Protein 1NU9 (pdb70)

B-factor: mean 39.17, std 10.12, range [17.24, 94.39]

Structure (mmCIF, N/CA/C/O backbone):
data_1NU9
#
_entry.id   1NU9
#
_cell.length_a   181.160
_cell.length_b   102.340
_cell.length_c   135.540
_cell.angle_alpha   90.00
_cell.angle_beta   129.91
_cell.angle_gamma   90.00
#
_symmetry.space_group_name_H-M   'C 1 2 1'
#
loop_
_entity.id
_entity.type
_entity.pdbx_description
1 polymer 'Thrombin light and heavy chains'
2 polymer Staphylocoagulase
3 non-polymer N-(sulfanylacetyl)-D-phenylalanyl-N-[(2S,3S)-6-{[amino(iminio)methyl]amino}-1-chloro-2-hydroxyhexan-3-yl]-L-prolinamide
4 non-polymer 'MERCURY (II) ION'
5 non-polymer IMIDAZOLE
6 water water
#
loop_
_atom_site.group_PDB
_atom_site.id
_atom_site.type_symbol
_atom_site.label_atom_id
_atom_site.label_alt_id
_atom_site.label_comp_id
_atom_site.label_asym_id
_atom_site.label_entity_id
_atom_site.label_seq_id
_atom_site.pdbx_PDB_ins_code
_atom_site.Cartn_x
_atom_site.Cartn_y
_atom_site.Cartn_z
_atom_site.occupancy
_atom_site.B_iso_or_equiv
_atom_site.auth_seq_id
_atom_site.auth_comp_id
_atom_site.auth_asym_id
_atom_site.auth_atom_id
_atom_site.pdbx_PDB_model_num
ATOM 1 N N . GLY A 1 1 D -0.211 74.159 64.797 1.00 77.62 1 GLY A N 1
ATOM 2 C CA . GLY A 1 1 D -0.708 74.357 63.381 1.00 77.01 1 GLY A CA 1
ATOM 3 C C . GLY A 1 1 D 0.337 74.997 62.486 1.00 75.96 1 GLY A C 1
ATOM 4 O O . GLY A 1 1 D 1.522 74.693 62.602 1.00 76.10 1 GLY A O 1
ATOM 5 N N . GLU A 1 2 C -0.093 75.884 61.591 1.00 75.05 1 GLU A N 1
ATOM 6 C CA . GLU A 1 2 C 0.839 76.572 60.696 1.00 72.75 1 GLU A CA 1
ATOM 7 C C . GLU A 1 2 C 1.773 77.467 61.508 1.00 69.72 1 GLU A C 1
ATOM 8 O O . GLU A 1 2 C 2.999 77.405 61.371 1.00 68.95 1 GLU A O 1
ATOM 14 N N . ALA A 1 3 B 1.173 78.293 62.358 1.00 66.12 1 ALA A N 1
ATOM 15 C CA . ALA A 1 3 B 1.912 79.229 63.195 1.00 62.78 1 ALA A CA 1
ATOM 16 C C . ALA A 1 3 B 2.816 78.514 64.183 1.00 60.70 1 ALA A C 1
ATOM 17 O O . ALA A 1 3 B 3.901 78.999 64.524 1.00 60.08 1 ALA A O 1
ATOM 19 N N . ASP A 1 4 A 2.365 77.348 64.632 1.00 57.69 1 ASP A N 1
ATOM 20 C CA . ASP A 1 4 A 3.098 76.573 65.614 1.00 53.84 1 ASP A CA 1
ATOM 21 C C . ASP A 1 4 A 4.093 75.567 65.019 1.00 50.99 1 ASP A C 1
ATOM 22 O O . ASP A 1 4 A 4.692 74.774 65.762 1.00 50.09 1 ASP A O 1
ATOM 27 N N . CYS A 1 5 ? 4.299 75.614 63.703 1.00 45.79 1 CYS A N 1
ATOM 28 C CA . CYS A 1 5 ? 5.206 74.662 63.048 1.00 43.31 1 CYS A CA 1
ATOM 29 C C . CYS A 1 5 ? 6.631 74.671 63.573 1.00 41.13 1 CYS A C 1
ATOM 30 O O . CYS A 1 5 ? 7.130 75.691 64.061 1.00 40.60 1 CYS A O 1
ATOM 33 N N . GLY A 1 6 ? 7.270 73.510 63.479 1.00 37.58 2 GLY A N 1
ATOM 34 C CA . GLY A 1 6 ? 8.663 73.384 63.859 1.00 36.40 2 GLY A CA 1
ATOM 35 C C . GLY A 1 6 ? 9.045 73.391 65.317 1.00 35.65 2 GLY A C 1
ATOM 36 O O . GLY A 1 6 ? 10.210 73.160 65.619 1.00 35.78 2 GLY A O 1
ATOM 37 N N . LEU A 1 7 ? 8.089 73.657 66.202 1.00 36.29 3 LEU A N 1
ATOM 38 C CA . LEU A 1 7 ? 8.327 73.684 67.650 1.00 37.29 3 LEU A CA 1
ATOM 39 C C . LEU A 1 7 ? 7.789 72.389 68.265 1.00 37.47 3 LEU A C 1
ATOM 40 O O . LEU A 1 7 ? 6.572 72.199 68.357 1.00 37.51 3 LEU A O 1
ATOM 45 N N . ARG A 1 8 ? 8.693 71.503 68.687 1.00 37.64 4 ARG A N 1
ATOM 46 C CA . ARG A 1 8 ? 8.288 70.197 69.235 1.00 38.32 4 ARG A CA 1
ATOM 47 C C . ARG A 1 8 ? 7.723 70.138 70.646 1.00 39.59 4 ARG A C 1
ATOM 48 O O . ARG A 1 8 ? 8.389 70.517 71.619 1.00 41.75 4 ARG A O 1
ATOM 56 N N . PRO A 1 9 ? 6.504 69.596 70.783 1.00 39.89 5 PRO A N 1
ATOM 57 C CA . PRO A 1 9 ? 5.821 69.469 72.074 1.00 39.98 5 PRO A CA 1
ATOM 58 C C . PRO A 1 9 ? 6.693 68.924 73.198 1.00 41.02 5 PRO A C 1
ATOM 59 O O . PRO A 1 9 ? 6.657 69.434 74.322 1.00 42.12 5 PRO A O 1
ATOM 63 N N . LEU A 1 10 ? 7.477 67.893 72.896 1.00 40.42 6 LEU A N 1
ATOM 64 C CA . LEU A 1 10 ? 8.314 67.261 73.902 1.00 40.60 6 LEU A CA 1
ATOM 65 C C . LEU A 1 10 ? 9.705 67.846 74.057 1.00 40.25 6 LEU A C 1
ATOM 66 O O . LEU A 1 10 ? 10.481 67.399 74.896 1.00 39.86 6 LEU A O 1
ATOM 71 N N . PHE A 1 11 ? 10.019 68.852 73.251 1.00 40.86 7 PHE A N 1
ATOM 72 C CA . PHE A 1 11 ? 11.322 69.505 73.322 1.00 40.55 7 PHE A CA 1
ATOM 73 C C . PHE A 1 11 ? 11.224 71.042 73.453 1.00 41.43 7 PHE A C 1
ATOM 74 O O . PHE A 1 11 ? 11.029 71.542 74.566 1.00 39.56 7 PHE A O 1
ATOM 82 N N . GLU A 1 12 ? 11.338 71.786 72.353 1.00 40.97 8 GLU A N 1
ATOM 83 C CA . GLU A 1 12 ? 11.249 73.238 72.433 1.00 40.14 8 GLU A CA 1
ATOM 84 C C . GLU A 1 12 ? 10.168 73.725 73.375 1.00 42.12 8 GLU A C 1
ATOM 85 O O . GLU A 1 12 ? 10.438 74.571 74.207 1.00 43.60 8 GLU A O 1
ATOM 91 N N . LYS A 1 13 ? 8.946 73.210 73.238 1.00 44.79 9 LYS A N 1
ATOM 92 C CA . LYS A 1 13 ? 7.820 73.609 74.099 1.00 47.26 9 LYS A CA 1
ATOM 93 C C . LYS A 1 13 ? 8.004 73.289 75.582 1.00 47.55 9 LYS A C 1
ATOM 94 O O . LYS A 1 13 ? 7.186 73.678 76.404 1.00 48.06 9 LYS A O 1
ATOM 100 N N . LYS A 1 14 ? 9.048 72.549 75.919 1.00 47.87 10 LYS A N 1
ATOM 101 C CA . LYS A 1 14 ? 9.311 72.191 77.310 1.00 49.22 10 LYS A CA 1
ATOM 102 C C . LYS A 1 14 ? 10.723 72.642 77.661 1.00 49.51 10 LYS A C 1
ATOM 103 O O . LYS A 1 14 ? 11.256 72.295 78.710 1.00 49.71 10 LYS A O 1
ATOM 109 N N . SER A 1 15 ? 11.321 73.412 76.760 1.00 49.33 11 SER A N 1
ATOM 110 C CA . SER A 1 15 ? 12.672 73.910 76.945 1.00 49.10 11 SER A CA 1
ATOM 111 C C . SER A 1 15 ? 13.646 72.773 77.183 1.00 48.11 11 SER A C 1
ATOM 112 O O . SER A 1 15 ? 14.566 72.878 77.992 1.00 49.83 11 SER A O 1
ATOM 115 N N . LEU A 1 16 ? 13.438 71.674 76.471 1.00 47.01 12 LEU A N 1
ATOM 116 C CA . LEU A 1 16 ? 14.333 70.525 76.571 1.00 45.55 12 LEU A CA 1
ATOM 117 C C . LEU A 1 16 ? 15.031 70.380 75.222 1.00 44.75 12 LEU A C 1
ATOM 118 O O . LEU A 1 16 ? 14.430 70.651 74.189 1.00 43.18 12 LEU A O 1
ATOM 123 N N . GLU A 1 17 ? 16.303 69.994 75.236 1.00 43.60 13 GLU A N 1
ATOM 124 C CA . GLU A 1 17 ? 17.044 69.797 74.004 1.00 45.07 13 GLU A CA 1
ATOM 125 C C . GLU A 1 17 ? 17.189 68.299 73.776 1.00 45.19 13 GLU A C 1
ATOM 126 O O . GLU A 1 17 ? 17.210 67.531 74.740 1.00 45.98 13 GLU A O 1
ATOM 132 N N . ASP A 1 18 ? 17.260 67.867 72.518 1.00 43.95 14 ASP A N 1
ATOM 133 C CA . ASP A 1 18 ? 17.432 66.455 72.271 1.00 42.36 14 ASP A CA 1
ATOM 134 C C . ASP A 1 18 ? 18.933 66.228 72.344 1.00 43.13 14 ASP A C 1
ATOM 135 O O . ASP A 1 18 ? 19.696 67.185 72.323 1.00 43.73 14 ASP A O 1
ATOM 140 N N . LYS A 1 19 A 19.353 64.975 72.452 1.00 42.83 14 LYS A N 1
ATOM 141 C CA . LYS A 1 19 A 20.762 64.631 72.577 1.00 43.82 14 LYS A CA 1
ATOM 142 C C . LYS A 1 19 A 21.801 65.043 71.521 1.00 42.93 14 LYS A C 1
ATOM 143 O O . LYS A 1 19 A 22.977 65.113 71.849 1.00 43.93 14 LYS A O 1
ATOM 149 N N . THR A 1 20 B 21.427 65.297 70.266 1.00 42.43 14 THR A N 1
ATOM 150 C CA . THR A 1 20 B 22.463 65.654 69.272 1.00 39.95 14 THR A CA 1
ATOM 151 C C . THR A 1 20 B 22.256 67.016 68.654 1.00 39.38 14 THR A C 1
ATOM 152 O O . THR A 1 20 B 23.069 67.492 67.869 1.00 39.46 14 THR A O 1
ATOM 156 N N . GLU A 1 21 C 21.146 67.629 69.024 1.00 40.16 14 GLU A N 1
ATOM 157 C CA . GLU A 1 21 C 20.763 68.952 68.571 1.00 42.16 14 GLU A CA 1
ATOM 158 C C . GLU A 1 21 C 21.958 69.914 68.514 1.00 44.66 14 GLU A C 1
ATOM 159 O O . GLU A 1 21 C 22.167 70.637 67.521 1.00 42.87 14 GLU A O 1
ATOM 165 N N . ARG A 1 22 D 22.745 69.917 69.591 1.00 46.73 14 ARG A N 1
ATOM 166 C CA . ARG A 1 22 D 23.904 70.797 69.681 1.00 50.28 14 ARG A CA 1
ATOM 167 C C . ARG A 1 22 D 24.952 70.515 68.599 1.00 49.62 14 ARG A C 1
ATOM 168 O O . ARG A 1 22 D 25.746 71.384 68.270 1.00 47.60 14 ARG A O 1
ATOM 176 N N . GLU A 1 23 E 24.953 69.308 68.043 1.00 50.78 14 GLU A N 1
ATOM 177 C CA . GLU A 1 23 E 25.908 68.970 66.992 1.00 52.55 14 GLU A CA 1
ATOM 178 C C . GLU A 1 23 E 25.619 69.735 65.702 1.00 51.79 14 GLU A C 1
ATOM 179 O O . GLU A 1 23 E 26.445 69.763 64.794 1.00 51.81 14 GLU A O 1
ATOM 185 N N . LEU A 1 24 F 24.444 70.348 65.618 1.00 52.06 14 LEU A N 1
ATOM 186 C CA . LEU A 1 24 F 24.074 71.113 64.429 1.00 52.92 14 LEU A CA 1
ATOM 187 C C . LEU A 1 24 F 24.503 72.583 64.562 1.00 54.62 14 LEU A C 1
ATOM 188 O O . LEU A 1 24 F 24.470 73.343 63.583 1.00 53.96 14 LEU A O 1
ATOM 193 N N . LEU A 1 25 G 24.907 72.979 65.772 1.00 56.73 14 LEU A N 1
ATOM 194 C CA . LEU A 1 25 G 25.364 74.350 66.010 1.00 59.12 14 LEU A CA 1
ATOM 195 C C . LEU A 1 25 G 26.793 74.521 65.519 1.00 61.95 14 LEU A C 1
ATOM 196 O O . LEU A 1 25 G 27.592 73.586 65.548 1.00 61.59 14 LEU A O 1
ATOM 201 N N . GLU A 1 26 H 27.102 75.729 65.060 1.00 66.83 14 GLU A N 1
ATOM 202 C CA . GLU A 1 26 H 28.428 76.046 64.545 1.00 71.52 14 GLU A CA 1
ATOM 203 C C . GLU A 1 26 H 29.557 75.663 65.490 1.00 73.84 14 GLU A C 1
ATOM 204 O O . GLU A 1 26 H 30.640 75.278 65.048 1.00 74.38 14 GLU A O 1
ATOM 210 N N . SER A 1 27 I 29.305 75.768 66.788 1.00 76.08 14 SER A N 1
ATOM 211 C CA . SER A 1 27 I 30.314 75.411 67.773 1.00 78.87 14 SER A CA 1
ATOM 212 C C . SER A 1 27 I 30.199 73.938 68.157 1.00 80.88 14 SER A C 1
ATOM 213 O O . SER A 1 27 I 29.261 73.542 68.859 1.00 81.65 14 SER A O 1
ATOM 216 N N . TYR A 1 28 J 31.138 73.120 67.692 1.00 82.51 14 TYR A N 1
ATOM 217 C CA . TYR A 1 28 J 31.105 71.712 68.046 1.00 84.50 14 TYR A CA 1
ATOM 218 C C . TYR A 1 28 J 32.366 70.927 67.665 1.00 86.53 14 TYR A C 1
ATOM 219 O O . TYR A 1 28 J 33.075 71.281 66.717 1.00 86.95 14 TYR A O 1
ATOM 228 N N . ILE A 1 29 K 32.632 69.862 68.426 1.00 88.82 14 ILE A N 1
ATOM 229 C CA . ILE A 1 29 K 33.802 68.997 68.230 1.00 90.96 14 ILE A CA 1
ATOM 230 C C . ILE A 1 29 K 33.482 67.540 67.828 1.00 92.15 14 ILE A C 1
ATOM 231 O O . ILE A 1 29 K 33.693 67.143 66.676 1.00 92.26 14 ILE A O 1
ATOM 236 N N . ASP A 1 30 L 32.982 66.763 68.792 1.00 93.22 14 ASP A N 1
ATOM 237 C CA . ASP A 1 30 L 32.628 65.349 68.622 1.00 93.86 14 ASP A CA 1
ATOM 238 C C . ASP A 1 30 L 33.853 64.466 68.835 1.00 93.92 14 ASP A C 1
ATOM 239 O O . ASP A 1 30 L 34.687 64.304 67.942 1.00 94.39 14 ASP A O 1
ATOM 244 N N . GLY A 1 31 M 33.957 63.902 70.031 0.00 93.20 14 GLY A N 1
ATOM 245 C CA . GLY A 1 31 M 35.081 63.044 70.340 0.00 92.27 14 GLY A CA 1
ATOM 246 C C . GLY A 1 31 M 34.685 61.998 71.356 0.00 91.55 14 GLY A C 1
ATOM 247 O O . GLY A 1 31 M 33.702 62.167 72.076 0.00 91.58 14 GLY A O 1
ATOM 248 N N . ARG A 1 32 ? 35.455 60.918 71.410 1.00 90.69 15 ARG A N 1
ATOM 249 C CA . ARG A 1 32 ? 35.200 59.822 72.339 1.00 89.89 15 ARG A CA 1
ATOM 250 C C . ARG A 1 32 ? 33.733 59.429 72.314 0.00 88.98 15 ARG A C 1
ATOM 251 O O . ARG A 1 32 ? 33.328 58.516 71.594 0.00 88.96 15 ARG A O 1
ATOM 259 N N . ILE A 1 33 ? 32.945 60.132 73.118 0.00 87.89 16 ILE A N 1
ATOM 260 C CA . ILE A 1 33 ? 31.521 59.877 73.208 1.00 86.75 16 ILE A CA 1
ATOM 261 C C . ILE A 1 33 ? 30.784 60.258 71.926 1.00 85.49 16 ILE A C 1
ATOM 262 O O . ILE A 1 33 ? 30.827 61.412 71.478 1.00 85.88 16 ILE A O 1
ATOM 267 N N . VAL A 1 34 ? 30.116 59.261 71.348 1.00 82.66 17 VAL A N 1
ATOM 268 C CA . VAL A 1 34 ? 29.320 59.416 70.136 1.00 78.97 17 VAL A CA 1
ATOM 269 C C . VAL A 1 34 ? 27.928 58.925 70.557 1.00 76.72 17 VAL A C 1
ATOM 270 O O . VAL A 1 34 ? 27.796 57.827 71.087 1.00 76.85 17 VAL A O 1
ATOM 274 N N . GLU A 1 35 ? 26.895 59.735 70.346 1.00 73.57 18 GLU A N 1
ATOM 275 C CA . GLU A 1 35 ? 25.541 59.342 70.743 1.00 70.07 18 GLU A CA 1
ATOM 276 C C . GLU A 1 35 ? 24.900 58.306 69.814 1.00 66.42 18 GLU A C 1
ATOM 277 O O . GLU A 1 35 ? 25.272 58.178 68.647 1.00 66.72 18 GLU A O 1
ATOM 283 N N . GLY A 1 36 ? 23.926 57.575 70.346 1.00 62.37 19 GLY A N 1
ATOM 284 C CA . GLY A 1 36 ? 23.244 56.554 69.569 1.00 57.16 19 GLY A CA 1
ATOM 285 C C . GLY A 1 36 ? 22.409 57.065 68.409 1.00 52.79 19 GLY A C 1
ATOM 286 O O . GLY A 1 36 ? 22.080 58.241 68.320 1.00 52.86 19 GLY A O 1
ATOM 287 N N . SER A 1 37 ? 22.048 56.153 67.523 1.00 49.73 20 SER A N 1
ATOM 288 C CA . SER A 1 37 ? 21.272 56.491 66.351 1.00 46.23 20 SER A CA 1
ATOM 289 C C . SER A 1 37 ? 19.758 56.371 66.565 1.00 44.87 20 SER A C 1
ATOM 290 O O . SER A 1 37 ? 18.973 56.864 65.747 1.00 42.80 20 SER A O 1
ATOM 293 N N . ASP A 1 38 ? 19.347 55.728 67.659 1.00 42.30 21 ASP A N 1
ATOM 294 C CA . ASP A 1 38 ? 17.924 55.595 67.978 1.00 41.17 21 ASP A CA 1
ATOM 295 C C . ASP A 1 38 ? 17.375 56.984 68.287 1.00 41.65 21 ASP A C 1
ATOM 296 O O . ASP A 1 38 ? 17.961 57.737 69.059 1.00 40.88 21 ASP A O 1
ATOM 301 N N . ALA A 1 39 ? 16.235 57.316 67.702 1.00 40.51 22 ALA A N 1
ATOM 302 C CA . ALA A 1 39 ? 15.616 58.605 67.932 1.00 39.12 22 ALA A CA 1
ATOM 303 C C . ALA A 1 39 ? 15.040 58.661 69.348 1.00 39.00 22 ALA A C 1
ATOM 304 O O . ALA A 1 39 ? 14.638 57.638 69.898 1.00 37.27 22 ALA A O 1
ATOM 306 N N . GLU A 1 40 ? 14.999 59.849 69.948 1.00 38.80 23 GLU A N 1
ATOM 307 C CA . GLU A 1 40 ? 14.401 59.964 71.282 1.00 38.60 23 GLU A CA 1
ATOM 308 C C . GLU A 1 40 ? 12.914 60.049 71.027 1.00 38.18 23 GLU A C 1
ATOM 309 O O . GLU A 1 40 ? 12.494 60.534 69.967 1.00 36.01 23 GLU A O 1
ATOM 315 N N . ILE A 1 41 ? 12.110 59.592 71.980 1.00 36.68 24 ILE A N 1
ATOM 316 C CA . ILE A 1 41 ? 10.674 59.665 71.782 1.00 38.32 24 ILE A CA 1
ATOM 317 C C . ILE A 1 41 ? 10.188 61.101 71.509 1.00 38.17 24 ILE A C 1
ATOM 318 O O . ILE A 1 41 ? 10.504 62.056 72.264 1.00 33.90 24 ILE A O 1
ATOM 323 N N . GLY A 1 42 ? 9.435 61.236 70.406 1.00 36.97 25 GLY A N 1
ATOM 324 C CA . GLY A 1 42 ? 8.875 62.516 70.006 1.00 32.82 25 GLY A CA 1
ATOM 325 C C . GLY A 1 42 ? 9.859 63.520 69.438 1.00 33.00 25 GLY A C 1
ATOM 326 O O . GLY A 1 42 ? 9.524 64.704 69.301 1.00 34.04 25 GLY A O 1
ATOM 327 N N . MET A 1 43 ? 11.059 63.078 69.084 1.00 31.22 26 MET A N 1
ATOM 328 C CA . MET A 1 43 ? 12.062 64.002 68.532 1.00 31.56 26 MET A CA 1
ATOM 329 C C . MET A 1 43 ? 11.869 64.429 67.049 1.00 31.43 26 MET A C 1
ATOM 330 O O . MET A 1 43 ? 12.507 65.378 66.569 1.00 29.23 26 MET A O 1
ATOM 335 N N . SER A 1 44 ? 10.987 63.740 66.329 1.00 30.01 27 SER A N 1
ATOM 336 C CA . SER A 1 44 ? 10.712 64.082 64.932 1.00 29.99 27 SER A CA 1
ATOM 337 C C . SER A 1 44 ? 9.227 63.859 64.811 1.00 27.27 27 SER A C 1
ATOM 338 O O . SER A 1 44 ? 8.788 62.977 64.110 1.00 27.19 27 SER A O 1
ATOM 341 N N . PRO A 1 45 ? 8.428 64.673 65.510 1.00 28.56 28 PRO A N 1
ATOM 342 C CA . PRO A 1 45 ? 6.977 64.509 65.479 1.00 28.38 28 PRO A CA 1
ATOM 343 C C . PRO A 1 45 ? 6.296 64.742 64.140 1.00 28.77 28 PRO A C 1
ATOM 344 O O . PRO A 1 45 ? 5.098 64.533 64.020 1.00 30.63 28 PRO A O 1
ATOM 348 N N . TRP A 1 46 ? 7.053 65.181 63.151 1.00 27.78 29 TRP A N 1
ATOM 349 C CA . TRP A 1 46 ? 6.512 65.384 61.814 1.00 30.68 29 TRP A CA 1
ATOM 350 C C . TRP A 1 46 ? 6.799 64.127 60.975 1.00 30.13 29 TRP A C 1
ATOM 351 O O . TRP A 1 46 ? 6.425 64.059 59.805 1.00 28.06 29 TRP A O 1
ATOM 362 N N . GLN A 1 47 ? 7.463 63.146 61.583 1.00 29.07 30 GLN A N 1
ATOM 363 C CA . GLN A 1 47 ? 7.828 61.924 60.876 1.00 30.11 30 GLN A CA 1
ATOM 364 C C . GLN A 1 47 ? 6.612 61.153 60.415 1.00 28.03 30 GLN A C 1
ATOM 365 O O . GLN A 1 47 ? 5.688 60.944 61.176 1.00 29.27 30 GLN A O 1
ATOM 371 N N . VAL A 1 48 ? 6.603 60.733 59.154 1.00 28.24 31 VAL A N 1
ATOM 372 C CA . VAL A 1 48 ? 5.458 59.978 58.660 1.00 27.92 31 VAL A CA 1
ATOM 373 C C . VAL A 1 48 ? 5.926 58.722 57.948 1.00 27.51 31 VAL A C 1
ATOM 374 O O . VAL A 1 48 ? 6.961 58.689 57.293 1.00 25.88 31 VAL A O 1
ATOM 378 N N . MET A 1 49 ? 5.144 57.679 58.098 1.00 27.19 32 MET A N 1
ATOM 379 C CA . MET A 1 49 ? 5.472 56.400 57.499 1.00 30.45 32 MET A CA 1
ATOM 380 C C . MET A 1 49 ? 4.530 56.164 56.308 1.00 29.76 32 MET A C 1
ATOM 381 O O . MET A 1 49 ? 3.314 56.201 56.482 1.00 29.28 32 MET A O 1
ATOM 386 N N . LEU A 1 50 ? 5.075 55.962 55.106 1.00 31.38 33 LEU A N 1
ATOM 387 C CA . LEU A 1 50 ? 4.224 55.660 53.942 1.00 34.09 33 LEU A CA 1
ATOM 388 C C . LEU A 1 50 ? 4.172 54.134 53.906 1.00 34.39 33 LEU A C 1
ATOM 389 O O . LEU A 1 50 ? 5.187 53.470 53.711 1.00 34.47 33 LEU A O 1
ATOM 394 N N . PHE A 1 51 ? 2.980 53.584 54.084 1.00 35.90 34 PHE A N 1
ATOM 395 C CA . PHE A 1 51 ? 2.816 52.129 54.196 1.00 36.58 34 PHE A CA 1
ATOM 396 C C . PHE A 1 51 ? 1.951 51.459 53.124 1.00 36.62 34 PHE A C 1
ATOM 397 O O . PHE A 1 51 ? 0.825 51.893 52.867 1.00 36.85 34 PHE A O 1
ATOM 405 N N . ARG A 1 52 ? 2.474 50.411 52.496 1.00 36.34 35 ARG A N 1
ATOM 406 C CA . ARG A 1 52 ? 1.692 49.683 51.506 1.00 36.15 35 ARG A CA 1
ATOM 407 C C . ARG A 1 52 ? 0.775 48.738 52.270 1.00 36.33 35 ARG A C 1
ATOM 408 O O . ARG A 1 52 ? 1.230 47.985 53.139 1.00 33.45 35 ARG A O 1
ATOM 416 N N . LYS A 1 53 ? -0.516 48.765 51.947 1.00 36.45 36 LYS A N 1
ATOM 417 C CA . LYS A 1 53 ? -1.466 47.929 52.669 1.00 37.97 36 LYS A CA 1
ATOM 418 C C . LYS A 1 53 ? -1.382 46.441 52.437 1.00 38.30 36 LYS A C 1
ATOM 419 O O . LYS A 1 53 ? -1.575 45.670 53.376 1.00 36.80 36 LYS A O 1
ATOM 425 N N . SER A 1 54 A -1.092 46.033 51.204 1.00 38.82 36 SER A N 1
ATOM 426 C CA . SER A 1 54 A -1.056 44.603 50.890 1.00 40.57 36 SER A CA 1
ATOM 427 C C . SER A 1 54 A -0.302 44.269 49.611 1.00 39.49 36 SER A C 1
ATOM 428 O O . SER A 1 54 A -0.654 44.744 48.539 1.00 40.74 36 SER A O 1
ATOM 431 N N . PRO A 1 55 ? 0.772 43.473 49.722 1.00 38.92 37 PRO A N 1
ATOM 432 C CA . PRO A 1 55 ? 1.220 42.945 51.019 1.00 37.91 37 PRO A CA 1
ATOM 433 C C . PRO A 1 55 ? 1.860 44.033 51.887 1.00 37.07 37 PRO A C 1
ATOM 434 O O . PRO A 1 55 ? 2.577 44.894 51.380 1.00 35.92 37 PRO A O 1
ATOM 438 N N . GLN A 1 56 ? 1.577 43.989 53.189 1.00 36.87 38 GLN A N 1
ATOM 439 C CA . GLN A 1 56 ? 2.107 44.945 54.146 1.00 35.28 38 GLN A CA 1
ATOM 440 C C . GLN A 1 56 ? 3.549 45.225 53.870 1.00 36.03 38 GLN A C 1
ATOM 441 O O . GLN A 1 56 ? 4.345 44.305 53.695 1.00 36.57 38 GLN A O 1
ATOM 447 N N . GLU A 1 57 ? 3.891 46.505 53.827 1.00 34.68 39 GLU A N 1
ATOM 448 C CA . GLU A 1 57 ? 5.264 46.884 53.574 1.00 35.03 39 GLU A CA 1
ATOM 449 C C . GLU A 1 57 ? 5.512 48.365 53.886 1.00 34.93 39 GLU A C 1
ATOM 450 O O . GLU A 1 57 ? 4.713 49.238 53.530 1.00 34.72 39 GLU A O 1
ATOM 456 N N . LEU A 1 58 ? 6.609 48.625 54.581 1.00 34.09 40 LEU A N 1
ATOM 457 C CA . LEU A 1 58 ? 7.019 49.975 54.901 1.00 34.93 40 LEU A CA 1
ATOM 458 C C . LEU A 1 58 ? 7.697 50.434 53.614 1.00 33.16 40 LEU A C 1
ATOM 459 O O . LEU A 1 58 ? 8.782 49.978 53.272 1.00 33.96 40 LEU A O 1
ATOM 464 N N . LEU A 1 59 ? 7.051 51.331 52.882 1.00 32.01 41 LEU A N 1
ATOM 465 C CA . LEU A 1 59 ? 7.607 51.798 51.608 1.00 30.11 41 LEU A CA 1
ATOM 466 C C . LEU A 1 59 ? 8.619 52.906 51.687 1.00 29.10 41 LEU A C 1
ATOM 467 O O . LEU A 1 59 ? 9.703 52.802 51.140 1.00 29.65 41 LEU A O 1
ATOM 472 N N . CYS A 1 60 ? 8.251 53.966 52.389 1.00 28.74 42 CYS A N 1
ATOM 473 C CA . CYS A 1 60 ? 9.063 55.163 52.454 1.00 29.97 42 CYS A CA 1
ATOM 474 C C . CYS A 1 60 ? 8.690 56.004 53.652 1.00 28.54 42 CYS A C 1
ATOM 475 O O . CYS A 1 60 ? 7.709 55.739 54.354 1.00 27.08 42 CYS A O 1
ATOM 478 N N . GLY A 1 61 ? 9.458 57.073 53.815 1.00 29.08 43 GLY A N 1
ATOM 479 C CA . GLY A 1 61 ? 9.161 58.018 54.856 1.00 29.84 43 GLY A CA 1
ATOM 480 C C . GLY A 1 61 ? 8.391 59.146 54.184 1.00 31.12 43 GLY A C 1
ATOM 481 O O . GLY A 1 61 ? 8.175 59.144 52.969 1.00 30.59 43 GLY A O 1
ATOM 482 N N . ALA A 1 62 ? 7.997 60.119 54.987 1.00 31.56 44 ALA A N 1
ATOM 483 C CA . ALA A 1 62 ? 7.251 61.273 54.534 1.00 32.34 44 ALA A CA 1
ATOM 484 C C . ALA A 1 62 ? 7.275 62.222 55.733 1.00 34.81 44 ALA A C 1
ATOM 485 O O . ALA A 1 62 ? 7.841 61.883 56.788 1.00 33.91 44 ALA A O 1
ATOM 487 N N . SER A 1 63 ? 6.664 63.395 55.580 1.00 35.26 45 SER A N 1
ATOM 488 C CA . SER A 1 63 ? 6.626 64.378 56.649 1.00 33.82 45 SER A CA 1
ATOM 489 C C . SER A 1 63 ? 5.283 65.081 56.685 1.00 34.09 45 SER A C 1
ATOM 490 O O . SER A 1 63 ? 4.623 65.246 55.653 1.00 36.22 45 SER A O 1
ATOM 493 N N . LEU A 1 64 ? 4.873 65.494 57.878 1.00 32.31 46 LEU A N 1
ATOM 494 C CA . LEU A 1 64 ? 3.598 66.178 58.075 1.00 32.73 46 LEU A CA 1
ATOM 495 C C . LEU A 1 64 ? 3.848 67.701 57.996 1.00 33.46 46 LEU A C 1
ATOM 496 O O . LEU A 1 64 ? 4.660 68.244 58.779 1.00 32.60 46 LEU A O 1
ATOM 501 N N . ILE A 1 65 ? 3.167 68.393 57.074 1.00 32.88 47 ILE A N 1
ATOM 502 C CA . ILE A 1 65 ? 3.354 69.842 56.972 1.00 32.69 47 ILE A CA 1
ATOM 503 C C . ILE A 1 65 ? 2.125 70.655 57.340 1.00 35.04 47 ILE A C 1
ATOM 504 O O . ILE A 1 65 ? 2.172 71.876 57.365 1.00 34.93 47 ILE A O 1
ATOM 509 N N . SER A 1 66 ? 1.025 69.976 57.641 1.00 36.67 48 SER A N 1
ATOM 510 C CA . SER A 1 66 ? -0.200 70.646 58.070 1.00 37.22 48 SER A CA 1
ATOM 511 C C . SER A 1 66 ? -1.092 69.535 58.629 1.00 36.92 48 SER A C 1
ATOM 512 O O . SER A 1 66 ? -0.719 68.370 58.596 1.00 37.36 48 SER A O 1
ATOM 515 N N . ASP A 1 67 ? -2.259 69.866 59.147 1.00 36.59 49 ASP A N 1
ATOM 516 C CA . ASP A 1 67 ? -3.111 68.818 59.689 1.00 37.85 49 ASP A CA 1
ATOM 517 C C . ASP A 1 67 ? -3.763 67.997 58.590 1.00 37.09 49 ASP A C 1
ATOM 518 O O . ASP A 1 67 ? -4.439 67.015 58.872 1.00 36.58 49 ASP A O 1
ATOM 523 N N . ARG A 1 68 ? -3.535 68.383 57.339 1.00 36.79 50 ARG A N 1
ATOM 524 C CA . ARG A 1 68 ? -4.147 67.692 56.207 1.00 36.39 50 ARG A CA 1
ATOM 525 C C . ARG A 1 68 ? -3.188 67.329 55.082 1.00 34.05 50 ARG A C 1
ATOM 526 O O . ARG A 1 68 ? -3.580 66.672 54.133 1.00 32.43 50 ARG A O 1
ATOM 534 N N . TRP A 1 69 ? -1.936 67.755 55.181 1.00 32.68 51 TRP A N 1
ATOM 535 C CA . TRP A 1 69 ? -0.986 67.478 54.124 1.00 31.48 51 TRP A CA 1
ATOM 536 C C . TRP A 1 69 ? 0.307 66.777 54.500 1.00 31.33 51 TRP A C 1
ATOM 537 O O . TRP A 1 69 ? 0.983 67.131 55.489 1.00 31.09 51 TRP A O 1
ATOM 548 N N . VAL A 1 70 ? 0.671 65.793 53.682 1.00 28.92 52 VAL A N 1
ATOM 549 C CA . VAL A 1 70 ? 1.897 65.048 53.886 1.00 28.38 52 VAL A CA 1
ATOM 550 C C . VAL A 1 70 ? 2.772 65.151 52.640 1.00 29.03 52 VAL A C 1
ATOM 551 O O . VAL A 1 70 ? 2.294 65.014 51.501 1.00 29.03 52 VAL A O 1
ATOM 555 N N . LEU A 1 71 ? 4.057 65.382 52.877 1.00 28.75 53 LEU A N 1
ATOM 556 C CA . LEU A 1 71 ? 5.035 65.551 51.834 1.00 28.25 53 LEU A CA 1
ATOM 557 C C . LEU A 1 71 ? 5.884 64.297 51.713 1.00 28.74 53 LEU A C 1
ATOM 558 O O . LEU A 1 71 ? 6.185 63.657 52.715 1.00 30.86 53 LEU A O 1
ATOM 563 N N . THR A 1 72 ? 6.262 63.930 50.493 1.00 29.13 54 THR A N 1
ATOM 564 C CA . THR A 1 72 ? 7.109 62.764 50.297 1.00 28.96 54 THR A CA 1
ATOM 565 C C . THR A 1 72 ? 7.843 62.840 48.966 1.00 28.23 54 THR A C 1
ATOM 566 O O . THR A 1 72 ? 7.818 63.873 48.310 1.00 26.19 54 THR A O 1
ATOM 570 N N . ALA A 1 73 ? 8.561 61.780 48.608 1.00 27.44 55 ALA A N 1
ATOM 571 C CA . ALA A 1 73 ? 9.286 61.761 47.344 1.00 29.52 55 ALA A CA 1
ATOM 572 C C . ALA A 1 73 ? 8.353 61.150 46.321 1.00 30.73 55 ALA A C 1
ATOM 573 O O . ALA A 1 73 ? 7.597 60.200 46.629 1.00 28.98 55 ALA A O 1
ATOM 575 N N . ALA A 1 74 ? 8.408 61.680 45.106 1.00 28.80 56 ALA A N 1
ATOM 576 C CA . ALA A 1 74 ? 7.542 61.177 44.050 1.00 29.18 56 ALA A CA 1
ATOM 577 C C . ALA A 1 74 ? 7.893 59.732 43.696 1.00 27.66 56 ALA A C 1
ATOM 578 O O . ALA A 1 74 ? 7.010 58.903 43.477 1.00 27.84 56 ALA A O 1
ATOM 580 N N . HIS A 1 75 ? 9.176 59.414 43.636 1.00 28.08 57 HIS A N 1
ATOM 581 C CA . HIS A 1 75 ? 9.548 58.056 43.272 1.00 30.05 57 HIS A CA 1
ATOM 582 C C . HIS A 1 75 ? 9.081 56.967 44.241 1.00 31.95 57 HIS A C 1
ATOM 583 O O . HIS A 1 75 ? 9.286 55.789 43.995 1.00 33.00 57 HIS A O 1
ATOM 590 N N . CYS A 1 76 ? 8.452 57.347 45.342 1.00 32.60 58 CYS A N 1
ATOM 591 C CA . CYS A 1 76 ? 7.959 56.365 46.290 1.00 33.18 58 CYS A CA 1
ATOM 592 C C . CYS A 1 76 ? 6.588 55.954 45.842 1.00 34.55 58 CYS A C 1
ATOM 593 O O . CYS A 1 76 ? 6.084 54.893 46.251 1.00 33.22 58 CYS A O 1
ATOM 596 N N . LEU A 1 77 ? 5.966 56.811 45.031 1.00 33.95 59 LEU A N 1
ATOM 597 C CA . LEU A 1 77 ? 4.631 56.539 44.527 1.00 34.25 59 LEU A CA 1
ATOM 598 C C . LEU A 1 77 ? 4.686 56.140 43.066 1.00 34.89 59 LEU A C 1
ATOM 599 O O . LEU A 1 77 ? 3.929 55.283 42.615 1.00 36.21 59 LEU A O 1
ATOM 604 N N . LEU A 1 78 ? 5.611 56.744 42.337 1.00 35.89 60 LEU A N 1
ATOM 605 C CA . LEU A 1 78 ? 5.727 56.489 40.914 1.00 35.68 60 LEU A CA 1
ATOM 606 C C . LEU A 1 78 ? 7.140 56.337 40.411 1.00 34.49 60 LEU A C 1
ATOM 607 O O . LEU A 1 78 ? 7.926 57.269 40.442 1.00 36.83 60 LEU A O 1
ATOM 612 N N . TYR A 1 79 A 7.464 55.143 39.945 1.00 35.09 60 TYR A N 1
ATOM 613 C CA . TYR A 1 79 A 8.776 54.884 39.378 1.00 36.52 60 TYR A CA 1
ATOM 614 C C . TYR A 1 79 A 8.608 53.689 38.449 1.00 38.17 60 TYR A C 1
ATOM 615 O O . TYR A 1 79 A 8.676 52.538 38.863 1.00 37.86 60 TYR A O 1
ATOM 624 N N . PRO A 1 80 B 8.344 53.968 37.171 1.00 41.02 60 PRO A N 1
ATOM 625 C CA . PRO A 1 80 B 8.145 52.956 36.131 1.00 41.37 60 PRO A CA 1
ATOM 626 C C . PRO A 1 80 B 9.217 51.886 36.022 1.00 41.47 60 PRO A C 1
ATOM 627 O O . PRO A 1 80 B 8.899 50.706 35.968 1.00 42.98 60 PRO A O 1
ATOM 631 N N . PRO A 1 81 C 10.501 52.271 36.005 1.00 40.99 60 PRO A N 1
ATOM 632 C CA . PRO A 1 81 C 11.539 51.239 35.895 1.00 40.86 60 PRO A CA 1
ATOM 633 C C . PRO A 1 81 C 11.502 50.109 36.932 1.00 41.35 60 PRO A C 1
ATOM 634 O O . PRO A 1 81 C 12.199 49.102 36.788 1.00 43.02 60 PRO A O 1
ATOM 638 N N . TRP A 1 82 D 10.713 50.274 37.981 1.00 40.51 60 TRP A N 1
ATOM 639 C CA . TRP A 1 82 D 10.595 49.244 39.005 1.00 40.74 60 TRP A CA 1
ATOM 640 C C . TRP A 1 82 D 9.139 48.852 39.042 1.00 42.49 60 TRP A C 1
ATOM 641 O O . TRP A 1 82 D 8.678 48.191 39.979 1.00 42.12 60 TRP A O 1
ATOM 652 N N . ASP A 1 83 E 8.424 49.281 38.005 1.00 43.48 60 ASP A N 1
ATOM 653 C CA . ASP A 1 83 E 7.005 49.019 37.880 1.00 47.00 60 ASP A CA 1
ATOM 654 C C . ASP A 1 83 E 6.277 49.453 39.138 1.00 46.30 60 ASP A C 1
ATOM 655 O O . ASP A 1 83 E 5.489 48.701 39.714 1.00 45.98 60 ASP A O 1
ATOM 660 N N . LYS A 1 84 F 6.537 50.680 39.559 1.00 45.89 60 LYS A N 1
ATOM 661 C CA . LYS A 1 84 F 5.900 51.206 40.749 1.00 45.30 60 LYS A CA 1
ATOM 662 C C . LYS A 1 84 F 4.939 52.308 40.345 1.00 43.72 60 LYS A C 1
ATOM 663 O O . LYS A 1 84 F 5.322 53.239 39.643 1.00 42.92 60 LYS A O 1
ATOM 669 N N . ASN A 1 85 G 3.691 52.195 40.773 1.00 43.01 60 ASN A N 1
ATOM 670 C CA . ASN A 1 85 G 2.688 53.206 40.475 1.00 43.08 60 ASN A CA 1
ATOM 671 C C . ASN A 1 85 G 1.523 53.026 41.439 1.00 42.84 60 ASN A C 1
ATOM 672 O O . ASN A 1 85 G 0.471 52.520 41.056 1.00 43.27 60 ASN A O 1
ATOM 677 N N . PHE A 1 86 H 1.702 53.449 42.688 1.00 40.73 60 PHE A N 1
ATOM 678 C CA . PHE A 1 86 H 0.659 53.290 43.691 1.00 41.59 60 PHE A CA 1
ATOM 679 C C . PHE A 1 86 H -0.430 54.352 43.594 1.00 43.32 60 PHE A C 1
ATOM 680 O O . PHE A 1 86 H -0.161 55.490 43.224 1.00 46.35 60 PHE A O 1
ATOM 688 N N . THR A 1 87 I -1.667 53.985 43.912 1.00 44.35 60 THR A N 1
ATOM 689 C CA . THR A 1 87 I -2.747 54.963 43.892 1.00 45.39 60 THR A CA 1
ATOM 690 C C . THR A 1 87 I -3.240 55.096 45.335 1.00 44.97 60 THR A C 1
ATOM 691 O O . THR A 1 87 I -2.879 54.282 46.186 1.00 44.71 60 THR A O 1
ATOM 695 N N . GLU A 1 88 ? -4.057 56.106 45.608 1.00 43.35 61 GLU A N 1
ATOM 696 C CA . GLU A 1 88 ? -4.531 56.358 46.962 1.00 43.70 61 GLU A CA 1
ATOM 697 C C . GLU A 1 88 ? -4.971 55.143 47.775 1.00 44.79 61 GLU A C 1
ATOM 698 O O . GLU A 1 88 ? -4.571 55.004 48.928 1.00 44.39 61 GLU A O 1
ATOM 704 N N . ASN A 1 89 ? -5.791 54.271 47.189 1.00 46.09 62 ASN A N 1
ATOM 705 C CA . ASN A 1 89 ? -6.290 53.097 47.905 1.00 46.36 62 ASN A CA 1
ATOM 706 C C . ASN A 1 89 ? -5.241 52.033 48.188 1.00 44.62 62 ASN A C 1
ATOM 707 O O . ASN A 1 89 ? -5.491 51.148 48.979 1.00 43.83 62 ASN A O 1
ATOM 712 N N . ASP A 1 90 ? -4.077 52.112 47.554 1.00 43.76 63 ASP A N 1
ATOM 713 C CA . ASP A 1 90 ? -3.040 51.111 47.796 1.00 42.15 63 ASP A CA 1
ATOM 714 C C . ASP A 1 90 ? -2.282 51.342 49.088 1.00 41.89 63 ASP A C 1
ATOM 715 O O . ASP A 1 90 ? -1.506 50.482 49.507 1.00 41.55 63 ASP A O 1
ATOM 720 N N . LEU A 1 91 ? -2.481 52.484 49.731 1.00 40.57 64 LEU A N 1
ATOM 721 C CA . LEU A 1 91 ? -1.718 52.719 50.945 1.00 39.90 64 LEU A CA 1
ATOM 722 C C . LEU A 1 91 ? -2.304 53.558 52.045 1.00 37.89 64 LEU A C 1
ATOM 723 O O . LEU A 1 91 ? -3.471 53.941 52.016 1.00 36.78 64 LEU A O 1
ATOM 728 N N . LEU A 1 92 ? -1.496 53.778 53.068 1.00 36.69 65 LEU A N 1
ATOM 729 C CA . LEU A 1 92 ? -1.921 54.627 54.161 1.00 36.95 65 LEU A CA 1
ATOM 730 C C . LEU A 1 92 ? -0.685 55.261 54.786 1.00 35.83 65 LEU A C 1
ATOM 731 O O . LEU A 1 92 ? 0.447 54.916 54.438 1.00 35.03 65 LEU A O 1
ATOM 736 N N . VAL A 1 93 ? -0.897 56.236 55.658 1.00 34.35 66 VAL A N 1
ATOM 737 C CA . VAL A 1 93 ? 0.231 56.899 56.282 1.00 32.94 66 VAL A CA 1
ATOM 738 C C . VAL A 1 93 ? 0.065 56.622 57.753 1.00 31.66 66 VAL A C 1
ATOM 739 O O . VAL A 1 93 ? -1.050 56.511 58.254 1.00 31.14 66 VAL A O 1
ATOM 743 N N . ARG A 1 94 ? 1.185 56.442 58.434 1.00 31.75 67 ARG A N 1
ATOM 744 C CA . ARG A 1 94 ? 1.158 56.155 59.861 1.00 30.30 67 ARG A CA 1
ATOM 745 C C . ARG A 1 94 ? 1.926 57.295 60.465 1.00 27.65 67 ARG A C 1
ATOM 746 O O . ARG A 1 94 ? 3.093 57.517 60.152 1.00 27.72 67 ARG A O 1
ATOM 754 N N . ILE A 1 95 ? 1.259 58.021 61.332 1.00 27.80 68 ILE A N 1
ATOM 755 C CA . ILE A 1 95 ? 1.850 59.200 61.917 1.00 29.35 68 ILE A CA 1
ATOM 756 C C . ILE A 1 95 ? 2.018 59.062 63.422 1.00 29.12 68 ILE A C 1
ATOM 757 O O . ILE A 1 95 ? 1.222 58.394 64.092 1.00 27.50 68 ILE A O 1
ATOM 762 N N . GLY A 1 96 ? 3.068 59.702 63.929 1.00 30.55 69 GLY A N 1
ATOM 763 C CA . GLY A 1 96 ? 3.350 59.711 65.357 1.00 32.04 69 GLY A CA 1
ATOM 764 C C . GLY A 1 96 ? 4.020 58.461 65.885 1.00 32.78 69 GLY A C 1
ATOM 765 O O . GLY A 1 96 ? 4.070 58.248 67.103 1.00 33.62 69 GLY A O 1
ATOM 766 N N . LYS A 1 97 ? 4.590 57.660 64.989 1.00 31.47 70 LYS A N 1
ATOM 767 C CA . LYS A 1 97 ? 5.206 56.415 65.411 1.00 32.81 70 LYS A CA 1
ATOM 768 C C . LYS A 1 97 ? 6.631 56.482 65.925 1.00 33.06 70 LYS A C 1
ATOM 769 O O . LYS A 1 97 ? 7.380 57.417 65.631 1.00 33.11 70 LYS A O 1
ATOM 775 N N . HIS A 1 98 ? 6.994 55.466 66.699 1.00 33.68 71 HIS A N 1
ATOM 776 C CA . HIS A 1 98 ? 8.347 55.377 67.239 1.00 35.54 71 HIS A CA 1
ATOM 777 C C . HIS A 1 98 ? 8.906 54.018 66.808 1.00 35.15 71 HIS A C 1
ATOM 778 O O . HIS A 1 98 ? 9.881 53.936 66.058 1.00 34.93 71 HIS A O 1
ATOM 785 N N . SER A 1 99 ? 8.283 52.943 67.262 1.00 36.63 72 SER A N 1
ATOM 786 C CA . SER A 1 99 ? 8.739 51.621 66.837 1.00 39.66 72 SER A CA 1
ATOM 787 C C . SER A 1 99 ? 7.935 51.189 65.607 1.00 39.50 72 SER A C 1
ATOM 788 O O . SER A 1 99 ? 6.731 51.390 65.560 1.00 38.20 72 SER A O 1
ATOM 791 N N . ARG A 1 100 ? 8.583 50.592 64.618 1.00 39.54 73 ARG A N 1
ATOM 792 C CA . ARG A 1 100 ? 7.821 50.156 63.467 1.00 40.52 73 ARG A CA 1
ATOM 793 C C . ARG A 1 100 ? 7.320 48.717 63.587 1.00 41.08 73 ARG A C 1
ATOM 794 O O . ARG A 1 100 ? 6.530 48.281 62.766 1.00 43.26 73 ARG A O 1
ATOM 802 N N . THR A 1 101 ? 7.752 47.977 64.603 1.00 40.87 74 THR A N 1
ATOM 803 C CA . THR A 1 101 ? 7.355 46.565 64.703 1.00 40.08 74 THR A CA 1
ATOM 804 C C . THR A 1 101 ? 6.051 46.279 65.406 1.00 39.87 74 THR A C 1
ATOM 805 O O . THR A 1 101 ? 5.652 45.113 65.543 1.00 41.10 74 THR A O 1
ATOM 809 N N . ARG A 1 102 ? 5.392 47.324 65.881 1.00 36.95 75 ARG A N 1
ATOM 810 C CA . ARG A 1 102 ? 4.126 47.144 66.555 1.00 35.30 75 ARG A CA 1
ATOM 811 C C . ARG A 1 102 ? 3.268 48.355 66.334 1.00 34.44 75 ARG A C 1
ATOM 812 O O . ARG A 1 102 ? 3.767 49.422 65.989 1.00 34.51 75 ARG A O 1
ATOM 820 N N . TYR A 1 103 ? 1.967 48.167 66.510 1.00 34.12 76 TYR A N 1
ATOM 821 C CA . TYR A 1 103 ? 0.982 49.228 66.395 1.00 31.89 76 TYR A CA 1
ATOM 822 C C . TYR A 1 103 ? 1.118 49.935 67.741 1.00 31.94 76 TYR A C 1
ATOM 823 O O . TYR A 1 103 ? 1.130 49.242 68.773 1.00 31.98 76 TYR A O 1
ATOM 832 N N . GLU A 1 104 ? 1.229 51.275 67.751 1.00 30.69 77 GLU A N 1
ATOM 833 C CA . GLU A 1 104 ? 1.377 52.058 69.016 1.00 29.90 77 GLU A CA 1
ATOM 834 C C . GLU A 1 104 ? 0.094 52.839 69.273 1.00 29.57 77 GLU A C 1
ATOM 835 O O . GLU A 1 104 ? 0.027 54.036 69.022 1.00 28.95 77 GLU A O 1
ATOM 841 N N . ARG A 1 105 A -0.906 52.151 69.814 1.00 30.47 77 ARG A N 1
ATOM 842 C CA . ARG A 1 105 A -2.238 52.711 69.986 1.00 32.84 77 ARG A CA 1
ATOM 843 C C . ARG A 1 105 A -2.442 54.040 70.673 1.00 34.35 77 ARG A C 1
ATOM 844 O O . ARG A 1 105 A -3.416 54.734 70.369 1.00 34.36 77 ARG A O 1
ATOM 852 N N . ASN A 1 106 ? -1.545 54.414 71.576 1.00 36.17 78 ASN A N 1
ATOM 853 C CA . ASN A 1 106 ? -1.725 55.678 72.296 1.00 37.14 78 ASN A CA 1
ATOM 854 C C . ASN A 1 106 ? -1.173 56.891 71.582 1.00 36.66 78 ASN A C 1
ATOM 855 O O . ASN A 1 106 ? -1.606 58.009 71.844 1.00 39.77 78 ASN A O 1
ATOM 860 N N . ILE A 1 107 ? -0.237 56.684 70.672 1.00 34.48 79 ILE A N 1
ATOM 861 C CA . ILE A 1 107 ? 0.380 57.806 69.993 1.00 35.35 79 ILE A CA 1
ATOM 862 C C . ILE A 1 107 ? 0.226 57.805 68.471 1.00 36.14 79 ILE A C 1
ATOM 863 O O . ILE A 1 107 ? 0.262 58.855 67.839 1.00 35.77 79 ILE A O 1
ATOM 868 N N . GLU A 1 108 ? 0.054 56.620 67.898 1.00 35.86 80 GLU A N 1
ATOM 869 C CA . GLU A 1 108 ? -0.056 56.430 66.453 1.00 36.18 80 GLU A CA 1
ATOM 870 C C . GLU A 1 108 ? -1.384 56.865 65.819 1.00 35.14 80 GLU A C 1
ATOM 871 O O . GLU A 1 108 ? -2.441 56.692 66.401 1.00 34.66 80 GLU A O 1
ATOM 877 N N . LYS A 1 109 ? -1.317 57.438 64.624 1.00 35.08 81 LYS A N 1
ATOM 878 C CA . LYS A 1 109 ? -2.536 57.808 63.896 1.00 35.77 81 LYS A CA 1
ATOM 879 C C . LYS A 1 109 ? -2.397 57.309 62.456 1.00 34.02 81 LYS A C 1
ATOM 880 O O . LYS A 1 109 ? -1.368 57.533 61.807 1.00 33.66 81 LYS A O 1
ATOM 886 N N . ILE A 1 110 ? -3.421 56.613 61.981 1.00 32.29 82 ILE A N 1
ATOM 887 C CA . ILE A 1 110 ? -3.425 56.041 60.643 1.00 35.14 82 ILE A CA 1
ATOM 888 C C . ILE A 1 110 ? -4.376 56.841 59.778 1.00 35.10 82 ILE A C 1
ATOM 889 O O . ILE A 1 110 ? -5.547 56.970 60.103 1.00 35.72 82 ILE A O 1
ATOM 894 N N . SER A 1 111 ? -3.892 57.371 58.668 1.00 37.80 83 SER A N 1
ATOM 895 C CA . SER A 1 111 ? -4.772 58.167 57.823 1.00 39.54 83 SER A CA 1
ATOM 896 C C . SER A 1 111 ? -4.900 57.633 56.437 1.00 40.08 83 SER A C 1
ATOM 897 O O . SER A 1 111 ? -3.911 57.233 55.810 1.00 39.71 83 SER A O 1
ATOM 900 N N . MET A 1 112 ? -6.145 57.636 55.977 1.00 41.58 84 MET A N 1
ATOM 901 C CA . MET A 1 112 ? -6.509 57.215 54.638 1.00 41.57 84 MET A CA 1
ATOM 902 C C . MET A 1 112 ? -6.185 58.435 53.757 1.00 40.49 84 MET A C 1
ATOM 903 O O . MET A 1 112 ? -6.377 59.586 54.156 1.00 38.15 84 MET A O 1
ATOM 908 N N . LEU A 1 113 ? -5.663 58.157 52.573 1.00 39.92 85 LEU A N 1
ATOM 909 C CA . LEU A 1 113 ? -5.277 59.169 51.610 1.00 40.25 85 LEU A CA 1
ATOM 910 C C . LEU A 1 113 ? -6.458 59.583 50.775 1.00 41.60 85 LEU A C 1
ATOM 911 O O . LEU A 1 113 ? -7.175 58.735 50.250 1.00 41.89 85 LEU A O 1
ATOM 916 N N . GLU A 1 114 ? -6.665 60.883 50.639 1.00 42.21 86 GLU A N 1
ATOM 917 C CA . GLU A 1 114 ? -7.745 61.350 49.796 1.00 42.78 86 GLU A CA 1
ATOM 918 C C . GLU A 1 114 ? -7.239 61.490 48.357 1.00 41.42 86 GLU A C 1
ATOM 919 O O . GLU A 1 114 ? -7.890 61.034 47.422 1.00 40.62 86 GLU A O 1
ATOM 925 N N . LYS A 1 115 ? -6.061 62.083 48.183 1.00 39.38 87 LYS A N 1
ATOM 926 C CA . LYS A 1 115 ? -5.525 62.299 46.842 1.00 38.09 87 LYS A CA 1
ATOM 927 C C . LYS A 1 115 ? -4.013 62.470 46.846 1.00 36.03 87 LYS A C 1
ATOM 928 O O . LYS A 1 115 ? -3.449 63.089 47.741 1.00 37.33 87 LYS A O 1
ATOM 934 N N . ILE A 1 116 ? -3.363 61.907 45.844 1.00 34.21 88 ILE A N 1
ATOM 935 C CA . ILE A 1 116 ? -1.926 62.015 45.685 1.00 34.45 88 ILE A CA 1
ATOM 936 C C . ILE A 1 116 ? -1.690 63.010 44.553 1.00 35.83 88 ILE A C 1
ATOM 937 O O . ILE A 1 116 ? -2.410 62.989 43.547 1.00 36.63 88 ILE A O 1
ATOM 942 N N . TYR A 1 117 ? -0.690 63.871 44.727 1.00 34.62 89 TYR A N 1
ATOM 943 C CA . TYR A 1 117 ? -0.311 64.877 43.731 1.00 35.43 89 TYR A CA 1
ATOM 944 C C . TYR A 1 117 ? 1.192 64.785 43.429 1.00 34.75 89 TYR A C 1
ATOM 945 O O . TYR A 1 117 ? 2.025 65.267 44.202 1.00 35.05 89 TYR A O 1
ATOM 954 N N . ILE A 1 118 ? 1.536 64.165 42.311 1.00 33.70 90 ILE A N 1
ATOM 955 C CA . ILE A 1 118 ? 2.916 64.060 41.925 1.00 34.61 90 ILE A CA 1
ATOM 956 C C . ILE A 1 118 ? 3.299 65.262 41.065 1.00 36.78 90 ILE A C 1
ATOM 957 O O . ILE A 1 118 ? 2.516 65.716 40.222 1.00 38.43 90 ILE A O 1
ATOM 962 N N . HIS A 1 119 ? 4.500 65.786 41.269 1.00 36.05 91 HIS A N 1
ATOM 963 C CA . HIS A 1 119 ? 4.914 66.927 40.488 1.00 35.19 91 HIS A CA 1
ATOM 964 C C . HIS A 1 119 ? 4.809 66.571 39.008 1.00 34.89 91 HIS A C 1
ATOM 965 O O . HIS A 1 119 ? 5.395 65.587 38.555 1.00 34.41 91 HIS A O 1
ATOM 972 N N . PRO A 1 120 ? 4.057 67.377 38.229 1.00 36.38 92 PRO A N 1
ATOM 973 C CA . PRO A 1 120 ? 3.926 67.074 36.800 1.00 34.74 92 PRO A CA 1
ATOM 974 C C . PRO A 1 120 ? 5.229 67.062 36.040 1.00 34.57 92 PRO A C 1
ATOM 975 O O . PRO A 1 120 ? 5.318 66.442 34.994 1.00 35.57 92 PRO A O 1
ATOM 979 N N . ARG A 1 121 ? 6.256 67.725 36.552 1.00 33.56 93 ARG A N 1
ATOM 980 C CA . ARG A 1 121 ? 7.518 67.706 35.841 1.00 33.64 93 ARG A CA 1
ATOM 981 C C . ARG A 1 121 ? 8.584 66.874 36.569 1.00 32.46 93 ARG A C 1
ATOM 982 O O . ARG A 1 121 ? 9.781 67.158 36.494 1.00 32.65 93 ARG A O 1
ATOM 990 N N . TYR A 1 122 ? 8.121 65.845 37.279 1.00 32.68 94 TYR A N 1
ATOM 991 C CA . TYR A 1 122 ? 8.987 64.899 37.989 1.00 30.74 94 TYR A CA 1
ATOM 992 C C . TYR A 1 122 ? 9.680 64.132 36.865 1.00 30.01 94 TYR A C 1
ATOM 993 O O . TYR A 1 122 ? 9.027 63.520 36.038 1.00 31.64 94 TYR A O 1
ATOM 1002 N N . ASN A 1 123 ? 11.003 64.180 36.829 1.00 29.29 95 ASN A N 1
ATOM 1003 C CA . ASN A 1 123 ? 11.775 63.551 35.776 1.00 30.69 95 ASN A CA 1
ATOM 1004 C C . ASN A 1 123 ? 12.335 62.186 36.160 1.00 32.24 95 ASN A C 1
ATOM 1005 O O . ASN A 1 123 ? 13.541 62.045 36.351 1.00 32.87 95 ASN A O 1
ATOM 1010 N N . TRP A 1 124 ? 11.476 61.175 36.239 1.00 34.13 96 TRP A N 1
ATOM 1011 C CA . TRP A 1 124 ? 11.934 59.846 36.620 1.00 36.37 96 TRP A CA 1
ATOM 1012 C C . TRP A 1 124 ? 12.827 59.080 35.641 1.00 38.79 96 TRP A C 1
ATOM 1013 O O . TRP A 1 124 ? 13.657 58.269 36.065 1.00 37.75 96 TRP A O 1
ATOM 1024 N N . ARG A 1 125 ? 12.704 59.319 34.341 1.00 41.62 97 ARG A N 1
ATOM 1025 C CA . ARG A 1 125 ? 13.547 58.541 33.448 1.00 45.01 97 ARG A CA 1
ATOM 1026 C C . ARG A 1 125 ? 14.987 59.010 33.412 1.00 44.63 97 ARG A C 1
ATOM 1027 O O . ARG A 1 125 ? 15.868 58.284 32.937 1.00 44.34 97 ARG A O 1
ATOM 1035 N N . GLU A 1 126 A 15.261 60.188 33.964 1.00 43.59 97 GLU A N 1
ATOM 1036 C CA . GLU A 1 126 A 16.634 60.668 33.897 1.00 42.87 97 GLU A CA 1
ATOM 1037 C C . GLU A 1 126 A 17.454 60.892 35.170 1.00 39.84 97 GLU A C 1
ATOM 1038 O O . GLU A 1 126 A 18.529 60.340 35.305 1.00 41.43 97 GLU A O 1
ATOM 1044 N N . ASN A 1 127 ? 16.962 61.675 36.115 1.00 37.47 98 ASN A N 1
ATOM 1045 C CA . ASN A 1 127 ? 17.781 61.983 37.285 1.00 34.17 98 ASN A CA 1
ATOM 1046 C C . ASN A 1 127 ? 17.007 62.300 38.558 1.00 33.78 98 ASN A C 1
ATOM 1047 O O . ASN A 1 127 ? 17.566 62.841 39.522 1.00 34.16 98 ASN A O 1
ATOM 1052 N N . LEU A 1 128 ? 15.731 61.950 38.556 1.00 31.16 99 LEU A N 1
ATOM 1053 C CA . LEU A 1 128 ? 14.843 62.216 39.661 1.00 32.78 99 LEU A CA 1
ATOM 1054 C C . LEU A 1 128 ? 14.678 63.713 39.971 1.00 32.15 99 LEU A C 1
ATOM 1055 O O . LEU A 1 128 ? 14.357 64.099 41.108 1.00 32.33 99 LEU A O 1
ATOM 1060 N N . ASP A 1 129 ? 14.891 64.552 38.962 1.00 32.42 100 ASP A N 1
ATOM 1061 C CA . ASP A 1 129 ? 14.693 65.995 39.136 1.00 32.99 100 ASP A CA 1
ATOM 1062 C C . ASP A 1 129 ? 13.254 66.218 39.592 1.00 31.84 100 ASP A C 1
ATOM 1063 O O . ASP A 1 129 ? 12.326 65.605 39.071 1.00 33.98 100 ASP A O 1
ATOM 1068 N N . ARG A 1 130 ? 13.069 67.073 40.583 1.00 30.17 101 ARG A N 1
ATOM 1069 C CA . ARG A 1 130 ? 11.747 67.349 41.116 1.00 29.03 101 ARG A CA 1
ATOM 1070 C C . ARG A 1 130 ? 11.090 66.120 41.734 1.00 30.43 101 ARG A C 1
ATOM 1071 O O . ARG A 1 130 ? 9.877 65.923 41.629 1.00 30.57 101 ARG A O 1
ATOM 1079 N N . ASP A 1 131 ? 11.889 65.303 42.417 1.00 30.61 102 ASP A N 1
ATOM 1080 C CA . ASP A 1 131 ? 11.395 64.090 43.076 1.00 29.52 102 ASP A CA 1
ATOM 1081 C C . ASP A 1 131 ? 10.594 64.547 44.308 1.00 29.54 102 ASP A C 1
ATOM 1082 O O . ASP A 1 131 ? 11.130 64.642 45.402 1.00 29.05 102 ASP A O 1
ATOM 1087 N N . ILE A 1 132 ? 9.298 64.805 44.135 1.00 28.52 103 ILE A N 1
ATOM 1088 C CA . ILE A 1 132 ? 8.487 65.316 45.235 1.00 26.74 103 ILE A CA 1
ATOM 1089 C C . ILE A 1 132 ? 7.001 65.075 44.971 1.00 28.39 103 ILE A C 1
ATOM 1090 O O . ILE A 1 132 ? 6.535 65.102 43.820 1.00 30.71 103 ILE A O 1
ATOM 1095 N N . ALA A 1 133 ? 6.249 64.838 46.032 1.00 26.93 104 ALA A N 1
ATOM 1096 C CA . ALA A 1 133 ? 4.836 64.590 45.891 1.00 29.09 104 ALA A CA 1
ATOM 1097 C C . ALA A 1 133 ? 4.110 65.007 47.156 1.00 30.48 104 ALA A C 1
ATOM 1098 O O . ALA A 1 133 ? 4.722 65.103 48.232 1.00 31.95 104 ALA A O 1
ATOM 1100 N N . LEU A 1 134 ? 2.817 65.285 47.027 1.00 29.33 105 LEU A N 1
ATOM 1101 C CA . LEU A 1 134 ? 2.003 65.680 48.168 1.00 30.33 105 LEU A CA 1
ATOM 1102 C C . LEU A 1 134 ? 0.881 64.667 48.304 1.00 30.74 105 LEU A C 1
ATOM 1103 O O . LEU A 1 134 ? 0.483 64.054 47.326 1.00 32.04 105 LEU A O 1
ATOM 1108 N N . MET A 1 135 ? 0.387 64.474 49.515 1.00 32.48 106 MET A N 1
ATOM 1109 C CA . MET A 1 135 ? -0.708 63.536 49.747 1.00 33.92 106 MET A CA 1
ATOM 1110 C C . MET A 1 135 ? -1.649 64.243 50.687 1.00 35.47 106 MET A C 1
ATOM 1111 O O . MET A 1 135 ? -1.247 64.666 51.780 1.00 34.17 106 MET A O 1
ATOM 1116 N N . LYS A 1 136 ? -2.894 64.407 50.247 1.00 36.37 107 LYS A N 1
ATOM 1117 C CA . LYS A 1 136 ? -3.894 65.094 51.045 1.00 37.00 107 LYS A CA 1
ATOM 1118 C C . LYS A 1 136 ? -4.633 64.041 51.849 1.00 38.16 107 LYS A C 1
ATOM 1119 O O . LYS A 1 136 ? -5.106 63.055 51.283 1.00 38.56 107 LYS A O 1
ATOM 1125 N N . LEU A 1 137 ? -4.744 64.240 53.159 1.00 38.06 108 LEU A N 1
ATOM 1126 C CA . LEU A 1 137 ? -5.435 63.263 53.996 1.00 39.11 108 LEU A CA 1
ATOM 1127 C C . LEU A 1 137 ? -6.936 63.492 53.884 1.00 41.53 108 LEU A C 1
ATOM 1128 O O . LEU A 1 137 ? -7.388 64.627 53.773 1.00 42.11 108 LEU A O 1
ATOM 1133 N N . LYS A 1 138 ? -7.707 62.413 53.924 1.00 43.87 109 LYS A N 1
ATOM 1134 C CA . LYS A 1 138 ? -9.150 62.524 53.813 1.00 45.40 109 LYS A CA 1
ATOM 1135 C C . LYS A 1 138 ? -9.731 63.374 54.947 1.00 43.57 109 LYS A C 1
ATOM 1136 O O . LYS A 1 138 ? -10.692 64.102 54.748 1.00 42.92 109 LYS A O 1
ATOM 1142 N N . LYS A 1 139 ? -9.137 63.290 56.130 1.00 43.11 110 LYS A N 1
ATOM 1143 C CA . LYS A 1 139 ? -9.585 64.071 57.281 1.00 42.27 110 LYS A CA 1
ATOM 1144 C C . LYS A 1 139 ? -8.369 64.740 57.881 1.00 42.44 110 LYS A C 1
ATOM 1145 O O . LYS A 1 139 ? -7.252 64.241 57.763 1.00 42.70 110 LYS A O 1
ATOM 1151 N N . PRO A 1 140 ? -8.556 65.882 58.545 1.00 42.41 111 PRO A N 1
ATOM 1152 C CA . PRO A 1 140 ? -7.338 66.467 59.111 1.00 42.42 111 PRO A CA 1
ATOM 1153 C C . PRO A 1 140 ? -6.998 65.658 60.363 1.00 42.48 111 PRO A C 1
ATOM 1154 O O . PRO A 1 140 ? -7.899 65.215 61.065 1.00 42.64 111 PRO A O 1
ATOM 1158 N N . VAL A 1 141 ? -5.716 65.427 60.627 1.00 43.24 112 VAL A N 1
ATOM 1159 C CA . VAL A 1 141 ? -5.349 64.658 61.811 1.00 43.86 112 VAL A CA 1
ATOM 1160 C C . VAL A 1 141 ? -5.127 65.624 62.936 1.00 42.80 112 VAL A C 1
ATOM 1161 O O . VAL A 1 141 ? -4.717 66.766 62.711 1.00 42.99 112 VAL A O 1
ATOM 1165 N N . ALA A 1 142 ? -5.414 65.171 64.149 1.00 40.25 113 ALA A N 1
ATOM 1166 C CA . ALA A 1 142 ? -5.235 66.014 65.313 1.00 38.99 113 ALA A CA 1
ATOM 1167 C C . ALA A 1 142 ? -3.779 65.974 65.774 1.00 38.38 113 ALA A C 1
ATOM 1168 O O . ALA A 1 142 ? -3.125 64.930 65.685 1.00 38.80 113 ALA A O 1
ATOM 1170 N N . PHE A 1 143 ? -3.273 67.112 66.243 1.00 36.95 114 PHE A N 1
ATOM 1171 C CA . PHE A 1 143 ? -1.908 67.190 66.751 1.00 36.50 114 PHE A CA 1
ATOM 1172 C C . PHE A 1 143 ? -1.864 66.691 68.191 1.00 35.32 114 PHE A C 1
ATOM 1173 O O . PHE A 1 143 ? -2.895 66.629 68.875 1.00 36.39 114 PHE A O 1
ATOM 1181 N N . SER A 1 144 ? -0.673 66.336 68.656 1.00 32.86 115 SER A N 1
ATOM 1182 C CA . SER A 1 144 ? -0.511 65.843 70.021 1.00 31.77 115 SER A CA 1
ATOM 1183 C C . SER A 1 144 ? 0.965 65.987 70.280 1.00 31.64 115 SER A C 1
ATOM 1184 O O . SER A 1 144 ? 1.669 66.581 69.463 1.00 33.00 115 SER A O 1
ATOM 1187 N N . ASP A 1 145 ? 1.456 65.426 71.377 1.00 31.05 116 ASP A N 1
ATOM 1188 C CA . ASP A 1 145 ? 2.886 65.529 71.656 1.00 32.65 116 ASP A CA 1
ATOM 1189 C C . ASP A 1 145 ? 3.726 64.749 70.683 1.00 32.87 116 ASP A C 1
ATOM 1190 O O . ASP A 1 145 ? 4.930 64.982 70.610 1.00 34.35 116 ASP A O 1
ATOM 1195 N N . TYR A 1 146 ? 3.108 63.817 69.947 1.00 33.54 117 TYR A N 1
ATOM 1196 C CA . TYR A 1 146 ? 3.853 62.949 69.017 1.00 32.04 117 TYR A CA 1
ATOM 1197 C C . TYR A 1 146 ? 3.665 63.227 67.532 1.00 30.67 117 TYR A C 1
ATOM 1198 O O . TYR A 1 146 ? 4.374 62.662 66.678 1.00 29.90 117 TYR A O 1
ATOM 1207 N N . ILE A 1 147 ? 2.715 64.102 67.246 1.00 29.12 118 ILE A N 1
ATOM 1208 C CA . ILE A 1 147 ? 2.353 64.483 65.890 1.00 31.02 118 ILE A CA 1
ATOM 1209 C C . ILE A 1 147 ? 2.260 66.011 65.815 1.00 32.14 118 ILE A C 1
ATOM 1210 O O . ILE A 1 147 ? 1.331 66.632 66.365 1.00 30.49 118 ILE A O 1
ATOM 1215 N N . HIS A 1 148 ? 3.219 66.602 65.120 1.00 33.57 119 HIS A N 1
ATOM 1216 C CA . HIS A 1 148 ? 3.290 68.052 65.002 1.00 34.38 119 HIS A CA 1
ATOM 1217 C C . HIS A 1 148 ? 3.929 68.372 63.667 1.00 33.67 119 HIS A C 1
ATOM 1218 O O . HIS A 1 148 ? 4.886 67.725 63.285 1.00 35.67 119 HIS A O 1
ATOM 1225 N N . PRO A 1 149 ? 3.434 69.396 62.954 1.00 33.51 120 PRO A N 1
ATOM 1226 C CA . PRO A 1 149 ? 4.028 69.722 61.651 1.00 33.27 120 PRO A CA 1
ATOM 1227 C C . PRO A 1 149 ? 5.393 70.413 61.701 1.00 33.85 120 PRO A C 1
ATOM 1228 O O . PRO A 1 149 ? 5.704 71.116 62.655 1.00 35.83 120 PRO A O 1
ATOM 1232 N N . VAL A 1 150 ? 6.206 70.198 60.673 1.00 32.05 121 VAL A N 1
ATOM 1233 C CA . VAL A 1 150 ? 7.529 70.823 60.578 1.00 33.08 121 VAL A CA 1
ATOM 1234 C C . VAL A 1 150 ? 7.296 72.090 59.745 1.00 34.01 121 VAL A C 1
ATOM 1235 O O . VAL A 1 150 ? 6.254 72.195 59.101 1.00 33.91 121 VAL A O 1
ATOM 1239 N N . CYS A 1 151 ? 8.236 73.039 59.731 1.00 35.28 122 CYS A N 1
ATOM 1240 C CA . CYS A 1 151 ? 8.050 74.253 58.902 1.00 36.10 122 CYS A CA 1
ATOM 1241 C C . CYS A 1 151 ? 8.731 74.080 57.556 1.00 35.10 122 CYS A C 1
ATOM 1242 O O . CYS A 1 151 ? 9.705 73.334 57.449 1.00 35.70 122 CYS A O 1
ATOM 1245 N N . LEU A 1 152 ? 8.234 74.768 56.530 1.00 34.15 123 LEU A N 1
ATOM 1246 C CA . LEU A 1 152 ? 8.890 74.719 55.224 1.00 33.29 123 LEU A CA 1
ATOM 1247 C C . LEU A 1 152 ? 9.645 76.036 55.161 1.00 33.03 123 LEU A C 1
ATOM 1248 O O . LEU A 1 152 ? 9.188 77.039 55.673 1.00 31.01 123 LEU A O 1
ATOM 1253 N N . PRO A 1 153 ? 10.825 76.046 54.559 1.00 34.14 124 PRO A N 1
ATOM 1254 C CA . PRO A 1 153 ? 11.561 77.315 54.512 1.00 36.58 124 PRO A CA 1
ATOM 1255 C C . PRO A 1 153 ? 11.092 78.302 53.442 1.00 39.47 124 PRO A C 1
ATOM 1256 O O . PRO A 1 153 ? 10.389 77.942 52.498 1.00 39.63 124 PRO A O 1
ATOM 1260 N N . ASP A 1 154 ? 11.490 79.558 53.615 1.00 40.83 125 ASP A N 1
ATOM 1261 C CA . ASP A 1 154 ? 11.201 80.573 52.628 1.00 42.23 125 ASP A CA 1
ATOM 1262 C C . ASP A 1 154 ? 12.563 80.878 51.979 1.00 42.72 125 ASP A C 1
ATOM 1263 O O . ASP A 1 154 ? 13.613 80.332 52.374 1.00 41.47 125 ASP A O 1
ATOM 1268 N N . ARG A 1 155 ? 12.539 81.737 50.976 1.00 41.63 126 ARG A N 1
ATOM 1269 C CA . ARG A 1 155 ? 13.734 82.101 50.242 1.00 40.77 126 ARG A CA 1
ATOM 1270 C C . ARG A 1 155 ? 14.980 82.396 51.071 1.00 39.95 126 ARG A C 1
ATOM 1271 O O . ARG A 1 155 ? 16.059 81.878 50.774 1.00 38.50 126 ARG A O 1
ATOM 1279 N N . GLU A 1 156 ? 14.849 83.220 52.101 1.00 40.35 127 GLU A N 1
ATOM 1280 C CA . GLU A 1 156 ? 16.030 83.558 52.873 1.00 42.83 127 GLU A CA 1
ATOM 1281 C C . GLU A 1 156 ? 16.499 82.468 53.826 1.00 41.84 127 GLU A C 1
ATOM 1282 O O . GLU A 1 156 ? 17.698 82.250 53.974 1.00 41.85 127 GLU A O 1
ATOM 1288 N N . THR A 1 157 ? 15.566 81.779 54.469 1.00 43.05 128 THR A N 1
ATOM 1289 C CA . THR A 1 157 ? 15.939 80.702 55.380 1.00 42.65 128 THR A CA 1
ATOM 1290 C C . THR A 1 157 ? 16.771 79.696 54.587 1.00 43.48 128 THR A C 1
ATOM 1291 O O . THR A 1 157 ? 17.804 79.219 55.073 1.00 44.66 128 THR A O 1
ATOM 1295 N N . ALA A 1 158 ? 16.343 79.407 53.354 1.00 42.13 129 ALA A N 1
ATOM 1296 C CA . ALA A 1 158 ? 17.061 78.475 52.491 1.00 41.98 129 ALA A CA 1
ATOM 1297 C C . ALA A 1 158 ? 18.439 79.014 52.132 1.00 42.44 129 ALA A C 1
ATOM 1298 O O . ALA A 1 158 ? 19.432 78.280 52.159 1.00 41.97 129 ALA A O 1
ATOM 1300 N N . ALA A 1 159 A 18.492 80.296 51.773 1.00 42.32 129 ALA A N 1
ATOM 1301 C CA . ALA A 1 159 A 19.759 80.951 51.438 1.00 42.10 129 ALA A CA 1
ATOM 1302 C C . ALA A 1 159 A 20.724 81.002 52.651 1.00 41.06 129 ALA A C 1
ATOM 1303 O O . ALA A 1 159 A 21.931 80.846 52.492 1.00 40.46 129 ALA A O 1
ATOM 1305 N N . SER A 1 160 B 20.205 81.214 53.854 1.00 40.87 129 SER A N 1
ATOM 1306 C CA . SER A 1 160 B 21.088 81.263 55.021 1.00 42.74 129 SER A CA 1
ATOM 1307 C C . SER A 1 160 B 21.412 79.901 55.648 1.00 41.85 129 SER A C 1
ATOM 1308 O O . SER A 1 160 B 22.544 79.662 56.060 1.00 40.95 129 SER A O 1
ATOM 1311 N N . LEU A 1 161 C 20.435 79.004 55.709 1.00 41.30 129 LEU A N 1
ATOM 1312 C CA . LEU A 1 161 C 20.669 77.675 56.277 1.00 38.73 129 LEU A CA 1
ATOM 1313 C C . LEU A 1 161 C 21.407 76.701 55.344 1.00 39.26 129 LEU A C 1
ATOM 1314 O O . LEU A 1 161 C 22.194 75.885 55.798 1.00 39.19 129 LEU A O 1
ATOM 1319 N N . LEU A 1 162 ? 21.190 76.784 54.037 1.00 39.88 130 LEU A N 1
ATOM 1320 C CA . LEU A 1 162 ? 21.851 75.830 53.160 1.00 39.51 130 LEU A CA 1
ATOM 1321 C C . LEU A 1 162 ? 23.235 76.231 52.721 1.00 39.17 130 LEU A C 1
ATOM 1322 O O . LEU A 1 162 ? 23.446 76.589 51.575 1.00 39.42 130 LEU A O 1
ATOM 1327 N N . GLN A 1 163 ? 24.194 76.138 53.633 1.00 39.09 131 GLN A N 1
ATOM 1328 C CA . GLN A 1 163 ? 25.567 76.496 53.316 1.00 38.07 131 GLN A CA 1
ATOM 1329 C C . GLN A 1 163 ? 26.460 75.300 53.547 1.00 37.48 131 GLN A C 1
ATOM 1330 O O . GLN A 1 163 ? 26.229 74.520 54.465 1.00 36.53 131 GLN A O 1
ATOM 1336 N N . ALA A 1 164 ? 27.466 75.155 52.692 1.00 36.50 132 ALA A N 1
ATOM 1337 C CA . ALA A 1 164 ? 28.416 74.055 52.798 1.00 38.35 132 ALA A CA 1
ATOM 1338 C C . ALA A 1 164 ? 28.878 73.979 54.244 1.00 38.60 132 ALA A C 1
ATOM 1339 O O . ALA A 1 164 ? 29.104 75.017 54.861 1.00 38.89 132 ALA A O 1
ATOM 1341 N N . GLY A 1 165 ? 28.989 72.762 54.782 1.00 39.28 133 GLY A N 1
ATOM 1342 C CA . GLY A 1 165 ? 29.445 72.575 56.153 1.00 40.04 133 GLY A CA 1
ATOM 1343 C C . GLY A 1 165 ? 28.346 72.574 57.198 1.00 41.14 133 GLY A C 1
ATOM 1344 O O . GLY A 1 165 ? 28.458 71.896 58.219 1.00 41.83 133 GLY A O 1
ATOM 1345 N N . TYR A 1 166 ? 27.297 73.356 56.970 1.00 40.99 134 TYR A N 1
ATOM 1346 C CA . TYR A 1 166 ? 26.170 73.392 57.900 1.00 41.10 134 TYR A CA 1
ATOM 1347 C C . TYR A 1 166 ? 25.545 71.998 57.883 1.00 40.17 134 TYR A C 1
ATOM 1348 O O . TYR A 1 166 ? 25.419 71.357 56.816 1.00 37.17 134 TYR A O 1
ATOM 1357 N N . LYS A 1 167 ? 25.145 71.542 59.065 1.00 37.80 135 LYS A N 1
ATOM 1358 C CA . LYS A 1 167 ? 24.574 70.219 59.211 1.00 37.25 135 LYS A CA 1
ATOM 1359 C C . LYS A 1 167 ? 23.065 70.195 59.399 1.00 35.87 135 LYS A C 1
ATOM 1360 O O . LYS A 1 167 ? 22.486 71.064 60.045 1.00 35.26 135 LYS A O 1
ATOM 1366 N N . GLY A 1 168 ? 22.440 69.178 58.829 1.00 33.87 136 GLY A N 1
ATOM 1367 C CA . GLY A 1 168 ? 21.012 69.002 58.979 1.00 33.93 136 GLY A CA 1
ATOM 1368 C C . GLY A 1 168 ? 20.783 67.606 59.541 1.00 33.12 136 GLY A C 1
ATOM 1369 O O . GLY A 1 168 ? 21.723 66.863 59.775 1.00 33.34 136 GLY A O 1
ATOM 1370 N N . ARG A 1 169 ? 19.536 67.232 59.760 1.00 32.89 137 ARG A N 1
ATOM 1371 C CA . ARG A 1 169 ? 19.251 65.920 60.305 1.00 32.01 137 ARG A CA 1
ATOM 1372 C C . ARG A 1 169 ? 18.300 65.152 59.389 1.00 31.79 137 ARG A C 1
ATOM 1373 O O . ARG A 1 169 ? 17.336 65.720 58.871 1.00 30.61 137 ARG A O 1
ATOM 1381 N N . VAL A 1 170 ? 18.569 63.857 59.234 1.00 31.87 138 VAL A N 1
ATOM 1382 C CA . VAL A 1 170 ? 17.755 62.952 58.428 1.00 31.05 138 VAL A CA 1
ATOM 1383 C C . VAL A 1 170 ? 17.274 61.830 59.333 1.00 32.43 138 VAL A C 1
ATOM 1384 O O . VAL A 1 170 ? 18.050 61.290 60.121 1.00 34.50 138 VAL A O 1
ATOM 1388 N N . THR A 1 171 ? 16.002 61.469 59.216 1.00 31.36 139 THR A N 1
ATOM 1389 C CA . THR A 1 171 ? 15.426 60.430 60.040 1.00 30.80 139 THR A CA 1
ATOM 1390 C C . THR A 1 171 ? 14.676 59.409 59.205 1.00 30.43 139 THR A C 1
ATOM 1391 O O . THR A 1 171 ? 14.182 59.707 58.120 1.00 29.91 139 THR A O 1
ATOM 1395 N N . GLY A 1 172 ? 14.576 58.194 59.714 1.00 30.60 140 GLY A N 1
ATOM 1396 C CA . GLY A 1 172 ? 13.859 57.176 58.964 1.00 29.35 140 GLY A CA 1
ATOM 1397 C C . GLY A 1 172 ? 14.036 55.778 59.518 1.00 30.24 140 GLY A C 1
ATOM 1398 O O . GLY A 1 172 ? 14.900 55.533 60.377 1.00 28.37 140 GLY A O 1
ATOM 1399 N N . TRP A 1 173 ? 13.203 54.870 59.002 1.00 29.75 141 TRP A N 1
ATOM 1400 C CA . TRP A 1 173 ? 13.203 53.464 59.347 1.00 29.56 141 TRP A CA 1
ATOM 1401 C C . TRP A 1 173 ? 13.811 52.615 58.227 1.00 29.61 141 TRP A C 1
ATOM 1402 O O . TRP A 1 173 ? 13.652 51.409 58.226 1.00 31.50 141 TRP A O 1
ATOM 1413 N N . GLY A 1 174 ? 14.491 53.236 57.270 1.00 30.07 142 GLY A N 1
ATOM 1414 C CA . GLY A 1 174 ? 15.095 52.488 56.176 1.00 29.37 142 GLY A CA 1
ATOM 1415 C C . GLY A 1 174 ? 16.274 51.591 56.562 1.00 31.41 142 GLY A C 1
ATOM 1416 O O . GLY A 1 174 ? 16.575 51.433 57.746 1.00 31.35 142 GLY A O 1
ATOM 1417 N N . ASN A 1 175 ? 16.945 51.017 55.565 1.00 28.85 143 ASN A N 1
ATOM 1418 C CA . ASN A 1 175 ? 18.060 50.099 55.787 1.00 30.82 143 ASN A CA 1
ATOM 1419 C C . ASN A 1 175 ? 19.229 50.695 56.575 1.00 29.44 143 ASN A C 1
ATOM 1420 O O . ASN A 1 175 ? 19.579 51.863 56.418 1.00 28.99 143 ASN A O 1
ATOM 1425 N N . LEU A 1 176 ? 19.875 49.853 57.373 1.00 30.43 144 LEU A N 1
ATOM 1426 C CA . LEU A 1 176 ? 21.017 50.261 58.213 1.00 28.70 144 LEU A CA 1
ATOM 1427 C C . LEU A 1 176 ? 22.346 50.234 57.492 1.00 28.15 144 LEU A C 1
ATOM 1428 O O . LEU A 1 176 ? 23.335 50.756 57.992 1.00 27.70 144 LEU A O 1
ATOM 1433 N N . LYS A 1 177 ? 22.388 49.628 56.310 1.00 28.28 145 LYS A N 1
ATOM 1434 C CA . LYS A 1 177 ? 23.651 49.539 55.575 1.00 27.97 145 LYS A CA 1
ATOM 1435 C C . LYS A 1 177 ? 23.418 49.087 54.137 1.00 28.58 145 LYS A C 1
ATOM 1436 O O . LYS A 1 177 ? 22.394 48.473 53.835 1.00 27.79 145 LYS A O 1
ATOM 1442 N N . GLU A 1 178 ? 24.368 49.385 53.260 1.00 28.25 146 GLU A N 1
ATOM 1443 C CA . GLU A 1 178 ? 24.278 48.894 51.901 1.00 29.91 146 GLU A CA 1
ATOM 1444 C C . GLU A 1 178 ? 24.638 47.403 52.079 1.00 31.97 146 GLU A C 1
ATOM 1445 O O . GLU A 1 178 ? 25.449 47.076 52.963 1.00 31.61 146 GLU A O 1
ATOM 1451 N N . THR A 1 179 ? 24.039 46.506 51.283 1.00 32.00 147 THR A N 1
ATOM 1452 C CA . THR A 1 179 ? 24.317 45.068 51.395 1.00 32.57 147 THR A CA 1
ATOM 1453 C C . THR A 1 179 ? 25.065 44.581 50.171 1.00 32.49 147 THR A C 1
ATOM 1454 O O . THR A 1 179 ? 25.052 45.264 49.155 1.00 33.36 147 THR A O 1
ATOM 1458 N N . TRP A 1 180 ? 25.697 43.408 50.230 1.00 32.04 148 TRP A N 1
ATOM 1459 C CA . TRP A 1 180 ? 26.497 42.968 49.094 1.00 33.88 148 TRP A CA 1
ATOM 1460 C C . TRP A 1 180 ? 25.754 42.574 47.809 1.00 36.72 148 TRP A C 1
ATOM 1461 O O . TRP A 1 180 ? 26.333 42.642 46.721 1.00 37.90 148 TRP A O 1
ATOM 1472 N N . THR A 1 181 ? 24.501 42.137 47.917 1.00 37.55 149 THR A N 1
ATOM 1473 C CA . THR A 1 181 ? 23.708 41.887 46.712 1.00 39.81 149 THR A CA 1
ATOM 1474 C C . THR A 1 181 ? 22.359 42.485 47.078 1.00 41.17 149 THR A C 1
ATOM 1475 O O . THR A 1 181 ? 21.973 42.466 48.257 1.00 40.60 149 THR A O 1
ATOM 1479 N N . ALA A 1 182 A 21.653 43.026 46.084 1.00 42.20 149 ALA A N 1
ATOM 1480 C CA . ALA A 1 182 A 20.343 43.627 46.330 1.00 44.44 149 ALA A CA 1
ATOM 1481 C C . ALA A 1 182 A 19.447 42.606 47.005 1.00 45.45 149 ALA A C 1
ATOM 1482 O O . ALA A 1 182 A 18.545 42.949 47.774 1.00 45.03 149 ALA A O 1
ATOM 1484 N N . ASN A 1 183 B 19.727 41.340 46.723 1.00 47.90 149 ASN A N 1
ATOM 1485 C CA . ASN A 1 183 B 18.961 40.235 47.279 1.00 51.43 149 ASN A CA 1
ATOM 1486 C C . ASN A 1 183 B 19.126 39.982 48.767 1.00 52.15 149 ASN A C 1
ATOM 1487 O O . ASN A 1 183 B 18.181 39.525 49.412 1.00 51.81 149 ASN A O 1
ATOM 1492 N N . VAL A 1 184 C 20.313 40.257 49.312 1.00 53.04 149 VAL A N 1
ATOM 1493 C CA . VAL A 1 184 C 20.542 40.027 50.738 1.00 53.16 149 VAL A CA 1
ATOM 1494 C C . VAL A 1 184 C 19.310 40.489 51.502 1.00 53.88 149 VAL A C 1
ATOM 1495 O O . VAL A 1 184 C 18.892 39.856 52.469 1.00 54.59 149 VAL A O 1
ATOM 1499 N N . GLY A 1 185 D 18.706 41.580 51.048 1.00 55.22 149 GLY A N 1
ATOM 1500 C CA . GLY A 1 185 D 17.508 42.051 51.716 1.00 56.00 149 GLY A CA 1
ATOM 1501 C C . GLY A 1 185 D 17.662 43.337 52.504 1.00 56.58 149 GLY A C 1
ATOM 1502 O O . GLY A 1 185 D 18.579 44.144 52.272 1.00 56.46 149 GLY A O 1
ATOM 1503 N N . LYS A 1 186 E 16.758 43.499 53.465 1.00 55.63 149 LYS A N 1
ATOM 1504 C CA . LYS A 1 186 E 16.706 44.684 54.298 1.00 53.37 149 LYS A CA 1
ATOM 1505 C C . LYS A 1 186 E 17.126 44.488 55.752 1.00 51.39 149 LYS A C 1
ATOM 1506 O O . LYS A 1 186 E 16.530 43.674 56.479 1.00 50.39 149 LYS A O 1
ATOM 1512 N N . GLY A 1 187 ? 18.143 45.247 56.165 1.00 49.38 150 GLY A N 1
ATOM 1513 C CA . GLY A 1 187 ? 18.600 45.228 57.552 1.00 45.89 150 GLY A CA 1
ATOM 1514 C C . GLY A 1 187 ? 17.896 46.427 58.172 1.00 43.01 150 GLY A C 1
ATOM 1515 O O . GLY A 1 187 ? 18.385 47.544 58.065 1.00 41.50 150 GLY A O 1
ATOM 1516 N N . GLN A 1 188 ? 16.747 46.202 58.805 1.00 41.70 151 GLN A N 1
ATOM 1517 C CA . GLN A 1 188 ? 15.960 47.297 59.361 1.00 43.33 151 GLN A CA 1
ATOM 1518 C C . GLN A 1 188 ? 15.912 47.451 60.865 1.00 41.91 151 GLN A C 1
ATOM 1519 O O . GLN A 1 188 ? 16.006 46.477 61.613 1.00 44.22 151 GLN A O 1
ATOM 1525 N N . PRO A 1 189 ? 15.761 48.701 61.328 1.00 39.33 152 PRO A N 1
ATOM 1526 C CA . PRO A 1 189 ? 15.690 49.033 62.752 1.00 36.33 152 PRO A CA 1
ATOM 1527 C C . PRO A 1 189 ? 14.269 48.852 63.240 1.00 37.25 152 PRO A C 1
ATOM 1528 O O . PRO A 1 189 ? 13.330 48.749 62.438 1.00 34.40 152 PRO A O 1
ATOM 1532 N N . SER A 1 190 ? 14.098 48.797 64.554 1.00 37.19 153 SER A N 1
ATOM 1533 C CA . SER A 1 190 ? 12.754 48.679 65.086 1.00 37.98 153 SER A CA 1
ATOM 1534 C C . SER A 1 190 ? 12.339 50.090 65.498 1.00 37.49 153 SER A C 1
ATOM 1535 O O . SER A 1 190 ? 11.156 50.434 65.543 1.00 40.85 153 SER A O 1
ATOM 1538 N N . VAL A 1 191 ? 13.331 50.925 65.758 1.00 35.50 154 VAL A N 1
ATOM 1539 C CA . VAL A 1 191 ? 13.078 52.288 66.205 1.00 34.41 154 VAL A CA 1
ATOM 1540 C C . VAL A 1 191 ? 13.586 53.347 65.216 1.00 32.90 154 VAL A C 1
ATOM 1541 O O . VAL A 1 191 ? 14.613 53.146 64.561 1.00 30.08 154 VAL A O 1
ATOM 1545 N N . LEU A 1 192 ? 12.866 54.468 65.121 1.00 31.07 155 LEU A N 1
ATOM 1546 C CA . LEU A 1 192 ? 13.240 55.544 64.204 1.00 30.90 155 LEU A CA 1
ATOM 1547 C C . LEU A 1 192 ? 14.724 55.857 64.346 1.00 31.70 155 LEU A C 1
ATOM 1548 O O . LEU A 1 192 ? 15.225 55.998 65.460 1.00 34.58 155 LEU A O 1
ATOM 1553 N N . GLN A 1 193 ? 15.443 55.930 63.230 1.00 30.93 156 GLN A N 1
ATOM 1554 C CA . GLN A 1 193 ? 16.874 56.223 63.262 1.00 29.38 156 GLN A CA 1
ATOM 1555 C C . GLN A 1 193 ? 17.138 57.685 62.869 1.00 31.46 156 GLN A C 1
ATOM 1556 O O . GLN A 1 193 ? 16.372 58.290 62.089 1.00 30.09 156 GLN A O 1
ATOM 1562 N N . VAL A 1 194 ? 18.225 58.241 63.420 1.00 31.20 157 VAL A N 1
ATOM 1563 C CA . VAL A 1 194 ? 18.612 59.626 63.189 1.00 30.49 157 VAL A CA 1
ATOM 1564 C C . VAL A 1 194 ? 20.067 59.701 62.827 1.00 30.50 157 VAL A C 1
ATOM 1565 O O . VAL A 1 194 ? 20.873 58.906 63.296 1.00 31.28 157 VAL A O 1
ATOM 1569 N N . VAL A 1 195 ? 20.405 60.649 61.972 1.00 30.65 158 VAL A N 1
ATOM 1570 C CA . VAL A 1 195 ? 21.802 60.885 61.614 1.00 30.49 158 VAL A CA 1
ATOM 1571 C C . VAL A 1 195 ? 21.885 62.359 61.212 1.00 32.38 158 VAL A C 1
ATOM 1572 O O . VAL A 1 195 ? 20.965 62.884 60.581 1.00 33.16 158 VAL A O 1
ATOM 1576 N N . ASN A 1 196 ? 22.943 63.047 61.627 1.00 33.29 159 ASN A N 1
ATOM 1577 C CA . ASN A 1 196 ? 23.101 64.448 61.273 1.00 31.78 159 ASN A CA 1
ATOM 1578 C C . ASN A 1 196 ? 24.201 64.487 60.245 1.00 31.44 159 ASN A C 1
ATOM 1579 O O . ASN A 1 196 ? 25.179 63.773 60.382 1.00 31.89 159 ASN A O 1
ATOM 1584 N N . LEU A 1 197 ? 24.051 65.311 59.210 1.00 30.33 160 LEU A N 1
ATOM 1585 C CA . LEU A 1 197 ? 25.050 65.370 58.145 1.00 29.12 160 LEU A CA 1
ATOM 1586 C C . LEU A 1 197 ? 25.255 66.778 57.639 1.00 29.25 160 LEU A C 1
ATOM 1587 O O . LEU A 1 197 ? 24.368 67.621 57.725 1.00 28.63 160 LEU A O 1
ATOM 1592 N N . PRO A 1 198 ? 26.441 67.054 57.099 1.00 29.68 161 PRO A N 1
ATOM 1593 C CA . PRO A 1 198 ? 26.743 68.384 56.575 1.00 30.39 161 PRO A CA 1
ATOM 1594 C C . PRO A 1 198 ? 26.372 68.558 55.078 1.00 32.66 161 PRO A C 1
ATOM 1595 O O . PRO A 1 198 ? 26.523 67.634 54.265 1.00 31.99 161 PRO A O 1
ATOM 1599 N N . ILE A 1 199 ? 25.912 69.748 54.721 1.00 31.38 162 ILE A N 1
ATOM 1600 C CA . ILE A 1 199 ? 25.618 70.027 53.332 1.00 33.00 162 ILE A CA 1
ATOM 1601 C C . ILE A 1 199 ? 26.983 70.134 52.677 1.00 34.51 162 ILE A C 1
ATOM 1602 O O . ILE A 1 199 ? 27.912 70.651 53.299 1.00 35.11 162 ILE A O 1
ATOM 1607 N N . VAL A 1 200 ? 27.146 69.606 51.465 1.00 35.28 163 VAL A N 1
ATOM 1608 C CA . VAL A 1 200 ? 28.443 69.725 50.803 1.00 35.11 163 VAL A CA 1
ATOM 1609 C C . VAL A 1 200 ? 28.347 70.680 49.590 1.00 35.89 163 VAL A C 1
ATOM 1610 O O . VAL A 1 200 ? 27.263 70.874 49.042 1.00 34.26 163 VAL A O 1
ATOM 1614 N N . GLU A 1 201 ? 29.463 71.305 49.208 1.00 35.99 164 GLU A N 1
ATOM 1615 C CA . GLU A 1 201 ? 29.451 72.268 48.112 1.00 38.49 164 GLU A CA 1
ATOM 1616 C C . GLU A 1 201 ? 29.006 71.653 46.788 1.00 38.63 164 GLU A C 1
ATOM 1617 O O . GLU A 1 201 ? 29.384 70.532 46.471 1.00 38.93 164 GLU A O 1
ATOM 1623 N N . ARG A 1 202 ? 28.198 72.393 46.027 1.00 38.24 165 ARG A N 1
ATOM 1624 C CA . ARG A 1 202 ? 27.676 71.893 44.763 1.00 39.90 165 ARG A CA 1
ATOM 1625 C C . ARG A 1 202 ? 28.725 71.304 43.836 1.00 38.22 165 ARG A C 1
ATOM 1626 O O . ARG A 1 202 ? 28.510 70.250 43.252 1.00 38.61 165 ARG A O 1
ATOM 1634 N N . PRO A 1 203 ? 29.880 71.955 43.691 1.00 36.99 166 PRO A N 1
ATOM 1635 C CA . PRO A 1 203 ? 30.868 71.356 42.792 1.00 36.37 166 PRO A CA 1
ATOM 1636 C C . PRO A 1 203 ? 31.276 69.945 43.212 1.00 36.96 166 PRO A C 1
ATOM 1637 O O . PRO A 1 203 ? 31.582 69.109 42.365 1.00 36.64 166 PRO A O 1
ATOM 1641 N N . VAL A 1 204 ? 31.279 69.674 44.515 1.00 34.93 167 VAL A N 1
ATOM 1642 C CA . VAL A 1 204 ? 31.663 68.348 44.976 1.00 33.83 167 VAL A CA 1
ATOM 1643 C C . VAL A 1 204 ? 30.522 67.381 44.707 1.00 34.19 167 VAL A C 1
ATOM 1644 O O . VAL A 1 204 ? 30.751 66.248 44.302 1.00 33.47 167 VAL A O 1
ATOM 1648 N N . CYS A 1 205 ? 29.291 67.834 44.924 1.00 35.10 168 CYS A N 1
ATOM 1649 C CA . CYS A 1 205 ? 28.126 66.994 44.672 1.00 36.92 168 CYS A CA 1
ATOM 1650 C C . CYS A 1 205 ? 28.140 66.592 43.214 1.00 38.48 168 CYS A C 1
ATOM 1651 O O . CYS A 1 205 ? 27.988 65.412 42.876 1.00 39.18 168 CYS A O 1
ATOM 1654 N N . LYS A 1 206 ? 28.339 67.587 42.352 1.00 39.03 169 LYS A N 1
ATOM 1655 C CA . LYS A 1 206 ? 28.344 67.366 40.912 1.00 39.74 169 LYS A CA 1
ATOM 1656 C C . LYS A 1 206 ? 29.441 66.420 40.465 1.00 39.06 169 LYS A C 1
ATOM 1657 O O . LYS A 1 206 ? 29.234 65.552 39.618 1.00 37.02 169 LYS A O 1
ATOM 1663 N N . ASP A 1 207 ? 30.622 66.591 41.030 1.00 40.21 170 ASP A N 1
ATOM 1664 C CA . ASP A 1 207 ? 31.735 65.748 40.639 1.00 39.66 170 ASP A CA 1
ATOM 1665 C C . ASP A 1 207 ? 31.687 64.343 41.227 1.00 39.18 170 ASP A C 1
ATOM 1666 O O . ASP A 1 207 ? 32.369 63.432 40.751 1.00 39.31 170 ASP A O 1
ATOM 1671 N N . SER A 1 208 ? 30.848 64.157 42.231 1.00 36.59 171 SER A N 1
ATOM 1672 C CA . SER A 1 208 ? 30.770 62.868 42.867 1.00 35.72 171 SER A CA 1
ATOM 1673 C C . SER A 1 208 ? 29.956 61.834 42.102 1.00 36.62 171 SER A C 1
ATOM 1674 O O . SER A 1 208 ? 30.076 60.638 42.373 1.00 36.40 171 SER A O 1
ATOM 1677 N N . THR A 1 209 ? 29.136 62.275 41.151 1.00 35.79 172 THR A N 1
ATOM 1678 C CA . THR A 1 209 ? 28.278 61.343 40.417 1.00 36.34 172 THR A CA 1
ATOM 1679 C C . THR A 1 209 ? 28.168 61.663 38.930 1.00 36.47 172 THR A C 1
ATOM 1680 O O . THR A 1 209 ? 28.383 62.802 38.519 1.00 37.78 172 THR A O 1
ATOM 1684 N N . ARG A 1 210 ? 27.835 60.667 38.120 1.00 35.39 173 ARG A N 1
ATOM 1685 C CA . ARG A 1 210 ? 27.703 60.915 36.689 1.00 36.23 173 ARG A CA 1
ATOM 1686 C C . ARG A 1 210 ? 26.242 61.245 36.332 1.00 35.00 173 ARG A C 1
ATOM 1687 O O . ARG A 1 210 ? 25.921 61.605 35.211 1.00 33.30 173 ARG A O 1
ATOM 1695 N N . ILE A 1 211 ? 25.362 61.111 37.306 1.00 34.17 174 ILE A N 1
ATOM 1696 C CA . ILE A 1 211 ? 23.966 61.446 37.112 1.00 35.21 174 ILE A CA 1
ATOM 1697 C C . ILE A 1 211 ? 23.943 62.976 37.064 1.00 36.22 174 ILE A C 1
ATOM 1698 O O . ILE A 1 211 ? 24.655 63.648 37.813 1.00 33.49 174 ILE A O 1
ATOM 1703 N N . ARG A 1 212 ? 23.136 63.525 36.167 1.00 37.10 175 ARG A N 1
ATOM 1704 C CA . ARG A 1 212 ? 23.057 64.972 36.010 1.00 36.94 175 ARG A CA 1
ATOM 1705 C C . ARG A 1 212 ? 22.307 65.605 37.168 1.00 34.47 175 ARG A C 1
ATOM 1706 O O . ARG A 1 212 ? 21.097 65.429 37.289 1.00 35.18 175 ARG A O 1
ATOM 1714 N N . ILE A 1 213 ? 22.988 66.351 38.024 1.00 32.91 176 ILE A N 1
ATOM 1715 C CA . ILE A 1 213 ? 22.245 66.956 39.119 1.00 33.45 176 ILE A CA 1
ATOM 1716 C C . ILE A 1 213 ? 21.722 68.317 38.689 1.00 32.72 176 ILE A C 1
ATOM 1717 O O . ILE A 1 213 ? 22.279 68.937 37.788 1.00 33.56 176 ILE A O 1
ATOM 1722 N N . THR A 1 214 ? 20.644 68.770 39.323 1.00 31.70 177 THR A N 1
ATOM 1723 C CA . THR A 1 214 ? 20.029 70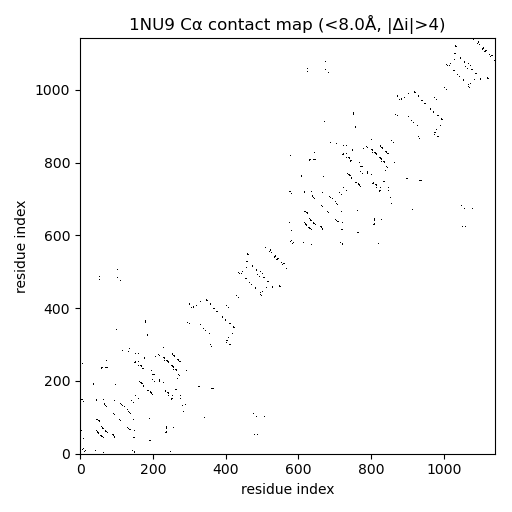.057 38.987 1.00 31.12 177 THR A CA 1
ATOM 1724 C C . THR A 1 214 ? 19.947 70.945 40.228 1.00 33.00 177 THR A C 1
ATOM 1725 O O . THR A 1 214 ? 20.241 70.508 41.344 1.00 32.56 177 THR A O 1
ATOM 1729 N N . ASP A 1 215 ? 19.497 72.179 40.030 1.00 33.67 178 ASP A N 1
ATOM 1730 C CA . ASP A 1 215 ? 19.364 73.110 41.123 1.00 32.90 178 ASP A CA 1
ATOM 1731 C C . ASP A 1 215 ? 18.218 72.742 42.029 1.00 32.87 178 ASP A C 1
ATOM 1732 O O . ASP A 1 215 ? 18.036 73.380 43.059 1.00 33.87 178 ASP A O 1
ATOM 1737 N N . ASN A 1 216 ? 17.432 71.731 41.661 1.00 30.60 179 ASN A N 1
ATOM 1738 C CA . ASN A 1 216 ? 16.326 71.321 42.518 1.00 30.06 179 ASN A CA 1
ATOM 1739 C C . ASN A 1 216 ? 16.749 70.227 43.513 1.00 29.31 179 ASN A C 1
ATOM 1740 O O . ASN A 1 216 ? 15.924 69.604 44.187 1.00 28.13 179 ASN A O 1
ATOM 1745 N N . MET A 1 217 ? 18.056 70.018 43.606 1.00 29.56 180 MET A N 1
ATOM 1746 C CA . MET A 1 217 ? 18.632 69.029 44.519 1.00 31.75 180 MET A CA 1
ATOM 1747 C C . MET A 1 217 ? 19.822 69.649 45.283 1.00 32.64 180 MET A C 1
ATOM 1748 O O . MET A 1 217 ? 20.332 70.698 44.924 1.00 33.08 180 MET A O 1
ATOM 1753 N N . PHE A 1 218 ? 20.259 68.969 46.334 1.00 33.90 181 PHE A N 1
ATOM 1754 C CA . PHE A 1 218 ? 21.467 69.354 47.058 1.00 31.77 181 PHE A CA 1
ATOM 1755 C C . PHE A 1 218 ? 21.945 68.039 47.660 1.00 31.50 181 PHE A C 1
ATOM 1756 O O . PHE A 1 218 ? 21.166 67.108 47.789 1.00 32.44 181 PHE A O 1
ATOM 1764 N N . CYS A 1 219 ? 23.223 67.919 47.963 1.00 32.60 182 CYS A N 1
ATOM 1765 C CA . CYS A 1 219 ? 23.680 66.676 48.560 1.00 34.23 182 CYS A CA 1
ATOM 1766 C C . CYS A 1 219 ? 24.276 66.930 49.950 1.00 33.78 182 CYS A C 1
ATOM 1767 O O . CYS A 1 219 ? 24.629 68.064 50.305 1.00 32.97 182 CYS A O 1
ATOM 1770 N N . ALA A 1 220 ? 24.343 65.874 50.749 1.00 34.34 183 ALA A N 1
ATOM 1771 C CA . ALA A 1 220 ? 24.868 65.967 52.105 1.00 34.36 183 ALA A CA 1
ATOM 1772 C C . ALA A 1 220 ? 25.610 64.694 52.468 1.00 35.51 183 ALA A C 1
ATOM 1773 O O . ALA A 1 220 ? 25.259 63.599 52.016 1.00 34.15 183 ALA A O 1
ATOM 1775 N N . GLY A 1 221 ? 26.621 64.838 53.311 1.00 35.95 184 GLY A N 1
ATOM 1776 C CA . GLY A 1 221 ? 27.385 63.680 53.724 1.00 36.42 184 GLY A CA 1
ATOM 1777 C C . GLY A 1 221 ? 28.792 64.118 54.040 1.00 37.26 184 GLY A C 1
ATOM 1778 O O . GLY A 1 221 ? 29.203 65.224 53.661 1.00 35.09 184 GLY A O 1
ATOM 1779 N N . TYR A 1 222 A 29.526 63.258 54.741 1.00 37.16 184 TYR A N 1
ATOM 1780 C CA . TYR A 1 222 A 30.909 63.560 55.093 1.00 36.53 184 TYR A CA 1
ATOM 1781 C C . TYR A 1 222 A 31.781 63.169 53.928 1.00 37.54 184 TYR A C 1
ATOM 1782 O O . TYR A 1 222 A 31.429 62.268 53.158 1.00 36.95 184 TYR A O 1
ATOM 1791 N N . LYS A 1 223 ? 32.905 63.869 53.796 1.00 40.15 185 LYS A N 1
ATOM 1792 C CA . LYS A 1 223 ? 33.871 63.626 52.734 1.00 42.47 185 LYS A CA 1
ATOM 1793 C C . LYS A 1 223 ? 34.832 62.538 53.180 1.00 44.35 185 LYS A C 1
ATOM 1794 O O . LYS A 1 223 ? 34.954 62.264 54.374 1.00 44.52 185 LYS A O 1
ATOM 1800 N N . PRO A 1 224 ? 35.518 61.894 52.227 1.00 45.93 186 PRO A N 1
ATOM 1801 C CA . PRO A 1 224 ? 36.462 60.834 52.577 1.00 48.38 186 PRO A CA 1
ATOM 1802 C C . PRO A 1 224 ? 37.334 61.196 53.782 1.00 51.36 186 PRO A C 1
ATOM 1803 O O . PRO A 1 224 ? 37.338 60.481 54.789 1.00 52.19 186 PRO A O 1
ATOM 1807 N N . ASP A 1 225 A 38.043 62.318 53.698 1.00 52.86 186 ASP A N 1
ATOM 1808 C CA . ASP A 1 225 A 38.917 62.719 54.791 1.00 54.81 186 ASP A CA 1
ATOM 1809 C C . ASP A 1 225 A 38.274 63.412 55.997 1.00 55.72 186 ASP A C 1
ATOM 1810 O O . ASP A 1 225 A 38.938 64.206 56.676 1.00 55.69 186 ASP A O 1
ATOM 1815 N N . GLU A 1 226 B 37.004 63.116 56.284 1.00 56.30 186 GLU A N 1
ATOM 1816 C CA . GLU A 1 226 B 36.349 63.738 57.431 1.00 55.91 186 GLU A CA 1
ATOM 1817 C C . GLU A 1 226 B 36.147 62.794 58.612 1.00 56.04 186 GLU A C 1
ATOM 1818 O O . GLU A 1 226 B 35.779 63.221 59.710 1.00 56.90 186 GLU A O 1
ATOM 1824 N N . GLY A 1 227 C 36.377 61.506 58.400 1.00 56.30 186 GLY A N 1
ATOM 1825 C CA . GLY A 1 227 C 36.257 60.578 59.516 1.00 55.73 186 GLY A CA 1
ATOM 1826 C C . GLY A 1 227 C 34.866 60.152 59.937 1.00 55.22 186 GLY A C 1
ATOM 1827 O O . GLY A 1 227 C 34.618 58.951 60.042 1.00 56.14 186 GLY A O 1
ATOM 1828 N N . LYS A 1 228 D 33.966 61.096 60.216 1.00 53.50 186 LYS A N 1
ATOM 1829 C CA . LYS A 1 228 D 32.607 60.707 60.586 1.00 51.27 186 LYS A CA 1
ATOM 1830 C C . LYS A 1 228 D 31.983 60.088 59.336 1.00 49.65 186 LYS A C 1
ATOM 1831 O O . LYS A 1 228 D 32.465 60.322 58.229 1.00 49.65 186 LYS A O 1
ATOM 1837 N N . ARG A 1 229 ? 30.918 59.311 59.516 1.00 47.14 187 ARG A N 1
ATOM 1838 C CA . ARG A 1 229 ? 30.214 58.652 58.410 1.00 44.11 187 ARG A CA 1
ATOM 1839 C C . ARG A 1 229 ? 28.707 58.855 58.582 1.00 41.11 187 ARG A C 1
ATOM 1840 O O . ARG A 1 229 ? 28.271 59.546 59.498 1.00 40.85 187 ARG A O 1
ATOM 1848 N N . GLY A 1 230 ? 27.910 58.244 57.711 1.00 38.51 188 GLY A N 1
ATOM 1849 C CA . GLY A 1 230 ? 26.468 58.391 57.845 1.00 35.88 188 GLY A CA 1
ATOM 1850 C C . GLY A 1 230 ? 25.785 58.729 56.542 1.00 34.02 188 GLY A C 1
ATOM 1851 O O . GLY A 1 230 ? 26.360 59.411 55.689 1.00 31.61 188 GLY A O 1
ATOM 1852 N N . ASP A 1 231 ? 24.548 58.275 56.387 1.00 31.86 189 ASP A N 1
ATOM 1853 C CA . ASP A 1 231 ? 23.855 58.543 55.141 1.00 31.90 189 ASP A CA 1
ATOM 1854 C C . ASP A 1 231 ? 22.454 58.001 55.223 1.00 30.79 189 ASP A C 1
ATOM 1855 O O . ASP A 1 231 ? 22.109 57.284 56.159 1.00 29.70 189 ASP A O 1
ATOM 1860 N N . ALA A 1 232 ? 21.629 58.375 54.256 1.00 30.47 190 ALA A N 1
ATOM 1861 C CA . ALA A 1 232 ? 20.274 57.856 54.189 1.00 29.69 190 ALA A CA 1
ATOM 1862 C C . ALA A 1 232 ? 20.445 56.582 53.353 1.00 28.24 190 ALA A C 1
ATOM 1863 O O . ALA A 1 232 ? 21.535 56.326 52.849 1.00 28.42 190 ALA A O 1
ATOM 1865 N N . CYS A 1 233 ? 19.393 55.786 53.195 1.00 29.59 191 CYS A N 1
ATOM 1866 C CA . CYS A 1 233 ? 19.527 54.545 52.433 1.00 32.26 191 CYS A CA 1
ATOM 1867 C C . CYS A 1 233 ? 18.153 54.095 51.948 1.00 31.84 191 CYS A C 1
ATOM 1868 O O . CYS A 1 233 ? 17.159 54.794 52.146 1.00 31.07 191 CYS A O 1
ATOM 1871 N N . GLU A 1 234 ? 18.110 52.913 51.336 1.00 32.44 192 GLU A N 1
ATOM 1872 C CA . GLU A 1 234 ? 16.872 52.333 50.813 1.00 32.07 192 GLU A CA 1
ATOM 1873 C C . GLU A 1 234 ? 15.792 52.387 51.903 1.00 31.70 192 GLU A C 1
ATOM 1874 O O . GLU A 1 234 ? 16.061 52.075 53.067 1.00 30.57 192 GLU A O 1
ATOM 1880 N N . GLY A 1 235 ? 14.580 52.803 51.531 1.00 28.09 193 GLY A N 1
ATOM 1881 C CA . GLY A 1 235 ? 13.497 52.918 52.489 1.00 28.66 193 GLY A CA 1
ATOM 1882 C C . GLY A 1 235 ? 13.376 54.278 53.181 1.00 29.86 193 GLY A C 1
ATOM 1883 O O . GLY A 1 235 ? 12.321 54.628 53.758 1.00 32.20 193 GLY A O 1
ATOM 1884 N N . ASP A 1 236 ? 14.450 55.060 53.138 1.00 29.80 194 ASP A N 1
ATOM 1885 C CA . ASP A 1 236 ? 14.435 56.383 53.767 1.00 30.26 194 ASP A CA 1
ATOM 1886 C C . ASP A 1 236 ? 13.789 57.471 52.877 1.00 28.71 194 ASP A C 1
ATOM 1887 O O . ASP A 1 236 ? 13.273 58.467 53.399 1.00 28.51 194 ASP A O 1
ATOM 1892 N N . SER A 1 237 ? 13.829 57.271 51.554 1.00 27.24 195 SER A N 1
ATOM 1893 C CA . SER A 1 237 ? 13.228 58.207 50.575 1.00 28.23 195 SER A CA 1
ATOM 1894 C C . SER A 1 237 ? 11.918 58.804 51.087 1.00 25.64 195 SER A C 1
ATOM 1895 O O . SER A 1 237 ? 11.071 58.106 51.645 1.00 22.34 195 SER A O 1
ATOM 1898 N N . GLY A 1 238 ? 11.747 60.103 50.874 1.00 26.64 196 GLY A N 1
ATOM 1899 C CA . GLY A 1 238 ? 10.535 60.745 51.323 1.00 26.13 196 GLY A CA 1
ATOM 1900 C C . GLY A 1 238 ? 10.719 61.309 52.714 1.00 28.43 196 GLY A C 1
ATOM 1901 O O . GLY A 1 238 ? 9.934 62.144 53.151 1.00 28.88 196 GLY A O 1
ATOM 1902 N N . GLY A 1 239 ? 11.741 60.841 53.422 1.00 28.50 197 GLY A N 1
ATOM 1903 C CA . GLY A 1 239 ? 11.975 61.342 54.771 1.00 29.49 197 GLY A CA 1
ATOM 1904 C C . GLY A 1 239 ? 12.521 62.768 54.747 1.00 27.87 197 GLY A C 1
ATOM 1905 O O . GLY A 1 239 ? 13.091 63.200 53.755 1.00 26.18 197 GLY A O 1
ATOM 1906 N N . PRO A 1 240 ? 12.378 63.519 55.838 1.00 28.27 198 PRO A N 1
ATOM 1907 C CA . PRO A 1 240 ? 12.883 64.887 55.842 1.00 27.73 198 PRO A CA 1
ATOM 1908 C C . PRO A 1 240 ? 14.337 65.096 56.239 1.00 31.86 198 PRO A C 1
ATOM 1909 O O . PRO A 1 240 ? 14.906 64.354 57.045 1.00 33.41 198 PRO A O 1
ATOM 1913 N N . PHE A 1 241 ? 14.940 66.119 55.647 1.00 33.63 199 PHE A N 1
ATOM 1914 C CA . PHE A 1 241 ? 16.280 66.560 56.001 1.00 31.01 199 PHE A CA 1
ATOM 1915 C C . PHE A 1 241 ? 15.872 67.889 56.647 1.00 33.02 199 PHE A C 1
ATOM 1916 O O . PHE A 1 241 ? 15.414 68.801 55.944 1.00 33.16 199 PHE A O 1
ATOM 1924 N N . VAL A 1 242 ? 15.961 67.969 57.979 1.00 33.05 200 VAL A N 1
ATOM 1925 C CA . VAL A 1 242 ? 15.590 69.176 58.711 1.00 30.95 200 VAL A CA 1
ATOM 1926 C C . VAL A 1 242 ? 16.777 69.951 59.287 1.00 32.18 200 VAL A C 1
ATOM 1927 O O . VAL A 1 242 ? 17.879 69.413 59.494 1.00 31.75 200 VAL A O 1
ATOM 1931 N N . MET A 1 243 ? 16.542 71.238 59.499 1.00 31.63 201 MET A N 1
ATOM 1932 C CA . MET A 1 243 ? 17.535 72.126 60.058 1.00 33.83 201 MET A CA 1
ATOM 1933 C C . MET A 1 243 ? 16.859 73.033 61.079 1.00 35.97 201 MET A C 1
ATOM 1934 O O . MET A 1 243 ? 15.722 73.522 60.863 1.00 36.55 201 MET A O 1
ATOM 1939 N N . LYS A 1 244 ? 17.542 73.225 62.209 1.00 35.31 202 LYS A N 1
ATOM 1940 C CA . LYS A 1 244 ? 17.021 74.071 63.268 1.00 35.84 202 LYS A CA 1
ATOM 1941 C C . LYS A 1 244 ? 17.534 75.476 63.013 1.00 36.35 202 LYS A C 1
ATOM 1942 O O . LYS A 1 244 ? 18.736 75.684 62.862 1.00 34.13 202 LYS A O 1
ATOM 1948 N N . SER A 1 245 ? 16.622 76.437 62.937 1.00 37.67 203 SER A N 1
ATOM 1949 C CA . SER A 1 245 ? 17.039 77.813 62.692 1.00 41.77 203 SER A CA 1
ATOM 1950 C C . SER A 1 245 ? 17.482 78.514 63.971 1.00 43.03 203 SER A C 1
ATOM 1951 O O . SER A 1 245 ? 16.757 78.513 64.972 1.00 42.46 203 SER A O 1
ATOM 1954 N N . PRO A 1 246 ? 18.687 79.096 63.957 1.00 43.94 204 PRO A N 1
ATOM 1955 C CA . PRO A 1 246 ? 19.173 79.801 65.141 1.00 46.11 204 PRO A CA 1
ATOM 1956 C C . PRO A 1 246 ? 18.403 81.120 65.320 1.00 47.72 204 PRO A C 1
ATOM 1957 O O . PRO A 1 246 ? 18.347 81.663 66.413 1.00 48.54 204 PRO A O 1
ATOM 1961 N N . PHE A 1 247 A 17.789 81.614 64.247 1.00 49.18 204 PHE A N 1
ATOM 1962 C CA . PHE A 1 247 A 17.005 82.857 64.286 1.00 48.60 204 PHE A CA 1
ATOM 1963 C C . PHE A 1 247 A 15.721 82.736 65.110 1.00 47.87 204 PHE A C 1
ATOM 1964 O O . PHE A 1 247 A 15.363 83.667 65.821 1.00 48.88 204 PHE A O 1
ATOM 1972 N N . ASN A 1 248 B 15.015 81.609 65.017 1.00 45.92 204 ASN A N 1
ATOM 1973 C CA . ASN A 1 248 B 13.765 81.449 65.763 1.00 43.44 204 ASN A CA 1
ATOM 1974 C C . ASN A 1 248 B 13.566 80.119 66.488 1.00 41.55 204 ASN A C 1
ATOM 1975 O O . ASN A 1 248 B 12.474 79.843 66.989 1.00 40.47 204 ASN A O 1
ATOM 1980 N N . ASN A 1 249 ? 14.602 79.288 66.517 1.00 40.55 205 ASN A N 1
ATOM 1981 C CA . ASN A 1 249 ? 14.532 78.012 67.225 1.00 41.10 205 ASN A CA 1
ATOM 1982 C C . ASN A 1 249 ? 13.546 76.978 66.642 1.00 40.06 205 ASN A C 1
ATOM 1983 O O . ASN A 1 249 ? 13.171 76.029 67.336 1.00 39.47 205 ASN A O 1
ATOM 1988 N N . ARG A 1 250 ? 13.115 77.169 65.390 1.00 38.78 206 ARG A N 1
ATOM 1989 C CA . ARG A 1 250 ? 12.172 76.247 64.739 1.00 36.87 206 ARG A CA 1
ATOM 1990 C C . ARG A 1 250 ? 12.847 75.286 63.743 1.00 34.44 206 ARG A C 1
ATOM 1991 O O . ARG A 1 250 ? 13.859 75.614 63.124 1.00 33.43 206 ARG A O 1
ATOM 1999 N N . TRP A 1 251 ? 12.286 74.089 63.597 1.00 34.04 207 TRP A N 1
ATOM 2000 C CA . TRP A 1 251 ? 12.828 73.119 62.649 1.00 32.41 207 TRP A CA 1
ATOM 2001 C C . TRP A 1 251 ? 12.221 73.350 61.259 1.00 32.54 207 TRP A C 1
ATOM 2002 O O . TRP A 1 251 ? 10.999 73.511 61.114 1.00 30.14 207 TRP A O 1
ATOM 2013 N N . TYR A 1 252 ? 13.085 73.382 60.246 1.00 33.51 208 TYR A N 1
ATOM 2014 C CA . TYR A 1 252 ? 12.648 73.608 58.858 1.00 33.49 208 TYR A CA 1
ATOM 2015 C C . TYR A 1 252 ? 13.015 72.431 57.980 1.00 31.98 208 TYR A C 1
ATOM 2016 O O . TYR A 1 252 ? 14.136 71.934 58.057 1.00 29.98 208 TYR A O 1
ATOM 2025 N N . GLN A 1 253 ? 12.087 71.981 57.140 1.00 31.58 209 GLN A N 1
ATOM 2026 C CA . GLN A 1 253 ? 12.416 70.869 56.251 1.00 30.11 209 GLN A CA 1
ATOM 2027 C C . GLN A 1 253 ? 13.025 71.444 55.009 1.00 30.46 209 GLN A C 1
ATOM 2028 O O . GLN A 1 253 ? 12.306 71.976 54.160 1.00 32.77 209 GLN A O 1
ATOM 2034 N N . MET A 1 254 ? 14.344 71.333 54.900 1.00 29.87 210 MET A N 1
ATOM 2035 C CA . MET A 1 254 ? 15.072 71.845 53.754 1.00 30.15 210 MET A CA 1
ATOM 2036 C C . MET A 1 254 ? 15.113 70.851 52.590 1.00 30.44 210 MET A C 1
ATOM 2037 O O . MET A 1 254 ? 15.294 71.233 51.421 1.00 28.42 210 MET A O 1
ATOM 2042 N N . GLY A 1 255 ? 14.943 69.578 52.911 1.00 28.54 211 GLY A N 1
ATOM 2043 C CA . GLY A 1 255 ? 15.031 68.563 51.879 1.00 28.98 211 GLY A CA 1
ATOM 2044 C C . GLY A 1 255 ? 14.210 67.316 52.104 1.00 27.56 211 GLY A C 1
ATOM 2045 O O . GLY A 1 255 ? 13.564 67.131 53.143 1.00 26.28 211 GLY A O 1
ATOM 2046 N N . ILE A 1 256 ? 14.231 66.472 51.082 1.00 27.18 212 ILE A N 1
ATOM 2047 C CA . ILE A 1 256 ? 13.520 65.210 51.068 1.00 26.19 212 ILE A CA 1
ATOM 2048 C C . ILE A 1 256 ? 14.506 64.165 50.564 1.00 26.91 212 ILE A C 1
ATOM 2049 O O . ILE A 1 256 ? 15.119 64.368 49.498 1.00 24.00 212 ILE A O 1
ATOM 2054 N N . VAL A 1 257 ? 14.688 63.077 51.329 1.00 26.79 213 VAL A N 1
ATOM 2055 C CA . VAL A 1 257 ? 15.605 62.005 50.912 1.00 26.21 213 VAL A CA 1
ATOM 2056 C C . VAL A 1 257 ? 15.152 61.570 49.523 1.00 26.75 213 VAL A C 1
ATOM 2057 O O . VAL A 1 257 ? 14.009 61.154 49.335 1.00 26.89 213 VAL A O 1
ATOM 2061 N N . SER A 1 258 ? 16.056 61.645 48.559 1.00 28.81 214 SER A N 1
ATOM 2062 C CA . SER A 1 258 ? 15.687 61.334 47.190 1.00 29.69 214 SER A CA 1
ATOM 2063 C C . SER A 1 258 ? 16.435 60.176 46.570 1.00 27.81 214 SER A C 1
ATOM 2064 O O . SER A 1 258 ? 15.808 59.198 46.188 1.00 30.63 214 SER A O 1
ATOM 2067 N N . TRP A 1 259 ? 17.748 60.302 46.432 1.00 26.25 215 TRP A N 1
ATOM 2068 C CA . TRP A 1 259 ? 18.560 59.236 45.859 1.00 27.60 215 TRP A CA 1
ATOM 2069 C C . TRP A 1 259 ? 20.036 59.261 46.304 1.00 28.12 215 TRP A C 1
ATOM 2070 O O . TRP A 1 259 ? 20.481 60.136 47.035 1.00 27.82 215 TRP A O 1
ATOM 2081 N N . GLY A 1 260 ? 20.778 58.268 45.840 1.00 29.22 216 GLY A N 1
ATOM 2082 C CA . GLY A 1 260 ? 22.188 58.157 46.140 1.00 30.18 216 GLY A CA 1
ATOM 2083 C C . GLY A 1 260 ? 22.676 56.891 45.453 1.00 31.06 216 GLY A C 1
ATOM 2084 O O . GLY A 1 260 ? 21.884 56.138 44.896 1.00 33.51 216 GLY A O 1
ATOM 2085 N N . GLU A 1 261 ? 23.971 56.648 45.466 1.00 30.85 217 GLU A N 1
ATOM 2086 C CA . GLU A 1 261 ? 24.487 55.458 44.844 1.00 33.55 217 GLU A CA 1
ATOM 2087 C C . GLU A 1 261 ? 25.090 54.603 45.951 1.00 34.29 217 GLU A C 1
ATOM 2088 O O . GLU A 1 261 ? 26.108 54.959 46.538 1.00 33.39 217 GLU A O 1
ATOM 2094 N N . GLY A 1 262 ? 24.452 53.470 46.225 1.00 35.29 219 GLY A N 1
ATOM 2095 C CA . GLY A 1 262 ? 24.894 52.634 47.327 1.00 36.16 219 GLY A CA 1
ATOM 2096 C C . GLY A 1 262 ? 24.421 53.393 48.556 1.00 37.38 219 GLY A C 1
ATOM 2097 O O . GLY A 1 262 ? 23.463 54.172 48.451 1.00 36.48 219 GLY A O 1
ATOM 2098 N N . CYS A 1 263 ? 25.064 53.175 49.704 1.00 37.61 220 CYS A N 1
ATOM 2099 C CA . CYS A 1 263 ? 24.730 53.879 50.945 1.00 36.49 220 CYS A CA 1
ATOM 2100 C C . CYS A 1 263 ? 26.018 54.026 51.700 1.00 37.39 220 CYS A C 1
ATOM 2101 O O . CYS A 1 263 ? 26.726 53.046 51.895 1.00 37.61 220 CYS A O 1
ATOM 2104 N N . ASP A 1 264 A 26.334 55.249 52.100 1.00 37.82 221 ASP A N 1
ATOM 2105 C CA . ASP A 1 264 A 27.545 55.521 52.863 1.00 38.73 221 ASP A CA 1
ATOM 2106 C C . ASP A 1 264 A 28.856 55.128 52.194 1.00 37.81 221 ASP A C 1
ATOM 2107 O O . ASP A 1 264 A 29.812 54.790 52.880 1.00 37.71 221 ASP A O 1
ATOM 2112 N N . ARG A 1 265 ? 28.906 55.177 50.866 1.00 37.32 221 ARG A N 1
ATOM 2113 C CA . ARG A 1 265 ? 30.142 54.872 50.123 1.00 38.37 221 ARG A CA 1
ATOM 2114 C C . ARG A 1 265 ? 31.051 56.103 50.125 1.00 39.27 221 ARG A C 1
ATOM 2115 O O . ARG A 1 265 ? 30.575 57.242 49.979 1.00 38.12 221 ARG A O 1
ATOM 2123 N N . ASP A 1 266 ? 32.352 55.883 50.295 1.00 38.46 222 ASP A N 1
ATOM 2124 C CA . ASP A 1 266 ? 33.308 56.984 50.316 1.00 41.03 222 ASP A CA 1
ATOM 2125 C C . ASP A 1 266 ? 33.325 57.748 48.981 1.00 39.73 222 ASP A C 1
ATOM 2126 O O . ASP A 1 266 ? 33.384 57.143 47.908 1.00 39.21 222 ASP A O 1
ATOM 2131 N N . GLY A 1 267 ? 33.288 59.077 49.058 1.00 39.37 223 GLY A N 1
ATOM 2132 C CA . GLY A 1 267 ? 33.305 59.911 47.860 1.00 37.99 223 GLY A CA 1
ATOM 2133 C C . GLY A 1 267 ? 31.944 59.967 47.181 1.00 37.48 223 GLY A C 1
ATOM 2134 O O . GLY A 1 267 ? 31.816 60.415 46.034 1.00 38.41 223 GLY A O 1
ATOM 2135 N N . LYS A 1 268 ? 30.928 59.504 47.899 1.00 36.57 224 LYS A N 1
ATOM 2136 C CA . LYS A 1 268 ? 29.557 59.473 47.414 1.00 35.62 224 LYS A CA 1
ATOM 2137 C C . LYS A 1 268 ? 28.683 60.240 48.430 1.00 34.56 224 LYS A C 1
ATOM 2138 O O . LYS A 1 268 ? 28.946 60.212 49.632 1.00 34.94 224 LYS A O 1
ATOM 2144 N N . TYR A 1 269 ? 27.652 60.925 47.958 1.00 31.55 225 TYR A N 1
ATOM 2145 C CA . TYR A 1 269 ? 26.808 61.699 48.835 1.00 30.92 225 TYR A CA 1
ATOM 2146 C C . TYR A 1 269 ? 25.333 61.441 48.580 1.00 32.35 225 TYR A C 1
ATOM 2147 O O . TYR A 1 269 ? 24.943 61.103 47.454 1.00 32.99 225 TYR A O 1
ATOM 2156 N N . GLY A 1 270 ? 24.519 61.569 49.628 1.00 30.71 226 GLY A N 1
ATOM 2157 C CA . GLY A 1 270 ? 23.095 61.370 49.480 1.00 30.72 226 GLY A CA 1
ATOM 2158 C C . GLY A 1 270 ? 22.522 62.627 48.837 1.00 32.87 226 GLY A C 1
ATOM 2159 O O . GLY A 1 270 ? 22.999 63.732 49.114 1.00 32.33 226 GLY A O 1
ATOM 2160 N N . PHE A 1 271 ? 21.518 62.474 47.968 1.00 30.71 227 PHE A N 1
ATOM 2161 C CA . PHE A 1 271 ? 20.921 63.629 47.329 1.00 28.80 227 PHE A CA 1
ATOM 2162 C C . PHE A 1 271 ? 19.521 63.848 47.849 1.00 28.31 227 PHE A C 1
ATOM 2163 O O . PHE A 1 271 ? 18.777 62.888 48.125 1.00 28.39 227 PHE A O 1
ATOM 2171 N N . TYR A 1 272 ? 19.175 65.122 48.007 1.00 25.21 228 TYR A N 1
ATOM 2172 C CA . TYR A 1 272 ? 17.889 65.478 48.550 1.00 26.28 228 TYR A CA 1
ATOM 2173 C C . TYR A 1 272 ? 17.154 66.461 47.655 1.00 27.56 228 TYR A C 1
ATOM 2174 O O . TYR A 1 272 ? 17.768 67.303 46.997 1.00 28.68 228 TYR A O 1
ATOM 2183 N N . THR A 1 273 ? 15.833 66.330 47.636 1.00 27.15 229 THR A N 1
ATOM 2184 C CA . THR A 1 273 ? 14.986 67.225 46.877 1.00 27.87 229 THR A CA 1
ATOM 2185 C C . THR A 1 273 ? 14.987 68.545 47.632 1.00 26.37 229 THR A C 1
ATOM 2186 O O . THR A 1 273 ? 14.640 68.594 48.804 1.00 25.06 229 THR A O 1
ATOM 2190 N N . HIS A 1 274 ? 15.367 69.605 46.936 1.00 28.55 230 HIS A N 1
ATOM 2191 C CA . HIS A 1 274 ? 15.458 70.958 47.493 1.00 27.04 230 HIS A CA 1
ATOM 2192 C C . HIS A 1 274 ? 14.059 71.525 47.657 1.00 28.11 230 HIS A C 1
ATOM 2193 O O . HIS A 1 274 ? 13.440 71.970 46.680 1.00 31.51 230 HIS A O 1
ATOM 2200 N N . VAL A 1 275 ? 13.566 71.510 48.894 1.00 28.13 231 VAL A N 1
ATOM 2201 C CA . VAL A 1 275 ? 12.229 71.955 49.212 1.00 28.44 231 VAL A CA 1
ATOM 2202 C C . VAL A 1 275 ? 11.858 73.404 48.875 1.00 30.96 231 VAL A C 1
ATOM 2203 O O . VAL A 1 275 ? 10.762 73.644 48.359 1.00 29.79 231 VAL A O 1
ATOM 2207 N N . PHE A 1 276 ? 12.731 74.365 49.169 1.00 30.80 232 PHE A N 1
ATOM 2208 C CA . PHE A 1 276 ? 12.380 75.743 48.863 1.00 32.95 232 PHE A CA 1
ATOM 2209 C C . PHE A 1 276 ? 12.215 75.929 47.348 1.00 33.11 232 PHE A C 1
ATOM 2210 O O . PHE A 1 276 ? 11.310 76.629 46.886 1.00 33.32 232 PHE A O 1
ATOM 2218 N N . ARG A 1 277 ? 13.103 75.310 46.585 1.00 31.59 233 ARG A N 1
ATOM 2219 C CA . ARG A 1 277 ? 13.060 75.405 45.137 1.00 32.36 233 ARG A CA 1
ATOM 2220 C C . ARG A 1 277 ? 11.740 74.925 44.544 1.00 31.32 233 ARG A C 1
ATOM 2221 O O . ARG A 1 277 ? 11.408 75.322 43.440 1.00 33.36 233 ARG A O 1
ATOM 2229 N N . LEU A 1 278 ? 10.996 74.086 45.268 1.00 31.75 234 LEU A N 1
ATOM 2230 C CA . LEU A 1 278 ? 9.735 73.518 44.776 1.00 30.30 234 LEU A CA 1
ATOM 2231 C C . LEU A 1 278 ? 8.528 73.990 45.586 1.00 31.63 234 LEU A C 1
ATOM 2232 O O . LEU A 1 278 ? 7.420 73.429 45.521 1.00 32.30 234 LEU A O 1
ATOM 2237 N N . LYS A 1 279 ? 8.723 75.073 46.322 1.00 32.47 235 LYS A N 1
ATOM 2238 C CA . LYS A 1 279 ? 7.661 75.577 47.161 1.00 32.95 235 LYS A CA 1
ATOM 2239 C C . LYS A 1 279 ? 6.502 76.234 46.435 1.00 31.36 235 LYS A C 1
ATOM 2240 O O . LYS A 1 279 ? 5.380 76.191 46.915 1.00 30.28 235 LYS A O 1
ATOM 2246 N N . LYS A 1 280 ? 6.734 76.841 45.285 1.00 31.04 236 LYS A N 1
ATOM 2247 C CA . LYS A 1 280 ? 5.579 77.459 44.616 1.00 31.34 236 LYS A CA 1
ATOM 2248 C C . LYS A 1 280 ? 4.608 76.346 44.214 1.00 31.13 236 LYS A C 1
ATOM 2249 O O . LYS A 1 280 ? 3.386 76.488 44.365 1.00 32.87 236 LYS A O 1
ATOM 2255 N N . TRP A 1 281 ? 5.145 75.227 43.732 1.00 31.28 237 TRP A N 1
ATOM 2256 C CA . TRP A 1 281 ? 4.284 74.113 43.354 1.00 32.80 237 TRP A CA 1
ATOM 2257 C C . TRP A 1 281 ? 3.527 73.630 44.596 1.00 33.81 237 TRP A C 1
ATOM 2258 O O . TRP A 1 281 ? 2.293 73.511 44.560 1.00 33.29 237 TRP A O 1
ATOM 2269 N N . ILE A 1 282 ? 4.248 73.370 45.698 1.00 34.31 238 ILE A N 1
ATOM 2270 C CA . ILE A 1 282 ? 3.605 72.913 46.942 1.00 33.96 238 ILE A CA 1
ATOM 2271 C C . ILE A 1 282 ? 2.444 73.856 47.288 1.00 35.56 238 ILE A C 1
ATOM 2272 O O . ILE A 1 282 ? 1.292 73.437 47.513 1.00 32.90 238 ILE A O 1
ATOM 2277 N N . GLN A 1 283 ? 2.759 75.142 47.331 1.00 37.75 239 GLN A N 1
ATOM 2278 C CA . GLN A 1 283 ? 1.749 76.143 47.668 1.00 40.29 239 GLN A CA 1
ATOM 2279 C C . GLN A 1 283 ? 0.572 76.158 46.694 1.00 38.53 239 GLN A C 1
ATOM 2280 O O . GLN A 1 283 ? -0.568 76.271 47.123 1.00 38.19 239 GLN A O 1
ATOM 2286 N N . LYS A 1 284 ? 0.835 76.038 45.391 1.00 39.10 240 LYS A N 1
ATOM 2287 C CA . LYS A 1 284 ? -0.266 76.043 44.418 1.00 39.34 240 LYS A CA 1
ATOM 2288 C C . LYS A 1 284 ? -1.172 74.866 44.726 1.00 39.56 240 LYS A C 1
ATOM 2289 O O . LYS A 1 284 ? -2.390 75.000 44.790 1.00 39.44 240 LYS A O 1
ATOM 2295 N N . VAL A 1 285 ? -0.577 73.700 44.933 1.00 41.28 241 VAL A N 1
ATOM 2296 C CA . VAL A 1 285 ? -1.373 72.513 45.232 1.00 40.52 241 VAL A CA 1
ATOM 2297 C C . VAL A 1 285 ? -2.219 72.704 46.498 1.00 41.22 241 VAL A C 1
ATOM 2298 O O . VAL A 1 285 ? -3.446 72.596 46.447 1.00 42.06 241 VAL A O 1
ATOM 2302 N N . ILE A 1 286 ? -1.593 73.016 47.625 1.00 40.61 242 ILE A N 1
ATOM 2303 C CA . ILE A 1 286 ? -2.362 73.198 48.852 1.00 41.63 242 ILE A CA 1
ATOM 2304 C C . ILE A 1 286 ? -3.439 74.282 48.747 1.00 45.17 242 ILE A C 1
ATOM 2305 O O . ILE A 1 286 ? -4.515 74.158 49.337 1.00 44.33 242 ILE A O 1
ATOM 2310 N N . ASP A 1 287 ? -3.150 75.354 48.011 1.00 48.35 243 ASP A N 1
ATOM 2311 C CA . ASP A 1 287 ? -4.112 76.449 47.860 1.00 51.67 243 ASP A CA 1
ATOM 2312 C C . ASP A 1 287 ? -5.232 76.141 46.875 1.00 52.78 243 ASP A C 1
ATOM 2313 O O . ASP A 1 287 ? -6.344 76.626 47.033 1.00 53.82 243 ASP A O 1
ATOM 2318 N N . GLN A 1 288 ? -4.953 75.333 45.860 1.00 54.12 244 GLN A N 1
ATOM 2319 C CA . GLN A 1 288 ? -5.993 74.994 44.907 1.00 56.33 244 GLN A CA 1
ATOM 2320 C C . GLN A 1 288 ? -6.902 73.897 45.467 1.00 57.55 244 GLN A C 1
ATOM 2321 O O . GLN A 1 288 ? -8.127 74.012 45.401 1.00 57.99 244 GLN A O 1
ATOM 2327 N N . PHE A 1 289 ? -6.303 72.849 46.039 1.00 58.46 245 PHE A N 1
ATOM 2328 C CA . PHE A 1 289 ? -7.068 71.721 46.592 1.00 59.37 245 PHE A CA 1
ATOM 2329 C C . PHE A 1 289 ? -7.219 71.770 48.113 1.00 59.86 245 PHE A C 1
ATOM 2330 O O . PHE A 1 289 ? -6.398 72.367 48.803 1.00 59.90 245 PHE A O 1
ATOM 2338 N N . GLY A 1 290 ? -8.272 71.144 48.630 1.00 61.12 246 GLY A N 1
ATOM 2339 C CA . GLY A 1 290 ? -8.511 71.141 50.070 1.00 62.95 246 GLY A CA 1
ATOM 2340 C C . GLY A 1 290 ? -8.065 72.386 50.826 1.00 63.46 246 GLY A C 1
ATOM 2341 O O . GLY A 1 290 ? -6.906 72.500 51.252 1.00 63.51 246 GLY A O 1
ATOM 2342 N N . ILE B 2 1 ? 18.544 54.382 57.499 1.00 28.37 1 ILE C N 1
ATOM 2343 C CA . ILE B 2 1 ? 19.617 55.319 57.935 1.00 28.89 1 ILE C CA 1
ATOM 2344 C C . ILE B 2 1 ? 20.877 54.546 58.320 1.00 29.10 1 ILE C C 1
ATOM 2345 O O . ILE B 2 1 ? 20.794 53.584 59.078 1.00 29.75 1 ILE C O 1
ATOM 2350 N N . VAL B 2 2 ? 22.022 54.943 57.760 1.00 29.21 2 VAL C N 1
ATOM 2351 C CA . VAL B 2 2 ? 23.301 54.301 58.041 1.00 30.43 2 VAL C CA 1
ATOM 2352 C C . VAL B 2 2 ? 24.086 55.195 59.008 1.00 32.43 2 VAL C C 1
ATOM 2353 O O . VAL B 2 2 ? 24.339 56.361 58.718 1.00 32.14 2 VAL C O 1
ATOM 2357 N N . THR B 2 3 ? 24.452 54.646 60.155 1.00 32.80 3 THR C N 1
ATOM 2358 C CA . THR B 2 3 ? 25.208 55.384 61.164 1.00 35.93 3 THR C CA 1
ATOM 2359 C C . THR B 2 3 ? 26.414 54.596 61.673 1.00 38.79 3 THR C C 1
ATOM 2360 O O . THR B 2 3 ? 27.420 55.169 62.073 1.00 39.76 3 THR C O 1
ATOM 2364 N N . LYS B 2 4 ? 26.316 53.277 61.655 1.00 41.88 4 LYS C N 1
ATOM 2365 C CA . LYS B 2 4 ? 27.407 52.477 62.158 1.00 43.15 4 LYS C CA 1
ATOM 2366 C C . LYS B 2 4 ? 28.382 51.909 61.173 1.00 43.98 4 LYS C C 1
ATOM 2367 O O . LYS B 2 4 ? 28.120 51.762 59.968 1.00 43.62 4 LYS C O 1
ATOM 2373 N N . ASP B 2 5 ? 29.544 51.607 61.730 1.00 44.53 5 ASP C N 1
ATOM 2374 C CA . ASP B 2 5 ? 30.643 51.047 60.986 1.00 44.92 5 ASP C CA 1
ATOM 2375 C C . ASP B 2 5 ? 30.701 49.574 61.404 1.00 44.41 5 ASP C C 1
ATOM 2376 O O . ASP B 2 5 ? 30.983 49.254 62.584 1.00 43.89 5 ASP C O 1
ATOM 2381 N N . TYR B 2 6 ? 30.386 48.691 60.449 1.00 39.00 6 TYR C N 1
ATOM 2382 C CA . TYR B 2 6 ? 30.393 47.256 60.690 1.00 35.14 6 TYR C CA 1
ATOM 2383 C C . TYR B 2 6 ? 31.633 46.571 60.103 1.00 34.52 6 TYR C C 1
ATOM 2384 O O . TYR B 2 6 ? 31.683 45.348 60.015 1.00 32.69 6 TYR C O 1
ATOM 2393 N N . SER B 2 7 ? 32.642 47.355 59.727 1.00 34.92 7 SER C N 1
ATOM 2394 C CA . SER B 2 7 ? 33.846 46.801 59.117 1.00 37.38 7 SER C CA 1
ATOM 2395 C C . SER B 2 7 ? 34.750 45.922 59.994 1.00 37.99 7 SER C C 1
ATOM 2396 O O . SER B 2 7 ? 35.672 45.293 59.497 1.00 38.14 7 SER C O 1
ATOM 2399 N N . LYS B 2 8 ? 34.516 45.863 61.285 1.00 39.11 8 LYS C N 1
ATOM 2400 C CA . LYS B 2 8 ? 35.399 45.020 62.085 1.00 43.24 8 LYS C CA 1
ATOM 2401 C C . LYS B 2 8 ? 34.568 44.077 62.901 1.00 42.80 8 LYS C C 1
ATOM 2402 O O . LYS B 2 8 ? 34.977 43.633 63.968 1.00 44.51 8 LYS C O 1
ATOM 2408 N N . GLU B 2 9 ? 33.398 43.766 62.362 1.00 40.84 9 GLU C N 1
ATOM 2409 C CA . GLU B 2 9 ? 32.438 42.917 63.023 1.00 39.09 9 GLU C CA 1
ATOM 2410 C C . GLU B 2 9 ? 32.394 41.524 62.421 1.00 37.00 9 GLU C C 1
ATOM 2411 O O . GLU B 2 9 ? 31.583 40.708 62.807 1.00 40.82 9 GLU C O 1
ATOM 2417 N N . SER B 2 10 ? 33.283 41.232 61.493 1.00 34.62 10 SER C N 1
ATOM 2418 C CA . SER B 2 10 ? 33.278 39.920 60.854 1.00 33.06 10 SER C CA 1
ATOM 2419 C C . SER B 2 10 ? 34.173 38.920 61.559 1.00 33.28 10 SER C C 1
ATOM 2420 O O . SER B 2 10 ? 35.272 39.281 61.998 1.00 30.59 10 SER C O 1
ATOM 2423 N N . ARG B 2 11 ? 33.730 37.664 61.600 1.00 32.25 11 ARG C N 1
ATOM 2424 C CA . ARG B 2 11 ? 34.518 36.602 62.211 1.00 33.36 11 ARG C CA 1
ATOM 2425 C C . ARG B 2 11 ? 35.378 35.894 61.175 1.00 32.79 11 ARG C C 1
ATOM 2426 O O . ARG B 2 11 ? 35.949 34.856 61.459 1.00 36.82 11 ARG C O 1
ATOM 2434 N N . VAL B 2 12 ? 35.492 36.423 59.967 1.00 32.56 12 VAL C N 1
ATOM 2435 C CA . VAL B 2 12 ? 36.308 35.723 58.979 1.00 31.80 12 VAL C CA 1
ATOM 2436 C C . VAL B 2 12 ? 37.780 36.013 59.216 1.00 32.39 12 VAL C C 1
ATOM 2437 O O . VAL B 2 12 ? 38.162 37.150 59.404 1.00 32.11 12 VAL C O 1
ATOM 2441 N N . ASN B 2 13 ? 38.607 34.976 59.173 1.00 33.50 13 ASN C N 1
ATOM 2442 C CA . ASN B 2 13 ? 40.028 35.149 59.385 1.00 34.08 13 ASN C CA 1
ATOM 2443 C C . ASN B 2 13 ? 40.745 35.905 58.284 1.00 35.21 13 ASN C C 1
ATOM 2444 O O . ASN B 2 13 ? 40.668 35.560 57.120 1.00 36.69 13 ASN C O 1
ATOM 2449 N N . GLU B 2 14 ? 41.473 36.922 58.701 1.00 36.54 14 GLU C N 1
ATOM 2450 C CA . GLU B 2 14 ? 42.290 37.771 57.868 1.00 38.15 14 GLU C CA 1
ATOM 2451 C C . GLU B 2 14 ? 42.962 37.074 56.677 1.00 38.86 14 GLU C C 1
ATOM 2452 O O . GLU B 2 14 ? 42.978 37.612 55.565 1.00 38.68 14 GLU C O 1
ATOM 2458 N N . ASN B 2 15 ? 43.526 35.891 56.901 1.00 37.39 15 ASN C N 1
ATOM 2459 C CA . ASN B 2 15 ? 44.227 35.183 55.838 1.00 38.32 15 ASN C CA 1
ATOM 2460 C C . ASN B 2 15 ? 43.370 34.282 54.965 1.00 37.46 15 ASN C C 1
ATOM 2461 O O . ASN B 2 15 ? 43.836 33.823 53.923 1.00 35.57 15 ASN C O 1
ATOM 2466 N N . SER B 2 16 ? 42.132 34.020 55.367 1.00 36.65 16 SER C N 1
ATOM 2467 C CA . SER B 2 16 ? 41.284 33.132 54.568 1.00 37.81 16 SER C CA 1
ATOM 2468 C C . SER B 2 16 ? 41.118 33.515 53.090 1.00 37.87 16 SER C C 1
ATOM 2469 O O . SER B 2 16 ? 41.026 32.645 52.228 1.00 37.69 16 SER C O 1
ATOM 2472 N N . LYS B 2 17 ? 41.104 34.811 52.799 1.00 37.49 17 LYS C N 1
ATOM 2473 C CA . LYS B 2 17 ? 40.897 35.254 51.435 1.00 37.54 17 LYS C CA 1
ATOM 2474 C C . LYS B 2 17 ? 42.063 35.009 50.502 1.00 37.25 17 LYS C C 1
ATOM 2475 O O . LYS B 2 17 ? 41.887 35.094 49.287 1.00 36.22 17 LYS C O 1
ATOM 2481 N N . TYR B 2 18 ? 43.242 34.712 51.055 1.00 35.53 18 TYR C N 1
ATOM 2482 C CA . TYR B 2 18 ? 44.418 34.462 50.237 1.00 34.72 18 TYR C CA 1
ATOM 2483 C C . TYR B 2 18 ? 44.645 32.982 49.923 1.00 34.20 18 TYR C C 1
ATOM 2484 O O . TYR B 2 18 ? 45.654 32.620 49.316 1.00 34.44 18 TYR C O 1
ATOM 2493 N N . GLY B 2 19 ? 43.722 32.127 50.347 1.00 33.54 19 GLY C N 1
ATOM 2494 C CA . GLY B 2 19 ? 43.870 30.713 50.062 1.00 33.84 19 GLY C CA 1
ATOM 2495 C C . GLY B 2 19 ? 43.577 30.399 48.598 1.00 35.75 19 GLY C C 1
ATOM 2496 O O . GLY B 2 19 ? 43.724 31.256 47.713 1.00 35.58 19 GLY C O 1
ATOM 2497 N N . THR B 2 20 ? 43.156 29.166 48.342 1.00 35.23 20 THR C N 1
ATOM 2498 C CA . THR B 2 20 ? 42.853 28.727 46.999 1.00 35.68 20 THR C CA 1
ATOM 2499 C C . THR B 2 20 ? 41.475 29.213 46.544 1.00 35.69 20 THR C C 1
ATOM 2500 O O . THR B 2 20 ? 40.465 28.928 47.180 1.00 34.87 20 THR C O 1
ATOM 2504 N N . LEU B 2 21 ? 41.443 29.968 45.452 1.00 35.32 21 LEU C N 1
ATOM 2505 C CA . LEU B 2 21 ? 40.173 30.467 44.932 1.00 36.43 21 LEU C CA 1
ATOM 2506 C C . LEU B 2 21 ? 39.413 29.296 44.322 1.00 36.10 21 LEU C C 1
ATOM 2507 O O . LEU B 2 21 ? 40.021 28.421 43.709 1.00 36.11 21 LEU C O 1
ATOM 2512 N N . ILE B 2 22 ? 38.093 29.280 44.469 1.00 37.17 22 ILE C N 1
ATOM 2513 C CA . ILE B 2 22 ? 37.311 28.197 43.879 1.00 38.55 22 ILE C CA 1
ATOM 2514 C C . ILE B 2 22 ? 36.894 28.500 42.439 1.00 38.41 22 ILE C C 1
ATOM 2515 O O . ILE B 2 22 ? 36.648 29.659 42.078 1.00 37.38 22 ILE C O 1
ATOM 2520 N N . SER B 2 23 ? 36.850 27.448 41.622 1.00 37.07 23 SER C N 1
ATOM 2521 C CA . SER B 2 23 ? 36.462 27.541 40.218 1.00 36.49 23 SER C CA 1
ATOM 2522 C C . SER B 2 23 ? 35.193 28.367 40.040 1.00 34.32 23 SER C C 1
ATOM 2523 O O . SER B 2 23 ? 34.218 28.190 40.767 1.00 34.09 23 SER C O 1
ATOM 2526 N N . ASP B 2 24 ? 35.208 29.269 39.069 1.00 34.12 24 ASP C N 1
ATOM 2527 C CA . ASP B 2 24 ? 34.061 30.133 38.827 1.00 34.91 24 ASP C CA 1
ATOM 2528 C C . ASP B 2 24 ? 32.700 29.421 38.761 1.00 34.67 24 ASP C C 1
ATOM 2529 O O . ASP B 2 24 ? 31.723 29.888 39.360 1.00 34.41 24 ASP C O 1
ATOM 2534 N N . TRP B 2 25 ? 32.629 28.279 38.076 1.00 33.77 25 TRP C N 1
ATOM 2535 C CA . TRP B 2 25 ? 31.351 27.559 37.970 1.00 33.20 25 TRP C CA 1
ATOM 2536 C C . TRP B 2 25 ? 30.812 27.094 39.320 1.00 32.27 25 TRP C C 1
ATOM 2537 O O . TRP B 2 25 ? 29.603 27.101 39.561 1.00 32.49 25 TRP C O 1
ATOM 2548 N N . TYR B 2 26 ? 31.703 26.706 40.217 1.00 31.84 26 TYR C N 1
ATOM 2549 C CA . TYR B 2 26 ? 31.274 26.258 41.552 1.00 32.30 26 TYR C CA 1
ATOM 2550 C C . TYR B 2 26 ? 31.026 27.496 42.472 1.00 32.25 26 TYR C C 1
ATOM 2551 O O . TYR B 2 26 ? 30.213 27.455 43.406 1.00 31.79 26 TYR C O 1
ATOM 2560 N N . LEU B 2 27 ? 31.726 28.595 42.170 1.00 32.71 27 LEU C N 1
ATOM 2561 C CA . LEU B 2 27 ? 31.637 29.850 42.918 1.00 31.46 27 LEU C CA 1
ATOM 2562 C C . LEU B 2 27 ? 30.218 30.352 42.978 1.00 33.38 27 LEU C C 1
ATOM 2563 O O . LEU B 2 27 ? 29.667 30.651 44.048 1.00 32.63 27 LEU C O 1
ATOM 2568 N N . LYS B 2 28 ? 29.614 30.451 41.804 1.00 35.13 28 LYS C N 1
ATOM 2569 C CA . LYS B 2 28 ? 28.270 30.967 41.726 1.00 35.36 28 LYS C CA 1
ATOM 2570 C C . LYS B 2 28 ? 27.343 30.296 42.726 1.00 34.42 28 LYS C C 1
ATOM 2571 O O . LYS B 2 28 ? 26.553 30.964 43.387 1.00 36.23 28 LYS C O 1
ATOM 2577 N N . GLY B 2 29 ? 27.462 28.986 42.879 1.00 33.97 29 GLY C N 1
ATOM 2578 C CA . GLY B 2 29 ? 26.598 28.288 43.813 1.00 32.04 29 GLY C CA 1
ATOM 2579 C C . GLY B 2 29 ? 26.921 28.601 45.263 1.00 31.34 29 GLY C C 1
ATOM 2580 O O . GLY B 2 29 ? 26.030 28.610 46.113 1.00 30.55 29 GLY C O 1
ATOM 2581 N N . ARG B 2 30 ? 28.195 28.816 45.568 1.00 30.17 30 ARG C N 1
ATOM 2582 C CA . ARG B 2 30 ? 28.540 29.164 46.947 1.00 31.68 30 ARG C CA 1
ATOM 2583 C C . ARG B 2 30 ? 28.027 30.579 47.290 1.00 30.17 30 ARG C C 1
ATOM 2584 O O . ARG B 2 30 ? 27.623 30.830 48.412 1.00 30.79 30 ARG C O 1
ATOM 2592 N N . LEU B 2 31 ? 28.024 31.499 46.326 1.00 29.49 31 LEU C N 1
ATOM 2593 C CA . LEU B 2 31 ? 27.544 32.849 46.606 1.00 29.16 31 LEU C CA 1
ATOM 2594 C C . LEU B 2 31 ? 26.035 32.832 46.839 1.00 30.42 31 LEU C C 1
ATOM 2595 O O . LEU B 2 31 ? 25.511 33.557 47.686 1.00 30.41 31 LEU C O 1
ATOM 2600 N N . THR B 2 32 ? 25.326 31.980 46.107 1.00 31.01 32 THR C N 1
ATOM 2601 C CA . THR B 2 32 ? 23.879 31.924 46.278 1.00 28.94 32 THR C CA 1
ATOM 2602 C C . THR B 2 32 ? 23.560 31.328 47.628 1.00 27.40 32 THR C C 1
ATOM 2603 O O . THR B 2 32 ? 22.611 31.731 48.286 1.00 28.58 32 THR C O 1
ATOM 2607 N N . SER B 2 33 ? 24.361 30.367 48.056 1.00 27.55 33 SER C N 1
ATOM 2608 C CA . SER B 2 33 ? 24.166 29.764 49.380 1.00 29.10 33 SER C CA 1
ATOM 2609 C C . SER B 2 33 ? 24.321 30.878 50.451 1.00 28.17 33 SER C C 1
ATOM 2610 O O . SER B 2 33 ? 23.499 31.031 51.371 1.00 30.58 33 SER C O 1
ATOM 2613 N N . LEU B 2 34 ? 25.378 31.667 50.321 1.00 28.77 34 LEU C N 1
ATOM 2614 C CA . LEU B 2 34 ? 25.609 32.740 51.283 1.00 29.81 34 LEU C CA 1
ATOM 2615 C C . LEU B 2 34 ? 24.419 33.678 51.303 1.00 31.36 34 LEU C C 1
ATOM 2616 O O . LEU B 2 34 ? 23.888 34.016 52.355 1.00 31.97 34 LEU C O 1
ATOM 2621 N N . GLU B 2 35 ? 23.995 34.094 50.117 1.00 32.67 35 GLU C N 1
ATOM 2622 C CA . GLU B 2 35 ? 22.865 35.006 50.004 1.00 34.46 35 GLU C CA 1
ATOM 2623 C C . GLU B 2 35 ? 21.669 34.441 50.751 1.00 32.31 35 GLU C C 1
ATOM 2624 O O . GLU B 2 35 ? 20.977 35.148 51.494 1.00 33.40 35 GLU C O 1
ATOM 2630 N N . SER B 2 36 ? 21.439 33.148 50.571 1.00 30.21 36 SER C N 1
ATOM 2631 C CA . SER B 2 36 ? 20.320 32.492 51.226 1.00 29.44 36 SER C CA 1
ATOM 2632 C C . SER B 2 36 ? 20.419 32.481 52.735 1.00 26.64 36 SER C C 1
ATOM 2633 O O . SER B 2 36 ? 19.415 32.611 53.427 1.00 23.10 36 SER C O 1
ATOM 2636 N N . GLN B 2 37 ? 21.630 32.281 53.242 1.00 27.63 37 GLN C N 1
ATOM 2637 C CA . GLN B 2 37 ? 21.830 32.260 54.693 1.00 27.13 37 GLN C CA 1
ATOM 2638 C C . GLN B 2 37 ? 21.499 33.628 55.279 1.00 24.88 37 GLN C C 1
ATOM 2639 O O . GLN B 2 37 ? 20.810 33.713 56.288 1.00 25.69 37 GLN C O 1
ATOM 2645 N N . PHE B 2 38 ? 21.981 34.694 54.644 1.00 25.10 38 PHE C N 1
ATOM 2646 C CA . PHE B 2 38 ? 21.667 36.043 55.115 1.00 26.85 38 PHE C CA 1
ATOM 2647 C C . PHE B 2 38 ? 20.165 36.265 55.128 1.00 28.17 38 PHE C C 1
ATOM 2648 O O . PHE B 2 38 ? 19.609 36.798 56.100 1.00 29.38 38 PHE C O 1
ATOM 2656 N N . ILE B 2 39 ? 19.494 35.828 54.068 1.00 27.54 39 ILE C N 1
ATOM 2657 C CA . ILE B 2 39 ? 18.051 36.029 53.986 1.00 27.43 39 ILE C CA 1
ATOM 2658 C C . ILE B 2 39 ? 17.377 35.325 55.138 1.00 26.89 39 ILE C C 1
ATOM 2659 O O . ILE B 2 39 ? 16.517 35.889 55.798 1.00 25.52 39 ILE C O 1
ATOM 2664 N N . ASN B 2 40 ? 17.772 34.083 55.382 1.00 27.55 40 ASN C N 1
ATOM 2665 C CA . ASN B 2 40 ? 17.187 33.304 56.462 1.00 28.73 40 ASN C CA 1
ATOM 2666 C C . ASN B 2 40 ? 17.484 33.953 57.819 1.00 27.98 40 ASN C C 1
ATOM 2667 O O . ASN B 2 40 ? 16.605 34.028 58.685 1.00 28.76 40 ASN C O 1
ATOM 2672 N N . ALA B 2 41 ? 18.715 34.425 58.007 1.00 26.84 41 ALA C N 1
ATOM 2673 C CA . ALA B 2 41 ? 19.079 35.050 59.293 1.00 26.05 41 ALA C CA 1
ATOM 2674 C C . ALA B 2 41 ? 18.257 36.317 59.511 1.00 26.78 41 ALA C C 1
ATOM 2675 O O . ALA B 2 41 ? 17.665 36.515 60.569 1.00 26.65 41 ALA C O 1
ATOM 2677 N N . LEU B 2 42 ? 18.185 37.175 58.504 1.00 28.60 42 LEU C N 1
ATOM 2678 C CA . LEU B 2 42 ? 17.383 38.374 58.658 1.00 30.03 42 LEU C CA 1
ATOM 2679 C C . LEU B 2 42 ? 15.919 38.026 58.875 1.00 30.18 42 LEU C C 1
ATOM 2680 O O . LEU B 2 42 ? 15.195 38.737 59.566 1.00 31.17 42 LEU C O 1
ATOM 2685 N N . GLY B 2 43 ? 15.474 36.905 58.327 1.00 30.28 43 GLY C N 1
ATOM 2686 C CA . GLY B 2 43 ? 14.076 36.548 58.498 1.00 29.44 43 GLY C CA 1
ATOM 2687 C C . GLY B 2 43 ? 13.728 36.141 59.912 1.00 30.03 43 GLY C C 1
ATOM 2688 O O . GLY B 2 43 ? 12.619 36.388 60.401 1.00 28.32 43 GLY C O 1
ATOM 2689 N N . ILE B 2 44 ? 14.665 35.485 60.578 1.00 31.89 44 ILE C N 1
ATOM 2690 C CA . ILE B 2 44 ? 14.424 35.065 61.946 1.00 33.75 44 ILE C CA 1
ATOM 2691 C C . ILE B 2 44 ? 14.349 36.325 62.808 1.00 35.11 44 ILE C C 1
ATOM 2692 O O . ILE B 2 44 ? 13.502 36.442 63.688 1.00 38.44 44 ILE C O 1
ATOM 2697 N N . LEU B 2 45 ? 15.193 37.299 62.494 1.00 36.73 45 LEU C N 1
ATOM 2698 C CA . LEU B 2 45 ? 15.248 38.552 63.233 1.00 36.81 45 LEU C CA 1
ATOM 2699 C C . LEU B 2 45 ? 13.924 39.287 63.163 1.00 37.41 45 LEU C C 1
ATOM 2700 O O . LEU B 2 45 ? 13.410 39.756 64.184 1.00 37.84 45 LEU C O 1
ATOM 2705 N N . GLU B 2 46 ? 13.357 39.355 61.959 1.00 37.03 46 GLU C N 1
ATOM 2706 C CA . GLU B 2 46 ? 12.089 40.037 61.702 1.00 35.20 46 GLU C CA 1
ATOM 2707 C C . GLU B 2 46 ? 10.840 39.337 62.198 1.00 34.37 46 GLU C C 1
ATOM 2708 O O . GLU B 2 46 ? 9.766 39.923 62.208 1.00 34.45 46 GLU C O 1
ATOM 2714 N N . THR B 2 47 ? 10.947 38.075 62.580 1.00 33.97 47 THR C N 1
ATOM 2715 C CA . THR B 2 47 ? 9.765 37.370 63.062 1.00 32.57 47 THR C CA 1
ATOM 2716 C C . THR B 2 47 ? 8.950 38.262 63.993 1.00 32.47 47 THR C C 1
ATOM 2717 O O . THR B 2 47 ? 9.484 38.856 64.927 1.00 33.52 47 THR C O 1
ATOM 2721 N N . TYR B 2 48 ? 7.656 38.350 63.726 1.00 30.18 48 TYR C N 1
ATOM 2722 C CA . TYR B 2 48 ? 6.764 39.181 64.498 1.00 31.00 48 TYR C CA 1
ATOM 2723 C C . TYR B 2 48 ? 6.874 38.990 65.997 1.00 32.40 48 TYR C C 1
ATOM 2724 O O . TYR B 2 48 ? 6.886 39.965 66.746 1.00 34.07 48 TYR C O 1
ATOM 2733 N N . HIS B 2 49 ? 6.931 37.734 66.423 1.00 31.45 49 HIS C N 1
ATOM 2734 C CA . HIS B 2 49 ? 7.019 37.362 67.835 1.00 31.46 49 HIS C CA 1
ATOM 2735 C C . HIS B 2 49 ? 8.087 38.165 68.589 1.00 31.52 49 HIS C C 1
ATOM 2736 O O . HIS B 2 49 ? 7.882 38.579 69.741 1.00 31.20 49 HIS C O 1
ATOM 2743 N N . TYR B 2 50 ? 9.219 38.389 67.935 1.00 29.94 50 TYR C N 1
ATOM 2744 C CA . TYR B 2 50 ? 10.330 39.124 68.537 1.00 32.03 50 TYR C CA 1
ATOM 2745 C C . TYR B 2 50 ? 10.264 40.642 68.476 1.00 34.22 50 TYR C C 1
ATOM 2746 O O . TYR B 2 50 ? 11.246 41.315 68.808 1.00 34.25 50 TYR C O 1
ATOM 2755 N N . GLY B 2 51 ? 9.132 41.191 68.038 1.00 34.68 51 GLY C N 1
ATOM 2756 C CA . GLY B 2 51 ? 9.027 42.634 67.950 1.00 36.12 51 GLY C CA 1
ATOM 2757 C C . GLY B 2 51 ? 8.647 43.227 69.292 1.00 38.70 51 GLY C C 1
ATOM 2758 O O . GLY B 2 51 ? 7.903 44.190 69.371 1.00 40.59 51 GLY C O 1
ATOM 2759 N N . GLU B 2 52 ? 9.164 42.657 70.366 1.00 39.34 52 GLU C N 1
ATOM 2760 C CA . GLU B 2 52 ? 8.831 43.156 71.692 1.00 39.84 52 GLU C CA 1
ATOM 2761 C C . GLU B 2 52 ? 10.104 43.829 72.234 1.00 39.41 52 GLU C C 1
ATOM 2762 O O . GLU B 2 52 ? 11.207 43.466 71.844 1.00 39.33 52 GLU C O 1
ATOM 2768 N N . LYS B 2 53 ? 9.957 44.831 73.094 1.00 40.82 53 LYS C N 1
ATOM 2769 C CA . LYS B 2 53 ? 11.110 45.551 73.651 1.00 41.14 53 LYS C CA 1
ATOM 2770 C C . LYS B 2 53 ? 12.132 44.632 74.324 1.00 39.80 53 LYS C C 1
ATOM 2771 O O . LYS B 2 53 ? 13.341 44.868 74.261 1.00 39.38 53 LYS C O 1
ATOM 2777 N N . GLU B 2 54 ? 11.656 43.567 74.954 1.00 38.28 54 GLU C N 1
ATOM 2778 C CA . GLU B 2 54 ? 12.566 42.653 75.628 1.00 37.87 54 GLU C CA 1
ATOM 2779 C C . GLU B 2 54 ? 13.555 41.908 74.721 1.00 38.41 54 GLU C C 1
ATOM 2780 O O . GLU B 2 54 ? 14.496 41.272 75.222 1.00 40.05 54 GLU C O 1
ATOM 2786 N N . TYR B 2 55 ? 13.362 41.952 73.399 1.00 36.41 55 TYR C N 1
ATOM 2787 C CA . TYR B 2 55 ? 14.279 41.234 72.510 1.00 34.06 55 TYR C CA 1
ATOM 2788 C C . TYR B 2 55 ? 15.250 42.189 71.837 1.00 35.32 55 TYR C C 1
ATOM 2789 O O . TYR B 2 55 ? 16.124 41.773 71.056 1.00 33.76 55 TYR C O 1
ATOM 2798 N N . LYS B 2 56 ? 15.095 43.472 72.157 1.00 37.01 56 LYS C N 1
ATOM 2799 C CA . LYS B 2 56 ? 15.905 44.536 71.568 1.00 39.72 56 LYS C CA 1
ATOM 2800 C C . LYS B 2 56 ? 17.387 44.254 71.505 1.00 40.04 56 LYS C C 1
ATOM 2801 O O . LYS B 2 56 ? 17.989 44.355 70.435 1.00 41.11 56 LYS C O 1
ATOM 2807 N N . ASP B 2 57 ? 17.986 43.882 72.631 1.00 39.91 57 ASP C N 1
ATOM 2808 C CA . ASP B 2 57 ? 19.424 43.626 72.648 1.00 39.52 57 ASP C CA 1
ATOM 2809 C C . ASP B 2 57 ? 19.827 42.323 71.974 1.00 37.32 57 ASP C C 1
ATOM 2810 O O . ASP B 2 57 ? 20.913 42.208 71.409 1.00 37.23 57 ASP C O 1
ATOM 2815 N N . ALA B 2 58 ? 18.969 41.322 72.065 1.00 35.01 58 ALA C N 1
ATOM 2816 C CA . ALA B 2 58 ? 19.275 40.054 71.439 1.00 32.81 58 ALA C CA 1
ATOM 2817 C C . ALA B 2 58 ? 19.306 40.329 69.941 1.00 32.27 58 ALA C C 1
ATOM 2818 O O . ALA B 2 58 ? 20.199 39.875 69.235 1.00 33.07 58 ALA C O 1
ATOM 2820 N N . LYS B 2 59 ? 18.353 41.130 69.475 1.00 33.49 59 LYS C N 1
ATOM 2821 C CA . LYS B 2 59 ? 18.263 41.482 68.059 1.00 33.34 59 LYS C CA 1
ATOM 2822 C C . LYS B 2 59 ? 19.406 42.360 67.566 1.00 33.42 59 LYS C C 1
ATOM 2823 O O . LYS B 2 59 ? 19.992 42.090 66.504 1.00 34.11 59 LYS C O 1
ATOM 2829 N N . ASP B 2 60 ? 19.731 43.408 68.321 1.00 33.92 60 ASP C N 1
ATOM 2830 C CA . ASP B 2 60 ? 20.826 44.307 67.932 1.00 34.92 60 ASP C CA 1
ATOM 2831 C C . ASP B 2 60 ? 22.069 43.484 67.776 1.00 32.44 60 ASP C C 1
ATOM 2832 O O . ASP B 2 60 ? 22.897 43.722 66.877 1.00 31.76 60 ASP C O 1
ATOM 2837 N N . LYS B 2 61 ? 22.219 42.542 68.697 1.00 30.16 61 LYS C N 1
ATOM 2838 C CA . LYS B 2 61 ? 23.374 41.670 68.693 1.00 31.63 61 LYS C CA 1
ATOM 2839 C C . LYS B 2 61 ? 23.420 40.799 67.428 1.00 30.56 61 LYS C C 1
ATOM 2840 O O . LYS B 2 61 ? 24.470 40.666 66.786 1.00 28.92 61 LYS C O 1
ATOM 2846 N N . LEU B 2 62 ? 22.288 40.189 67.082 1.00 29.63 62 LEU C N 1
ATOM 2847 C CA . LEU B 2 62 ? 22.261 39.333 65.898 1.00 29.16 62 LEU C CA 1
ATOM 2848 C C . LEU B 2 62 ? 22.456 40.184 64.636 1.00 27.38 62 LEU C C 1
ATOM 2849 O O . LEU B 2 62 ? 23.224 39.821 63.739 1.00 27.90 62 LEU C O 1
ATOM 2854 N N . MET B 2 63 ? 21.796 41.338 64.607 1.00 28.10 63 MET C N 1
ATOM 2855 C CA . MET B 2 63 ? 21.877 42.265 63.467 1.00 28.39 63 MET C CA 1
ATOM 2856 C C . MET B 2 63 ? 23.311 42.653 63.220 1.00 26.70 63 MET C C 1
ATOM 2857 O O . MET B 2 63 ? 23.818 42.609 62.087 1.00 26.19 63 MET C O 1
ATOM 2862 N N . THR B 2 64 ? 23.991 43.001 64.302 1.00 28.25 64 THR C N 1
ATOM 2863 C CA . THR B 2 64 ? 25.396 43.394 64.214 1.00 27.07 64 THR C CA 1
ATOM 2864 C C . THR B 2 64 ? 26.267 42.307 63.629 1.00 26.54 64 THR C C 1
ATOM 2865 O O . THR B 2 64 ? 27.258 42.589 62.947 1.00 29.04 64 THR C O 1
ATOM 2869 N N . ARG B 2 65 ? 25.898 41.063 63.893 1.00 27.03 65 ARG C N 1
ATOM 2870 C CA . ARG B 2 65 ? 26.640 39.903 63.395 1.00 27.05 65 ARG C CA 1
ATOM 2871 C C . ARG B 2 65 ? 26.350 39.683 61.903 1.00 25.51 65 ARG C C 1
ATOM 2872 O O . ARG B 2 65 ? 27.259 39.378 61.131 1.00 22.45 65 ARG C O 1
ATOM 2880 N N . ILE B 2 66 ? 25.072 39.782 61.525 1.00 24.44 66 ILE C N 1
ATOM 2881 C CA . ILE B 2 66 ? 24.681 39.615 60.123 1.00 24.52 66 ILE C CA 1
ATOM 2882 C C . ILE B 2 66 ? 25.284 40.738 59.283 1.00 22.81 66 ILE C C 1
ATOM 2883 O O . ILE B 2 66 ? 25.919 40.465 58.266 1.00 25.43 66 ILE C O 1
ATOM 2888 N N . LEU B 2 67 ? 25.140 41.998 59.719 1.00 23.70 67 LEU C N 1
ATOM 2889 C CA . LEU B 2 67 ? 25.703 43.121 58.942 1.00 23.42 67 LEU C CA 1
ATOM 2890 C C . LEU B 2 67 ? 27.191 43.035 58.881 1.00 24.53 67 LEU C C 1
ATOM 2891 O O . LEU B 2 67 ? 27.827 43.457 57.910 1.00 25.74 67 LEU C O 1
ATOM 2896 N N . GLY B 2 68 ? 27.780 42.480 59.933 1.00 25.21 68 GLY C N 1
ATOM 2897 C CA . GLY B 2 68 ? 29.217 42.352 59.916 1.00 22.95 68 GLY C CA 1
ATOM 2898 C C . GLY B 2 68 ? 29.681 41.387 58.850 1.00 22.65 68 GLY C C 1
ATOM 2899 O O . GLY B 2 68 ? 30.730 41.600 58.233 1.00 22.75 68 GLY C O 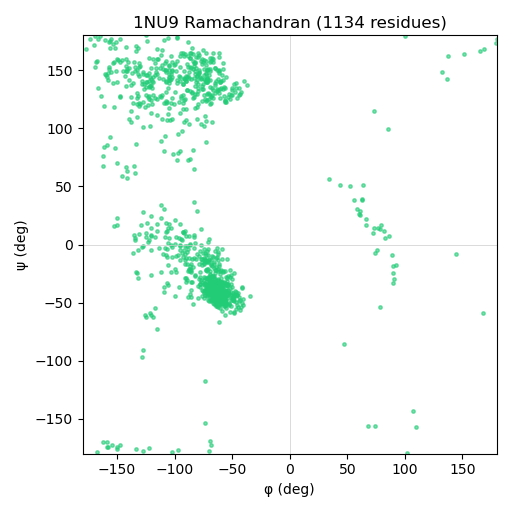1
ATOM 2900 N N . GLU B 2 69 ? 28.961 40.286 58.636 1.00 23.37 69 GLU C N 1
ATOM 2901 C CA . GLU B 2 69 ? 29.458 39.371 57.603 1.00 24.48 69 GLU C CA 1
ATOM 2902 C C . GLU B 2 69 ? 29.075 39.918 56.223 1.00 23.79 69 GLU C C 1
ATOM 2903 O O . GLU B 2 69 ? 29.801 39.716 55.245 1.00 26.21 69 GLU C O 1
ATOM 2909 N N . ASP B 2 70 ? 27.959 40.641 56.158 1.00 24.84 70 ASP C N 1
ATOM 2910 C CA . ASP B 2 70 ? 27.542 41.249 54.909 1.00 24.47 70 ASP C CA 1
ATOM 2911 C C . ASP B 2 70 ? 28.616 42.224 54.504 1.00 25.30 70 ASP C C 1
ATOM 2912 O O . ASP B 2 70 ? 29.076 42.228 53.346 1.00 27.68 70 ASP C O 1
ATOM 2917 N N . GLN B 2 71 ? 29.049 43.045 55.457 1.00 25.55 71 GLN C N 1
ATOM 2918 C CA . GLN B 2 71 ? 30.101 44.033 55.187 1.00 24.75 71 GLN C CA 1
ATOM 2919 C C . GLN B 2 71 ? 31.371 43.356 54.733 1.00 25.58 71 GLN C C 1
ATOM 2920 O O . GLN B 2 71 ? 32.098 43.876 53.868 1.00 25.76 71 GLN C O 1
ATOM 2926 N N . TYR B 2 72 ? 31.671 42.188 55.302 1.00 25.03 72 TYR C N 1
ATOM 2927 C CA . TYR B 2 72 ? 32.891 41.486 54.862 1.00 24.18 72 TYR C CA 1
ATOM 2928 C C . TYR B 2 72 ? 32.842 41.221 53.341 1.00 23.04 72 TYR C C 1
ATOM 2929 O O . TYR B 2 72 ? 33.798 41.465 52.613 1.00 23.52 72 TYR C O 1
ATOM 2938 N N . LEU B 2 73 ? 31.712 40.695 52.887 1.00 24.99 73 LEU C N 1
ATOM 2939 C CA . LEU B 2 73 ? 31.487 40.359 51.474 1.00 25.81 73 LEU C CA 1
ATOM 2940 C C . LEU B 2 73 ? 31.461 41.656 50.618 1.00 23.82 73 LEU C C 1
ATOM 2941 O O . LEU B 2 73 ? 32.127 41.749 49.591 1.00 27.24 73 LEU C O 1
ATOM 2946 N N . LEU B 2 74 ? 30.742 42.666 51.077 1.00 25.60 74 LEU C N 1
ATOM 2947 C CA . LEU B 2 74 ? 30.700 43.951 50.383 1.00 27.65 74 LEU C CA 1
ATOM 2948 C C . LEU B 2 74 ? 32.109 44.559 50.215 1.00 29.59 74 LEU C C 1
ATOM 2949 O O . LEU B 2 74 ? 32.464 45.065 49.137 1.00 30.35 74 LEU C O 1
ATOM 2954 N N . GLU B 2 75 ? 32.930 44.515 51.266 1.00 30.23 75 GLU C N 1
ATOM 2955 C CA . GLU B 2 75 ? 34.267 45.073 51.125 1.00 30.14 75 GLU C CA 1
ATOM 2956 C C . GLU B 2 75 ? 35.088 44.222 50.177 1.00 28.57 75 GLU C C 1
ATOM 2957 O O . GLU B 2 75 ? 35.870 44.748 49.405 1.00 29.36 75 GLU C O 1
ATOM 2963 N N . ARG B 2 76 ? 34.896 42.907 50.203 1.00 28.49 76 ARG C N 1
ATOM 2964 C CA . ARG B 2 76 ? 35.620 42.033 49.275 1.00 28.13 76 ARG C CA 1
ATOM 2965 C C . ARG B 2 76 ? 35.225 42.373 47.819 1.00 28.78 76 ARG C C 1
ATOM 2966 O O . ARG B 2 76 ? 36.069 42.382 46.914 1.00 29.15 76 ARG C O 1
ATOM 2974 N N . LYS B 2 77 ? 33.938 42.640 47.595 1.00 28.17 77 LYS C N 1
ATOM 2975 C CA . LYS B 2 77 ? 33.480 42.998 46.257 1.00 28.73 77 LYS C CA 1
ATOM 2976 C C . LYS B 2 77 ? 34.156 44.298 45.829 1.00 27.74 77 LYS C C 1
ATOM 2977 O O . LYS B 2 77 ? 34.635 44.433 44.700 1.00 28.95 77 LYS C O 1
ATOM 2983 N N . LYS B 2 78 ? 34.228 45.259 46.742 1.00 28.65 78 LYS C N 1
ATOM 2984 C CA . LYS B 2 78 ? 34.842 46.529 46.402 1.00 27.33 78 LYS C CA 1
ATOM 2985 C C . LYS B 2 78 ? 36.304 46.370 46.033 1.00 28.30 78 LYS C C 1
ATOM 2986 O O . LYS B 2 78 ? 36.788 46.916 45.025 1.00 28.39 78 LYS C O 1
ATOM 2992 N N . VAL B 2 79 ? 37.035 45.600 46.825 1.00 28.00 79 VAL C N 1
ATOM 2993 C CA . VAL B 2 79 ? 38.442 45.420 46.509 1.00 27.61 79 VAL C CA 1
ATOM 2994 C C . VAL B 2 79 ? 38.599 44.727 45.144 1.00 29.60 79 VAL C C 1
ATOM 2995 O O . VAL B 2 79 ? 39.417 45.132 44.309 1.00 28.39 79 VAL C O 1
ATOM 2999 N N . GLN B 2 80 ? 37.818 43.677 44.923 1.00 28.85 80 GLN C N 1
ATOM 3000 C CA . GLN B 2 80 ? 37.914 42.937 43.674 1.00 30.47 80 GLN C CA 1
ATOM 3001 C C . GLN B 2 80 ? 37.459 43.760 42.432 1.00 30.86 80 GLN C C 1
ATOM 3002 O O . GLN B 2 80 ? 38.030 43.613 41.353 1.00 29.02 80 GLN C O 1
ATOM 3008 N N . TYR B 2 81 ? 36.463 44.629 42.596 1.00 31.79 81 TYR C N 1
ATOM 3009 C CA . TYR B 2 81 ? 35.997 45.454 41.478 1.00 35.20 81 TYR C CA 1
ATOM 3010 C C . TYR B 2 81 ? 37.116 46.390 41.014 1.00 36.73 81 TYR C C 1
ATOM 3011 O O . TYR B 2 81 ? 37.316 46.612 39.807 1.00 37.53 81 TYR C O 1
ATOM 3020 N N . GLU B 2 82 ? 37.866 46.923 41.975 1.00 36.88 82 GLU C N 1
ATOM 3021 C CA . GLU B 2 82 ? 38.978 47.814 41.674 1.00 37.00 82 GLU C CA 1
ATOM 3022 C C . GLU B 2 82 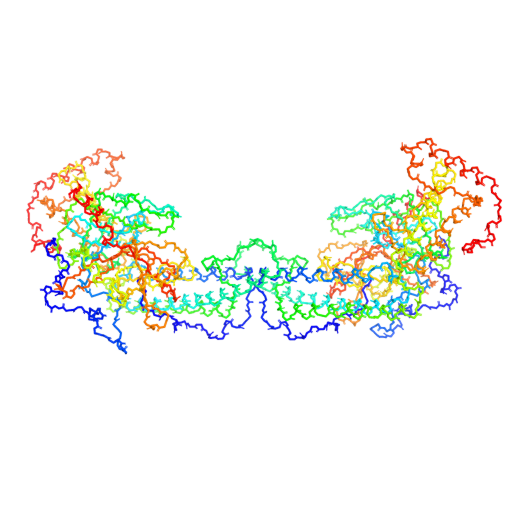? 40.012 47.072 40.839 1.00 36.93 82 GLU C C 1
ATOM 3023 O O . GLU B 2 82 ? 40.576 47.619 39.894 1.00 34.71 82 GLU C O 1
ATOM 3029 N N . GLU B 2 83 ? 40.276 45.820 41.198 1.00 36.98 83 GLU C N 1
ATOM 3030 C CA . GLU B 2 83 ? 41.248 45.034 40.449 1.00 38.42 83 GLU C CA 1
ATOM 3031 C C . GLU B 2 83 ? 40.680 44.686 39.074 1.00 36.80 83 GLU C C 1
ATOM 3032 O O . GLU B 2 83 ? 41.421 44.650 38.075 1.00 35.48 83 GLU C O 1
ATOM 3038 N N . TYR B 2 84 ? 39.370 44.434 39.034 1.00 35.60 84 TYR C N 1
ATOM 3039 C CA . TYR B 2 84 ? 38.699 44.082 37.787 1.00 36.01 84 TYR C CA 1
ATOM 3040 C C . TYR B 2 84 ? 38.847 45.229 36.797 1.00 35.44 84 TYR C C 1
ATOM 3041 O O . TYR B 2 84 ? 39.189 45.008 35.624 1.00 33.05 84 TYR C O 1
ATOM 3050 N N . LYS B 2 85 ? 38.618 46.449 37.293 1.00 34.85 85 LYS C N 1
ATOM 3051 C CA . LYS B 2 85 ? 38.724 47.644 36.458 1.00 36.87 85 LYS C CA 1
ATOM 3052 C C . LYS B 2 85 ? 40.075 47.770 35.805 1.00 37.46 85 LYS C C 1
ATOM 3053 O O . LYS B 2 85 ? 40.151 48.077 34.614 1.00 37.98 85 LYS C O 1
ATOM 3059 N N . LYS B 2 86 ? 41.143 47.545 36.569 1.00 37.41 86 LYS C N 1
ATOM 3060 C CA . LYS B 2 86 ? 42.476 47.638 36.007 1.00 36.67 86 LYS C CA 1
ATOM 3061 C C . LYS B 2 86 ? 42.686 46.512 35.001 1.00 37.41 86 LYS C C 1
ATOM 3062 O O . LYS B 2 86 ? 43.434 46.673 34.041 1.00 37.44 86 LYS C O 1
ATOM 3068 N N . LEU B 2 87 ? 42.046 45.365 35.221 1.00 37.59 87 LEU C N 1
ATOM 3069 C CA . LEU B 2 87 ? 42.203 44.236 34.306 1.00 37.93 87 LEU C CA 1
ATOM 3070 C C . LEU B 2 87 ? 41.469 44.594 33.019 1.00 38.97 87 LEU C C 1
ATOM 3071 O O . LEU B 2 87 ? 41.973 44.363 31.923 1.00 36.43 87 LEU C O 1
ATOM 3076 N N . TYR B 2 88 ? 40.266 45.143 33.156 1.00 39.48 88 TYR C N 1
ATOM 3077 C CA . TYR B 2 88 ? 39.500 45.521 31.980 1.00 41.98 88 TYR C CA 1
ATOM 3078 C C . TYR B 2 88 ? 40.318 46.491 31.121 1.00 42.48 88 TYR C C 1
ATOM 3079 O O . TYR B 2 88 ? 40.377 46.368 29.902 1.00 43.36 88 TYR C O 1
ATOM 3088 N N . LYS B 2 89 ? 40.968 47.442 31.768 1.00 43.99 89 LYS C N 1
ATOM 3089 C CA . LYS B 2 89 ? 41.773 48.428 31.065 1.00 45.47 89 LYS C CA 1
ATOM 3090 C C . LYS B 2 89 ? 42.878 47.734 30.305 1.00 45.56 89 LYS C C 1
ATOM 3091 O O . LYS B 2 89 ? 43.183 48.097 29.170 1.00 46.24 89 LYS C O 1
ATOM 3097 N N . LYS B 2 90 ? 43.481 46.728 30.923 1.00 44.88 90 LYS C N 1
ATOM 3098 C CA . LYS B 2 90 ? 44.551 46.011 30.258 1.00 45.40 90 LYS C CA 1
ATOM 3099 C C . LYS B 2 90 ? 43.991 45.204 29.085 1.00 44.88 90 LYS C C 1
ATOM 3100 O O . LYS B 2 90 ? 44.597 45.153 28.018 1.00 44.78 90 LYS C O 1
ATOM 3106 N N . TYR B 2 91 ? 42.838 44.575 29.292 1.00 44.75 91 TYR C N 1
ATOM 3107 C CA . TYR B 2 91 ? 42.186 43.790 28.251 1.00 46.91 91 TYR C CA 1
ATOM 3108 C C . TYR B 2 91 ? 41.935 44.673 27.026 1.00 47.74 91 TYR C C 1
ATOM 3109 O O . TYR B 2 91 ? 42.121 44.240 25.892 1.00 47.49 91 TYR C O 1
ATOM 3118 N N . LYS B 2 92 ? 41.505 45.905 27.267 1.00 48.54 92 LYS C N 1
ATOM 3119 C CA . LYS B 2 92 ? 41.249 46.837 26.181 1.00 51.28 92 LYS C CA 1
ATOM 3120 C C . LYS B 2 92 ? 42.528 47.220 25.435 1.00 51.82 92 LYS C C 1
ATOM 3121 O O . LYS B 2 92 ? 42.524 47.311 24.220 1.00 53.34 92 LYS C O 1
ATOM 3127 N N . GLU B 2 93 ? 43.628 47.435 26.141 1.00 53.39 93 GLU C N 1
ATOM 3128 C CA . GLU B 2 93 ? 44.879 47.758 25.462 1.00 54.42 93 GLU C CA 1
ATOM 3129 C C . GLU B 2 93 ? 45.342 46.577 24.585 1.00 55.76 93 GLU C C 1
ATOM 3130 O O . GLU B 2 93 ? 46.142 46.763 23.667 1.00 56.36 93 GLU C O 1
ATOM 3136 N N . GLU B 2 94 ? 44.838 45.371 24.856 1.00 55.34 94 GLU C N 1
ATOM 3137 C CA . GLU B 2 94 ? 45.255 44.184 24.110 1.00 55.24 94 GLU C CA 1
ATOM 3138 C C . GLU B 2 94 ? 44.301 43.744 23.010 1.00 55.24 94 GLU C C 1
ATOM 3139 O O . GLU B 2 94 ? 44.692 43.021 22.093 1.00 54.53 94 GLU C O 1
ATOM 3145 N N . ASN B 2 95 ? 43.049 44.173 23.116 1.00 55.03 95 ASN C N 1
ATOM 3146 C CA . ASN B 2 95 ? 42.013 43.864 22.131 1.00 54.01 95 ASN C CA 1
ATOM 3147 C C . ASN B 2 95 ? 41.298 45.208 21.870 1.00 54.13 95 ASN C C 1
ATOM 3148 O O . ASN B 2 95 ? 40.093 45.359 22.117 1.00 53.29 95 ASN C O 1
ATOM 3153 N N . PRO B 2 96 ? 42.046 46.201 21.365 1.00 53.53 96 PRO C N 1
ATOM 3154 C CA . PRO B 2 96 ? 41.544 47.547 21.063 1.00 54.43 96 PRO C CA 1
ATOM 3155 C C . PRO B 2 96 ? 40.299 47.637 20.193 1.00 54.13 96 PRO C C 1
ATOM 3156 O O . PRO B 2 96 ? 39.582 48.633 20.234 1.00 54.15 96 PRO C O 1
ATOM 3160 N N . THR B 2 97 ? 40.025 46.593 19.426 1.00 53.99 97 THR C N 1
ATOM 3161 C CA . THR B 2 97 ? 38.856 46.605 18.572 1.00 53.77 97 THR C CA 1
ATOM 3162 C C . THR B 2 97 ? 37.662 45.942 19.250 1.00 54.85 97 THR C C 1
ATOM 3163 O O . THR B 2 97 ? 36.605 45.768 18.622 1.00 55.41 97 THR C O 1
ATOM 3167 N N . SER B 2 98 ? 37.820 45.553 20.518 1.00 54.34 98 SER C N 1
ATOM 3168 C CA . SER B 2 98 ? 36.722 44.916 21.238 1.00 52.26 98 SER C CA 1
ATOM 3169 C C . SER B 2 98 ? 35.655 45.941 21.591 1.00 52.27 98 SER C C 1
ATOM 3170 O O . SER B 2 98 ? 35.957 47.107 21.862 1.00 51.64 98 SER C O 1
ATOM 3173 N N . LYS B 2 99 ? 34.405 45.501 21.591 1.00 51.47 99 LYS C N 1
ATOM 3174 C CA . LYS B 2 99 ? 33.300 46.386 21.922 1.00 52.44 99 LYS C CA 1
ATOM 3175 C C . LYS B 2 99 ? 32.699 46.102 23.309 1.00 52.33 99 LYS C C 1
ATOM 3176 O O . LYS B 2 99 ? 31.790 46.817 23.747 1.00 52.16 99 LYS C O 1
ATOM 3182 N N . VAL B 2 100 ? 33.194 45.064 23.989 1.00 51.58 100 VAL C N 1
ATOM 3183 C CA . VAL B 2 100 ? 32.692 44.702 25.322 1.00 50.89 100 VAL C CA 1
ATOM 3184 C C . VAL B 2 100 ? 32.797 45.884 26.301 1.00 49.56 100 VAL C C 1
ATOM 3185 O O . VAL B 2 100 ? 33.817 46.581 26.362 1.00 48.92 100 VAL C O 1
ATOM 3189 N N . LYS B 2 101 ? 31.731 46.106 27.059 1.00 47.77 101 LYS C N 1
ATOM 3190 C CA . LYS B 2 101 ? 31.685 47.206 28.010 1.00 47.93 101 LYS C CA 1
ATOM 3191 C C . LYS B 2 101 ? 32.048 46.784 29.425 1.00 47.71 101 LYS C C 1
ATOM 3192 O O . LYS B 2 101 ? 31.723 45.675 29.871 1.00 47.48 101 LYS C O 1
ATOM 3198 N N . MET B 2 102 ? 32.719 47.686 30.134 1.00 46.64 102 MET C N 1
ATOM 3199 C CA . MET B 2 102 ? 33.116 47.422 31.504 1.00 44.27 102 MET C CA 1
ATOM 3200 C C . MET B 2 102 ? 31.865 47.343 32.364 1.00 42.95 102 MET C C 1
ATOM 3201 O O . MET B 2 102 ? 30.975 48.184 32.232 1.00 43.79 102 MET C O 1
ATOM 3206 N N . LYS B 2 103 ? 31.784 46.336 33.231 1.00 41.24 103 LYS C N 1
ATOM 3207 C CA . LYS B 2 103 ? 30.637 46.210 34.131 1.00 40.39 103 LYS C CA 1
ATOM 3208 C C . LYS B 2 103 ? 30.702 47.332 35.157 1.00 38.35 103 LYS C C 1
ATOM 3209 O O . LYS B 2 103 ? 31.785 47.830 35.461 1.00 36.93 103 LYS C O 1
ATOM 3215 N N . THR B 2 104 ? 29.543 47.763 35.647 1.00 37.68 104 THR C N 1
ATOM 3216 C CA . THR B 2 104 ? 29.483 48.806 36.680 1.00 38.13 104 THR C CA 1
ATOM 3217 C C . THR B 2 104 ? 29.658 48.048 37.998 1.00 37.95 104 THR C C 1
ATOM 3218 O O . THR B 2 104 ? 29.573 46.814 38.012 1.00 37.07 104 THR C O 1
ATOM 3222 N N . PHE B 2 105 ? 29.866 48.767 39.097 1.00 37.51 105 PHE C N 1
ATOM 3223 C CA . PHE B 2 105 ? 30.014 48.083 40.372 1.00 38.31 105 PHE C CA 1
ATOM 3224 C C . PHE B 2 105 ? 28.755 47.264 40.662 1.00 39.58 105 PHE C C 1
ATOM 3225 O O . PHE B 2 105 ? 28.824 46.131 41.136 1.00 39.70 105 PHE C O 1
ATOM 3233 N N . ASP B 2 106 ? 27.593 47.825 40.352 1.00 41.62 106 ASP C N 1
ATOM 3234 C CA . ASP B 2 106 ? 26.354 47.129 40.649 1.00 41.99 106 ASP C CA 1
ATOM 3235 C C . ASP B 2 106 ? 26.098 45.914 39.773 1.00 41.70 106 ASP C C 1
ATOM 3236 O O . ASP B 2 106 ? 25.339 45.026 40.151 1.00 42.04 106 ASP C O 1
ATOM 3241 N N . GLN B 2 107 ? 26.735 45.854 38.610 1.00 40.11 107 GLN C N 1
ATOM 3242 C CA . GLN B 2 107 ? 26.560 44.688 37.748 1.00 40.09 107 GLN C CA 1
ATOM 3243 C C . GLN B 2 107 ? 27.608 43.631 38.108 1.00 37.46 107 GLN C C 1
ATOM 3244 O O . GLN B 2 107 ? 27.390 42.434 37.946 1.00 36.78 107 GLN C O 1
ATOM 3250 N N . TYR B 2 108 ? 28.762 44.092 38.565 1.00 34.71 108 TYR C N 1
ATOM 3251 C CA . TYR B 2 108 ? 29.837 43.199 38.938 1.00 32.31 108 TYR C CA 1
ATOM 3252 C C . TYR B 2 108 ? 29.370 42.240 40.021 1.00 31.98 108 TYR C C 1
ATOM 3253 O O . TYR B 2 108 ? 28.391 42.496 40.739 1.00 29.27 108 TYR C O 1
ATOM 3262 N N . THR B 2 109 ? 30.038 41.099 40.107 1.00 31.79 109 THR C N 1
ATOM 3263 C CA . THR B 2 109 ? 29.719 40.129 41.144 1.00 31.68 109 THR C CA 1
ATOM 3264 C C . THR B 2 109 ? 31.061 39.607 41.627 1.00 31.87 109 THR C C 1
ATOM 3265 O O . THR B 2 109 ? 32.027 39.587 40.861 1.00 29.28 109 THR C O 1
ATOM 3269 N N . ILE B 2 110 ? 31.123 39.181 42.891 1.00 31.80 110 ILE C N 1
ATOM 3270 C CA . ILE B 2 110 ? 32.380 38.669 43.445 1.00 29.39 110 ILE C CA 1
ATOM 3271 C C . ILE B 2 110 ? 32.959 37.559 42.553 1.00 29.37 110 ILE C C 1
ATOM 3272 O O . ILE B 2 110 ? 32.253 36.623 42.193 1.00 28.23 110 ILE C O 1
ATOM 3277 N N . GLU B 2 111 ? 34.239 37.673 42.204 1.00 29.07 111 GLU C N 1
ATOM 3278 C CA . GLU B 2 111 ? 34.936 36.683 41.374 1.00 30.61 111 GLU C CA 1
ATOM 3279 C C . GLU B 2 111 ? 35.911 35.793 42.173 1.00 30.94 111 GLU C C 1
ATOM 3280 O O . GLU B 2 111 ? 36.348 34.755 41.680 1.00 31.94 111 GLU C O 1
ATOM 3286 N N . ASP B 2 112 ? 36.281 36.225 43.375 1.00 30.36 112 ASP C N 1
ATOM 3287 C CA . ASP B 2 112 ? 37.244 35.489 44.205 1.00 29.04 112 ASP C CA 1
ATOM 3288 C C . ASP B 2 112 ? 36.666 35.128 45.551 1.00 28.54 112 ASP C C 1
ATOM 3289 O O . ASP B 2 112 ? 36.159 35.991 46.262 1.00 26.86 112 ASP C O 1
ATOM 3294 N N . LEU B 2 113 ? 36.753 33.853 45.904 1.00 27.42 113 LEU C N 1
ATOM 3295 C CA . LEU B 2 113 ? 36.279 33.388 47.196 1.00 29.12 113 LEU C CA 1
ATOM 3296 C C . LEU B 2 113 ? 36.986 32.060 47.438 1.00 30.99 113 LEU C C 1
ATOM 3297 O O . LEU B 2 113 ? 37.239 31.304 46.486 1.00 32.37 113 LEU C O 1
ATOM 3302 N N . THR B 2 114 ? 37.313 31.775 48.698 1.00 29.54 114 THR C N 1
ATOM 3303 C CA . THR B 2 114 ? 37.979 30.516 49.033 1.00 29.16 114 THR C CA 1
ATOM 3304 C C . THR B 2 114 ? 37.001 29.740 49.904 1.00 28.13 114 THR C C 1
ATOM 3305 O O . THR B 2 114 ? 36.073 30.320 50.456 1.00 26.21 114 THR C O 1
ATOM 3309 N N . MET B 2 115 ? 37.178 28.425 50.003 1.00 29.51 115 MET C N 1
ATOM 3310 C CA . MET B 2 115 ? 36.299 27.641 50.865 1.00 30.04 115 MET C CA 1
ATOM 3311 C C . MET B 2 115 ? 36.483 28.097 52.321 1.00 30.05 115 MET C C 1
ATOM 3312 O O . MET B 2 115 ? 35.525 28.152 53.080 1.00 30.96 115 MET C O 1
ATOM 3317 N N . ARG B 2 116 ? 37.705 28.438 52.720 1.00 30.16 116 ARG C N 1
ATOM 3318 C CA . ARG B 2 116 ? 37.872 28.923 54.088 1.00 32.84 116 ARG C CA 1
ATOM 3319 C C . ARG B 2 116 ? 36.874 30.073 54.329 1.00 31.90 116 ARG C C 1
ATOM 3320 O O . ARG B 2 116 ? 36.127 30.061 55.323 1.00 34.29 116 ARG C O 1
ATOM 3328 N N . GLU B 2 117 ? 36.846 31.061 53.428 1.00 30.08 117 GLU C N 1
ATOM 3329 C CA . GLU B 2 117 ? 35.904 32.199 53.560 1.00 29.30 117 GLU C CA 1
ATOM 3330 C C . GLU B 2 117 ? 34.450 31.751 53.641 1.00 26.52 117 GLU C C 1
ATOM 3331 O O . GLU B 2 117 ? 33.696 32.175 54.525 1.00 26.44 117 GLU C O 1
ATOM 3337 N N . TYR B 2 118 ? 34.055 30.879 52.717 1.00 27.47 118 TYR C N 1
ATOM 3338 C CA . TYR B 2 118 ? 32.675 30.401 52.675 1.00 27.25 118 TYR C CA 1
ATOM 3339 C C . TYR B 2 118 ? 32.337 29.704 53.984 1.00 27.17 118 TYR C C 1
ATOM 3340 O O . TYR B 2 118 ? 31.322 29.997 54.619 1.00 27.50 118 TYR C O 1
ATOM 3349 N N . ASN B 2 119 ? 33.195 28.772 54.387 1.00 28.93 119 ASN C N 1
ATOM 3350 C CA . ASN B 2 119 ? 32.975 28.026 55.634 1.00 30.42 119 ASN C CA 1
ATOM 3351 C C . ASN B 2 119 ? 32.956 28.949 56.865 1.00 28.63 119 ASN C C 1
ATOM 3352 O O . ASN B 2 119 ? 32.124 28.791 57.756 1.00 30.04 119 ASN C O 1
ATOM 3357 N N . GLU B 2 120 ? 33.874 29.912 56.928 1.00 28.60 120 GLU C N 1
ATOM 3358 C CA . GLU B 2 120 ? 33.911 30.824 58.076 1.00 28.68 120 GLU C CA 1
ATOM 3359 C C . GLU B 2 120 ? 32.674 31.736 58.095 1.00 28.68 120 GLU C C 1
ATOM 3360 O O . GLU B 2 120 ? 32.040 31.946 59.149 1.00 29.34 120 GLU C O 1
ATOM 3366 N N . LEU B 2 121 ? 32.305 32.272 56.931 1.00 28.55 121 LEU C N 1
ATOM 3367 C CA . LEU B 2 121 ? 31.106 33.113 56.861 1.00 27.09 121 LEU C CA 1
ATOM 3368 C C . LEU B 2 121 ? 29.918 32.300 57.321 1.00 26.38 121 LEU C C 1
ATOM 3369 O O . LEU B 2 121 ? 29.130 32.726 58.158 1.00 25.61 121 LEU C O 1
ATOM 3374 N N . THR B 2 122 ? 29.809 31.098 56.773 1.00 29.73 122 THR C N 1
ATOM 3375 C CA . THR B 2 122 ? 28.678 30.216 57.073 1.00 31.27 122 THR C CA 1
ATOM 3376 C C . THR B 2 122 ? 28.592 29.882 58.543 1.00 32.94 122 THR C C 1
ATOM 3377 O O . THR B 2 122 ? 27.513 29.925 59.147 1.00 32.64 122 THR C O 1
ATOM 3381 N N . GLU B 2 123 ? 29.742 29.541 59.112 1.00 32.69 123 GLU C N 1
ATOM 3382 C CA . GLU B 2 123 ? 29.824 29.179 60.517 1.00 33.54 123 GLU C CA 1
ATOM 3383 C C . GLU B 2 123 ? 29.483 30.378 61.382 1.00 31.53 123 GLU C C 1
ATOM 3384 O O . GLU B 2 123 ? 28.766 30.269 62.387 1.00 31.08 123 GLU C O 1
ATOM 3390 N N . SER B 2 124 ? 29.981 31.541 60.992 1.00 31.20 124 SER C N 1
ATOM 3391 C CA . SER B 2 124 ? 29.702 32.745 61.771 1.00 31.19 124 SER C CA 1
ATOM 3392 C C . SER B 2 124 ? 28.203 33.046 61.828 1.00 31.66 124 SER C C 1
ATOM 3393 O O . SER B 2 124 ? 27.650 33.270 62.905 1.00 33.31 124 SER C O 1
ATOM 3396 N N . LEU B 2 125 ? 27.516 33.032 60.687 1.00 29.89 125 LEU C N 1
ATOM 3397 C CA . LEU B 2 125 ? 26.079 33.311 60.743 1.00 27.86 125 LEU C CA 1
ATOM 3398 C C . LEU B 2 125 ? 25.350 32.260 61.564 1.00 26.79 125 LEU C C 1
ATOM 3399 O O . LEU B 2 125 ? 24.410 32.565 62.284 1.00 27.19 125 LEU C O 1
ATOM 3404 N N . LYS B 2 126 ? 25.786 31.014 61.449 1.00 28.26 126 LYS C N 1
ATOM 3405 C CA . LYS B 2 126 ? 25.160 29.902 62.179 1.00 31.50 126 LYS C CA 1
ATOM 3406 C C . LYS B 2 126 ? 25.309 30.099 63.689 1.00 30.46 126 LYS C C 1
ATOM 3407 O O . LYS B 2 126 ? 24.370 29.945 64.459 1.00 29.99 126 LYS C O 1
ATOM 3413 N N . SER B 2 127 ? 26.519 30.438 64.093 1.00 32.02 127 SER C N 1
ATOM 3414 C CA . SER B 2 127 ? 26.822 30.693 65.500 1.00 33.97 127 SER C CA 1
ATOM 3415 C C . SER B 2 127 ? 26.007 31.896 65.989 1.00 32.09 127 SER C C 1
ATOM 3416 O O . SER B 2 127 ? 25.481 31.904 67.096 1.00 32.74 127 SER C O 1
ATOM 3419 N N . ALA B 2 128 ? 25.888 32.914 65.142 1.00 31.44 128 ALA C N 1
ATOM 3420 C CA . ALA B 2 128 ? 25.139 34.112 65.507 1.00 30.25 128 ALA C CA 1
ATOM 3421 C C . ALA B 2 128 ? 23.673 33.797 65.710 1.00 29.67 128 ALA C C 1
ATOM 3422 O O . ALA B 2 128 ? 23.043 34.300 66.658 1.00 29.70 128 ALA C O 1
ATOM 3424 N N . VAL B 2 129 ? 23.122 32.961 64.832 1.00 27.52 129 VAL C N 1
ATOM 3425 C CA . VAL B 2 129 ? 21.711 32.598 64.950 1.00 28.37 129 VAL C CA 1
ATOM 3426 C C . VAL B 2 129 ? 21.534 31.751 66.228 1.00 29.54 129 VAL C C 1
ATOM 3427 O O . VAL B 2 129 ? 20.547 31.896 66.954 1.00 29.96 129 VAL C O 1
ATOM 3431 N N . LYS B 2 130 ? 22.491 30.873 66.501 1.00 30.85 130 LYS C N 1
ATOM 3432 C CA . LYS B 2 130 ? 22.427 30.047 67.703 1.00 33.47 130 LYS C CA 1
ATOM 3433 C C . LYS B 2 130 ? 22.435 30.904 68.953 1.00 32.89 130 LYS C C 1
ATOM 3434 O O . LYS B 2 130 ? 21.646 30.679 69.858 1.00 33.37 130 LYS C O 1
ATOM 3440 N N . ASP B 2 131 ? 23.323 31.890 69.003 1.00 34.50 131 ASP C N 1
ATOM 3441 C CA . ASP B 2 131 ? 23.378 32.770 70.168 1.00 35.74 131 ASP C CA 1
ATOM 3442 C C . ASP B 2 131 ? 22.070 33.504 70.282 1.00 35.07 131 ASP C C 1
ATOM 3443 O O . ASP B 2 131 ? 21.599 33.771 71.382 1.00 35.72 131 ASP C O 1
ATOM 3448 N N . PHE B 2 132 ? 21.484 33.861 69.142 1.00 34.40 132 PHE C N 1
ATOM 3449 C CA . PHE B 2 132 ? 20.221 34.583 69.196 1.00 33.45 132 PHE C CA 1
ATOM 3450 C C . PHE B 2 132 ? 19.157 33.701 69.811 1.00 32.16 132 PHE C C 1
ATOM 3451 O O . PHE B 2 132 ? 18.344 34.154 70.617 1.00 32.28 132 PHE C O 1
ATOM 3459 N N . GLU B 2 133 ? 19.142 32.438 69.412 1.00 35.07 133 GLU C N 1
ATOM 3460 C CA . GLU B 2 133 ? 18.150 31.507 69.934 1.00 36.75 133 GLU C CA 1
ATOM 3461 C C . GLU B 2 133 ? 18.297 31.277 71.446 1.00 36.81 133 GLU C C 1
ATOM 3462 O O . GLU B 2 133 ? 17.295 31.096 72.157 1.00 35.00 133 GLU C O 1
ATOM 3468 N N . LYS B 2 134 ? 19.534 31.312 71.940 1.00 37.88 134 LYS C N 1
ATOM 3469 C CA . LYS B 2 134 ? 19.775 31.161 73.378 1.00 39.37 134 LYS C CA 1
ATOM 3470 C C . LYS B 2 134 ? 19.293 32.409 74.098 1.00 37.71 134 LYS C C 1
ATOM 3471 O O . LYS B 2 134 ? 18.575 32.326 75.091 1.00 37.54 134 LYS C O 1
ATOM 3477 N N . ASP B 2 135 ? 19.675 33.574 73.588 1.00 37.04 135 ASP C N 1
ATOM 3478 C CA . ASP B 2 135 ? 19.252 34.827 74.211 1.00 36.75 135 ASP C CA 1
ATOM 3479 C C . ASP B 2 135 ? 17.745 34.867 74.307 1.00 36.45 135 ASP C C 1
ATOM 3480 O O . ASP B 2 135 ? 17.180 35.366 75.291 1.00 35.73 135 ASP C O 1
ATOM 3485 N N . VAL B 2 136 ? 17.090 34.333 73.279 1.00 34.85 136 VAL C N 1
ATOM 3486 C CA . VAL B 2 136 ? 15.631 34.328 73.239 1.00 34.38 136 VAL C CA 1
ATOM 3487 C C . VAL B 2 136 ? 15.058 33.411 74.312 1.00 34.57 136 VAL C C 1
ATOM 3488 O O . VAL B 2 136 ? 14.087 33.755 74.974 1.00 34.01 136 VAL C O 1
ATOM 3492 N N . GLU B 2 137 ? 15.647 32.233 74.459 1.00 37.41 137 GLU C N 1
ATOM 3493 C CA . GLU B 2 137 ? 15.191 31.249 75.452 1.00 41.19 137 GLU C CA 1
ATOM 3494 C C . GLU B 2 137 ? 15.324 31.806 76.868 1.00 41.18 137 GLU C C 1
ATOM 3495 O O . GLU B 2 137 ? 14.435 31.647 77.706 1.00 41.21 137 GLU C O 1
ATOM 3501 N N . ILE B 2 138 ? 16.446 32.465 77.126 1.00 41.13 138 ILE C N 1
ATOM 3502 C CA . ILE B 2 138 ? 16.669 33.075 78.421 1.00 42.31 138 ILE C CA 1
ATOM 3503 C C . ILE B 2 138 ? 15.612 34.161 78.628 1.00 42.42 138 ILE C C 1
ATOM 3504 O O . ILE B 2 138 ? 14.953 34.195 79.670 1.00 43.12 138 ILE C O 1
ATOM 3509 N N . ILE B 2 139 ? 15.439 35.037 77.636 1.00 41.44 139 ILE C N 1
ATOM 3510 C CA . ILE B 2 139 ? 14.442 36.111 77.727 1.00 40.13 139 ILE C CA 1
ATOM 3511 C C . ILE B 2 139 ? 13.057 35.588 78.109 1.00 40.73 139 ILE C C 1
ATOM 3512 O O . ILE B 2 139 ? 12.379 36.145 78.978 1.00 41.22 139 ILE C O 1
ATOM 3517 N N . GLU B 2 140 ? 12.643 34.516 77.446 1.00 41.78 140 GLU C N 1
ATOM 3518 C CA . GLU B 2 140 ? 11.320 33.936 77.640 1.00 43.78 140 GLU C CA 1
ATOM 3519 C C . GLU B 2 140 ? 11.106 33.187 78.946 1.00 46.02 140 GLU C C 1
ATOM 3520 O O . GLU B 2 140 ? 9.970 32.885 79.304 1.00 45.97 140 GLU C O 1
ATOM 3526 N N . ASN B 2 141 ? 12.189 32.876 79.653 1.00 48.58 141 ASN C N 1
ATOM 3527 C CA . ASN B 2 141 ? 12.061 32.198 80.936 1.00 50.04 141 ASN C CA 1
ATOM 3528 C C . ASN B 2 141 ? 11.819 33.239 82.005 1.00 50.32 141 ASN C C 1
ATOM 3529 O O . ASN B 2 141 ? 11.106 32.983 82.975 1.00 51.91 141 ASN C O 1
ATOM 3534 N N . GLN B 2 142 ? 12.397 34.420 81.819 1.00 50.42 142 GLN C N 1
ATOM 3535 C CA . GLN B 2 142 ? 12.222 35.495 82.781 1.00 51.77 142 GLN C CA 1
ATOM 3536 C C . GLN B 2 142 ? 11.051 36.445 82.463 1.00 51.01 142 GLN C C 1
ATOM 3537 O O . GLN B 2 142 ? 10.913 37.523 83.076 1.00 51.34 142 GLN C O 1
ATOM 3543 N N . HIS B 2 143 ? 10.214 36.050 81.505 1.00 48.32 143 HIS C N 1
ATOM 3544 C CA . HIS B 2 143 ? 9.047 36.845 81.105 1.00 45.30 143 HIS C CA 1
ATOM 3545 C C . HIS B 2 143 ? 8.028 35.845 80.592 1.00 43.04 143 HIS C C 1
ATOM 3546 O O . HIS B 2 143 ? 7.935 35.642 79.398 1.00 43.78 143 HIS C O 1
ATOM 3553 N N . HIS B 2 144 ? 7.268 35.223 81.482 1.00 40.46 144 HIS C N 1
ATOM 3554 C CA . HIS B 2 144 ? 6.322 34.197 81.060 1.00 41.04 144 HIS C CA 1
ATOM 3555 C C . HIS B 2 144 ? 5.314 34.579 79.969 1.00 40.40 144 HIS C C 1
ATOM 3556 O O . HIS B 2 144 ? 4.867 33.701 79.223 1.00 40.44 144 HIS C O 1
ATOM 3563 N N . ASP B 2 145 ? 4.965 35.862 79.858 1.00 38.03 145 ASP C N 1
ATOM 3564 C CA . ASP B 2 145 ? 4.011 36.273 78.846 1.00 37.22 145 ASP C CA 1
ATOM 3565 C C . ASP B 2 145 ? 4.604 36.242 77.436 1.00 36.41 145 ASP C C 1
ATOM 3566 O O . ASP B 2 145 ? 3.870 36.383 76.447 1.00 36.93 145 ASP C O 1
ATOM 3571 N N . LEU B 2 146 ? 5.919 36.033 77.344 1.00 32.53 146 LEU C N 1
ATOM 3572 C CA . LEU B 2 146 ? 6.605 35.950 76.056 1.00 32.43 146 LEU C CA 1
ATOM 3573 C C . LEU B 2 146 ? 6.860 34.502 75.601 1.00 33.52 146 LEU C C 1
ATOM 3574 O O . LEU B 2 146 ? 7.248 34.255 74.441 1.00 31.87 146 LEU C O 1
ATOM 3579 N N . LYS B 2 147 ? 6.623 33.555 76.506 1.00 33.44 147 LYS C N 1
ATOM 3580 C CA . LYS B 2 147 ? 6.820 32.131 76.228 1.00 35.32 147 LYS C CA 1
ATOM 3581 C C . LYS B 2 147 ? 5.838 31.660 75.144 1.00 33.58 147 LYS C C 1
ATOM 3582 O O . LYS B 2 147 ? 4.637 31.915 75.244 1.00 33.36 147 LYS C O 1
ATOM 3588 N N . PRO B 2 148 ? 6.326 30.961 74.101 1.00 32.20 148 PRO C N 1
ATOM 3589 C CA . PRO B 2 148 ? 5.401 30.505 73.050 1.00 31.10 148 PRO C CA 1
ATOM 3590 C C . PRO B 2 148 ? 4.277 29.630 73.575 1.00 31.70 148 PRO C C 1
ATOM 3591 O O . PRO B 2 148 ? 4.491 28.819 74.475 1.00 33.14 148 PRO C O 1
ATOM 3595 N N . PHE B 2 149 ? 3.077 29.801 73.024 1.00 29.63 149 PHE C N 1
ATOM 3596 C CA . PHE B 2 149 ? 1.930 28.988 73.420 1.00 29.41 149 PHE C CA 1
ATOM 3597 C C . PHE B 2 149 ? 2.114 27.595 72.807 1.00 28.82 149 PHE C C 1
ATOM 3598 O O . PHE B 2 149 ? 2.862 27.434 71.845 1.00 27.26 149 PHE C O 1
ATOM 3606 N N . THR B 2 150 ? 1.441 26.592 73.365 1.00 30.25 150 THR C N 1
ATOM 3607 C CA . THR B 2 150 ? 1.449 25.279 72.724 1.00 31.42 150 THR C CA 1
ATOM 3608 C C . THR B 2 150 ? 0.465 25.553 71.552 1.00 33.59 150 THR C C 1
ATOM 3609 O O . THR B 2 150 ? -0.253 26.584 71.549 1.00 32.19 150 THR C O 1
ATOM 3613 N N . ASP B 2 151 ? 0.410 24.637 70.587 1.00 33.76 151 ASP C N 1
ATOM 3614 C CA . ASP B 2 151 ? -0.468 24.795 69.444 1.00 34.57 151 ASP C CA 1
ATOM 3615 C C . ASP B 2 151 ? -1.921 24.952 69.859 1.00 35.43 151 ASP C C 1
ATOM 3616 O O . ASP B 2 151 ? -2.644 25.811 69.324 1.00 34.49 151 ASP C O 1
ATOM 3621 N N . GLU B 2 152 ? -2.369 24.143 70.807 1.00 34.88 152 GLU C N 1
ATOM 3622 C CA . GLU B 2 152 ? -3.748 24.277 71.242 1.00 36.74 152 GLU C CA 1
ATOM 3623 C C . GLU B 2 152 ? -3.974 25.681 71.850 1.00 37.76 152 GLU C C 1
ATOM 3624 O O . GLU B 2 152 ? -4.966 26.356 71.528 1.00 35.59 152 GLU C O 1
ATOM 3630 N N . MET B 2 153 ? -3.058 26.123 72.720 1.00 36.69 153 MET C N 1
ATOM 3631 C CA . MET B 2 153 ? -3.187 27.447 73.344 1.00 37.86 153 MET C CA 1
ATOM 3632 C C . MET B 2 153 ? -3.206 28.559 72.266 1.00 34.45 153 MET C C 1
ATOM 3633 O O . MET B 2 153 ? -4.013 29.467 72.329 1.00 32.27 153 MET C O 1
ATOM 3638 N N . GLU B 2 154 ? -2.327 28.455 71.274 1.00 33.26 154 GLU C N 1
ATOM 3639 C CA . GLU B 2 154 ? -2.282 29.423 70.186 1.00 32.98 154 GLU C CA 1
ATOM 3640 C C . GLU B 2 154 ? -3.589 29.431 69.375 1.00 33.08 154 GLU C C 1
ATOM 3641 O O . GLU B 2 154 ? -4.087 30.494 69.005 1.00 32.98 154 GLU C O 1
ATOM 3647 N N . GLU B 2 155 ? -4.156 28.253 69.125 1.00 32.33 155 GLU C N 1
ATOM 3648 C CA . GLU B 2 155 ? -5.380 28.176 68.358 1.00 30.84 155 GLU C CA 1
ATOM 3649 C C . GLU B 2 155 ? -6.513 28.883 69.087 1.00 31.68 155 GLU C C 1
ATOM 3650 O O . GLU B 2 155 ? -7.317 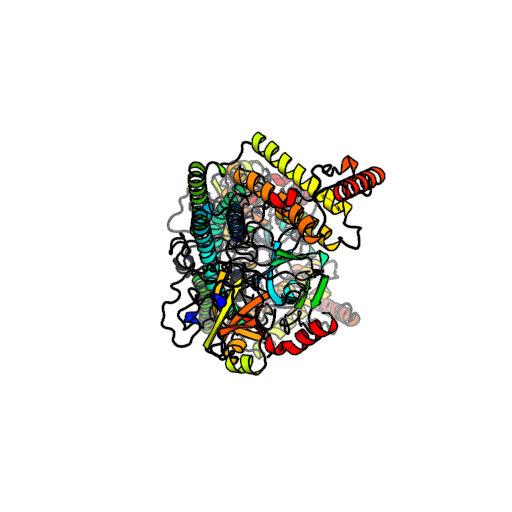29.624 68.467 1.00 30.52 155 GLU C O 1
ATOM 3656 N N . LYS B 2 156 ? -6.601 28.649 70.393 1.00 31.03 156 LYS C N 1
ATOM 3657 C CA . LYS B 2 156 ? -7.660 29.268 71.178 1.00 33.27 156 LYS C CA 1
ATOM 3658 C C . LYS B 2 156 ? -7.524 30.776 71.246 1.00 33.36 156 LYS C C 1
ATOM 3659 O O . LYS B 2 156 ? -8.515 31.491 71.183 1.00 33.54 156 LYS C O 1
ATOM 3665 N N . ALA B 2 157 ? -6.290 31.245 71.376 1.00 33.04 157 ALA C N 1
ATOM 3666 C CA . ALA B 2 157 ? -6.004 32.672 71.467 1.00 31.86 157 ALA C CA 1
ATOM 3667 C C . ALA B 2 157 ? -6.280 33.320 70.117 1.00 31.45 157 ALA C C 1
ATOM 3668 O O . ALA B 2 157 ? -6.904 34.374 70.039 1.00 30.40 157 ALA C O 1
ATOM 3670 N N . THR B 2 158 ? -5.827 32.672 69.052 1.00 32.33 158 THR C N 1
ATOM 3671 C CA . THR B 2 158 ? -6.035 33.198 67.716 1.00 31.58 158 THR C CA 1
ATOM 3672 C C . THR B 2 158 ? -7.536 33.302 67.400 1.00 31.90 158 THR C C 1
ATOM 3673 O O . THR B 2 158 ? -7.962 34.229 66.716 1.00 33.29 158 THR C O 1
ATOM 3677 N N . ALA B 2 159 ? -8.350 32.387 67.912 1.00 30.54 159 ALA C N 1
ATOM 3678 C CA . ALA B 2 159 ? -9.782 32.460 67.614 1.00 31.86 159 ALA C CA 1
ATOM 3679 C C . ALA B 2 159 ? -10.431 33.636 68.334 1.00 32.83 159 ALA C C 1
ATOM 3680 O O . ALA B 2 159 ? -11.381 34.238 67.821 1.00 33.55 159 ALA C O 1
ATOM 3682 N N . ARG B 2 160 ? -9.945 33.956 69.532 1.00 32.02 160 ARG C N 1
ATOM 3683 C CA . ARG B 2 160 ? -10.513 35.079 70.259 1.00 31.91 160 ARG C CA 1
ATOM 3684 C C . ARG B 2 160 ? -10.192 36.346 69.471 1.00 30.05 160 ARG C C 1
ATOM 3685 O O . ARG B 2 160 ? -11.042 37.217 69.293 1.00 31.28 160 ARG C O 1
ATOM 3693 N N . VAL B 2 161 ? -8.964 36.450 68.992 1.00 28.37 161 VAL C N 1
ATOM 3694 C CA . VAL B 2 161 ? -8.548 37.622 68.239 1.00 30.14 161 VAL C CA 1
ATOM 3695 C C . VAL B 2 161 ? -9.350 37.789 66.942 1.00 32.46 161 VAL C C 1
ATOM 3696 O O . VAL B 2 161 ? -9.855 38.877 66.636 1.00 32.34 161 VAL C O 1
ATOM 3700 N N . ASP B 2 162 ? -9.474 36.700 66.190 1.00 33.47 162 ASP C N 1
ATOM 3701 C CA . ASP B 2 162 ? -10.187 36.732 64.926 1.00 32.69 162 ASP C CA 1
ATOM 3702 C C . ASP B 2 162 ? -11.649 37.079 65.141 1.00 32.51 162 ASP C C 1
ATOM 3703 O O . ASP B 2 162 ? -12.258 37.792 64.335 1.00 33.53 162 ASP C O 1
ATOM 3708 N N . ASP B 2 163 ? -12.220 36.590 66.231 1.00 32.02 163 ASP C N 1
ATOM 3709 C CA . ASP B 2 163 ? -13.614 36.879 66.498 1.00 32.29 163 ASP C CA 1
ATOM 3710 C C . ASP B 2 163 ? -13.811 38.360 66.785 1.00 33.77 163 ASP C C 1
ATOM 3711 O O . ASP B 2 163 ? -14.802 38.953 66.349 1.00 34.61 163 ASP C O 1
ATOM 3716 N N . LEU B 2 164 ? -12.890 38.961 67.538 1.00 33.24 164 LEU C N 1
ATOM 3717 C CA . LEU B 2 164 ? -13.015 40.379 67.848 1.00 31.33 164 LEU C CA 1
ATOM 3718 C C . LEU B 2 164 ? -12.875 41.154 66.545 1.00 29.33 164 LEU C C 1
ATOM 3719 O O . LEU B 2 164 ? -13.640 42.079 66.291 1.00 29.26 164 LEU C O 1
ATOM 3724 N N . ALA B 2 165 ? -11.894 40.777 65.732 1.00 27.49 165 ALA C N 1
ATOM 3725 C CA . ALA B 2 165 ? -11.689 41.470 64.466 1.00 29.18 165 ALA C CA 1
ATOM 3726 C C . ALA B 2 165 ? -12.939 41.389 63.577 1.00 29.14 165 ALA C C 1
ATOM 3727 O O . ALA B 2 165 ? -13.280 42.373 62.919 1.00 29.83 165 ALA C O 1
ATOM 3729 N N . ASN B 2 166 ? -13.629 40.247 63.586 1.00 29.06 166 ASN C N 1
ATOM 3730 C CA . ASN B 2 166 ? -14.837 40.078 62.771 1.00 32.35 166 ASN C CA 1
ATOM 3731 C C . ASN B 2 166 ? -15.989 40.960 63.257 1.00 33.22 166 ASN C C 1
ATOM 3732 O O . ASN B 2 166 ? -16.865 41.343 62.476 1.00 33.15 166 ASN C O 1
ATOM 3737 N N . LYS B 2 167 ? -16.000 41.290 64.544 1.00 32.49 167 LYS C N 1
ATOM 3738 C CA . LYS B 2 167 ? -17.025 42.187 65.042 1.00 32.60 167 LYS C CA 1
ATOM 3739 C C . LYS B 2 167 ? -16.640 43.562 64.461 1.00 33.43 167 LYS C C 1
ATOM 3740 O O . LYS B 2 167 ? -17.491 44.352 64.022 1.00 31.49 167 LYS C O 1
ATOM 3746 N N . ALA B 2 168 ? -15.338 43.833 64.443 1.00 32.21 168 ALA C N 1
ATOM 3747 C CA . ALA B 2 168 ? -14.873 45.095 63.911 1.00 32.23 168 ALA C CA 1
ATOM 3748 C C . ALA B 2 168 ? -15.326 45.172 62.460 1.00 32.81 168 ALA C C 1
ATOM 3749 O O . ALA B 2 168 ? -15.833 46.207 62.027 1.00 32.49 168 ALA C O 1
ATOM 3751 N N . TYR B 2 169 ? -15.150 44.078 61.717 1.00 32.61 169 TYR C N 1
ATOM 3752 C CA . TYR B 2 169 ? -15.552 44.062 60.319 1.00 34.63 169 TYR C CA 1
ATOM 3753 C C . TYR B 2 169 ? -17.053 44.303 60.150 1.00 33.77 169 TYR C C 1
ATOM 3754 O O . TYR B 2 169 ? -17.489 44.902 59.175 1.00 35.26 169 TYR C O 1
ATOM 3763 N N . SER B 2 170 ? -17.851 43.861 61.103 1.00 35.11 170 SER C N 1
ATOM 3764 C CA . SER B 2 170 ? -19.281 44.096 61.009 1.00 34.86 170 SER C CA 1
ATOM 3765 C C . SER B 2 170 ? -19.537 45.598 61.107 1.00 36.83 170 SER C C 1
ATOM 3766 O O . SER B 2 170 ? -20.285 46.171 60.304 1.00 36.54 170 SER C O 1
ATOM 3769 N N . VAL B 2 171 ? -18.912 46.244 62.087 1.00 35.79 171 VAL C N 1
ATOM 3770 C CA . VAL B 2 171 ? -19.093 47.675 62.242 1.00 36.16 171 VAL C CA 1
ATOM 3771 C C . VAL B 2 171 ? -18.686 48.335 60.921 1.00 37.44 171 VAL C C 1
ATOM 3772 O O . VAL B 2 171 ? -19.416 49.171 60.379 1.00 37.38 171 VAL C O 1
ATOM 3776 N N . TYR B 2 172 ? -17.527 47.948 60.400 1.00 35.95 172 TYR C N 1
ATOM 3777 C CA . TYR B 2 172 ? -17.054 48.509 59.140 1.00 37.59 172 TYR C CA 1
ATOM 3778 C C . TYR B 2 172 ? -18.094 48.359 58.019 1.00 38.04 172 TYR C C 1
ATOM 3779 O O . TYR B 2 172 ? -18.353 49.302 57.280 1.00 38.79 172 TYR C O 1
ATOM 3788 N N . PHE B 2 173 ? -18.687 47.180 57.887 1.00 36.93 173 PHE C N 1
ATOM 3789 C CA . PHE B 2 173 ? -19.673 46.980 56.833 1.00 37.37 173 PHE C CA 1
ATOM 3790 C C . PHE B 2 173 ? -20.942 47.768 57.092 1.00 37.48 173 PHE C C 1
ATOM 3791 O O . PHE B 2 173 ? -21.601 48.189 56.153 1.00 39.71 173 PHE C O 1
ATOM 3799 N N . ALA B 2 174 ? -21.292 47.973 58.356 1.00 36.12 174 ALA C N 1
ATOM 3800 C CA . ALA B 2 174 ? -22.502 48.702 58.669 1.00 34.35 174 ALA C CA 1
ATOM 3801 C C . ALA B 2 174 ? -22.418 50.192 58.371 1.00 35.67 174 ALA C C 1
ATOM 3802 O O . ALA B 2 174 ? -23.438 50.879 58.320 1.00 36.36 174 ALA C O 1
ATOM 3804 N N . PHE B 2 175 ? -21.214 50.704 58.171 1.00 35.85 175 PHE C N 1
ATOM 3805 C CA . PHE B 2 175 ? -21.080 52.115 57.910 1.00 36.49 175 PHE C CA 1
ATOM 3806 C C . PHE B 2 175 ? -20.297 52.495 56.665 1.00 37.95 175 PHE C C 1
ATOM 3807 O O . PHE B 2 175 ? -20.176 53.684 56.353 1.00 37.60 175 PHE C O 1
ATOM 3815 N N . VAL B 2 176 ? -19.788 51.502 55.935 1.00 38.39 176 VAL C N 1
ATOM 3816 C CA . VAL B 2 176 ? -19.029 51.809 54.739 1.00 39.72 176 VAL C CA 1
ATOM 3817 C C . VAL B 2 176 ? -19.897 52.467 53.634 1.00 41.10 176 VAL C C 1
ATOM 3818 O O . VAL B 2 176 ? -19.367 53.141 52.757 1.00 40.78 176 VAL C O 1
ATOM 3822 N N . ARG B 2 177 ? -21.219 52.305 53.689 1.00 42.79 177 ARG C N 1
ATOM 3823 C CA . ARG B 2 177 ? -22.090 52.930 52.678 1.00 45.31 177 ARG C CA 1
ATOM 3824 C C . ARG B 2 177 ? -22.869 54.112 53.257 1.00 46.34 177 ARG C C 1
ATOM 3825 O O . ARG B 2 177 ? -23.876 54.552 52.691 1.00 46.74 177 ARG C O 1
ATOM 3833 N N . ASP B 2 178 ? -22.399 54.622 54.387 1.00 47.18 178 ASP C N 1
ATOM 3834 C CA . ASP B 2 178 ? -23.048 55.737 55.050 1.00 48.79 178 ASP C CA 1
ATOM 3835 C C . ASP B 2 178 ? -22.216 56.987 54.766 1.00 49.52 178 ASP C C 1
ATOM 3836 O O . ASP B 2 178 ? -21.121 57.146 55.293 1.00 49.52 178 ASP C O 1
ATOM 3841 N N . THR B 2 179 ? -22.732 57.864 53.908 1.00 50.36 179 THR C N 1
ATOM 3842 C CA . THR B 2 179 ? -22.004 59.078 53.529 1.00 51.41 179 THR C CA 1
ATOM 3843 C C . THR B 2 179 ? -21.395 59.807 54.720 1.00 50.63 179 THR C C 1
ATOM 3844 O O . THR B 2 179 ? -20.247 60.239 54.670 1.00 51.65 179 THR C O 1
ATOM 3848 N N . GLN B 2 180 ? -22.158 59.930 55.795 1.00 49.50 180 GLN C N 1
ATOM 3849 C CA . GLN B 2 180 ? -21.681 60.623 56.983 1.00 48.47 180 GLN C CA 1
ATOM 3850 C C . GLN B 2 180 ? -20.491 59.973 57.691 1.00 47.24 180 GLN C C 1
ATOM 3851 O O . GLN B 2 180 ? -19.638 60.670 58.245 1.00 45.47 180 GLN C O 1
ATOM 3857 N N . HIS B 2 181 ? -20.408 58.647 57.653 1.00 45.80 181 HIS C N 1
ATOM 3858 C CA . HIS B 2 181 ? -19.342 57.953 58.385 1.00 44.62 181 HIS C CA 1
ATOM 3859 C C . HIS B 2 181 ? -18.385 57.081 57.595 1.00 44.56 181 HIS C C 1
ATOM 3860 O O . HIS B 2 181 ? -17.553 56.383 58.186 1.00 47.23 181 HIS C O 1
ATOM 3867 N N . LYS B 2 182 ? -18.493 57.127 56.273 1.00 42.51 182 LYS C N 1
ATOM 3868 C CA . LYS B 2 182 ? -17.657 56.326 55.399 1.00 42.42 182 LYS C CA 1
ATOM 3869 C C . LYS B 2 182 ? -16.152 56.337 55.669 1.00 41.06 182 LYS C C 1
ATOM 3870 O O . LYS B 2 182 ? -15.526 55.291 55.697 1.00 41.89 182 LYS C O 1
ATOM 3876 N N . THR B 2 183 ? -15.564 57.507 55.839 1.00 38.85 183 THR C N 1
ATOM 3877 C CA . THR B 2 183 ? -14.129 57.592 56.075 1.00 38.74 183 THR C CA 1
ATOM 3878 C C . THR B 2 183 ? -13.725 56.856 57.355 1.00 38.46 183 THR C C 1
ATOM 3879 O O . THR B 2 183 ? -12.735 56.123 57.380 1.00 37.96 183 THR C O 1
ATOM 3883 N N . GLU B 2 184 ? -14.502 57.042 58.411 1.00 38.20 184 GLU C N 1
ATOM 3884 C CA . GLU B 2 184 ? -14.213 56.381 59.672 1.00 38.87 184 GLU C CA 1
ATOM 3885 C C . GLU B 2 184 ? -14.294 54.875 59.530 1.00 38.90 184 GLU C C 1
ATOM 3886 O O . GLU B 2 184 ? -13.517 54.147 60.141 1.00 38.80 184 GLU C O 1
ATOM 3892 N N . ALA B 2 185 ? -15.250 54.414 58.724 1.00 38.35 185 ALA C N 1
ATOM 3893 C CA . ALA B 2 185 ? -15.437 52.989 58.513 1.00 37.67 185 ALA C CA 1
ATOM 3894 C C . ALA B 2 185 ? -14.242 52.444 57.752 1.00 37.31 185 ALA C C 1
ATOM 3895 O O . ALA B 2 185 ? -13.651 51.428 58.129 1.00 36.78 185 ALA C O 1
ATOM 3897 N N . LEU B 2 186 ? -13.879 53.137 56.684 1.00 36.60 186 LEU C N 1
ATOM 3898 C CA . LEU B 2 186 ? -12.764 52.716 55.851 1.00 36.19 186 LEU C CA 1
ATOM 3899 C C . LEU B 2 186 ? -11.450 52.641 56.606 1.00 35.97 186 LEU C C 1
ATOM 3900 O O . LEU B 2 186 ? -10.635 51.748 56.350 1.00 36.38 186 LEU C O 1
ATOM 3905 N N . GLU B 2 187 ? -11.227 53.585 57.518 1.00 35.00 187 GLU C N 1
ATOM 3906 C CA . GLU B 2 187 ? -9.991 53.600 58.297 1.00 34.80 187 GLU C CA 1
ATOM 3907 C C . GLU B 2 187 ? -10.018 52.442 59.305 1.00 32.20 187 GLU C C 1
ATOM 3908 O O . GLU B 2 187 ? -9.000 51.807 59.551 1.00 32.76 187 GLU C O 1
ATOM 3914 N N . LEU B 2 188 ? -11.199 52.172 59.849 1.00 31.19 188 LEU C N 1
ATOM 3915 C CA . LEU B 2 188 ? -11.427 51.075 60.783 1.00 31.58 188 LEU C CA 1
ATOM 3916 C C . LEU B 2 188 ? -10.992 49.784 60.101 1.00 32.78 188 LEU C C 1
ATOM 3917 O O . LEU B 2 188 ? -10.182 49.016 60.636 1.00 32.76 188 LEU C O 1
ATOM 3922 N N . LYS B 2 189 ? -11.520 49.556 58.902 1.00 33.70 189 LYS C N 1
ATOM 3923 C CA . LYS B 2 189 ? -11.161 48.367 58.140 1.00 34.19 189 LYS C CA 1
ATOM 3924 C C . LYS B 2 189 ? -9.660 48.342 57.896 1.00 33.89 189 LYS C C 1
ATOM 3925 O O . LYS B 2 189 ? -9.002 47.336 58.116 1.00 34.20 189 LYS C O 1
ATOM 3931 N N . ALA B 2 190 ? -9.109 49.464 57.454 1.00 32.26 190 ALA C N 1
ATOM 3932 C CA . ALA B 2 190 ? -7.688 49.525 57.173 1.00 31.42 190 ALA C CA 1
ATOM 3933 C C . ALA B 2 190 ? -6.829 49.309 58.416 1.00 31.61 190 ALA C C 1
ATOM 3934 O O . ALA B 2 190 ? -5.729 48.745 58.328 1.00 32.10 190 ALA C O 1
ATOM 3936 N N . LYS B 2 191 ? -7.311 49.765 59.565 1.00 31.22 191 LYS C N 1
ATOM 3937 C CA . LYS B 2 191 ? -6.538 49.611 60.795 1.00 31.49 191 LYS C CA 1
ATOM 3938 C C . LYS B 2 191 ? -6.631 48.191 61.335 1.00 29.64 191 LYS C C 1
ATOM 3939 O O . LYS B 2 191 ? -5.675 47.671 61.891 1.00 30.16 191 LYS C O 1
ATOM 3945 N N . VAL B 2 192 ? -7.797 47.579 61.196 1.00 28.99 192 VAL C N 1
ATOM 3946 C CA . VAL B 2 192 ? -7.971 46.209 61.629 1.00 28.00 192 VAL C CA 1
ATOM 3947 C C . VAL B 2 192 ? -7.078 45.332 60.733 1.00 29.29 192 VAL C C 1
ATOM 3948 O O . VAL B 2 192 ? -6.370 44.433 61.223 1.00 30.76 192 VAL C O 1
ATOM 3952 N N . ASP B 2 193 ? -7.042 45.611 59.434 1.00 28.93 193 ASP C N 1
ATOM 3953 C CA . ASP B 2 193 ? -6.181 44.813 58.561 1.00 29.65 193 ASP C CA 1
ATOM 3954 C C . ASP B 2 193 ? -4.712 44.996 58.923 1.00 29.87 193 ASP C C 1
ATOM 3955 O O . ASP B 2 193 ? -3.936 44.055 58.900 1.00 30.84 193 ASP C O 1
ATOM 3960 N N . LEU B 2 194 ? -4.326 46.215 59.245 1.00 30.35 194 LEU C N 1
ATOM 3961 C CA . LEU B 2 194 ? -2.937 46.494 59.563 1.00 31.22 194 LEU C CA 1
ATOM 3962 C C . LEU B 2 194 ? -2.448 45.713 60.798 1.00 30.95 194 LEU C C 1
ATOM 3963 O O . LEU B 2 194 ? -1.409 45.056 60.749 1.00 28.39 194 LEU C O 1
ATOM 3968 N N . VAL B 2 195 ? -3.198 45.729 61.892 1.00 31.48 195 VAL C N 1
ATOM 3969 C CA . VAL B 2 195 ? -2.706 45.003 63.056 1.00 33.03 195 VAL C CA 1
ATOM 3970 C C . VAL B 2 195 ? -2.741 43.482 62.892 1.00 32.99 195 VAL C C 1
ATOM 3971 O O . VAL B 2 195 ? -1.904 42.792 63.445 1.00 35.00 195 VAL C O 1
ATOM 3975 N N . LEU B 2 196 ? -3.688 42.961 62.124 1.00 32.21 196 LEU C N 1
ATOM 3976 C CA . LEU B 2 196 ? -3.768 41.529 61.912 1.00 31.22 196 LEU C CA 1
ATOM 3977 C C . LEU B 2 196 ? -2.640 41.007 61.019 1.00 31.04 196 LEU C C 1
ATOM 3978 O O . LEU B 2 196 ? -2.136 39.902 61.239 1.00 31.46 196 LEU C O 1
ATOM 3983 N N . GLY B 2 197 ? -2.235 41.801 60.025 1.00 29.70 197 GLY C N 1
ATOM 3984 C CA . GLY B 2 197 ? -1.202 41.370 59.093 1.00 29.71 197 GLY C CA 1
ATOM 3985 C C . GLY B 2 197 ? -1.865 40.887 57.800 1.00 30.69 197 GLY C C 1
ATOM 3986 O O . GLY B 2 197 ? -3.085 40.902 57.694 1.00 28.88 197 GLY C O 1
ATOM 3987 N N . ASP B 2 198 ? -1.080 40.457 56.816 1.00 33.51 198 ASP C N 1
ATOM 3988 C CA . ASP B 2 198 ? -1.633 39.972 55.545 1.00 34.87 198 ASP C CA 1
ATOM 3989 C C . ASP B 2 198 ? -2.546 38.782 55.761 1.00 36.87 198 ASP C C 1
ATOM 3990 O O . ASP B 2 198 ? -2.198 37.857 56.491 1.00 36.72 198 ASP C O 1
ATOM 3995 N N . GLU B 2 199 ? -3.707 38.782 55.113 1.00 38.29 199 GLU C N 1
ATOM 3996 C CA . GLU B 2 199 ? -4.646 37.679 55.287 1.00 40.12 199 GLU C CA 1
ATOM 3997 C C . GLU B 2 199 ? -4.040 36.313 55.036 1.00 39.82 199 GLU C C 1
ATOM 3998 O O . GLU B 2 199 ? -4.395 35.346 55.709 1.00 39.59 199 GLU C O 1
ATOM 4004 N N . ASP B 2 200 ? -3.119 36.234 54.084 1.00 39.25 200 ASP C N 1
ATOM 4005 C CA . ASP B 2 200 ? -2.493 34.961 53.747 1.00 40.71 200 ASP C CA 1
ATOM 4006 C C . ASP B 2 200 ? -1.355 34.524 54.681 1.00 40.41 200 ASP C C 1
ATOM 4007 O O . ASP B 2 200 ? -0.849 33.408 54.567 1.00 41.34 200 ASP C O 1
ATOM 4012 N N . LYS B 2 201 ? -0.937 35.403 55.588 1.00 38.85 201 LYS C N 1
ATOM 4013 C CA . LYS B 2 201 ? 0.120 35.068 56.545 1.00 35.34 201 LYS C CA 1
ATOM 4014 C C . LYS B 2 201 ? 0.022 36.088 57.663 1.00 33.24 201 LYS C C 1
ATOM 4015 O O . LYS B 2 201 ? 0.894 36.929 57.841 1.00 33.35 201 LYS C O 1
ATOM 4021 N N . PRO B 2 202 ? -1.062 36.026 58.438 1.00 31.23 202 PRO C N 1
ATOM 4022 C CA . PRO B 2 202 ? -1.270 36.970 59.536 1.00 29.18 202 PRO C CA 1
ATOM 4023 C C . PRO B 2 202 ? -0.296 36.776 60.689 1.00 30.34 202 PRO C C 1
ATOM 4024 O O . PRO B 2 202 ? 0.273 35.696 60.850 1.00 29.50 202 PRO C O 1
ATOM 4028 N N . HIS B 2 203 ? -0.099 37.833 61.476 1.00 28.98 203 HIS C N 1
ATOM 4029 C CA . HIS B 2 203 ? 0.784 37.769 62.637 1.00 29.20 203 HIS C CA 1
ATOM 4030 C C . HIS B 2 203 ? 0.243 36.691 63.613 1.00 28.59 203 HIS C C 1
ATOM 4031 O O . HIS B 2 203 ? -0.943 36.684 64.005 1.00 27.73 203 HIS C O 1
ATOM 4038 N N . ARG B 2 204 ? 1.097 35.751 63.980 1.00 27.22 204 ARG C N 1
ATOM 4039 C CA . ARG B 2 204 ? 0.628 34.712 64.899 1.00 28.87 204 ARG C CA 1
ATOM 4040 C C . ARG B 2 204 ? 0.421 35.247 66.312 1.00 27.40 204 ARG C C 1
ATOM 4041 O O . ARG B 2 204 ? 1.160 36.098 66.778 1.00 29.08 204 ARG C O 1
ATOM 4049 N N . ILE B 2 205 ? -0.614 34.763 66.974 1.00 27.89 205 ILE C N 1
ATOM 4050 C CA . ILE B 2 205 ? -0.926 35.154 68.343 1.00 28.21 205 ILE C CA 1
ATOM 4051 C C . ILE B 2 205 ? -0.236 34.015 69.086 1.00 29.58 205 ILE C C 1
ATOM 4052 O O . ILE B 2 205 ? -0.867 33.034 69.488 1.00 28.06 205 ILE C O 1
ATOM 4057 N N . SER B 2 206 ? 1.077 34.156 69.236 1.00 29.36 206 SER C N 1
ATOM 4058 C CA . SER B 2 206 ? 1.892 33.108 69.814 1.00 29.94 206 SER C CA 1
ATOM 4059 C C . SER B 2 206 ? 2.253 33.114 71.302 1.00 30.42 206 SER C C 1
ATOM 4060 O O . SER B 2 206 ? 2.946 32.202 71.774 1.00 32.22 206 SER C O 1
ATOM 4063 N N . ASN B 2 207 ? 1.813 34.115 72.044 1.00 30.23 207 ASN C N 1
ATOM 4064 C CA . ASN B 2 207 ? 2.095 34.131 73.476 1.00 30.82 207 ASN C CA 1
ATOM 4065 C C . ASN B 2 207 ? 1.047 34.985 74.131 1.00 32.20 207 ASN C C 1
ATOM 4066 O O . ASN B 2 207 ? 0.278 35.647 73.444 1.00 32.64 207 ASN C O 1
ATOM 4071 N N . GLU B 2 208 ? 0.990 34.940 75.454 1.00 33.00 208 GLU C N 1
ATOM 4072 C CA . GLU B 2 208 ? 0.009 35.697 76.218 1.00 33.73 208 GLU C CA 1
ATOM 4073 C C . GLU B 2 208 ? 0.048 37.177 75.976 1.00 32.32 208 GLU C C 1
ATOM 4074 O O . GLU B 2 208 ? -0.974 37.840 76.064 1.00 29.03 208 GLU C O 1
ATOM 4080 N N . ARG B 2 209 ? 1.238 37.699 75.704 1.00 33.00 209 ARG C N 1
ATOM 4081 C CA . ARG B 2 209 ? 1.371 39.131 75.498 1.00 34.92 209 ARG C CA 1
ATOM 4082 C C . ARG B 2 209 ? 0.742 39.582 74.199 1.00 33.58 209 ARG C C 1
ATOM 4083 O O . ARG B 2 209 ? -0.010 40.547 74.173 1.00 34.03 209 ARG C O 1
ATOM 4091 N N . ILE B 2 210 ? 1.065 38.892 73.117 1.00 32.76 210 ILE C N 1
ATOM 4092 C CA . ILE B 2 210 ? 0.472 39.230 71.831 1.00 33.29 210 ILE C CA 1
ATOM 4093 C C . ILE B 2 210 ? -1.049 39.054 71.902 1.00 32.63 210 ILE C C 1
ATOM 4094 O O . ILE B 2 210 ? -1.794 39.861 71.358 1.00 32.69 210 ILE C O 1
ATOM 4099 N N . GLU B 2 211 ? -1.534 38.033 72.602 1.00 32.89 211 GLU C N 1
ATOM 4100 C CA . GLU B 2 211 ? -2.982 37.875 72.681 1.00 33.00 211 GLU C CA 1
ATOM 4101 C C . GLU B 2 211 ? -3.586 39.062 73.418 1.00 35.40 211 GLU C C 1
ATOM 4102 O O . GLU B 2 211 ? -4.629 39.619 73.018 1.00 33.69 211 GLU C O 1
ATOM 4108 N N . LYS B 2 212 ? -2.932 39.442 74.511 1.00 33.88 212 LYS C N 1
ATOM 4109 C CA . LYS B 2 212 ? -3.425 40.547 75.313 1.00 35.55 212 LYS C CA 1
ATOM 4110 C C . LYS B 2 212 ? -3.347 41.907 74.602 1.00 33.30 212 LYS C C 1
ATOM 4111 O O . LYS B 2 212 ? -4.306 42.666 74.620 1.00 30.29 212 LYS C O 1
ATOM 4117 N N . GLU B 2 213 ? -2.224 42.205 73.967 1.00 32.47 213 GLU C N 1
ATOM 4118 C CA . GLU B 2 213 ? -2.088 43.485 73.289 1.00 33.39 213 GLU C CA 1
ATOM 4119 C C . GLU B 2 213 ? -2.888 43.572 71.985 1.00 33.14 213 GLU C C 1
ATOM 4120 O O . GLU B 2 213 ? -3.382 44.645 71.623 1.00 31.67 213 GLU C O 1
ATOM 4126 N N . MET B 2 214 ? -3.016 42.450 71.282 1.00 32.69 214 MET C N 1
ATOM 4127 C CA . MET B 2 214 ? -3.776 42.426 70.031 1.00 33.14 214 MET C CA 1
ATOM 4128 C C . MET B 2 214 ? -5.253 42.664 70.367 1.00 32.73 214 MET C C 1
ATOM 4129 O O . MET B 2 214 ? -5.965 43.387 69.656 1.00 32.45 214 MET C O 1
ATOM 4134 N N . ILE B 2 215 ? -5.717 42.061 71.457 1.00 32.38 215 ILE C N 1
ATOM 4135 C CA . ILE B 2 215 ? -7.100 42.258 71.879 1.00 31.65 215 ILE C CA 1
ATOM 4136 C C . ILE B 2 215 ? -7.300 43.738 72.237 1.00 33.92 215 ILE C C 1
ATOM 4137 O O . ILE B 2 215 ? -8.242 44.374 71.760 1.00 33.99 215 ILE C O 1
ATOM 4142 N N . LYS B 2 216 ? -6.414 44.303 73.057 1.00 33.18 216 LYS C N 1
ATOM 4143 C CA . LYS B 2 216 ? -6.556 45.712 73.408 1.00 34.21 216 LYS C CA 1
ATOM 4144 C C . LYS B 2 216 ? -6.465 46.631 72.176 1.00 33.16 216 LYS C C 1
ATOM 4145 O O . LYS B 2 216 ? -7.199 47.620 72.081 1.00 31.67 216 LYS C O 1
ATOM 4151 N N . ASP B 2 217 ? -5.566 46.310 71.242 1.00 32.48 217 ASP C N 1
ATOM 4152 C CA . ASP B 2 217 ? -5.419 47.118 70.030 1.00 31.77 217 ASP C CA 1
ATOM 4153 C C . ASP B 2 217 ? -6.734 47.081 69.245 1.00 31.70 217 ASP C C 1
ATOM 4154 O O . ASP B 2 217 ? -7.282 48.118 68.871 1.00 30.13 217 ASP C O 1
ATOM 4159 N N . LEU B 2 218 ? -7.264 45.879 69.039 1.00 33.61 218 LEU C N 1
ATOM 4160 C CA . LEU B 2 218 ? -8.519 45.719 68.316 1.00 33.35 218 LEU C CA 1
ATOM 4161 C C . LEU B 2 218 ? -9.660 46.448 69.007 1.00 34.99 218 LEU C C 1
ATOM 4162 O O . LEU B 2 218 ? -10.431 47.157 68.351 1.00 34.56 218 LEU C O 1
ATOM 4167 N N . GLU B 2 219 ? -9.797 46.262 70.317 1.00 35.26 219 GLU C N 1
ATOM 4168 C CA . GLU B 2 219 ? -10.836 46.968 71.062 1.00 35.38 219 GLU C CA 1
ATOM 4169 C C . GLU B 2 219 ? -10.645 48.487 70.876 1.00 33.99 219 GLU C C 1
ATOM 4170 O O . GLU B 2 219 ? -11.596 49.213 70.603 1.00 33.31 219 GLU C O 1
ATOM 4176 N N . SER B 2 220 ? -9.411 48.959 70.997 1.00 31.81 220 SER C N 1
ATOM 4177 C CA . SER B 2 220 ? -9.148 50.389 70.870 1.00 30.88 220 SER C CA 1
ATOM 4178 C C . SER B 2 220 ? -9.489 50.923 69.484 1.00 30.76 220 SER C C 1
ATOM 4179 O O . SER B 2 220 ? -9.961 52.053 69.355 1.00 31.90 220 SER C O 1
ATOM 4182 N N . ILE B 2 221 ? -9.236 50.121 68.454 1.00 30.06 221 ILE C N 1
ATOM 4183 C CA . ILE B 2 221 ? -9.496 50.529 67.085 1.00 30.07 221 ILE C CA 1
ATOM 4184 C C . ILE B 2 221 ? -10.997 50.672 66.849 1.00 31.76 221 ILE C C 1
ATOM 4185 O O . ILE B 2 221 ? -11.435 51.594 66.167 1.00 31.61 221 ILE C O 1
ATOM 4190 N N . ILE B 2 222 ? -11.777 49.773 67.444 1.00 31.59 222 ILE C N 1
ATOM 4191 C CA . ILE B 2 222 ? -13.226 49.812 67.329 1.00 31.69 222 ILE C CA 1
ATOM 4192 C C . ILE B 2 222 ? -13.717 51.043 68.096 1.00 34.01 222 ILE C C 1
ATOM 4193 O O . ILE B 2 222 ? -14.615 51.759 67.650 1.00 32.12 222 ILE C O 1
ATOM 4198 N N . GLU B 2 223 ? -13.122 51.284 69.267 1.00 34.47 223 GLU C N 1
ATOM 4199 C CA . GLU B 2 223 ? -13.531 52.421 70.072 1.00 34.24 223 GLU C CA 1
ATOM 4200 C C . GLU B 2 223 ? -13.148 53.720 69.373 1.00 33.73 223 GLU C C 1
ATOM 4201 O O . GLU B 2 223 ? -13.861 54.711 69.512 1.00 33.75 223 GLU C O 1
ATOM 4207 N N . ASP B 2 224 ? -12.048 53.705 68.613 1.00 33.02 224 ASP C N 1
ATOM 4208 C CA . ASP B 2 224 ? -11.613 54.892 67.871 1.00 31.67 224 ASP C CA 1
ATOM 4209 C C . ASP B 2 224 ? -12.754 55.234 66.903 1.00 33.05 224 ASP C C 1
ATOM 4210 O O . ASP B 2 224 ? -13.117 56.402 66.735 1.00 32.99 224 ASP C O 1
ATOM 4215 N N . PHE B 2 225 ? -13.323 54.211 66.269 1.00 32.12 225 PHE C N 1
ATOM 4216 C CA . PHE B 2 225 ? -14.384 54.449 65.302 1.00 31.63 225 PHE C CA 1
ATOM 4217 C C . PHE B 2 225 ? -15.549 55.162 65.940 1.00 32.05 225 PHE C C 1
ATOM 4218 O O . PHE B 2 225 ? -16.054 56.137 65.397 1.00 32.74 225 PHE C O 1
ATOM 4226 N N . PHE B 2 226 ? -15.990 54.681 67.093 1.00 31.82 226 PHE C N 1
ATOM 4227 C CA . PHE B 2 226 ? -17.111 55.327 67.733 1.00 32.90 226 PHE C CA 1
ATOM 4228 C C . PHE B 2 226 ? -16.764 56.709 68.261 1.00 34.34 226 PHE C C 1
ATOM 4229 O O . PHE B 2 226 ? -17.580 57.632 68.167 1.00 34.31 226 PHE C O 1
ATOM 4237 N N . ILE B 2 227 ? -15.561 56.867 68.814 1.00 36.25 227 ILE C N 1
ATOM 4238 C CA . ILE B 2 227 ? -15.159 58.183 69.313 1.00 37.60 227 ILE C CA 1
ATOM 4239 C C . ILE B 2 227 ? -15.199 59.227 68.176 1.00 38.82 227 ILE C C 1
ATOM 4240 O O . ILE B 2 227 ? -15.807 60.283 68.319 1.00 39.31 227 ILE C O 1
ATOM 4245 N N . GLU B 2 228 ? -14.570 58.909 67.054 1.00 39.04 228 GLU C N 1
ATOM 4246 C CA . GLU B 2 228 ? -14.513 59.813 65.906 1.00 41.64 228 GLU C CA 1
ATOM 4247 C C . GLU B 2 228 ? -15.818 60.120 65.148 1.00 41.79 228 GLU C C 1
ATOM 4248 O O . GLU B 2 228 ? -15.980 61.235 64.648 1.00 43.30 228 GLU C O 1
ATOM 4254 N N . THR B 2 229 ? -16.736 59.159 65.063 1.00 39.87 229 THR C N 1
ATOM 4255 C CA . THR B 2 229 ? -18.011 59.366 64.373 1.00 37.76 229 THR C CA 1
ATOM 4256 C C . THR B 2 229 ? -19.016 59.986 65.345 1.00 37.47 229 THR C C 1
ATOM 4257 O O . THR B 2 229 ? -20.064 60.508 64.941 1.00 35.58 229 THR C O 1
ATOM 4261 N N . GLY B 2 230 ? -18.706 59.887 66.634 1.00 37.21 230 GLY C N 1
ATOM 4262 C CA . GLY B 2 230 ? -19.602 60.407 67.653 1.00 37.12 230 GLY C CA 1
ATOM 4263 C C . GLY B 2 230 ? -20.742 59.453 67.981 1.00 37.78 230 GLY C C 1
ATOM 4264 O O . GLY B 2 230 ? -21.697 59.823 68.663 1.00 37.95 230 GLY C O 1
ATOM 4265 N N . LEU B 2 231 ? -20.648 58.219 67.496 1.00 38.19 231 LEU C N 1
ATOM 4266 C CA . LEU B 2 231 ? -21.682 57.209 67.744 1.00 37.07 231 LEU C CA 1
ATOM 4267 C C . LEU B 2 231 ? -21.385 56.385 68.998 1.00 36.88 231 LEU C C 1
ATOM 4268 O O . LEU B 2 231 ? -20.264 56.369 69.493 1.00 38.51 231 LEU C O 1
ATOM 4273 N N . ASN B 2 232 ? -22.382 55.676 69.511 1.00 37.95 232 ASN C N 1
ATOM 4274 C CA . ASN B 2 232 ? -22.172 54.865 70.709 1.00 36.74 232 ASN C CA 1
ATOM 4275 C C . ASN B 2 232 ? -21.903 53.385 70.387 1.00 37.62 232 ASN C C 1
ATOM 4276 O O . ASN B 2 232 ? -22.545 52.791 69.499 1.00 34.81 232 ASN C O 1
ATOM 4281 N N . LYS B 2 233 ? -20.952 52.797 71.118 1.00 36.66 233 LYS C N 1
ATOM 4282 C CA . LYS B 2 233 ? -20.580 51.402 70.905 1.00 35.51 233 LYS C CA 1
ATOM 4283 C C . LYS B 2 233 ? -21.564 50.452 71.582 1.00 35.93 233 LYS C C 1
ATOM 4284 O O . LYS B 2 233 ? -21.726 50.479 72.806 1.00 36.62 233 LYS C O 1
ATOM 4290 N N . PRO B 2 234 ? -22.250 49.609 70.786 1.00 35.12 234 PRO C N 1
ATOM 4291 C CA . PRO B 2 234 ? -23.221 48.642 71.316 1.00 35.45 234 PRO C CA 1
ATOM 4292 C C . PRO B 2 234 ? -22.520 47.502 72.044 1.00 34.81 234 PRO C C 1
ATOM 4293 O O . PRO B 2 234 ? -21.391 47.158 71.703 1.00 34.22 234 PRO C O 1
ATOM 4297 N N . ASP B 2 235 ? -23.187 46.934 73.049 1.00 35.16 235 ASP C N 1
ATOM 4298 C CA . ASP B 2 235 ? -22.618 45.840 73.838 1.00 36.76 235 ASP C CA 1
ATOM 4299 C C . ASP B 2 235 ? -22.597 44.550 73.039 1.00 37.82 235 ASP C C 1
ATOM 4300 O O . ASP B 2 235 ? -21.829 43.625 73.331 1.00 37.70 235 ASP C O 1
ATOM 4305 N N . ASN B 2 236 ? -23.452 44.492 72.029 1.00 38.35 236 ASN C N 1
ATOM 4306 C CA . ASN B 2 236 ? -23.541 43.314 71.205 1.00 39.56 236 ASN C CA 1
ATOM 4307 C C . ASN B 2 236 ? -23.366 43.580 69.719 1.00 39.14 236 ASN C C 1
ATOM 4308 O O . ASN B 2 236 ? -24.145 44.320 69.107 1.00 41.10 236 ASN C O 1
ATOM 4313 N N . ILE B 2 237 ? -22.323 42.985 69.146 1.00 37.07 237 ILE C N 1
ATOM 4314 C CA . ILE B 2 237 ? -22.056 43.106 67.722 1.00 36.17 237 ILE C CA 1
ATOM 4315 C C . ILE B 2 237 ? -21.909 41.688 67.181 1.00 37.11 237 ILE C C 1
ATOM 4316 O O . ILE B 2 237 ? -21.091 40.905 67.677 1.00 37.71 237 ILE C O 1
ATOM 4321 N N . THR B 2 238 ? -22.724 41.339 66.196 1.00 35.54 238 THR C N 1
ATOM 4322 C CA . THR B 2 238 ? -22.642 40.011 65.604 1.00 35.10 238 THR C CA 1
ATOM 4323 C C . THR B 2 238 ? -21.331 39.915 64.842 1.00 35.12 238 THR C C 1
ATOM 4324 O O . THR B 2 238 ? -21.037 40.774 64.000 1.00 34.79 238 THR C O 1
ATOM 4328 N N . SER B 2 239 ? -20.533 38.886 65.127 1.00 34.81 239 SER C N 1
ATOM 4329 C CA . SER B 2 239 ? -19.253 38.732 64.433 1.00 36.13 239 SER C CA 1
ATOM 4330 C C . SER B 2 239 ? -19.485 38.465 62.940 1.00 36.62 239 SER C C 1
ATOM 4331 O O . SER B 2 239 ? -20.350 37.679 62.581 1.00 35.01 239 SER C O 1
ATOM 4334 N N . TYR B 2 240 ? -18.705 39.108 62.077 1.00 37.31 240 TYR C N 1
ATOM 4335 C CA . TYR B 2 240 ? -18.854 38.909 60.640 1.00 38.29 240 TYR C CA 1
ATOM 4336 C C . TYR B 2 240 ? -18.405 37.501 60.276 1.00 40.03 240 TYR C C 1
ATOM 4337 O O . TYR B 2 240 ? -17.351 37.038 60.726 1.00 40.92 240 TYR C O 1
ATOM 4346 N N . ASP B 2 241 ? -19.187 36.834 59.437 1.00 39.72 241 ASP C N 1
ATOM 4347 C CA . ASP B 2 241 ? -18.874 35.476 59.009 1.00 39.35 241 ASP C CA 1
ATOM 4348 C C . ASP B 2 241 ? -19.154 35.371 57.507 1.00 40.12 241 ASP C C 1
ATOM 4349 O O . ASP B 2 241 ? -20.315 35.311 57.086 1.00 39.59 241 ASP C O 1
ATOM 4354 N N . SER B 2 242 ? -18.087 35.343 56.716 1.00 39.19 242 SER C N 1
ATOM 4355 C CA . SER B 2 242 ? -18.193 35.294 55.266 1.00 40.92 242 SER C CA 1
ATOM 4356 C C . SER B 2 242 ? -19.223 34.299 54.766 1.00 42.58 242 SER C C 1
ATOM 4357 O O . SER B 2 242 ? -19.976 34.595 53.829 1.00 44.25 242 SER C O 1
ATOM 4360 N N . SER B 2 243 ? -19.269 33.128 55.384 1.00 41.04 243 SER C N 1
ATOM 4361 C CA . SER B 2 243 ? -20.206 32.118 54.932 1.00 42.97 243 SER C CA 1
ATOM 4362 C C . SER B 2 243 ? -21.651 32.543 55.129 1.00 44.15 243 SER C C 1
ATOM 4363 O O . SER B 2 243 ? -22.532 32.021 54.456 1.00 45.45 243 SER C O 1
ATOM 4366 N N . LYS B 2 244 ? -21.902 33.490 56.032 1.00 43.67 244 LYS C N 1
ATOM 4367 C CA . LYS B 2 244 ? -23.271 33.925 56.288 1.00 42.93 244 LYS C CA 1
ATOM 4368 C C . LYS B 2 244 ? -23.585 35.341 55.853 1.00 42.81 244 LYS C C 1
ATOM 4369 O O . LYS B 2 244 ? -24.749 35.679 55.623 1.00 44.28 244 LYS C O 1
ATOM 4375 N N . HIS B 2 245 ? -22.561 36.175 55.750 1.00 42.19 245 HIS C N 1
ATOM 4376 C CA . HIS B 2 245 ? -22.789 37.576 55.450 1.00 42.31 245 HIS C CA 1
ATOM 4377 C C . HIS B 2 245 ? -22.065 38.160 54.243 1.00 43.08 245 HIS C C 1
ATOM 4378 O O . HIS B 2 245 ? -22.131 39.371 54.036 1.00 43.06 245 HIS C O 1
ATOM 4385 N N . HIS B 2 246 ? -21.376 37.341 53.453 1.00 43.84 246 HIS C N 1
ATOM 4386 C CA . HIS B 2 246 ? -20.644 37.870 52.295 1.00 45.23 246 HIS C CA 1
ATOM 4387 C C . HIS B 2 246 ? -21.518 38.794 51.414 1.00 46.58 246 HIS C C 1
ATOM 4388 O O . HIS B 2 246 ? -22.618 38.415 51.015 1.00 45.51 246 HIS C O 1
ATOM 4395 N N . TYR B 2 247 ? -21.020 40.000 51.121 1.00 47.85 247 TYR C N 1
ATOM 4396 C CA . TYR B 2 247 ? -21.769 41.004 50.339 1.00 50.35 247 TYR C CA 1
ATOM 4397 C C . TYR B 2 247 ? -22.330 40.514 49.011 1.00 50.74 247 TYR C C 1
ATOM 4398 O O . TYR B 2 247 ? -23.429 40.894 48.617 1.00 50.47 247 TYR C O 1
ATOM 4407 N N . LYS B 2 248 ? -21.573 39.669 48.324 1.00 51.51 248 LYS C N 1
ATOM 4408 C CA . LYS B 2 248 ? -22.009 39.159 47.032 1.00 50.83 248 LYS C CA 1
ATOM 4409 C C . LYS B 2 248 ? -22.611 37.764 47.132 1.00 49.88 248 LYS C C 1
ATOM 4410 O O . LYS B 2 248 ? -23.661 37.494 46.548 1.00 50.78 248 LYS C O 1
ATOM 4416 N N . ASN B 2 249 ? -21.971 36.885 47.890 1.00 48.39 249 ASN C N 1
ATOM 4417 C CA . ASN B 2 249 ? -22.459 35.522 48.023 1.00 47.34 249 ASN C CA 1
ATOM 4418 C C . ASN B 2 249 ? -23.725 35.356 48.842 1.00 47.77 249 ASN C C 1
ATOM 4419 O O . ASN B 2 249 ? -24.501 34.414 48.616 1.00 46.87 249 ASN C O 1
ATOM 4424 N N . HIS B 2 250 ? -23.937 36.256 49.799 1.00 47.17 250 HIS C N 1
ATOM 4425 C CA . HIS B 2 250 ? -25.101 36.164 50.675 1.00 46.87 250 HIS C CA 1
ATOM 4426 C C . HIS B 2 250 ? -25.693 37.524 50.967 1.00 47.55 250 HIS C C 1
ATOM 4427 O O . HIS B 2 250 ? -25.818 37.912 52.129 1.00 47.53 250 HIS C O 1
ATOM 4434 N N . SER B 2 251 ? -26.064 38.238 49.911 1.00 47.58 251 SER C N 1
ATOM 4435 C CA . SER B 2 251 ? -26.641 39.565 50.041 1.00 48.33 251 SER C CA 1
ATOM 4436 C C . SER B 2 251 ? -27.625 39.702 51.185 1.00 48.12 251 SER C C 1
ATOM 4437 O O . SER B 2 251 ? -27.498 40.601 52.019 1.00 48.02 251 SER C O 1
ATOM 4440 N N . GLU B 2 252 ? -28.606 38.811 51.231 1.00 46.89 252 GLU C N 1
ATOM 4441 C CA . GLU B 2 252 ? -29.605 38.878 52.276 1.00 45.59 252 GLU C CA 1
ATOM 4442 C C . GLU B 2 252 ? -28.924 38.929 53.640 1.00 45.08 252 GLU C C 1
ATOM 4443 O O . GLU B 2 252 ? -29.210 39.813 54.445 1.00 45.87 252 GLU C O 1
ATOM 4449 N N . GLY B 2 253 ? -28.024 37.981 53.890 1.00 43.82 253 GLY C N 1
ATOM 4450 C CA . GLY B 2 253 ? -27.321 37.936 55.157 1.00 42.45 253 GLY C CA 1
ATOM 4451 C C . GLY B 2 253 ? -26.555 39.220 55.428 1.00 41.30 253 GLY C C 1
ATOM 4452 O O . GLY B 2 253 ? -26.568 39.750 56.532 1.00 41.61 253 GLY C O 1
ATOM 4453 N N . PHE B 2 254 ? -25.864 39.702 54.412 1.00 40.21 254 PHE C N 1
ATOM 4454 C CA . PHE B 2 254 ? -25.114 40.924 54.518 1.00 41.23 254 PHE C CA 1
ATOM 4455 C C . PHE B 2 254 ? -26.048 42.047 54.973 1.00 43.28 254 PHE C C 1
ATOM 4456 O O . PHE B 2 254 ? -25.779 42.710 55.985 1.00 43.88 254 PHE C O 1
ATOM 4464 N N . GLU B 2 255 ? -27.145 42.252 54.237 1.00 42.26 255 GLU C N 1
ATOM 4465 C CA . GLU B 2 255 ? -28.089 43.317 54.558 1.00 43.45 255 GLU C CA 1
ATOM 4466 C C . GLU B 2 255 ? -28.687 43.177 55.951 1.00 43.31 255 GLU C C 1
ATOM 4467 O O . GLU B 2 255 ? -28.932 44.181 56.637 1.00 42.98 255 GLU C O 1
ATOM 4473 N N . ALA B 2 256 ? -28.930 41.939 56.369 1.00 41.41 256 ALA C N 1
ATOM 4474 C CA . ALA B 2 256 ? -29.466 41.703 57.694 1.00 40.69 256 ALA C CA 1
ATOM 4475 C C . ALA B 2 256 ? -28.436 42.110 58.772 1.00 41.26 256 ALA C C 1
ATOM 4476 O O . ALA B 2 256 ? -28.818 42.681 59.803 1.00 41.69 256 ALA C O 1
ATOM 4478 N N . LEU B 2 257 ? -27.150 41.816 58.537 1.00 38.88 257 LEU C N 1
ATOM 4479 C CA . LEU B 2 257 ? -26.076 42.149 59.491 1.00 38.66 257 LEU C CA 1
ATOM 4480 C C . LEU B 2 257 ? -25.928 43.667 59.607 1.00 38.75 257 LEU C C 1
ATOM 4481 O O . LEU B 2 257 ? -25.838 44.220 60.718 1.00 38.05 257 LEU C O 1
ATOM 4486 N N . VAL B 2 258 ? -25.891 44.340 58.459 1.00 37.96 258 VAL C N 1
ATOM 4487 C CA . VAL B 2 258 ? -25.766 45.790 58.446 1.00 39.26 258 VAL C CA 1
ATOM 4488 C C . VAL B 2 258 ? -26.904 46.409 59.244 1.00 39.45 258 VAL C C 1
ATOM 4489 O O . VAL B 2 258 ? -26.689 47.233 60.134 1.00 40.64 258 VAL C O 1
ATOM 4493 N N . LYS B 2 259 ? -28.116 45.981 58.928 1.00 39.85 259 LYS C N 1
ATOM 4494 C CA . LYS B 2 259 ? -29.313 46.459 59.594 1.00 41.32 259 LYS C CA 1
ATOM 4495 C C . LYS B 2 259 ? -29.263 46.212 61.104 1.00 41.56 259 LYS C C 1
ATOM 4496 O O . LYS B 2 259 ? -29.521 47.115 61.912 1.00 42.06 259 LYS C O 1
ATOM 4502 N N . GLU B 2 260 ? -28.929 44.988 61.487 1.00 40.76 260 GLU C N 1
ATOM 4503 C CA . GLU B 2 260 ? -28.870 44.648 62.896 1.00 39.70 260 GLU C CA 1
ATOM 4504 C C . GLU B 2 260 ? -27.801 45.472 63.633 1.00 38.81 260 GLU C C 1
ATOM 4505 O O . GLU B 2 260 ? -27.986 45.878 64.773 1.00 37.81 260 GLU C O 1
ATOM 4511 N N . THR B 2 261 ? -26.689 45.723 62.962 1.00 37.76 261 THR C N 1
ATOM 4512 C CA . THR B 2 261 ? -25.599 46.477 63.555 1.00 36.70 261 THR C CA 1
ATOM 4513 C C . THR B 2 261 ? -25.928 47.977 63.661 1.00 37.68 261 THR C C 1
ATOM 4514 O O . THR B 2 261 ? -25.654 48.622 64.693 1.00 34.11 261 THR C O 1
ATOM 4518 N N . ARG B 2 262 ? -26.516 48.529 62.600 1.00 37.92 262 ARG C N 1
ATOM 4519 C CA . ARG B 2 262 ? -26.888 49.940 62.606 1.00 39.17 262 ARG C CA 1
ATOM 4520 C C . ARG B 2 262 ? -27.911 50.178 63.703 1.00 40.12 262 ARG C C 1
ATOM 4521 O O . ARG B 2 262 ? -27.844 51.174 64.418 1.00 40.19 262 ARG C O 1
ATOM 4529 N N . GLU B 2 263 ? -28.850 49.252 63.859 1.00 41.36 263 GLU C N 1
ATOM 4530 C CA . GLU B 2 263 ? -29.851 49.398 64.897 1.00 42.37 263 GLU C CA 1
ATOM 4531 C C . GLU B 2 263 ? -29.252 49.308 66.304 1.00 41.14 263 GLU C C 1
ATOM 4532 O O . GLU B 2 263 ? -29.619 50.074 67.192 1.00 40.93 263 GLU C O 1
ATOM 4538 N N . ALA B 2 264 ? -28.326 48.386 66.520 1.00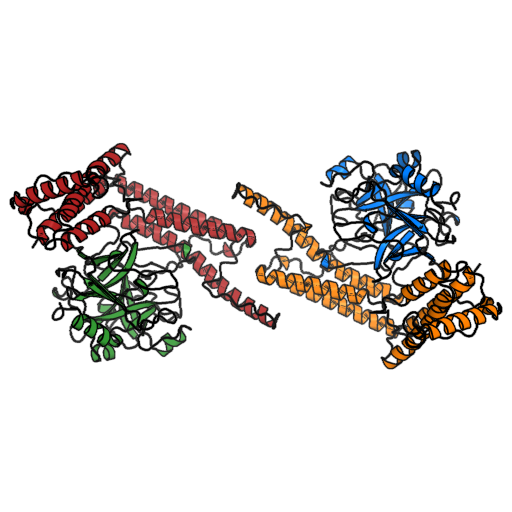 39.42 264 ALA C N 1
ATOM 4539 C CA . ALA B 2 264 ? -27.732 48.282 67.842 1.00 39.30 264 ALA C CA 1
ATOM 4540 C C . ALA B 2 264 ? -26.937 49.558 68.184 1.00 39.56 264 ALA C C 1
ATOM 4541 O O . ALA B 2 264 ? -26.848 49.945 69.352 1.00 38.94 264 ALA C O 1
ATOM 4543 N N . VAL B 2 265 ? -26.345 50.202 67.182 1.00 38.65 265 VAL C N 1
ATOM 4544 C CA . VAL B 2 265 ? -25.604 51.431 67.444 1.00 38.73 265 VAL C CA 1
ATOM 4545 C C . VAL B 2 265 ? -26.624 52.482 67.909 1.00 39.84 265 VAL C C 1
ATOM 4546 O O . VAL B 2 265 ? -26.442 53.150 68.924 1.00 40.50 265 VAL C O 1
ATOM 4550 N N . THR B 2 266 ? -27.722 52.594 67.183 1.00 37.75 266 THR C N 1
ATOM 4551 C CA . THR B 2 266 ? -28.765 53.531 67.533 1.00 38.60 266 THR C CA 1
ATOM 4552 C C . THR B 2 266 ? -29.295 53.351 68.962 1.00 39.86 266 THR C C 1
ATOM 4553 O O . THR B 2 266 ? -29.533 54.339 69.667 1.00 40.45 266 THR C O 1
ATOM 4557 N N . ASN B 2 267 ? -29.481 52.103 69.394 1.00 39.34 267 ASN C N 1
ATOM 4558 C CA . ASN B 2 267 ? -30.004 51.830 70.732 1.00 39.91 267 ASN C CA 1
ATOM 4559 C C . ASN B 2 267 ? -28.972 51.849 71.864 1.00 39.51 267 ASN C C 1
ATOM 4560 O O . ASN B 2 267 ? -29.326 51.708 73.029 1.00 40.45 267 ASN C O 1
ATOM 4565 N N . ALA B 2 268 ? -27.701 52.038 71.536 1.00 37.91 268 ALA C N 1
ATOM 4566 C CA . ALA B 2 268 ? -26.657 52.049 72.559 1.00 36.81 268 ALA C CA 1
ATOM 4567 C C . ALA B 2 268 ? -26.559 53.364 73.329 1.00 36.68 268 ALA C C 1
ATOM 4568 O O . ALA B 2 268 ? -26.871 54.421 72.791 1.00 37.33 268 ALA C O 1
ATOM 4570 N N . ASN B 2 269 ? -26.135 53.300 74.592 1.00 35.52 269 ASN C N 1
ATOM 4571 C CA . ASN B 2 269 ? -25.971 54.516 75.362 1.00 34.19 269 ASN C CA 1
ATOM 4572 C C . ASN B 2 269 ? -24.481 54.815 75.390 1.00 35.04 269 ASN C C 1
ATOM 4573 O O . ASN B 2 269 ? -23.694 54.072 74.799 1.00 35.91 269 ASN C O 1
ATOM 4578 N N . ASP B 2 270 ? -24.074 55.883 76.067 1.00 35.58 270 ASP C N 1
ATOM 4579 C CA . ASP B 2 270 ? -22.659 56.239 76.088 1.00 36.59 270 ASP C CA 1
ATOM 4580 C C . ASP B 2 270 ? -21.842 55.738 77.275 1.00 36.23 270 ASP C C 1
ATOM 4581 O O . ASP B 2 270 ? -20.758 56.232 77.534 1.00 34.68 270 ASP C O 1
ATOM 4586 N N . SER B 2 271 ? -22.363 54.744 77.981 1.00 37.12 271 SER C N 1
ATOM 4587 C CA . SER B 2 271 ? -21.660 54.170 79.123 1.00 38.52 271 SER C CA 1
ATOM 4588 C C . SER B 2 271 ? -20.259 53.744 78.738 1.00 38.31 271 SER C C 1
ATOM 4589 O O . SER B 2 271 ? -19.295 53.917 79.497 1.00 38.59 271 SER C O 1
ATOM 4592 N N . TRP B 2 272 ? -20.157 53.174 77.547 1.00 37.55 272 TRP C N 1
ATOM 4593 C CA . TRP B 2 272 ? -18.887 52.672 77.058 1.00 38.15 272 TRP C CA 1
ATOM 4594 C C . TRP B 2 272 ? -17.710 53.664 77.122 1.00 38.73 272 TRP C C 1
ATOM 4595 O O . TRP B 2 272 ? -16.559 53.248 77.230 1.00 37.81 272 TRP C O 1
ATOM 4606 N N . LYS B 2 273 ? -17.980 54.966 77.079 1.00 40.50 273 LYS C N 1
ATOM 4607 C CA . LYS B 2 273 ? -16.883 55.942 77.102 1.00 41.98 273 LYS C CA 1
ATOM 4608 C C . LYS B 2 273 ? -16.030 55.917 78.369 1.00 42.85 273 LYS C C 1
ATOM 4609 O O . LYS B 2 273 ? -14.829 56.197 78.332 1.00 42.28 273 LYS C O 1
ATOM 4615 N N . THR B 2 274 ? -16.648 55.557 79.486 1.00 43.73 274 THR C N 1
ATOM 4616 C CA . THR B 2 274 ? -15.933 55.509 80.753 1.00 44.50 274 THR C CA 1
ATOM 4617 C C . THR B 2 274 ? -15.017 54.292 80.854 1.00 44.60 274 THR C C 1
ATOM 4618 O O . THR B 2 274 ? -14.241 54.197 81.800 1.00 44.96 274 THR C O 1
ATOM 4622 N N . LYS B 2 275 ? -15.091 53.378 79.880 1.00 44.92 275 LYS C N 1
ATOM 4623 C CA . LYS B 2 275 ? -14.305 52.127 79.914 1.00 44.05 275 LYS C CA 1
ATOM 4624 C C . LYS B 2 275 ? -13.402 51.854 78.718 1.00 42.15 275 LYS C C 1
ATOM 4625 O O . LYS B 2 275 ? -12.993 50.716 78.506 1.00 42.01 275 LYS C O 1
ATOM 4631 N N . THR B 2 276 ? -13.080 52.869 77.938 1.00 41.07 276 THR C N 1
ATOM 4632 C CA . THR B 2 276 ? -12.268 52.637 76.761 1.00 39.35 276 THR C CA 1
ATOM 4633 C C . THR B 2 276 ? -10.834 52.243 77.074 1.00 40.56 276 THR C C 1
ATOM 4634 O O . THR B 2 276 ? -10.322 52.522 78.164 1.00 40.61 276 THR C O 1
ATOM 4638 N N . VAL B 2 277 ? -10.183 51.584 76.120 1.00 38.72 277 VAL C N 1
ATOM 4639 C CA . VAL B 2 277 ? -8.808 51.180 76.317 1.00 38.58 277 VAL C CA 1
ATOM 4640 C C . VAL B 2 277 ? -7.913 52.411 76.358 1.00 40.01 277 VAL C C 1
ATOM 4641 O O . VAL B 2 277 ? -7.020 52.518 77.209 1.00 40.46 277 VAL C O 1
ATOM 4645 N N . LYS B 2 278 ? -8.167 53.339 75.439 1.00 39.39 278 LYS C N 1
ATOM 4646 C CA . LYS B 2 278 ? -7.391 54.568 75.319 1.00 39.46 278 LYS C CA 1
ATOM 4647 C C . LYS B 2 278 ? -8.009 55.756 76.045 1.00 41.64 278 LYS C C 1
ATOM 4648 O O . LYS B 2 278 ? -9.197 55.758 76.389 1.00 41.29 278 LYS C O 1
ATOM 4654 N N . LYS B 2 279 ? -7.174 56.765 76.281 1.00 44.05 279 LYS C N 1
ATOM 4655 C CA . LYS B 2 279 ? -7.590 57.993 76.948 1.00 46.02 279 LYS C CA 1
ATOM 4656 C C . LYS B 2 279 ? -7.928 58.940 75.803 1.00 47.13 279 LYS C C 1
ATOM 4657 O O . LYS B 2 279 ? -7.124 59.116 74.887 1.00 47.88 279 LYS C O 1
ATOM 4663 N N . TYR B 2 280 ? -9.125 59.511 75.812 1.00 48.40 280 TYR C N 1
ATOM 4664 C CA . TYR B 2 280 ? -9.491 60.453 74.760 1.00 50.30 280 TYR C CA 1
ATOM 4665 C C . TYR B 2 280 ? -9.746 61.822 75.399 1.00 52.30 280 TYR C C 1
ATOM 4666 O O . TYR B 2 280 ? -10.527 61.935 76.339 1.00 52.64 280 TYR C O 1
ATOM 4675 N N . GLY B 2 281 ? -9.082 62.860 74.907 1.00 55.45 281 GLY C N 1
ATOM 4676 C CA . GLY B 2 281 ? -9.303 64.186 75.465 1.00 58.39 281 GLY C CA 1
ATOM 4677 C C . GLY B 2 281 ? -8.155 64.680 76.322 0.00 60.48 281 GLY C C 1
ATOM 4678 O O . GLY B 2 281 ? -8.360 64.833 77.550 1.00 63.75 281 GLY C O 1
ATOM 4680 N N . GLY C 1 1 D 56.424 -11.030 -3.488 1.00 70.08 1 GLY D N 1
ATOM 4681 C CA . GLY C 1 1 D 55.077 -10.590 -3.973 1.00 71.06 1 GLY D CA 1
ATOM 4682 C C . GLY C 1 1 D 54.028 -11.370 -3.224 1.00 71.47 1 GLY D C 1
ATOM 4683 O O . GLY C 1 1 D 52.822 -11.144 -3.364 1.00 72.96 1 GLY D O 1
ATOM 4684 N N . GLU C 1 2 C 54.528 -12.298 -2.417 1.00 70.87 1 GLU D N 1
ATOM 4685 C CA . GLU C 1 2 C 53.738 -13.193 -1.581 1.00 69.76 1 GLU D CA 1
ATOM 4686 C C . GLU C 1 2 C 54.736 -14.233 -1.126 1.00 67.76 1 GLU D C 1
ATOM 4687 O O . GLU C 1 2 C 54.958 -14.403 0.065 1.00 68.09 1 GLU D O 1
ATOM 4693 N N . ALA C 1 3 B 55.341 -14.923 -2.087 1.00 64.60 1 ALA D N 1
ATOM 4694 C CA . ALA C 1 3 B 56.326 -15.945 -1.771 1.00 61.48 1 ALA D CA 1
ATOM 4695 C C . ALA C 1 3 B 57.527 -15.251 -1.157 1.00 59.73 1 ALA D C 1
ATOM 4696 O O . ALA C 1 3 B 58.266 -15.837 -0.356 1.00 59.03 1 ALA D O 1
ATOM 4698 N N . ASP C 1 4 A 57.708 -13.986 -1.521 1.00 56.29 1 ASP D N 1
ATOM 4699 C CA . ASP C 1 4 A 58.834 -13.233 -1.007 1.00 52.98 1 ASP D CA 1
ATOM 4700 C C . ASP C 1 4 A 58.465 -12.172 0.039 1.00 50.41 1 ASP D C 1
ATOM 4701 O O . ASP C 1 4 A 59.299 -11.337 0.406 1.00 49.34 1 ASP D O 1
ATOM 4706 N N . CYS C 1 5 ? 57.229 -12.214 0.525 1.00 46.45 1 CYS D N 1
ATOM 4707 C CA . CYS C 1 5 ? 56.752 -11.245 1.518 1.00 44.57 1 CYS D CA 1
ATOM 4708 C C . CYS C 1 5 ? 57.521 -11.281 2.836 1.00 43.17 1 CYS D C 1
ATOM 4709 O O . CYS C 1 5 ? 58.030 -12.342 3.246 1.00 42.72 1 CYS D O 1
ATOM 4712 N N . GLY C 1 6 ? 57.604 -10.112 3.478 1.00 40.12 2 GLY D N 1
ATOM 4713 C CA . GLY C 1 6 ? 58.220 -9.981 4.795 1.00 37.36 2 GLY D CA 1
ATOM 4714 C C . GLY C 1 6 ? 59.721 -10.010 4.929 1.00 37.30 2 GLY D C 1
ATOM 4715 O O . GLY C 1 6 ? 60.249 -9.820 6.020 1.00 35.79 2 GLY D O 1
ATOM 4716 N N . LEU C 1 7 ? 60.407 -10.259 3.823 1.00 38.00 3 LEU D N 1
ATOM 4717 C CA . LEU C 1 7 ? 61.861 -10.308 3.810 1.00 39.77 3 LEU D CA 1
ATOM 4718 C C . LEU C 1 7 ? 62.308 -9.012 3.147 1.00 40.46 3 LEU D C 1
ATOM 4719 O O . LEU C 1 7 ? 61.996 -8.758 1.972 1.00 41.80 3 LEU D O 1
ATOM 4724 N N . ARG C 1 8 ? 63.029 -8.188 3.899 1.00 40.10 4 ARG D N 1
ATOM 4725 C CA . ARG C 1 8 ? 63.454 -6.888 3.394 1.00 39.63 4 ARG D CA 1
ATOM 4726 C C . ARG C 1 8 ? 64.726 -6.843 2.570 1.00 39.57 4 ARG D C 1
ATOM 4727 O O . ARG C 1 8 ? 65.759 -7.355 2.982 1.00 41.48 4 ARG D O 1
ATOM 4735 N N . PRO C 1 9 ? 64.666 -6.193 1.395 1.00 39.24 5 PRO D N 1
ATOM 4736 C CA . PRO C 1 9 ? 65.821 -6.063 0.502 1.00 38.16 5 PRO D CA 1
ATOM 4737 C C . PRO C 1 9 ? 67.046 -5.471 1.181 1.00 38.32 5 PRO D C 1
ATOM 4738 O O . PRO C 1 9 ? 68.159 -5.921 0.941 1.00 38.88 5 PRO D O 1
ATOM 4742 N N . LEU C 1 10 ? 66.854 -4.455 2.014 1.00 38.19 6 LEU D N 1
ATOM 4743 C CA . LEU C 1 10 ? 67.995 -3.809 2.658 1.00 39.57 6 LEU D CA 1
ATOM 4744 C C . LEU C 1 10 ? 68.443 -4.406 3.976 1.00 39.78 6 LEU D C 1
ATOM 4745 O O . LEU C 1 10 ? 69.448 -3.983 4.536 1.00 39.49 6 LEU D O 1
ATOM 4750 N N . PHE C 1 11 ? 67.704 -5.408 4.445 1.00 41.45 7 PHE D N 1
ATOM 4751 C CA . PHE C 1 11 ? 67.999 -6.083 5.703 1.00 41.06 7 PHE D CA 1
ATOM 4752 C C . PHE C 1 11 ? 68.089 -7.622 5.596 1.00 41.88 7 PHE D C 1
ATOM 4753 O O . PHE C 1 11 ? 69.172 -8.149 5.314 1.00 42.60 7 PHE D O 1
ATOM 4761 N N . GLU C 1 12 ? 66.994 -8.347 5.796 1.00 41.80 8 GLU D N 1
ATOM 4762 C CA . GLU C 1 12 ? 67.073 -9.805 5.702 1.00 42.21 8 GLU D CA 1
ATOM 4763 C C . GLU C 1 12 ? 67.824 -10.321 4.478 1.00 43.86 8 GLU D C 1
ATOM 4764 O O . GLU C 1 12 ? 68.774 -11.085 4.612 1.00 45.58 8 GLU D O 1
ATOM 4770 N N . LYS C 1 13 ? 67.416 -9.918 3.281 1.00 45.75 9 LYS D N 1
ATOM 4771 C CA . LYS C 1 13 ? 68.103 -10.390 2.078 1.00 48.23 9 LYS D CA 1
ATOM 4772 C C . LYS C 1 13 ? 69.582 -10.044 2.036 1.00 48.76 9 LYS D C 1
ATOM 4773 O O . LYS C 1 13 ? 70.268 -10.431 1.105 1.00 50.29 9 LYS D O 1
ATOM 4779 N N . LYS C 1 14 ? 70.069 -9.300 3.019 1.00 50.14 10 LYS D N 1
ATOM 4780 C CA . LYS C 1 14 ? 71.479 -8.918 3.057 1.00 51.12 10 LYS D CA 1
ATOM 4781 C C . LYS C 1 14 ? 72.119 -9.373 4.367 1.00 51.62 10 LYS D C 1
ATOM 4782 O O . LYS C 1 14 ? 73.297 -9.112 4.623 1.00 51.61 10 LYS D O 1
ATOM 4788 N N . SER C 1 15 ? 71.335 -10.046 5.200 1.00 51.05 11 SER D N 1
ATOM 4789 C CA . SER C 1 15 ? 71.846 -10.534 6.473 1.00 51.83 11 SER D CA 1
ATOM 4790 C C . SER C 1 15 ? 72.273 -9.367 7.350 1.00 51.46 11 SER D C 1
ATOM 4791 O O . SER C 1 15 ? 73.290 -9.417 8.041 1.00 52.08 11 SER D O 1
ATOM 4794 N N . LEU C 1 16 ? 71.487 -8.303 7.306 1.00 50.58 12 LEU D N 1
ATOM 4795 C CA . LEU C 1 16 ? 71.767 -7.133 8.114 1.00 48.85 12 LEU D CA 1
ATOM 4796 C C . LEU C 1 16 ? 70.537 -6.970 8.995 1.00 48.30 12 LEU D C 1
ATOM 4797 O O . LEU C 1 16 ? 69.415 -7.153 8.530 1.00 46.69 12 LEU D O 1
ATOM 4802 N N . GLU C 1 17 ? 70.747 -6.678 10.274 1.00 47.52 13 GLU D N 1
ATOM 4803 C CA . GLU C 1 17 ? 69.632 -6.484 11.192 1.00 46.84 13 GLU D CA 1
ATOM 4804 C C . GLU C 1 17 ? 69.487 -4.992 11.391 1.00 45.41 13 GLU D C 1
ATOM 4805 O O . GLU C 1 17 ? 70.444 -4.251 11.179 1.00 43.79 13 GLU D O 1
ATOM 4811 N N . ASP C 1 18 ? 68.297 -4.544 11.782 1.00 44.56 14 ASP D N 1
ATOM 4812 C CA . ASP C 1 18 ? 68.096 -3.125 12.016 1.00 44.37 14 ASP D CA 1
ATOM 4813 C C . ASP C 1 18 ? 68.368 -2.843 13.490 1.00 44.70 14 ASP D C 1
ATOM 4814 O O . ASP C 1 18 ? 68.384 -3.764 14.305 1.00 46.06 14 ASP D O 1
ATOM 4819 N N . LYS C 1 19 A 68.583 -1.575 13.816 1.00 43.88 14 LYS D N 1
ATOM 4820 C CA . LYS C 1 19 A 68.901 -1.138 15.169 1.00 44.91 14 LYS D CA 1
ATOM 4821 C C . LYS C 1 19 A 68.033 -1.604 16.341 1.00 44.41 14 LYS D C 1
ATOM 4822 O O . LYS C 1 19 A 68.534 -1.704 17.456 1.00 46.51 14 LYS D O 1
ATOM 4828 N N . THR C 1 20 B 66.749 -1.872 16.134 1.00 42.95 14 THR D N 1
ATOM 4829 C CA . THR C 1 20 B 65.919 -2.275 17.270 1.00 42.13 14 THR D CA 1
ATOM 4830 C C . THR C 1 20 B 65.240 -3.634 17.121 1.00 41.85 14 THR D C 1
ATOM 4831 O O . THR C 1 20 B 64.453 -4.050 17.968 1.00 41.99 14 THR D O 1
ATOM 4835 N N . GLU C 1 21 C 65.544 -4.310 16.031 1.00 41.87 14 GLU D N 1
ATOM 4836 C CA . GLU C 1 21 C 64.999 -5.625 15.737 1.00 43.79 14 GLU D CA 1
ATOM 4837 C C . GLU C 1 21 C 65.127 -6.599 16.928 1.00 45.12 14 GLU D C 1
ATOM 4838 O O . GLU C 1 21 C 64.180 -7.313 17.272 1.00 45.70 14 GLU D O 1
ATOM 4844 N N . ARG C 1 22 D 66.310 -6.632 17.538 1.00 45.98 14 ARG D N 1
ATOM 4845 C CA . ARG C 1 22 D 66.588 -7.513 18.682 1.00 49.31 14 ARG D CA 1
ATOM 4846 C C . ARG C 1 22 D 65.687 -7.255 19.910 1.00 48.96 14 ARG D C 1
ATOM 4847 O O . ARG C 1 22 D 65.467 -8.147 20.722 1.00 48.22 14 ARG D O 1
ATOM 4855 N N . GLU C 1 23 E 65.170 -6.039 20.042 1.00 49.07 14 GLU D N 1
ATOM 4856 C CA . GLU C 1 23 E 64.298 -5.709 21.157 1.00 50.12 14 GLU D CA 1
ATOM 4857 C C . GLU C 1 23 E 62.973 -6.453 21.114 1.00 50.93 14 GLU D C 1
ATOM 4858 O O . GLU C 1 23 E 62.208 -6.431 22.082 1.00 51.96 14 GLU D O 1
ATOM 4864 N N . LEU C 1 24 F 62.696 -7.113 19.998 1.00 51.52 14 LEU D N 1
ATOM 4865 C CA . LEU C 1 24 F 61.438 -7.830 19.852 1.00 53.01 14 LEU D CA 1
ATOM 4866 C C . LEU C 1 24 F 61.516 -9.285 20.345 1.00 55.77 14 LEU D C 1
ATOM 4867 O O . LEU C 1 24 F 60.485 -9.925 20.592 1.00 54.63 14 LEU D O 1
ATOM 4872 N N . LEU C 1 25 G 62.738 -9.796 20.498 1.00 59.02 14 LEU D N 1
ATOM 4873 C CA . LEU C 1 25 G 62.956 -11.161 20.990 1.00 62.87 14 LEU D CA 1
ATOM 4874 C C . LEU C 1 25 G 62.883 -11.140 22.517 1.00 65.65 14 LEU D C 1
ATOM 4875 O O . LEU C 1 25 G 63.435 -10.233 23.134 1.00 66.85 14 LEU D O 1
ATOM 4880 N N . GLU C 1 26 H 62.209 -12.100 23.147 1.00 69.51 14 GLU D N 1
ATOM 4881 C CA . GLU C 1 26 H 62.189 -12.072 24.612 1.00 73.32 14 GLU D CA 1
ATOM 4882 C C . GLU C 1 26 H 63.461 -12.729 25.127 1.00 75.37 14 GLU D C 1
ATOM 4883 O O . GLU C 1 26 H 63.444 -13.787 25.760 1.00 76.58 14 GLU D O 1
ATOM 4889 N N . SER C 1 27 I 64.567 -12.073 24.805 1.00 77.34 14 SER D N 1
ATOM 4890 C CA . SER C 1 27 I 65.908 -12.468 25.196 1.00 79.32 14 SER D CA 1
ATOM 4891 C C . SER C 1 27 I 66.560 -11.094 25.250 1.00 80.89 14 SER D C 1
ATOM 4892 O O . SER C 1 27 I 67.778 -10.957 25.119 1.00 81.47 14 SER D O 1
ATOM 4895 N N . TYR C 1 28 J 65.719 -10.074 25.433 1.00 82.23 14 TYR D N 1
ATOM 4896 C CA . TYR C 1 28 J 66.183 -8.692 25.471 1.00 83.66 14 TYR D CA 1
ATOM 4897 C C . TYR C 1 28 J 66.393 -8.070 26.858 1.00 85.21 14 TYR D C 1
ATOM 4898 O O . TYR C 1 28 J 65.608 -8.285 27.790 1.00 85.58 14 TYR D O 1
ATOM 4907 N N . ILE C 1 29 K 67.456 -7.267 26.944 1.00 86.47 14 ILE D N 1
ATOM 4908 C CA . ILE C 1 29 K 67.892 -6.575 28.155 1.00 87.61 14 ILE D CA 1
ATOM 4909 C C . ILE C 1 29 K 67.047 -5.363 28.614 1.00 88.25 14 ILE D C 1
ATOM 4910 O O . ILE C 1 29 K 65.864 -5.510 28.946 1.00 87.91 14 ILE D O 1
ATOM 4915 N N . ASP C 1 30 L 67.665 -4.178 28.631 1.00 89.06 14 ASP D N 1
ATOM 4916 C CA . ASP C 1 30 L 67.024 -2.937 29.087 1.00 89.63 14 ASP D CA 1
ATOM 4917 C C . ASP C 1 30 L 67.548 -1.678 28.390 1.00 89.61 14 ASP D C 1
ATOM 4918 O O . ASP C 1 30 L 68.371 -1.749 27.468 1.00 89.96 14 ASP D O 1
ATOM 4923 N N . GLY C 1 31 M 67.072 -0.525 28.862 1.00 89.29 14 GLY D N 1
ATOM 4924 C CA . GLY C 1 31 M 67.506 0.746 28.311 1.00 88.10 14 GLY D CA 1
ATOM 4925 C C . GLY C 1 31 M 66.446 1.826 28.246 0.00 87.23 14 GLY D C 1
ATOM 4926 O O . GLY C 1 31 M 66.769 2.977 27.951 0.00 87.20 14 GLY D O 1
ATOM 4927 N N . ARG C 1 32 ? 65.195 1.474 28.538 0.00 86.36 15 ARG D N 1
ATOM 4928 C CA . ARG C 1 32 ? 64.095 2.433 28.472 0.00 85.42 15 ARG D CA 1
ATOM 4929 C C . ARG C 1 32 ? 64.384 3.396 27.326 0.00 84.82 15 ARG D C 1
ATOM 4930 O O . ARG C 1 32 ? 64.449 4.613 27.506 0.00 84.74 15 ARG D O 1
ATOM 4938 N N . ILE C 1 33 ? 64.568 2.810 26.145 0.00 84.05 16 ILE D N 1
ATOM 4939 C CA . ILE C 1 33 ? 64.883 3.536 24.921 1.00 83.37 16 ILE D CA 1
ATOM 4940 C C . ILE C 1 33 ? 66.326 4.047 24.941 1.00 82.17 16 ILE D C 1
ATOM 4941 O O . ILE C 1 33 ? 66.695 4.880 25.768 1.00 82.25 16 ILE D O 1
ATOM 4946 N N . VAL C 1 34 ? 67.137 3.519 24.028 1.00 80.58 17 VAL D N 1
ATOM 4947 C CA . VAL C 1 34 ? 68.541 3.893 23.907 1.00 78.42 17 VAL D CA 1
ATOM 4948 C C . VAL C 1 34 ? 68.841 4.127 22.424 1.00 76.92 17 VAL D C 1
ATOM 4949 O O . VAL C 1 34 ? 69.988 4.374 22.043 1.00 76.82 17 VAL D O 1
ATOM 4953 N N . GLU C 1 35 ? 67.804 4.031 21.591 1.00 74.07 18 GLU D N 1
ATOM 4954 C CA . GLU C 1 35 ? 67.943 4.224 20.145 1.00 71.56 18 GLU D CA 1
ATOM 4955 C C . GLU C 1 35 ? 66.947 5.246 19.622 1.00 68.81 18 GLU D C 1
ATOM 4956 O O . GLU C 1 35 ? 65.836 5.374 20.143 1.00 69.96 18 GLU D O 1
ATOM 4962 N N . GLY C 1 36 ? 67.347 5.960 18.576 1.00 65.37 19 GLY D N 1
ATOM 4963 C CA . GLY C 1 36 ? 66.481 6.963 17.981 1.00 60.19 19 GLY D CA 1
ATOM 4964 C C . GLY C 1 36 ? 65.188 6.400 17.423 1.00 56.46 19 GLY D C 1
ATOM 4965 O O . GLY C 1 36 ? 65.060 5.206 17.165 1.00 56.62 19 GLY D O 1
ATOM 4966 N N . SER C 1 37 ? 64.223 7.282 17.225 1.00 53.02 20 SER D N 1
ATOM 4967 C CA . SER C 1 37 ? 62.927 6.895 16.706 1.00 48.23 20 SER D CA 1
ATOM 4968 C C . SER C 1 37 ? 62.847 7.008 15.173 1.00 46.11 20 SER D C 1
ATOM 4969 O O . SER C 1 37 ? 61.890 6.523 14.562 1.00 45.39 20 SER D O 1
ATOM 4972 N N . ASP C 1 38 ? 63.846 7.642 14.556 1.00 43.68 21 ASP D N 1
ATOM 4973 C CA . ASP C 1 38 ? 63.889 7.769 13.087 1.00 42.30 21 ASP D CA 1
ATOM 4974 C C . ASP C 1 38 ? 64.104 6.393 12.442 1.00 42.15 21 ASP D C 1
ATOM 4975 O O . ASP C 1 38 ? 65.044 5.660 12.791 1.00 41.51 21 ASP D O 1
ATOM 4980 N N . ALA C 1 39 ? 63.262 6.048 11.481 1.00 40.06 22 ALA D N 1
ATOM 4981 C CA . ALA C 1 39 ? 63.407 4.775 10.805 1.00 38.46 22 ALA D CA 1
ATOM 4982 C C . ALA C 1 39 ? 64.710 4.715 10.031 1.00 38.03 22 ALA D C 1
ATOM 4983 O O . ALA C 1 39 ? 65.258 5.741 9.613 1.00 37.14 22 ALA D O 1
ATOM 4985 N N . GLU C 1 40 ? 65.233 3.503 9.874 1.00 37.98 23 GLU D N 1
ATOM 4986 C CA . GLU C 1 40 ? 66.442 3.316 9.081 1.00 38.89 23 GLU D CA 1
ATOM 4987 C C . GLU C 1 40 ? 65.937 3.260 7.643 1.00 38.22 23 GLU D C 1
ATOM 4988 O O . GLU C 1 40 ? 64.838 2.765 7.380 1.00 36.08 23 GLU D O 1
ATOM 4994 N N . ILE C 1 41 ? 66.725 3.763 6.709 1.00 39.09 24 ILE D N 1
ATOM 4995 C CA . ILE C 1 41 ? 66.282 3.729 5.321 1.00 40.35 24 ILE D CA 1
ATOM 4996 C C . ILE C 1 41 ? 65.966 2.303 4.896 1.00 39.06 24 ILE D C 1
ATOM 4997 O O . ILE C 1 41 ? 66.807 1.404 5.010 1.00 37.63 24 ILE D O 1
ATOM 5002 N N . GLY C 1 42 ? 64.733 2.108 4.440 1.00 38.44 25 GLY D N 1
ATOM 5003 C CA . GLY C 1 42 ? 64.305 0.810 3.959 1.00 36.89 25 GLY D CA 1
ATOM 5004 C C . GLY C 1 42 ? 63.854 -0.187 5.004 1.00 37.81 25 GLY D C 1
ATOM 5005 O O . GLY C 1 42 ? 63.547 -1.344 4.675 1.00 37.31 25 GLY D O 1
ATOM 5006 N N . MET C 1 43 ? 63.768 0.237 6.259 1.00 36.84 26 MET D N 1
ATOM 5007 C CA . MET C 1 43 ? 63.363 -0.702 7.299 1.00 35.46 26 MET D CA 1
ATOM 5008 C C . MET C 1 43 ? 61.878 -1.075 7.325 1.00 35.65 26 MET D C 1
ATOM 5009 O O . MET C 1 43 ? 61.499 -2.013 8.036 1.00 35.15 26 MET D O 1
ATOM 5014 N N . SER C 1 44 ? 61.037 -0.354 6.569 1.00 33.16 27 SER D N 1
ATOM 5015 C CA . SER C 1 44 ? 59.596 -0.656 6.501 1.00 32.31 27 SER D CA 1
ATOM 5016 C C . SER C 1 44 ? 59.180 -0.434 5.034 1.00 33.39 27 SER D C 1
ATOM 5017 O O . SER C 1 44 ? 58.339 0.414 4.715 1.00 32.86 27 SER D O 1
ATOM 5020 N N . PRO C 1 45 ? 59.753 -1.235 4.127 1.00 33.58 28 PRO D N 1
ATOM 5021 C CA . PRO C 1 45 ? 59.475 -1.123 2.698 1.00 32.79 28 PRO D CA 1
ATOM 5022 C C . PRO C 1 45 ? 58.048 -1.382 2.264 1.00 31.88 28 PRO D C 1
ATOM 5023 O O . PRO C 1 45 ? 57.718 -1.189 1.103 1.00 32.52 28 PRO D O 1
ATOM 5027 N N . TRP C 1 46 ? 57.196 -1.810 3.184 1.00 29.87 29 TRP D N 1
ATOM 5028 C CA . TRP C 1 46 ? 55.793 -2.009 2.851 1.00 28.85 29 TRP D CA 1
ATOM 5029 C C . TRP C 1 46 ? 55.021 -0.782 3.324 1.00 29.25 29 TRP D C 1
ATOM 5030 O O . TRP C 1 46 ? 53.788 -0.759 3.268 1.00 27.31 29 TRP D O 1
ATOM 5041 N N . GLN C 1 47 ? 55.746 0.234 3.793 1.00 29.75 30 GLN D N 1
ATOM 5042 C CA . GLN C 1 47 ? 55.102 1.447 4.313 1.00 30.58 30 GLN D CA 1
ATOM 5043 C C . GLN C 1 47 ? 54.441 2.280 3.234 1.00 27.65 30 GLN D C 1
ATOM 5044 O O . GLN C 1 47 ? 55.064 2.610 2.260 1.00 28.96 30 GLN D O 1
ATOM 5050 N N . VAL C 1 48 ? 53.190 2.655 3.441 1.00 28.67 31 VAL D N 1
ATOM 5051 C CA . VAL C 1 48 ? 52.488 3.438 2.449 1.00 28.61 31 VAL D CA 1
ATOM 5052 C C . VAL C 1 48 ? 51.860 4.672 3.059 1.00 29.90 31 VAL D C 1
ATOM 5053 O O . VAL C 1 48 ? 51.289 4.660 4.147 1.00 28.21 31 VAL D O 1
ATOM 5057 N N . MET C 1 49 ? 51.943 5.745 2.307 1.00 30.85 32 MET D N 1
ATOM 5058 C CA . MET C 1 49 ? 51.396 7.013 2.728 1.00 31.76 32 MET D CA 1
ATOM 5059 C C . MET C 1 49 ? 50.074 7.209 1.979 1.00 32.53 32 MET D C 1
ATOM 5060 O O . MET C 1 49 ? 50.031 7.072 0.753 1.00 32.80 32 MET D O 1
ATOM 5065 N N . LEU C 1 50 ? 48.985 7.465 2.705 1.00 33.37 33 LEU D N 1
ATOM 5066 C CA . LEU C 1 50 ? 47.701 7.726 2.069 1.00 33.71 33 LEU D CA 1
ATOM 5067 C C . LEU C 1 50 ? 47.624 9.247 1.978 1.00 35.77 33 LEU D C 1
ATOM 5068 O O . LEU C 1 50 ? 47.547 9.925 2.998 1.00 35.76 33 LEU D O 1
ATOM 5073 N N . PHE C 1 51 ? 47.648 9.780 0.754 1.00 37.68 34 PHE D N 1
ATOM 5074 C CA . PHE C 1 51 ? 47.664 11.241 0.519 1.00 37.63 34 PHE D CA 1
ATOM 5075 C C . PHE C 1 51 ? 46.423 11.839 -0.130 1.00 37.32 34 PHE D C 1
ATOM 5076 O O . PHE C 1 51 ? 45.979 11.358 -1.168 1.00 38.06 34 PHE D O 1
ATOM 5084 N N . ARG C 1 52 ? 45.855 12.871 0.483 1.00 37.21 35 ARG D N 1
ATOM 5085 C CA . ARG C 1 52 ? 44.695 13.543 -0.089 1.00 37.19 35 ARG D CA 1
ATOM 5086 C C . ARG C 1 52 ? 45.285 14.548 -1.097 1.00 37.80 35 ARG D C 1
ATOM 5087 O O . ARG C 1 52 ? 46.165 15.359 -0.754 1.00 34.81 35 ARG D O 1
ATOM 5095 N N . LYS C 1 53 ? 44.818 14.476 -2.345 1.00 37.56 36 LYS D N 1
ATOM 5096 C CA . LYS C 1 53 ? 45.354 15.343 -3.395 1.00 38.51 36 LYS D CA 1
ATOM 5097 C C . LYS C 1 53 ? 45.113 16.829 -3.221 1.00 37.56 36 LYS D C 1
ATOM 5098 O O . LYS C 1 53 ? 46.032 17.622 -3.419 1.00 35.41 36 LYS D O 1
ATOM 5104 N N . SER C 1 54 A 43.901 17.200 -2.825 1.00 38.31 36 SER D N 1
ATOM 5105 C CA . SER C 1 54 A 43.554 18.615 -2.693 1.00 40.75 36 SER D CA 1
ATOM 5106 C C . SER C 1 54 A 42.462 18.993 -1.667 1.00 39.84 36 SER D C 1
ATOM 5107 O O . SER C 1 54 A 41.301 18.589 -1.776 1.00 40.56 36 SER D O 1
ATOM 5110 N N . PRO C 1 55 ? 42.825 19.800 -0.662 1.00 39.12 37 PRO D N 1
ATOM 5111 C CA . PRO C 1 55 ? 44.178 20.336 -0.483 1.00 37.91 37 PRO D CA 1
ATOM 5112 C C . PRO C 1 55 ? 45.148 19.266 0.002 1.00 37.78 37 PRO D C 1
ATOM 5113 O O . PRO C 1 55 ? 44.769 18.415 0.800 1.00 37.38 37 PRO D O 1
ATOM 5117 N N . GLN C 1 56 ? 46.384 19.307 -0.499 1.00 37.46 38 GLN D N 1
ATOM 5118 C CA . GLN C 1 56 ? 47.412 18.344 -0.131 1.00 38.40 38 GLN D CA 1
ATOM 5119 C C . GLN C 1 56 ? 47.435 18.080 1.352 1.00 39.14 38 GLN D C 1
ATOM 5120 O O . GLN C 1 56 ? 47.505 19.017 2.150 1.00 39.45 38 GLN D O 1
ATOM 5126 N N . GLU C 1 57 ? 47.402 16.803 1.723 1.00 38.61 39 GLU D N 1
ATOM 5127 C CA . GLU C 1 57 ? 47.428 16.442 3.131 1.00 38.55 39 GLU D CA 1
ATOM 5128 C C . GLU C 1 57 ? 47.771 14.968 3.362 1.00 37.87 39 GLU D C 1
ATOM 5129 O O . GLU C 1 57 ? 47.164 14.082 2.744 1.00 36.27 39 GLU D O 1
ATOM 5135 N N . LEU C 1 58 ? 48.765 14.726 4.225 1.00 36.22 40 LEU D N 1
ATOM 5136 C CA . LEU C 1 58 ? 49.176 13.374 4.605 1.00 36.01 40 LEU D CA 1
ATOM 5137 C C . LEU C 1 58 ? 48.025 12.933 5.499 1.00 34.69 40 LEU D C 1
ATOM 5138 O O . LEU C 1 58 ? 47.893 13.401 6.621 1.00 35.75 40 LEU D O 1
ATOM 5143 N N . LEU C 1 59 ? 47.176 12.046 4.997 1.00 33.50 41 LEU D N 1
ATOM 5144 C CA . LEU C 1 59 ? 45.999 11.601 5.758 1.00 32.40 41 LEU D CA 1
ATOM 5145 C C . LEU C 1 59 ? 46.206 10.455 6.735 1.00 30.94 41 LEU D C 1
ATOM 5146 O O . LEU C 1 59 ? 45.735 10.498 7.862 1.00 30.62 41 LEU D O 1
ATOM 5151 N N . CYS C 1 60 ? 46.916 9.431 6.290 1.00 31.01 42 CYS D N 1
ATOM 5152 C CA . CYS C 1 60 ? 47.072 8.223 7.084 1.00 30.28 42 CYS D CA 1
ATOM 5153 C C . CYS C 1 60 ? 48.191 7.397 6.522 1.00 28.41 42 CYS D C 1
ATOM 5154 O O . CYS C 1 60 ? 48.797 7.743 5.495 1.00 26.41 42 CYS D O 1
ATOM 5157 N N . GLY C 1 61 ? 48.430 6.274 7.188 1.00 28.01 43 GLY D N 1
ATOM 5158 C CA . GLY C 1 61 ? 49.431 5.348 6.707 1.00 26.25 43 GLY D CA 1
ATOM 5159 C C . GLY C 1 61 ? 48.642 4.191 6.106 1.00 25.66 43 GLY D C 1
ATOM 5160 O O . GLY C 1 61 ? 47.409 4.152 6.164 1.00 23.55 43 GLY D O 1
ATOM 5161 N N . ALA C 1 62 ? 49.357 3.228 5.556 1.00 25.87 44 ALA D N 1
ATOM 5162 C CA . ALA C 1 62 ? 48.742 2.058 4.959 1.00 28.55 44 ALA D CA 1
ATOM 5163 C C . ALA C 1 62 ? 49.901 1.098 4.748 1.00 29.60 44 ALA D C 1
ATOM 5164 O O . ALA C 1 62 ? 51.048 1.423 5.100 1.00 28.65 44 ALA D O 1
ATOM 5166 N N . SER C 1 63 ? 49.620 -0.070 4.179 1.00 29.89 45 SER D N 1
ATOM 5167 C CA . SER C 1 63 ? 50.689 -1.036 3.931 1.00 30.30 45 SER D CA 1
ATOM 5168 C C . SER C 1 63 ? 50.504 -1.749 2.603 1.00 30.43 45 SER D C 1
ATOM 5169 O O . SER C 1 63 ? 49.376 -1.980 2.142 1.00 30.86 45 SER D O 1
ATOM 5172 N N . LEU C 1 64 ? 51.630 -2.123 2.014 1.00 30.61 46 LEU D N 1
ATOM 5173 C CA . LEU C 1 64 ? 51.669 -2.810 0.730 1.00 32.21 46 LEU D CA 1
ATOM 5174 C C . LEU C 1 64 ? 51.618 -4.336 0.974 1.00 32.91 46 LEU D C 1
ATOM 5175 O O . LEU C 1 64 ? 52.545 -4.889 1.589 1.00 32.78 46 LEU D O 1
ATOM 5180 N N . ILE C 1 65 ? 50.561 -5.013 0.509 1.00 33.03 47 ILE D N 1
ATOM 5181 C CA . ILE C 1 65 ? 50.476 -6.469 0.691 1.00 33.64 47 ILE D CA 1
ATOM 5182 C C . ILE C 1 65 ? 50.679 -7.316 -0.592 1.00 35.84 47 ILE D C 1
ATOM 5183 O O . ILE C 1 65 ? 50.693 -8.540 -0.536 1.00 34.40 47 ILE D O 1
ATOM 5188 N N . SER C 1 66 ? 50.849 -6.659 -1.737 1.00 36.76 48 SER D N 1
ATOM 5189 C CA . SER C 1 66 ? 51.134 -7.335 -3.022 1.00 37.73 48 SER D CA 1
ATOM 5190 C C . SER C 1 66 ? 51.424 -6.227 -4.043 1.00 38.40 48 SER D C 1
ATOM 5191 O O . SER C 1 66 ? 51.330 -5.035 -3.706 1.00 37.33 48 SER D O 1
ATOM 5194 N N . ASP C 1 67 ? 51.769 -6.575 -5.280 1.00 37.86 49 ASP D N 1
ATOM 5195 C CA . ASP C 1 67 ? 52.060 -5.494 -6.230 1.00 38.38 49 ASP D CA 1
ATOM 5196 C C . ASP C 1 67 ? 50.832 -4.716 -6.671 1.00 36.17 49 ASP D C 1
ATOM 5197 O O . ASP C 1 67 ? 50.951 -3.771 -7.426 1.00 37.73 49 ASP D O 1
ATOM 5202 N N . ARG C 1 68 ? 49.672 -5.063 -6.137 1.00 35.26 50 ARG D N 1
ATOM 5203 C CA . ARG C 1 68 ? 48.439 -4.410 -6.539 1.00 35.84 50 ARG D CA 1
ATOM 5204 C C . ARG C 1 68 ? 47.496 -4.029 -5.395 1.00 34.54 50 ARG D C 1
ATOM 5205 O O . ARG C 1 68 ? 46.487 -3.361 -5.612 1.00 33.36 50 ARG D O 1
ATOM 5213 N N . TRP C 1 69 ? 47.804 -4.451 -4.176 1.00 32.33 51 TRP D N 1
ATOM 5214 C CA . TRP C 1 69 ? 46.906 -4.159 -3.082 1.00 31.10 51 TRP D CA 1
ATOM 5215 C C . TRP C 1 69 ? 47.504 -3.439 -1.895 1.00 30.56 51 TRP D C 1
ATOM 5216 O O . TRP C 1 69 ? 48.601 -3.743 -1.452 1.00 29.48 51 TRP D O 1
ATOM 5227 N N . VAL C 1 70 ? 46.743 -2.493 -1.359 1.00 31.20 52 VAL D N 1
ATOM 5228 C CA . VAL C 1 70 ? 47.201 -1.712 -0.220 1.00 29.59 52 VAL D CA 1
ATOM 5229 C C . VAL C 1 70 ? 46.161 -1.801 0.860 1.00 29.69 52 VAL D C 1
ATOM 5230 O O . VAL C 1 70 ? 44.961 -1.659 0.596 1.00 28.38 52 VAL D O 1
ATOM 5234 N N . LEU C 1 71 ? 46.633 -2.046 2.080 1.00 29.38 53 LEU D N 1
ATOM 5235 C CA . LEU C 1 71 ? 45.753 -2.186 3.227 1.00 28.62 53 LEU D CA 1
ATOM 5236 C C . LEU C 1 71 ? 45.827 -0.940 4.100 1.00 28.00 53 LEU D C 1
ATOM 5237 O O . LEU C 1 71 ? 46.893 -0.356 4.268 1.00 30.75 53 LEU D O 1
ATOM 5242 N N . THR C 1 72 ? 44.699 -0.518 4.636 1.00 28.32 54 THR D N 1
ATOM 5243 C CA . THR C 1 72 ? 44.683 0.637 5.515 1.00 29.40 54 THR D CA 1
ATOM 5244 C C . THR C 1 72 ? 43.487 0.543 6.465 1.00 30.12 54 THR D C 1
ATOM 5245 O O . THR C 1 72 ? 42.818 -0.490 6.534 1.00 28.95 54 THR D O 1
ATOM 5249 N N . ALA C 1 73 ? 43.238 1.597 7.236 1.00 29.56 55 ALA D N 1
ATOM 5250 C CA . ALA C 1 73 ? 42.111 1.576 8.153 1.00 29.10 55 ALA D CA 1
ATOM 5251 C C . ALA C 1 73 ? 40.871 2.141 7.467 1.00 30.14 55 ALA D C 1
ATOM 5252 O O . ALA C 1 73 ? 40.955 3.112 6.699 1.00 30.83 55 ALA D O 1
ATOM 5254 N N . ALA C 1 74 ? 39.714 1.567 7.755 1.00 28.36 56 ALA D N 1
ATOM 5255 C CA . ALA C 1 74 ? 38.498 2.067 7.142 1.00 28.15 56 ALA D CA 1
ATOM 5256 C C . ALA C 1 74 ? 38.223 3.547 7.517 1.00 29.61 56 ALA D C 1
ATOM 5257 O O . ALA C 1 74 ? 37.834 4.348 6.656 1.00 27.60 56 ALA D O 1
ATOM 5259 N N . HIS C 1 75 ? 38.434 3.916 8.786 1.00 30.38 57 HIS D N 1
ATOM 5260 C CA . HIS C 1 75 ? 38.155 5.281 9.222 1.00 31.61 57 HIS D CA 1
ATOM 5261 C C . HIS C 1 75 ? 38.996 6.367 8.527 1.00 32.95 57 HIS D C 1
ATOM 5262 O O . HIS C 1 75 ? 38.673 7.554 8.603 1.00 33.02 57 HIS D O 1
ATOM 5269 N N . CYS C 1 76 ? 40.055 5.974 7.832 1.00 33.30 58 CYS D N 1
ATOM 5270 C CA . CYS C 1 76 ? 40.860 6.948 7.106 1.00 34.06 58 CYS D CA 1
ATOM 5271 C C . CYS C 1 76 ? 40.152 7.373 5.819 1.00 35.35 58 CYS D C 1
ATOM 5272 O O . CYS C 1 76 ? 40.487 8.420 5.218 1.00 32.90 58 CYS D O 1
ATOM 5275 N N . LEU C 1 77 ? 39.177 6.563 5.402 1.00 34.54 59 LEU D N 1
ATOM 5276 C CA . LEU C 1 77 ? 38.438 6.803 4.169 1.00 34.11 59 LEU D CA 1
ATOM 5277 C C . LEU C 1 77 ? 37.022 7.230 4.441 1.00 34.61 59 LEU D C 1
ATOM 5278 O O . LEU C 1 77 ? 36.494 8.134 3.796 1.00 36.23 59 LEU D O 1
ATOM 5283 N N . LEU C 1 78 ? 36.411 6.591 5.423 1.00 34.37 60 LEU D N 1
ATOM 5284 C CA . LEU C 1 78 ? 35.032 6.877 5.759 1.00 34.47 60 LEU D CA 1
ATOM 5285 C C . LEU C 1 78 ? 34.828 7.057 7.254 1.00 35.75 60 LEU D C 1
ATOM 5286 O O . LEU C 1 78 ? 35.115 6.160 8.045 1.00 36.99 60 LEU D O 1
ATOM 5291 N N . TYR C 1 79 A 34.334 8.221 7.644 1.00 36.62 60 TYR D N 1
ATOM 5292 C CA . TYR C 1 79 A 34.045 8.484 9.041 1.00 37.92 60 TYR D CA 1
ATOM 5293 C C . TYR C 1 79 A 33.093 9.656 9.071 1.00 39.53 60 TYR D C 1
ATOM 5294 O O . TYR C 1 79 A 33.505 10.800 9.220 1.00 39.92 60 TYR D O 1
ATOM 5303 N N . PRO C 1 80 B 31.797 9.379 8.911 1.00 41.66 60 PRO D N 1
ATOM 5304 C CA . PRO C 1 80 B 30.724 10.370 8.902 1.00 43.57 60 PRO D CA 1
ATOM 5305 C C . PRO C 1 80 B 30.783 11.459 9.981 1.00 45.07 60 PRO D C 1
ATOM 5306 O O . PRO C 1 80 B 30.587 12.642 9.683 1.00 46.21 60 PRO D O 1
ATOM 5310 N N . PRO C 1 81 C 31.061 11.083 11.239 1.00 45.34 60 PRO D N 1
ATOM 5311 C CA . PRO C 1 81 C 31.119 12.108 12.296 1.00 45.89 60 PRO D CA 1
ATOM 5312 C C . PRO C 1 81 C 32.152 13.234 12.083 1.00 45.88 60 PRO D C 1
ATOM 5313 O O . PRO C 1 81 C 32.129 14.243 12.785 1.00 46.22 60 PRO D O 1
ATOM 5317 N N . TRP C 1 82 D 33.063 13.058 11.133 1.00 44.73 60 TRP D N 1
ATOM 5318 C CA . TRP C 1 82 D 34.045 14.092 10.842 1.00 44.12 60 TRP D CA 1
ATOM 5319 C C . TRP C 1 82 D 33.870 14.493 9.381 1.00 45.60 60 TRP D C 1
ATOM 5320 O O . TRP C 1 82 D 34.812 14.982 8.744 1.00 44.55 60 TRP D O 1
ATOM 5331 N N . ASP C 1 83 E 32.653 14.265 8.870 1.00 46.85 60 ASP D N 1
ATOM 5332 C CA . ASP C 1 83 E 32.284 14.575 7.487 1.00 48.83 60 ASP D CA 1
ATOM 5333 C C . ASP C 1 83 E 33.389 14.133 6.552 1.00 47.31 60 ASP D C 1
ATOM 5334 O O . ASP C 1 83 E 33.868 14.902 5.714 1.00 46.49 60 ASP D O 1
ATOM 5339 N N . LYS C 1 84 F 33.799 12.884 6.711 1.00 46.56 60 LYS D N 1
ATOM 5340 C CA . LYS C 1 84 F 34.856 12.338 5.883 1.00 47.05 60 LYS D CA 1
ATOM 5341 C C . LYS C 1 84 F 34.379 11.120 5.109 1.00 46.17 60 LYS D C 1
ATOM 5342 O O . LYS C 1 84 F 33.869 10.160 5.681 1.00 45.79 60 LYS D O 1
ATOM 5348 N N . ASN C 1 85 G 34.530 11.186 3.795 1.00 45.38 60 ASN D N 1
ATOM 5349 C CA . ASN C 1 85 G 34.125 10.104 2.915 1.00 45.64 60 ASN D CA 1
ATOM 5350 C C . ASN C 1 85 G 34.897 10.281 1.610 1.00 45.01 60 ASN D C 1
ATOM 5351 O O . ASN C 1 85 G 34.403 10.899 0.675 1.00 45.84 60 ASN D O 1
ATOM 5356 N N . PHE C 1 86 H 36.108 9.748 1.550 1.00 43.25 60 PHE D N 1
ATOM 5357 C CA . PHE C 1 86 H 36.929 9.895 0.362 1.00 45.51 60 PHE D CA 1
ATOM 5358 C C . PHE C 1 86 H 36.667 8.848 -0.722 1.00 47.34 60 PHE D C 1
ATOM 5359 O O . PHE C 1 86 H 36.410 7.682 -0.422 1.00 50.50 60 PHE D O 1
ATOM 5367 N N . THR C 1 87 I 36.720 9.268 -1.984 1.00 46.98 60 THR D N 1
ATOM 5368 C CA . THR C 1 87 I 36.522 8.343 -3.092 1.00 46.51 60 THR D CA 1
ATOM 5369 C C . THR C 1 87 I 37.878 8.198 -3.787 1.00 44.69 60 THR D C 1
ATOM 5370 O O . THR C 1 87 I 38.798 8.972 -3.526 1.00 42.95 60 THR D O 1
ATOM 5374 N N . GLU C 1 88 ? 37.999 7.206 -4.664 1.00 43.41 61 GLU D N 1
ATOM 5375 C CA . GLU C 1 88 ? 39.255 6.955 -5.371 1.00 43.45 61 GLU D CA 1
ATOM 5376 C C . GLU C 1 88 ? 39.991 8.194 -5.880 1.00 43.73 61 GLU D C 1
ATOM 5377 O O . GLU C 1 88 ? 41.172 8.372 -5.592 1.00 44.47 61 GLU D O 1
ATOM 5383 N N . ASN C 1 89 ? 39.299 9.039 -6.641 1.00 44.04 62 ASN D N 1
ATOM 5384 C CA . ASN C 1 89 ? 39.915 10.236 -7.227 1.00 44.35 62 ASN D CA 1
ATOM 5385 C C . ASN C 1 89 ? 40.370 11.293 -6.231 1.00 42.65 62 ASN D C 1
ATOM 5386 O O . ASN C 1 89 ? 41.128 12.177 -6.591 1.00 40.72 62 ASN D O 1
ATOM 5391 N N . ASP C 1 90 ? 39.915 11.216 -4.986 1.00 41.42 63 ASP D N 1
ATOM 5392 C CA . ASP C 1 90 ? 40.312 12.217 -3.999 1.00 39.99 63 ASP D CA 1
ATOM 5393 C C . ASP C 1 90 ? 41.735 12.008 -3.556 1.00 39.89 63 ASP D C 1
ATOM 5394 O O . ASP C 1 90 ? 42.353 12.895 -2.978 1.00 39.66 63 ASP D O 1
ATOM 5399 N N . LEU C 1 91 ? 42.288 10.842 -3.835 1.00 40.29 64 LEU D N 1
ATOM 5400 C CA . LEU C 1 91 ? 43.617 10.615 -3.318 1.00 40.70 64 LEU D CA 1
ATOM 5401 C C . LEU C 1 91 ? 44.574 9.778 -4.076 1.00 40.13 64 LEU D C 1
ATOM 5402 O O . LEU C 1 91 ? 44.281 9.250 -5.135 1.00 41.34 64 LEU D O 1
ATOM 5407 N N . LEU C 1 92 ? 45.768 9.701 -3.527 1.00 39.10 65 LEU D N 1
ATOM 5408 C CA . LEU C 1 92 ? 46.769 8.873 -4.120 1.00 38.88 65 LEU D CA 1
ATOM 5409 C C . LEU C 1 92 ? 47.574 8.220 -2.999 1.00 37.89 65 LEU D C 1
ATOM 5410 O O . LEU C 1 92 ? 47.423 8.545 -1.822 1.00 36.93 65 LEU D O 1
ATOM 5415 N N . VAL C 1 93 ? 48.405 7.270 -3.389 1.00 35.43 66 VAL D N 1
ATOM 5416 C CA . VAL C 1 93 ? 49.191 6.482 -2.475 1.00 33.23 66 VAL D CA 1
ATOM 5417 C C . VAL C 1 93 ? 50.637 6.747 -2.817 1.00 31.51 66 VAL D C 1
ATOM 5418 O O . VAL C 1 93 ? 50.979 6.871 -3.989 1.00 32.23 66 VAL D O 1
ATOM 5422 N N . ARG C 1 94 ? 51.480 6.874 -1.801 1.00 30.14 67 ARG D N 1
ATOM 5423 C CA . ARG C 1 94 ? 52.903 7.134 -2.017 1.00 28.31 67 ARG D CA 1
ATOM 5424 C C . ARG C 1 94 ? 53.661 6.012 -1.319 1.00 27.63 67 ARG D C 1
ATOM 5425 O O . ARG C 1 94 ? 53.574 5.841 -0.100 1.00 29.27 67 ARG D O 1
ATOM 5433 N N . ILE C 1 95 ? 54.427 5.269 -2.101 1.00 27.26 68 ILE D N 1
ATOM 5434 C CA . ILE C 1 95 ? 55.142 4.114 -1.620 1.00 27.13 68 ILE D CA 1
ATOM 5435 C C . ILE C 1 95 ? 56.631 4.276 -1.710 1.00 26.55 68 ILE D C 1
ATOM 5436 O O . ILE C 1 95 ? 57.123 4.994 -2.559 1.00 27.07 68 ILE D O 1
ATOM 5441 N N . GLY C 1 96 ? 57.350 3.597 -0.821 1.00 28.42 69 GLY D N 1
ATOM 5442 C CA . GLY C 1 96 ? 58.809 3.647 -0.820 1.00 29.68 69 GLY D CA 1
ATOM 5443 C C . GLY C 1 96 ? 59.427 4.910 -0.239 1.00 31.60 69 GLY D C 1
ATOM 5444 O O . GLY C 1 96 ? 60.642 5.162 -0.408 1.00 32.55 69 GLY D O 1
ATOM 5445 N N . LYS C 1 97 ? 58.615 5.695 0.467 1.00 30.47 70 LYS D N 1
ATOM 5446 C CA . LYS C 1 97 ? 59.109 6.953 1.014 1.00 33.06 70 LYS D CA 1
ATOM 5447 C C . LYS C 1 97 ? 59.865 6.885 2.334 1.00 34.21 70 LYS D C 1
ATOM 5448 O O . LYS C 1 97 ? 59.652 5.986 3.160 1.00 33.41 70 LYS D O 1
ATOM 5454 N N . HIS C 1 98 ? 60.733 7.869 2.528 1.00 35.44 71 HIS D N 1
ATOM 5455 C CA . HIS C 1 98 ? 61.496 7.976 3.754 1.00 36.84 71 HIS D CA 1
ATOM 5456 C C . HIS C 1 98 ? 61.168 9.318 4.409 1.00 37.94 71 HIS D C 1
ATOM 5457 O O . HIS C 1 98 ? 60.635 9.373 5.530 1.00 37.49 71 HIS D O 1
ATOM 5464 N N . SER C 1 99 ? 61.458 10.407 3.705 1.00 37.97 72 SER D N 1
ATOM 5465 C CA . SER C 1 99 ? 61.141 11.726 4.242 1.00 39.38 72 SER D CA 1
ATOM 5466 C C . SER C 1 99 ? 59.857 12.229 3.627 1.00 39.01 72 SER D C 1
ATOM 5467 O O . SER C 1 99 ? 59.722 12.208 2.417 1.00 39.36 72 SER D O 1
ATOM 5470 N N . ARG C 1 100 ? 58.927 12.712 4.438 1.00 38.53 73 ARG D N 1
ATOM 5471 C CA . ARG C 1 100 ? 57.684 13.203 3.871 1.00 39.54 73 ARG D CA 1
ATOM 5472 C C . ARG C 1 100 ? 57.694 14.662 3.413 1.00 40.91 73 ARG D C 1
ATOM 5473 O O . ARG C 1 100 ? 56.692 15.147 2.919 1.00 42.77 73 ARG D O 1
ATOM 5481 N N . THR C 1 101 ? 58.811 15.363 3.554 1.00 41.75 74 THR D N 1
ATOM 5482 C CA . THR C 1 101 ? 58.837 16.781 3.195 1.00 42.02 74 THR D CA 1
ATOM 5483 C C . THR C 1 101 ? 59.261 17.074 1.780 1.00 42.94 74 THR D C 1
ATOM 5484 O O . THR C 1 101 ? 59.261 18.236 1.361 1.00 44.00 74 THR D O 1
ATOM 5488 N N . ARG C 1 102 ? 59.652 16.037 1.054 1.00 41.36 75 ARG D N 1
ATOM 5489 C CA . ARG C 1 102 ? 60.090 16.210 -0.312 1.00 39.26 75 ARG D CA 1
ATOM 5490 C C . ARG C 1 102 ? 59.730 15.007 -1.140 1.00 39.25 75 ARG D C 1
ATOM 5491 O O . ARG C 1 102 ? 59.528 13.916 -0.613 1.00 39.78 75 ARG D O 1
ATOM 5499 N N . TYR C 1 103 ? 59.638 15.210 -2.447 1.00 38.03 76 TYR D N 1
ATOM 5500 C CA . TYR C 1 103 ? 59.356 14.112 -3.360 1.00 36.89 76 TYR D CA 1
ATOM 5501 C C . TYR C 1 103 ? 60.691 13.355 -3.439 1.00 35.89 76 TYR D C 1
ATOM 5502 O O . TYR C 1 103 ? 61.743 13.987 -3.554 1.00 37.11 76 TYR D O 1
ATOM 5511 N N . GLU C 1 104 ? 60.693 12.026 -3.342 1.00 34.41 77 GLU D N 1
ATOM 5512 C CA . GLU C 1 104 ? 61.987 11.318 -3.434 1.00 34.24 77 GLU D CA 1
ATOM 5513 C C . GLU C 1 104 ? 61.955 10.533 -4.744 1.00 34.42 77 GLU D C 1
ATOM 5514 O O . GLU C 1 104 ? 61.553 9.370 -4.778 1.00 33.38 77 GLU D O 1
ATOM 5520 N N . ARG C 1 105 A 62.400 11.187 -5.818 1.00 35.69 77 ARG D N 1
ATOM 5521 C CA . ARG C 1 105 A 62.326 10.624 -7.165 1.00 37.14 77 ARG D CA 1
ATOM 5522 C C . ARG C 1 105 A 62.962 9.277 -7.457 1.00 37.33 77 ARG D C 1
ATOM 5523 O O . ARG C 1 105 A 62.431 8.526 -8.269 1.00 37.74 77 ARG D O 1
ATOM 5531 N N . ASN C 1 106 ? 64.062 8.944 -6.799 1.00 37.77 78 ASN D N 1
ATOM 5532 C CA . ASN C 1 106 ? 64.700 7.668 -7.088 1.00 36.30 78 ASN D CA 1
ATOM 5533 C C . ASN C 1 106 ? 64.119 6.476 -6.375 1.00 35.82 78 ASN D C 1
ATOM 5534 O O . ASN C 1 106 ? 64.442 5.352 -6.724 1.00 37.34 78 ASN D O 1
ATOM 5539 N N . ILE C 1 107 ? 63.260 6.688 -5.389 1.00 34.01 79 ILE D N 1
ATOM 5540 C CA . ILE C 1 107 ? 62.733 5.544 -4.656 1.00 33.75 79 ILE D CA 1
ATOM 5541 C C . ILE C 1 107 ? 61.223 5.601 -4.490 1.00 33.95 79 ILE D C 1
ATOM 5542 O O . ILE C 1 107 ? 60.571 4.562 -4.324 1.00 34.75 79 ILE D O 1
ATOM 5547 N N . GLU C 1 108 ? 60.670 6.807 -4.538 1.00 31.55 80 GLU D N 1
ATOM 5548 C CA . GLU C 1 108 ? 59.236 6.987 -4.355 1.00 32.07 80 GLU D CA 1
ATOM 5549 C C . GLU C 1 108 ? 58.416 6.511 -5.545 1.00 32.18 80 GLU D C 1
ATOM 5550 O O . GLU C 1 108 ? 58.851 6.610 -6.677 1.00 32.49 80 GLU D O 1
ATOM 5556 N N . LYS C 1 109 ? 57.222 6.009 -5.272 1.00 32.95 81 LYS D N 1
ATOM 5557 C CA . LYS C 1 109 ? 56.329 5.575 -6.325 1.00 35.02 81 LYS D CA 1
ATOM 5558 C C . LYS C 1 109 ? 54.948 6.063 -5.931 1.00 34.15 81 LYS D C 1
ATOM 5559 O O . LYS C 1 109 ? 54.504 5.828 -4.796 1.00 32.36 81 LYS D O 1
ATOM 5565 N N . ILE C 1 110 ? 54.293 6.773 -6.849 1.00 30.60 82 ILE D N 1
ATOM 5566 C CA . ILE C 1 110 ? 52.954 7.286 -6.615 1.00 32.90 82 ILE D CA 1
ATOM 5567 C C . ILE C 1 110 ? 52.004 6.447 -7.475 1.00 33.57 82 ILE D C 1
ATOM 5568 O O . ILE C 1 110 ? 52.262 6.215 -8.654 1.00 35.04 82 ILE D O 1
ATOM 5573 N N . SER C 1 111 ? 50.923 5.967 -6.877 1.00 35.71 83 SER D N 1
ATOM 5574 C CA . SER C 1 111 ? 49.954 5.143 -7.595 1.00 37.79 83 SER D CA 1
ATOM 5575 C C . SER C 1 111 ? 48.559 5.688 -7.459 1.00 38.35 83 SER D C 1
ATOM 5576 O O . SER C 1 111 ? 48.144 6.110 -6.364 1.00 37.95 83 SER D O 1
ATOM 5579 N N . MET C 1 112 ? 47.821 5.676 -8.563 1.00 38.52 84 MET D N 1
ATOM 5580 C CA . MET C 1 112 ? 46.455 6.138 -8.490 1.00 38.88 84 MET D CA 1
ATOM 5581 C C . MET C 1 112 ? 45.670 4.893 -8.066 1.00 38.04 84 MET D C 1
ATOM 5582 O O . MET C 1 112 ? 46.094 3.766 -8.306 1.00 36.14 84 MET D O 1
ATOM 5587 N N . LEU C 1 113 ? 44.549 5.115 -7.401 1.00 38.02 85 LEU D N 1
ATOM 5588 C CA . LEU C 1 113 ? 43.692 4.059 -6.921 1.00 39.45 85 LEU D CA 1
ATOM 5589 C C . LEU C 1 113 ? 42.659 3.661 -7.958 1.00 40.74 85 LEU D C 1
ATOM 5590 O O . LEU C 1 113 ? 41.986 4.508 -8.545 1.00 41.13 85 LEU D O 1
ATOM 5595 N N . GLU C 1 114 ? 42.509 2.367 -8.176 1.00 40.99 86 GLU D N 1
ATOM 5596 C CA . GLU C 1 114 ? 41.497 1.928 -9.107 1.00 41.36 86 GLU D CA 1
ATOM 5597 C C . GLU C 1 114 ? 40.182 1.804 -8.336 1.00 40.69 86 GLU D C 1
ATOM 5598 O O . GLU C 1 114 ? 39.125 2.230 -8.810 1.00 39.50 86 GLU D O 1
ATOM 5604 N N . LYS C 1 115 ? 40.254 1.239 -7.128 1.00 38.95 87 LYS D N 1
ATOM 5605 C CA . LYS C 1 115 ? 39.052 1.015 -6.331 1.00 37.45 87 LYS D CA 1
ATOM 5606 C C . LYS C 1 115 ? 39.316 0.884 -4.837 1.00 36.73 87 LYS D C 1
ATOM 5607 O O . LYS C 1 115 ? 40.344 0.359 -4.413 1.00 36.69 87 LYS D O 1
ATOM 5613 N N . ILE C 1 116 ? 38.353 1.347 -4.056 1.00 35.59 88 ILE D N 1
ATOM 5614 C CA . ILE C 1 116 ? 38.400 1.312 -2.607 1.00 36.72 88 ILE D CA 1
ATOM 5615 C C . ILE C 1 116 ? 37.371 0.312 -2.092 1.00 37.11 88 ILE D C 1
ATOM 5616 O O . ILE C 1 116 ? 36.204 0.378 -2.476 1.00 38.33 88 ILE D O 1
ATOM 5621 N N . TYR C 1 117 ? 37.802 -0.601 -1.223 1.00 35.93 89 TYR D N 1
ATOM 5622 C CA . TYR C 1 117 ? 36.914 -1.603 -0.641 1.00 36.04 89 TYR D CA 1
ATOM 5623 C C . TYR C 1 117 ? 36.910 -1.499 0.903 1.00 35.11 89 TYR D C 1
ATOM 5624 O O . TYR C 1 117 ? 37.838 -1.937 1.576 1.00 33.51 89 TYR D O 1
ATOM 5633 N N . ILE C 1 118 ? 35.862 -0.899 1.449 1.00 34.91 90 ILE D N 1
ATOM 5634 C CA . ILE C 1 118 ? 35.720 -0.742 2.886 1.00 35.97 90 ILE D CA 1
ATOM 5635 C C . ILE C 1 118 ? 34.921 -1.918 3.419 1.00 37.53 90 ILE D C 1
ATOM 5636 O O . ILE C 1 118 ? 33.919 -2.309 2.803 1.00 38.18 90 ILE D O 1
ATOM 5641 N N . HIS C 1 119 ? 35.334 -2.471 4.563 1.00 35.79 91 HIS D N 1
ATOM 5642 C CA . HIS C 1 119 ? 34.599 -3.595 5.116 1.00 34.56 91 HIS D CA 1
ATOM 5643 C C . HIS C 1 119 ? 33.113 -3.266 5.262 1.00 34.58 91 HIS D C 1
ATOM 5644 O O . HIS C 1 119 ? 32.742 -2.264 5.876 1.00 35.36 91 HIS D O 1
ATOM 5651 N N . PRO C 1 120 ? 32.235 -4.114 4.698 1.00 34.48 92 PRO D N 1
ATOM 5652 C CA . PRO C 1 120 ? 30.815 -3.795 4.839 1.00 34.72 92 PRO D CA 1
ATOM 5653 C C . PRO C 1 120 ? 30.276 -3.758 6.250 1.00 36.14 92 PRO D C 1
ATOM 5654 O O . PRO C 1 120 ? 29.238 -3.157 6.501 1.00 34.80 92 PRO D O 1
ATOM 5658 N N . ARG C 1 121 ? 30.955 -4.406 7.186 1.00 36.95 93 ARG D N 1
ATOM 5659 C CA . ARG C 1 121 ? 30.451 -4.381 8.541 1.00 37.32 93 ARG D CA 1
ATOM 5660 C C . ARG C 1 121 ? 31.379 -3.569 9.460 1.00 38.09 93 ARG D C 1
ATOM 5661 O O . ARG C 1 121 ? 31.564 -3.893 10.635 1.00 38.37 93 ARG D O 1
ATOM 5669 N N . TYR C 1 122 ? 31.970 -2.521 8.887 1.00 37.92 94 TYR D N 1
ATOM 5670 C CA . TYR C 1 122 ? 32.840 -1.589 9.605 1.00 37.12 94 TYR D CA 1
ATOM 5671 C C . TYR C 1 122 ? 31.860 -0.813 10.475 1.00 37.24 94 TYR D C 1
ATOM 5672 O O . TYR C 1 122 ? 30.891 -0.252 9.977 1.00 38.83 94 TYR D O 1
ATOM 5681 N N . ASN C 1 123 ? 32.090 -0.806 11.779 1.00 37.31 95 ASN D N 1
ATOM 5682 C CA . ASN C 1 123 ? 31.179 -0.156 12.717 1.00 38.70 95 ASN D CA 1
ATOM 5683 C C . ASN C 1 123 ? 31.691 1.212 13.168 1.00 40.13 95 ASN D C 1
ATOM 5684 O O . ASN C 1 123 ? 32.204 1.355 14.289 1.00 41.00 95 ASN D O 1
ATOM 5689 N N . TRP C 1 124 ? 31.533 2.217 12.309 1.00 40.00 96 TRP D N 1
ATOM 5690 C CA . TRP C 1 124 ? 32.013 3.553 12.624 1.00 41.63 96 TRP D CA 1
ATOM 5691 C C . TRP C 1 124 ? 31.238 4.304 13.700 1.00 43.70 96 TRP D C 1
ATOM 5692 O O . TRP C 1 124 ? 31.819 5.119 14.425 1.00 43.83 96 TRP D O 1
ATOM 5703 N N . ARG C 1 125 ? 29.945 4.040 13.843 1.00 45.61 97 ARG D N 1
ATOM 5704 C CA . ARG C 1 125 ? 29.221 4.780 14.852 1.00 49.00 97 ARG D CA 1
ATOM 5705 C C . ARG C 1 125 ? 29.333 4.258 16.265 1.00 48.90 97 ARG D C 1
ATOM 5706 O O . ARG C 1 125 ? 28.756 4.843 17.181 1.00 48.86 97 ARG D O 1
ATOM 5714 N N . GLU C 1 126 A 30.097 3.191 16.471 1.00 48.15 97 GLU D N 1
ATOM 5715 C CA . GLU C 1 126 A 30.205 2.656 17.824 1.00 46.83 97 GLU D CA 1
ATOM 5716 C C . GLU C 1 126 A 31.598 2.474 18.429 1.00 43.43 97 GLU D C 1
ATOM 5717 O O . GLU C 1 126 A 31.923 3.075 19.443 1.00 44.03 97 GLU D O 1
ATOM 5723 N N . ASN C 1 127 ? 32.426 1.662 17.802 1.00 39.35 98 ASN D N 1
ATOM 5724 C CA . ASN C 1 127 ? 33.724 1.353 18.377 1.00 36.57 98 ASN D CA 1
ATOM 5725 C C . ASN C 1 127 ? 34.790 1.058 17.331 1.00 35.26 98 ASN D C 1
ATOM 5726 O O . ASN C 1 127 ? 35.829 0.494 17.647 1.00 35.55 98 ASN D O 1
ATOM 5731 N N . LEU C 1 128 ? 34.536 1.438 16.092 1.00 32.50 99 LEU D N 1
ATOM 5732 C CA . LEU C 1 128 ? 35.466 1.150 15.029 1.00 31.63 99 LEU D CA 1
ATOM 5733 C C . LEU C 1 128 ? 35.712 -0.354 14.832 1.00 30.22 99 LEU D C 1
ATOM 5734 O O . LEU C 1 128 ? 36.773 -0.755 14.355 1.00 29.43 99 LEU D O 1
ATOM 5739 N N . ASP C 1 129 ? 34.745 -1.184 15.210 1.00 30.58 100 ASP D N 1
ATOM 5740 C CA . ASP C 1 129 ? 34.894 -2.627 15.000 1.00 31.94 100 ASP D CA 1
ATOM 5741 C C . ASP C 1 129 ? 35.101 -2.849 13.499 1.00 31.21 100 ASP D C 1
ATOM 5742 O O . ASP C 1 129 ? 34.398 -2.259 12.678 1.00 34.33 100 ASP D O 1
ATOM 5747 N N . ARG C 1 130 ? 36.083 -3.667 13.145 1.00 31.12 101 ARG D N 1
ATOM 5748 C CA . ARG C 1 130 ? 36.410 -3.974 11.747 1.00 31.68 101 ARG D CA 1
ATOM 5749 C C . ARG C 1 130 ? 36.885 -2.741 10.995 1.00 32.80 101 ARG D C 1
ATOM 5750 O O . ARG C 1 130 ? 36.411 -2.427 9.898 1.00 32.85 101 ARG D O 1
ATOM 5758 N N . ASP C 1 131 ? 37.857 -2.055 11.581 1.00 31.88 102 ASP D N 1
ATOM 5759 C CA . ASP C 1 131 ? 38.373 -0.837 10.995 1.00 31.26 102 ASP D CA 1
ATOM 5760 C C . ASP C 1 131 ? 39.420 -1.229 9.977 1.00 31.16 102 ASP D C 1
ATOM 5761 O O . ASP C 1 131 ? 40.621 -1.164 10.224 1.00 29.87 102 ASP D O 1
ATOM 5766 N N . ILE C 1 132 ? 38.954 -1.603 8.792 1.00 30.31 103 ILE D N 1
ATOM 5767 C CA . ILE C 1 132 ? 39.870 -2.080 7.764 1.00 27.80 103 ILE D CA 1
ATOM 5768 C C . ILE C 1 132 ? 39.353 -1.786 6.361 1.00 26.82 103 ILE D C 1
ATOM 5769 O O . ILE C 1 132 ? 38.154 -1.751 6.129 1.00 27.83 103 ILE D O 1
ATOM 5774 N N . ALA C 1 133 ? 40.264 -1.578 5.427 1.00 27.42 104 ALA D N 1
ATOM 5775 C CA . ALA C 1 133 ? 39.871 -1.287 4.073 1.00 28.10 104 ALA D CA 1
ATOM 5776 C C . ALA C 1 133 ? 40.992 -1.653 3.142 1.00 30.08 104 ALA D C 1
ATOM 5777 O O . ALA C 1 133 ? 42.189 -1.664 3.530 1.00 28.72 104 ALA D O 1
ATOM 5779 N N . LEU C 1 134 ? 40.608 -2.008 1.913 1.00 31.30 105 LEU D N 1
ATOM 5780 C CA . LEU C 1 134 ? 41.589 -2.375 0.900 1.00 32.09 105 LEU D CA 1
ATOM 5781 C C . LEU C 1 134 ? 41.560 -1.366 -0.237 1.00 33.18 105 LEU D C 1
ATOM 5782 O O . LEU C 1 134 ? 40.520 -0.813 -0.558 1.00 34.55 105 LEU D O 1
ATOM 5787 N N . MET C 1 135 ? 42.705 -1.120 -0.846 1.00 34.20 106 MET D N 1
ATOM 5788 C CA . MET C 1 135 ? 42.761 -0.181 -1.953 1.00 35.05 106 MET D CA 1
ATOM 5789 C C . MET C 1 135 ? 43.493 -0.865 -3.096 1.00 34.91 106 MET D C 1
ATOM 5790 O O . MET C 1 135 ? 44.643 -1.301 -2.932 1.00 33.93 106 MET D O 1
ATOM 5795 N N . LYS C 1 136 ? 42.818 -0.986 -4.244 1.00 35.09 107 LYS D N 1
ATOM 5796 C CA . LYS C 1 136 ? 43.430 -1.644 -5.409 1.00 35.84 107 LYS D CA 1
ATOM 5797 C C . LYS C 1 136 ? 44.079 -0.615 -6.325 1.00 35.06 107 LYS D C 1
ATOM 5798 O O . LYS C 1 136 ? 43.442 0.360 -6.706 1.00 35.02 107 LYS D O 1
ATOM 5804 N N . LEU C 1 137 ? 45.346 -0.824 -6.664 1.00 34.90 108 LEU D N 1
ATOM 5805 C CA . LEU C 1 137 ? 46.053 0.106 -7.536 1.00 37.44 108 LEU D CA 1
ATOM 5806 C C . LEU C 1 137 ? 45.588 -0.110 -8.996 1.00 40.87 108 LEU D C 1
ATOM 5807 O O . LEU C 1 137 ? 45.093 -1.184 -9.325 1.00 41.64 108 LEU D O 1
ATOM 5812 N N . LYS C 1 138 ? 45.703 0.904 -9.853 1.00 42.58 109 LYS D N 1
ATOM 5813 C CA . LYS C 1 138 ? 45.268 0.746 -11.245 1.00 44.74 109 LYS D CA 1
ATOM 5814 C C . LYS C 1 138 ? 46.221 -0.169 -11.965 1.00 44.13 109 LYS D C 1
ATOM 5815 O O . LYS C 1 138 ? 45.811 -0.996 -12.754 1.00 44.68 109 LYS D O 1
ATOM 5821 N N . LYS C 1 139 ? 47.505 -0.018 -11.702 1.00 44.57 110 LYS D N 1
ATOM 5822 C CA . LYS C 1 139 ? 48.479 -0.885 -12.332 1.00 46.65 110 LYS D CA 1
ATOM 5823 C C . LYS C 1 139 ? 49.384 -1.404 -11.223 1.00 47.37 110 LYS D C 1
ATOM 5824 O O . LYS C 1 139 ? 49.485 -0.793 -10.152 1.00 47.52 110 LYS D O 1
ATOM 5830 N N . PRO C 1 140 ? 50.023 -2.562 -11.437 1.00 47.33 111 PRO D N 1
ATOM 5831 C CA . PRO C 1 140 ? 50.892 -3.059 -10.367 1.00 47.15 111 PRO D CA 1
ATOM 5832 C C . PRO C 1 140 ? 52.129 -2.198 -10.192 1.00 46.65 111 PRO D C 1
ATOM 5833 O O . PRO C 1 140 ? 52.592 -1.596 -11.151 1.00 46.94 111 PRO D O 1
ATOM 5837 N N . VAL C 1 141 ? 52.652 -2.118 -8.969 1.00 45.54 112 VAL D N 1
ATOM 5838 C CA . VAL C 1 141 ? 53.858 -1.332 -8.745 1.00 44.68 112 VAL D CA 1
ATOM 5839 C C . VAL C 1 141 ? 55.004 -2.302 -8.735 1.00 43.86 112 VAL D C 1
ATOM 5840 O O . VAL C 1 141 ? 54.826 -3.458 -8.367 1.00 44.30 112 VAL D O 1
ATOM 5844 N N . ALA C 1 142 ? 56.177 -1.856 -9.156 1.00 41.74 113 ALA D N 1
ATOM 5845 C CA . ALA C 1 142 ? 57.321 -2.752 -9.162 1.00 41.84 113 ALA D CA 1
ATOM 5846 C C . ALA C 1 142 ? 58.071 -2.687 -7.835 1.00 41.40 113 ALA D C 1
ATOM 5847 O O . ALA C 1 142 ? 58.232 -1.612 -7.259 1.00 42.67 113 ALA D O 1
ATOM 5849 N N . PHE C 1 143 ? 58.539 -3.836 -7.363 1.00 39.13 114 PHE D N 1
ATOM 5850 C CA . PHE C 1 143 ? 59.283 -3.889 -6.124 1.00 37.05 114 PHE D CA 1
ATOM 5851 C C . PHE C 1 143 ? 60.696 -3.378 -6.332 1.00 37.18 114 PHE D C 1
ATOM 5852 O O . PHE C 1 143 ? 61.208 -3.332 -7.458 1.00 37.56 114 PHE D O 1
ATOM 5860 N N . SER C 1 144 ? 61.333 -2.975 -5.238 1.00 36.39 115 SER D N 1
ATOM 5861 C CA . SER C 1 144 ? 62.685 -2.445 -5.323 1.00 34.92 115 SER D CA 1
ATOM 5862 C C . SER C 1 144 ? 63.246 -2.596 -3.940 1.00 35.14 115 SER D C 1
ATOM 5863 O O . SER C 1 144 ? 62.628 -3.240 -3.099 1.00 37.77 115 SER D O 1
ATOM 5866 N N . ASP C 1 145 ? 64.398 -1.993 -3.687 1.00 34.20 116 ASP D N 1
ATOM 5867 C CA . ASP C 1 145 ? 64.992 -2.076 -2.365 1.00 34.64 116 ASP D CA 1
ATOM 5868 C C . ASP C 1 145 ? 64.158 -1.324 -1.340 1.00 34.84 116 ASP D C 1
ATOM 5869 O O . ASP C 1 145 ? 64.275 -1.573 -0.140 1.00 34.54 116 ASP D O 1
ATOM 5874 N N . TYR C 1 146 ? 63.301 -0.427 -1.824 1.00 34.93 117 TYR D N 1
ATOM 5875 C CA . TYR C 1 146 ? 62.474 0.417 -0.962 1.00 32.69 117 TYR D CA 1
ATOM 5876 C C . TYR C 1 146 ? 60.988 0.116 -0.964 1.00 32.26 117 TYR D C 1
ATOM 5877 O O . TYR C 1 146 ? 60.243 0.676 -0.166 1.00 30.71 117 TYR D O 1
ATOM 5886 N N . ILE C 1 147 ? 60.555 -0.756 -1.864 1.00 31.13 118 ILE D N 1
ATOM 5887 C CA . ILE C 1 147 ? 59.153 -1.102 -1.964 1.00 31.53 118 ILE D CA 1
ATOM 5888 C C . ILE C 1 147 ? 59.103 -2.627 -1.990 1.00 34.91 118 ILE D C 1
ATOM 5889 O O . ILE C 1 147 ? 59.665 -3.264 -2.897 1.00 34.62 118 ILE D O 1
ATOM 5894 N N . HIS C 1 148 ? 58.435 -3.205 -0.996 1.00 35.97 119 HIS D N 1
ATOM 5895 C CA . HIS C 1 148 ? 58.335 -4.664 -0.871 1.00 36.10 119 HIS D CA 1
ATOM 5896 C C . HIS C 1 148 ? 57.121 -4.974 -0.013 1.00 34.13 119 HIS D C 1
ATOM 5897 O O . HIS C 1 148 ? 56.835 -4.248 0.927 1.00 34.82 119 HIS D O 1
ATOM 5904 N N . PRO C 1 149 ? 56.398 -6.064 -0.306 1.00 33.71 120 PRO D N 1
ATOM 5905 C CA . PRO C 1 149 ? 55.219 -6.353 0.520 1.00 33.19 120 PRO D CA 1
ATOM 5906 C C . PRO C 1 149 ? 55.517 -7.084 1.850 1.00 32.20 120 PRO D C 1
ATOM 5907 O O . PRO C 1 149 ? 56.534 -7.757 1.983 1.00 31.23 120 PRO D O 1
ATOM 5911 N N . VAL C 1 150 ? 54.610 -6.927 2.810 1.00 32.03 121 VAL D N 1
ATOM 5912 C CA . VAL C 1 150 ? 54.698 -7.544 4.136 1.00 32.39 121 VAL D CA 1
ATOM 5913 C C . VAL C 1 150 ? 53.793 -8.787 4.107 1.00 35.08 121 VAL D C 1
ATOM 5914 O O . VAL C 1 150 ? 52.830 -8.847 3.314 1.00 36.17 121 VAL D O 1
ATOM 5918 N N . CYS C 1 151 ? 54.063 -9.775 4.958 1.00 34.54 122 CYS D N 1
ATOM 5919 C CA . CYS C 1 151 ? 53.207 -10.961 4.976 1.00 34.18 122 CYS D CA 1
ATOM 5920 C C . CYS C 1 151 ? 52.006 -10.752 5.868 1.00 33.47 122 CYS D C 1
ATOM 5921 O O . CYS C 1 151 ? 52.079 -9.973 6.812 1.00 34.44 122 CYS D O 1
ATOM 5924 N N . LEU C 1 152 ? 50.899 -11.435 5.578 1.00 32.21 123 LEU D N 1
ATOM 5925 C CA . LEU C 1 152 ? 49.728 -11.383 6.439 1.00 32.97 123 LEU D CA 1
ATOM 5926 C C . LEU C 1 152 ? 49.781 -12.711 7.198 1.00 34.61 123 LEU D C 1
ATOM 5927 O O . LEU C 1 152 ? 50.221 -13.713 6.661 1.00 32.88 123 LEU D O 1
ATOM 5932 N N . PRO C 1 153 ? 49.340 -12.741 8.459 1.00 36.22 124 PRO D N 1
ATOM 5933 C CA . PRO C 1 153 ? 49.411 -14.020 9.183 1.00 37.98 124 PRO D CA 1
ATOM 5934 C C . PRO C 1 153 ? 48.286 -15.007 8.957 1.00 38.78 124 PRO D C 1
ATOM 5935 O O . PRO C 1 153 ? 47.177 -14.636 8.601 1.00 39.03 124 PRO D O 1
ATOM 5939 N N . ASP C 1 154 ? 48.586 -16.277 9.186 1.00 41.30 125 ASP D N 1
ATOM 5940 C CA . ASP C 1 154 ? 47.569 -17.325 9.109 1.00 44.41 125 ASP D CA 1
ATOM 5941 C C . ASP C 1 154 ? 47.149 -17.553 10.582 1.00 45.05 125 ASP D C 1
ATOM 5942 O O . ASP C 1 154 ? 47.696 -16.922 11.502 1.00 44.37 125 ASP D O 1
ATOM 5947 N N . ARG C 1 155 ? 46.189 -18.444 10.800 1.00 44.15 126 ARG D N 1
ATOM 5948 C CA . ARG C 1 155 ? 45.684 -18.724 12.135 1.00 42.74 126 ARG D CA 1
ATOM 5949 C C . ARG C 1 155 ? 46.730 -19.003 13.216 1.00 42.38 126 ARG D C 1
ATOM 5950 O O . ARG C 1 155 ? 46.660 -18.443 14.319 1.00 40.67 126 ARG D O 1
ATOM 5958 N N . GLU C 1 156 ? 47.693 -19.860 12.911 1.00 42.32 127 GLU D N 1
ATOM 5959 C CA . GLU C 1 156 ? 48.685 -20.195 13.907 1.00 43.55 127 GLU D CA 1
ATOM 5960 C C . GLU C 1 156 ? 49.761 -19.153 14.098 1.00 43.43 127 GLU D C 1
ATOM 5961 O O . GLU C 1 156 ? 50.331 -19.059 15.183 1.00 44.75 127 GLU D O 1
ATOM 5967 N N . THR C 1 157 ? 50.068 -18.366 13.075 1.00 43.20 128 THR D N 1
ATOM 5968 C CA . THR C 1 157 ? 51.085 -17.346 13.273 1.00 43.11 128 THR D CA 1
ATOM 5969 C C . THR C 1 157 ? 50.459 -16.290 14.184 1.00 43.07 128 THR D C 1
ATOM 5970 O O . THR C 1 157 ? 51.161 -15.643 14.944 1.00 43.78 128 THR D O 1
ATOM 5974 N N . ALA C 1 158 ? 49.135 -16.147 14.125 1.00 41.91 129 ALA D N 1
ATOM 5975 C CA . ALA C 1 158 ? 48.416 -15.195 14.971 1.00 42.96 129 ALA D CA 1
ATOM 5976 C C . ALA C 1 158 ? 48.324 -15.693 16.413 1.00 44.28 129 ALA D C 1
ATOM 5977 O O . ALA C 1 158 ? 48.465 -14.910 17.363 1.00 44.01 129 ALA D O 1
ATOM 5979 N N . ALA C 1 159 A 48.058 -16.989 16.573 1.00 43.56 129 ALA D N 1
ATOM 5980 C CA . ALA C 1 159 A 47.949 -17.584 17.903 1.00 43.97 129 ALA D CA 1
ATOM 5981 C C . ALA C 1 159 A 49.303 -17.641 18.623 1.00 43.34 129 ALA D C 1
ATOM 5982 O O . ALA C 1 159 A 49.366 -17.529 19.848 1.00 43.76 129 ALA D O 1
ATOM 5984 N N . SER C 1 160 B 50.387 -17.808 17.875 1.00 43.70 129 SER D N 1
ATOM 5985 C CA . SER C 1 160 B 51.697 -17.885 18.511 1.00 44.14 129 SER D CA 1
ATOM 5986 C C . SER C 1 160 B 52.407 -16.547 18.672 1.00 45.32 129 SER D C 1
ATOM 5987 O O . SER C 1 160 B 53.200 -16.369 19.606 1.00 45.94 129 SER D O 1
ATOM 5990 N N . LEU C 1 161 C 52.131 -15.600 17.778 1.00 44.00 129 LEU D N 1
ATOM 5991 C CA . LEU C 1 161 C 52.770 -14.292 17.866 1.00 41.78 129 LEU D CA 1
ATOM 5992 C C . LEU C 1 161 C 51.981 -13.291 18.718 1.00 41.00 129 LEU D C 1
ATOM 5993 O O . LEU C 1 161 C 52.567 -12.437 19.371 1.00 40.06 129 LEU D O 1
ATOM 5998 N N . LEU C 1 162 ? 50.659 -13.385 18.739 1.00 40.27 130 LEU D N 1
ATOM 5999 C CA . LEU C 1 162 ? 49.910 -12.430 19.539 1.00 40.71 130 LEU D CA 1
ATOM 6000 C C . LEU C 1 162 ? 49.698 -12.870 20.989 1.00 39.69 130 LEU D C 1
ATOM 6001 O O . LEU C 1 162 ? 48.592 -13.228 21.388 1.00 41.21 130 LEU D O 1
ATOM 6006 N N . GLN C 1 163 ? 50.759 -12.829 21.782 1.00 38.41 131 GLN D N 1
ATOM 6007 C CA . GLN C 1 163 ? 50.656 -13.203 23.192 1.00 37.08 131 GLN D CA 1
ATOM 6008 C C . GLN C 1 163 ? 51.073 -12.003 24.005 1.00 35.63 131 GLN D C 1
ATOM 6009 O O . GLN C 1 163 ? 51.980 -11.270 23.608 1.00 33.86 131 GLN D O 1
ATOM 6015 N N . ALA C 1 164 ? 50.388 -11.796 25.125 1.00 35.26 132 ALA D N 1
ATOM 6016 C CA . ALA C 1 164 ? 50.675 -10.686 26.026 1.00 35.77 132 ALA D CA 1
ATOM 6017 C C . ALA C 1 164 ? 52.179 -10.638 26.238 1.00 36.86 132 ALA D C 1
ATOM 6018 O O . ALA C 1 164 ? 52.810 -11.677 26.340 1.00 37.91 132 ALA D O 1
ATOM 6020 N N . GLY C 1 165 ? 52.759 -9.441 26.259 1.00 38.49 133 GLY D N 1
ATOM 6021 C CA . GLY C 1 165 ? 54.189 -9.311 26.482 1.00 39.03 133 GLY D CA 1
ATOM 6022 C C . GLY C 1 165 ? 55.070 -9.318 25.253 1.00 40.00 133 GLY D C 1
ATOM 6023 O O . GLY C 1 165 ? 56.158 -8.736 25.251 1.00 40.73 133 GLY D O 1
ATOM 6024 N N . TYR C 1 166 ? 54.629 -10.004 24.208 1.00 41.13 134 TYR D N 1
ATOM 6025 C CA . TYR C 1 166 ? 55.395 -10.052 22.965 1.00 40.88 134 TYR D CA 1
ATOM 6026 C C . TYR C 1 166 ? 55.326 -8.656 22.352 1.00 38.95 134 TYR D C 1
ATOM 6027 O O . TYR C 1 166 ? 54.287 -7.990 22.416 1.00 36.85 134 TYR D O 1
ATOM 6036 N N . LYS C 1 167 ? 56.433 -8.214 21.769 1.00 37.45 135 LYS D N 1
ATOM 6037 C CA . LYS C 1 167 ? 56.502 -6.890 21.182 1.00 37.01 135 LYS D CA 1
ATOM 6038 C C . LYS C 1 167 ? 56.425 -6.880 19.664 1.00 36.31 135 LYS D C 1
ATOM 6039 O O . LYS C 1 167 ? 56.995 -7.739 18.985 1.00 33.85 135 LYS D O 1
ATOM 6045 N N . GLY C 1 168 ? 55.725 -5.875 19.152 1.00 35.84 136 GLY D N 1
ATOM 6046 C CA . GLY C 1 168 ? 55.608 -5.675 17.722 1.00 36.27 136 GLY D CA 1
ATOM 6047 C C . GLY C 1 168 ? 56.136 -4.281 17.400 1.00 36.51 136 GLY D C 1
ATOM 6048 O O . GLY C 1 168 ? 56.614 -3.567 18.281 1.00 36.15 136 GLY D O 1
ATOM 6049 N N . ARG C 1 169 ? 56.028 -3.870 16.142 1.00 35.97 137 ARG D N 1
ATOM 6050 C CA . ARG C 1 169 ? 56.528 -2.567 15.719 1.00 33.95 137 ARG D CA 1
ATOM 6051 C C . ARG C 1 169 ? 55.465 -1.774 14.968 1.00 34.47 137 ARG D C 1
ATOM 6052 O O . ARG C 1 169 ? 54.738 -2.321 14.131 1.00 34.10 137 ARG D O 1
ATOM 6060 N N . VAL C 1 170 ? 55.392 -0.481 15.272 1.00 33.38 138 VAL D N 1
ATOM 6061 C CA . VAL C 1 170 ? 54.451 0.413 14.644 1.00 32.33 138 VAL D CA 1
ATOM 6062 C C . VAL C 1 170 ? 55.270 1.516 14.011 1.00 33.55 138 VAL D C 1
ATOM 6063 O O . VAL C 1 170 ? 56.275 1.955 14.586 1.00 32.95 138 VAL D O 1
ATOM 6067 N N . THR C 1 171 ? 54.858 1.936 12.810 1.00 31.42 139 THR D N 1
ATOM 6068 C CA . THR C 1 171 ? 55.559 2.969 12.055 1.00 30.31 139 THR D CA 1
ATOM 6069 C C . THR C 1 171 ? 54.597 3.995 11.464 1.00 30.06 139 THR D C 1
ATOM 6070 O O . THR C 1 171 ? 53.399 3.731 11.270 1.00 29.12 139 THR D O 1
ATOM 6074 N N . GLY C 1 172 ? 55.103 5.184 11.187 1.00 30.47 140 GLY D N 1
ATOM 6075 C CA . GLY C 1 172 ? 54.217 6.202 10.643 1.00 30.75 140 GLY D CA 1
ATOM 6076 C C . GLY C 1 172 ? 54.780 7.603 10.678 1.00 31.52 140 GLY D C 1
ATOM 6077 O O . GLY C 1 172 ? 55.806 7.858 11.341 1.00 31.27 140 GLY D O 1
ATOM 6078 N N . TRP C 1 173 ? 54.126 8.504 9.934 1.00 30.25 141 TRP D N 1
ATOM 6079 C CA . TRP C 1 173 ? 54.521 9.897 9.879 1.00 28.56 141 TRP D CA 1
ATOM 6080 C C . TRP C 1 173 ? 53.541 10.731 10.694 1.00 28.70 141 TRP D C 1
ATOM 6081 O O . TRP C 1 173 ? 53.498 11.937 10.531 1.00 32.20 141 TRP D O 1
ATOM 6092 N N . GLY C 1 174 ? 52.762 10.099 11.572 1.00 27.73 142 GLY D N 1
ATOM 6093 C CA . GLY C 1 174 ? 51.781 10.823 12.388 1.00 27.53 142 GLY D CA 1
ATOM 6094 C C . GLY C 1 174 ? 52.357 11.730 13.484 1.00 28.82 142 GLY D C 1
ATOM 6095 O O . GLY C 1 174 ? 53.573 11.840 13.614 1.00 26.18 142 GLY D O 1
ATOM 6096 N N . ASN C 1 175 ? 51.491 12.367 14.275 1.00 28.92 143 ASN D N 1
ATOM 6097 C CA . ASN C 1 175 ? 51.926 13.293 15.347 1.00 31.15 143 ASN D CA 1
ATOM 6098 C C . ASN C 1 175 ? 52.900 12.709 16.366 1.00 30.08 143 ASN D C 1
ATOM 6099 O O . ASN C 1 175 ? 52.794 11.549 16.754 1.00 30.53 143 ASN D O 1
ATOM 6104 N N . LEU C 1 176 ? 53.832 13.538 16.823 1.00 31.38 144 LEU D N 1
ATOM 6105 C CA . LEU C 1 176 ? 54.856 13.122 17.796 1.00 30.38 144 LEU D CA 1
ATOM 6106 C C . LEU C 1 176 ? 54.407 13.111 19.248 1.00 29.96 144 LEU D C 1
ATOM 6107 O O . LEU C 1 176 ? 55.087 12.541 20.105 1.00 29.77 144 LEU D O 1
ATOM 6112 N N . LYS C 1 177 ? 53.256 13.710 19.529 1.00 29.43 145 LYS D N 1
ATOM 6113 C CA . LYS C 1 177 ? 52.792 13.784 20.906 1.00 30.81 145 LYS D CA 1
ATOM 6114 C C . LYS C 1 177 ? 51.347 14.240 20.937 1.00 30.50 145 LYS D C 1
ATOM 6115 O O . LYS C 1 177 ? 50.873 14.851 19.982 1.00 31.97 145 LYS D O 1
ATOM 6121 N N . GLU C 1 178 ? 50.641 13.930 22.018 1.00 30.06 146 GLU D N 1
ATOM 6122 C CA . GLU C 1 178 ? 49.286 14.440 22.175 1.00 30.25 146 GLU D CA 1
ATOM 6123 C C . GLU C 1 178 ? 49.508 15.929 22.487 1.00 30.39 146 GLU D C 1
ATOM 6124 O O . GLU C 1 178 ? 50.569 16.304 23.001 1.00 30.37 146 GLU D O 1
ATOM 6130 N N . THR C 1 179 ? 48.534 16.787 22.181 1.00 30.94 147 THR D N 1
ATOM 6131 C CA . THR C 1 179 ? 48.704 18.227 22.425 1.00 29.55 147 THR D CA 1
ATOM 6132 C C . THR C 1 179 ? 47.618 18.760 23.331 1.00 29.26 147 THR D C 1
ATOM 6133 O O . THR C 1 179 ? 46.568 18.135 23.457 1.00 27.53 147 THR D O 1
ATOM 6137 N N . TRP C 1 180 ? 47.843 19.921 23.955 1.00 31.44 148 TRP D N 1
ATOM 6138 C CA . TRP C 1 180 ? 46.874 20.424 24.929 1.00 32.54 148 TRP D CA 1
ATOM 6139 C C . TRP C 1 180 ? 45.527 20.871 24.405 1.00 35.95 148 TRP D C 1
ATOM 6140 O O . TRP C 1 180 ? 44.535 20.990 25.161 1.00 36.28 148 TRP D O 1
ATOM 6151 N N . THR C 1 181 ? 45.471 21.115 23.111 1.00 37.59 149 THR D N 1
ATOM 6152 C CA . THR C 1 181 ? 44.208 21.505 22.512 1.00 40.61 149 THR D CA 1
ATOM 6153 C C . THR C 1 181 ? 44.178 20.833 21.137 1.00 41.98 149 THR D C 1
ATOM 6154 O O . THR C 1 181 ? 45.232 20.682 20.502 1.00 41.25 149 THR D O 1
ATOM 6158 N N . ALA C 1 182 A 42.995 20.403 20.685 1.00 43.76 149 ALA D N 1
ATOM 6159 C CA . ALA C 1 182 A 42.888 19.784 19.349 1.00 45.31 149 ALA D CA 1
ATOM 6160 C C . ALA C 1 182 A 43.462 20.764 18.322 1.00 44.92 149 ALA D C 1
ATOM 6161 O O . ALA C 1 182 A 44.173 20.366 17.407 1.00 44.37 149 ALA D O 1
ATOM 6163 N N . ASN C 1 183 B 43.174 22.050 18.516 1.00 47.39 149 ASN D N 1
ATOM 6164 C CA . ASN C 1 183 B 43.647 23.126 17.635 1.00 50.35 149 ASN D CA 1
ATOM 6165 C C . ASN C 1 183 B 45.136 23.369 17.579 1.00 51.62 149 ASN D C 1
ATOM 6166 O O . ASN C 1 183 B 45.611 23.942 16.600 1.00 52.05 149 ASN D O 1
ATOM 6171 N N . VAL C 1 184 C 45.874 22.996 18.624 1.00 53.20 149 VAL D N 1
ATOM 6172 C CA . VAL C 1 184 C 47.315 23.237 18.600 1.00 54.53 149 VAL D CA 1
ATOM 6173 C C . VAL C 1 184 C 47.770 22.760 17.241 1.00 55.24 149 VAL D C 1
ATOM 6174 O O . VAL C 1 184 C 48.584 23.401 16.580 1.00 55.40 149 VAL D O 1
ATOM 6178 N N . GLY C 1 185 D 47.213 21.632 16.818 1.00 56.54 149 GLY D N 1
ATOM 6179 C CA . GLY C 1 185 D 47.553 21.111 15.512 1.00 57.15 149 GLY D CA 1
ATOM 6180 C C . GLY C 1 185 D 48.442 19.892 15.474 1.00 57.26 149 GLY D C 1
ATOM 6181 O O . GLY C 1 185 D 48.367 19.002 16.339 1.00 57.26 149 GLY D O 1
ATOM 6182 N N . LYS C 1 186 E 49.311 19.884 14.465 1.00 56.79 149 LYS D N 1
ATOM 6183 C CA . LYS C 1 186 E 50.208 18.769 14.221 1.00 55.76 149 LYS D CA 1
ATOM 6184 C C . LYS C 1 186 E 51.696 19.031 14.377 1.00 53.75 149 LYS D C 1
ATOM 6185 O O . LYS C 1 186 E 52.257 19.937 13.754 1.00 53.52 149 LYS D O 1
ATOM 6191 N N . GLY C 1 187 ? 52.324 18.210 15.209 1.00 51.29 150 GLY D N 1
ATOM 6192 C CA . GLY C 1 187 ? 53.759 18.288 15.403 1.00 48.93 150 GLY D CA 1
ATOM 6193 C C . GLY C 1 187 ? 54.222 17.030 14.695 1.00 47.40 150 GLY D C 1
ATOM 6194 O O . GLY C 1 187 ? 54.237 15.956 15.301 1.00 45.24 150 GLY D O 1
ATOM 6195 N N . GLN C 1 188 ? 54.575 17.156 13.415 1.00 46.16 151 GLN D N 1
ATOM 6196 C CA . GLN C 1 188 ? 54.972 16.001 12.618 1.00 46.55 151 GLN D CA 1
ATOM 6197 C C . GLN C 1 188 ? 56.439 15.893 12.292 1.00 44.22 151 GLN D C 1
ATOM 6198 O O . GLN C 1 188 ? 57.127 16.899 12.142 1.00 45.37 151 GLN D O 1
ATOM 6204 N N . PRO C 1 189 ? 56.930 14.651 12.146 1.00 41.66 152 PRO D N 1
ATOM 6205 C CA . PRO C 1 189 ? 58.324 14.336 11.830 1.00 39.23 152 PRO D CA 1
ATOM 6206 C C . PRO C 1 189 ? 58.595 14.503 10.349 1.00 39.48 152 PRO D C 1
ATOM 6207 O O . PRO C 1 189 ? 57.674 14.598 9.540 1.00 38.54 152 PRO D O 1
ATOM 6211 N N . SER C 1 190 ? 59.861 14.550 9.987 1.00 40.47 153 SER D N 1
ATOM 6212 C CA . SER C 1 190 ? 60.192 14.646 8.586 1.00 42.70 153 SER D CA 1
ATOM 6213 C C . SER C 1 190 ? 60.483 13.220 8.113 1.00 42.79 153 SER D C 1
ATOM 6214 O O . SER C 1 190 ? 60.105 12.813 7.001 1.00 45.80 153 SER D O 1
ATOM 6217 N N . VAL C 1 191 ? 61.109 12.439 8.986 1.00 40.79 154 VAL D N 1
ATOM 6218 C CA . VAL C 1 191 ? 61.459 11.059 8.667 1.00 38.38 154 VAL D CA 1
ATOM 6219 C C . VAL C 1 191 ? 60.513 10.042 9.317 1.00 36.73 154 VAL D C 1
ATOM 6220 O O . VAL C 1 191 ? 60.047 10.242 10.435 1.00 34.08 154 VAL D O 1
ATOM 6224 N N . LEU C 1 192 ? 60.202 8.967 8.586 1.00 35.34 155 LEU D N 1
ATOM 6225 C CA . LEU C 1 192 ? 59.324 7.909 9.096 1.00 33.35 155 LEU D CA 1
ATOM 6226 C C . LEU C 1 192 ? 59.713 7.578 10.550 1.00 32.48 155 LEU D C 1
ATOM 6227 O O . LEU C 1 192 ? 60.897 7.457 10.875 1.00 32.84 155 LEU D O 1
ATOM 6232 N N . GLN C 1 193 ? 58.720 7.457 11.422 1.00 31.94 156 GLN D N 1
ATOM 6233 C CA . GLN C 1 193 ? 58.971 7.164 12.834 1.00 32.74 156 GLN D CA 1
ATOM 6234 C C . GLN C 1 193 ? 58.643 5.707 13.204 1.00 33.95 156 GLN D C 1
ATOM 6235 O O . GLN C 1 193 ? 57.724 5.082 12.639 1.00 32.46 156 GLN D O 1
ATOM 6241 N N . VAL C 1 194 ? 59.405 5.161 14.148 1.00 33.56 157 VAL D N 1
ATOM 6242 C CA . VAL C 1 194 ? 59.172 3.793 14.566 1.00 33.91 157 VAL D CA 1
ATOM 6243 C C . VAL C 1 194 ? 59.222 3.633 16.076 1.00 34.65 157 VAL D C 1
ATOM 6244 O O . VAL C 1 194 ? 60.044 4.262 16.757 1.00 34.30 157 VAL D O 1
ATOM 6248 N N . VAL C 1 195 ? 58.290 2.832 16.596 1.00 34.36 158 VAL D N 1
ATOM 6249 C CA . VAL C 1 195 ? 58.204 2.530 18.018 1.00 33.42 158 VAL D CA 1
ATOM 6250 C C . VAL C 1 195 ? 57.870 1.034 18.172 1.00 34.99 158 VAL D C 1
ATOM 6251 O O . VAL C 1 195 ? 57.113 0.475 17.367 1.00 33.33 158 VAL D O 1
ATOM 6255 N N . ASN C 1 196 ? 58.472 0.376 19.166 1.00 35.19 159 ASN D N 1
ATOM 6256 C CA . ASN C 1 196 ? 58.204 -1.035 19.433 1.00 33.77 159 ASN D CA 1
ATOM 6257 C C . ASN C 1 196 ? 57.347 -1.067 20.680 1.00 33.97 159 ASN D C 1
ATOM 6258 O O . ASN C 1 196 ? 57.620 -0.346 21.626 1.00 36.20 159 ASN D O 1
ATOM 6263 N N . LEU C 1 197 ? 56.289 -1.865 20.685 1.00 33.97 160 LEU D N 1
ATOM 6264 C CA . LEU C 1 197 ? 55.391 -1.926 21.832 1.00 33.90 160 LEU D CA 1
ATOM 6265 C C . LEU C 1 197 ? 54.909 -3.341 22.125 1.00 35.97 160 LEU D C 1
ATOM 6266 O O . LEU C 1 197 ? 54.767 -4.187 21.223 1.00 35.61 160 LEU D O 1
ATOM 6271 N N . PRO C 1 198 ? 54.609 -3.616 23.396 1.00 36.60 161 PRO D N 1
ATOM 6272 C CA . PRO C 1 198 ? 54.138 -4.957 23.742 1.00 35.16 161 PRO D CA 1
ATOM 6273 C C . PRO C 1 198 ? 52.614 -5.122 23.660 1.00 34.59 161 PRO D C 1
ATOM 6274 O O . PRO C 1 198 ? 51.839 -4.194 23.953 1.00 34.80 161 PRO D O 1
ATOM 6278 N N . ILE C 1 199 ? 52.184 -6.308 23.257 1.00 32.89 162 ILE D N 1
ATOM 6279 C CA . ILE C 1 199 ? 50.757 -6.605 23.212 1.00 32.70 162 ILE D CA 1
ATOM 6280 C C . ILE C 1 199 ? 50.347 -6.714 24.683 1.00 32.66 162 ILE D C 1
ATOM 6281 O O . ILE C 1 199 ? 51.122 -7.235 25.491 1.00 30.50 162 ILE D O 1
ATOM 6286 N N . VAL C 1 200 ? 49.164 -6.230 25.048 1.00 32.89 163 VAL D N 1
ATOM 6287 C CA . VAL C 1 200 ? 48.753 -6.351 26.433 1.00 32.75 163 VAL D CA 1
ATOM 6288 C C . VAL C 1 200 ? 47.566 -7.301 26.537 1.00 35.05 163 VAL D C 1
ATOM 6289 O O . VAL C 1 200 ? 46.811 -7.464 25.582 1.00 34.43 163 VAL D O 1
ATOM 6293 N N . GLU C 1 201 ? 47.434 -7.963 27.685 1.00 35.00 164 GLU D N 1
ATOM 6294 C CA . GLU C 1 201 ? 46.367 -8.924 27.901 1.00 36.48 164 GLU D CA 1
ATOM 6295 C C . GLU C 1 201 ? 44.988 -8.304 27.765 1.00 36.94 164 GLU D C 1
ATOM 6296 O O . GLU C 1 201 ? 44.765 -7.181 28.199 1.00 37.48 164 GLU D O 1
ATOM 6302 N N . ARG C 1 202 ? 44.061 -9.043 27.160 1.00 37.14 165 ARG D N 1
ATOM 6303 C CA . ARG C 1 202 ? 42.703 -8.554 26.958 1.00 38.29 165 ARG D CA 1
ATOM 6304 C C . ARG C 1 202 ? 42.004 -7.952 28.153 1.00 36.51 165 ARG D C 1
ATOM 6305 O O . ARG C 1 202 ? 41.345 -6.917 28.040 1.00 35.13 165 ARG D O 1
ATOM 6313 N N . PRO C 1 203 ? 42.070 -8.619 29.308 1.00 36.75 166 PRO D N 1
ATOM 6314 C CA . PRO C 1 203 ? 41.367 -7.976 30.425 1.00 36.34 166 PRO D CA 1
ATOM 6315 C C . PRO C 1 203 ? 41.876 -6.562 30.674 1.00 34.55 166 PRO D C 1
ATOM 6316 O O . PRO C 1 203 ? 41.101 -5.681 31.034 1.00 35.48 166 PRO D O 1
ATOM 6320 N N . VAL C 1 204 ? 43.162 -6.323 30.454 1.00 32.95 167 VAL D N 1
ATOM 6321 C CA . VAL C 1 204 ? 43.663 -4.971 30.673 1.00 34.74 167 VAL D CA 1
ATOM 6322 C C . VAL C 1 204 ? 43.201 -4.022 29.553 1.00 35.45 167 VAL D C 1
ATOM 6323 O O . VAL C 1 204 ? 42.825 -2.872 29.796 1.00 35.28 167 VAL D O 1
ATOM 6327 N N . CYS C 1 205 ? 43.191 -4.509 28.322 1.00 36.70 168 CYS D N 1
ATOM 6328 C CA . CYS C 1 205 ? 42.738 -3.677 27.215 1.00 36.31 168 CYS D CA 1
ATOM 6329 C C . CYS C 1 205 ? 41.320 -3.251 27.500 1.00 36.78 168 CYS D C 1
ATOM 6330 O O . CYS C 1 205 ? 40.983 -2.066 27.428 1.00 38.48 168 CYS D O 1
ATOM 6333 N N . LYS C 1 206 ? 40.489 -4.225 27.856 1.00 36.94 169 LYS D N 1
ATOM 6334 C CA . LYS C 1 206 ? 39.083 -3.974 28.135 1.00 36.17 169 LYS D CA 1
ATOM 6335 C C . LYS C 1 206 ? 38.826 -3.051 29.316 1.00 36.60 169 LYS D C 1
ATOM 6336 O O . LYS C 1 206 ? 37.894 -2.246 29.309 1.00 33.59 169 LYS D O 1
ATOM 6342 N N . ASP C 1 207 ? 39.649 -3.179 30.348 1.00 37.42 170 ASP D N 1
ATOM 6343 C CA . ASP C 1 207 ? 39.439 -2.379 31.546 1.00 38.04 170 ASP D CA 1
ATOM 6344 C C . ASP C 1 207 ? 39.924 -0.943 31.372 1.00 36.85 170 ASP D C 1
ATOM 6345 O O . ASP C 1 207 ? 39.428 -0.014 32.019 1.00 36.03 170 ASP D O 1
ATOM 6350 N N . SER C 1 208 ? 40.853 -0.760 30.450 1.00 34.96 171 SER D N 1
ATOM 6351 C CA . SER C 1 208 ? 41.407 0.556 30.215 1.00 34.93 171 SER D CA 1
ATOM 6352 C C . SER C 1 208 ? 40.492 1.565 29.524 1.00 34.93 171 SER D C 1
ATOM 6353 O O . SER C 1 208 ? 40.799 2.757 29.531 1.00 33.96 171 SER D O 1
ATOM 6356 N N . THR C 1 209 ? 39.380 1.126 28.935 1.00 33.65 172 THR D N 1
ATOM 6357 C CA . THR C 1 209 ? 38.525 2.072 28.214 1.00 33.15 172 THR D CA 1
ATOM 6358 C C . THR C 1 209 ? 37.057 1.726 28.325 1.00 33.28 172 THR D C 1
ATOM 6359 O O . THR C 1 209 ? 36.706 0.588 28.614 1.00 33.21 172 THR D O 1
ATOM 6363 N N . ARG C 1 210 ? 36.189 2.701 28.093 1.00 33.15 173 ARG D N 1
ATOM 6364 C CA . ARG C 1 210 ? 34.760 2.430 28.199 1.00 35.68 173 ARG D CA 1
ATOM 6365 C C . ARG C 1 210 ? 34.160 2.103 26.828 1.00 34.72 173 ARG D C 1
ATOM 6366 O O . ARG C 1 210 ? 32.982 1.769 26.709 1.00 34.28 173 ARG D O 1
ATOM 6374 N N . ILE C 1 211 ? 34.986 2.211 25.799 1.00 35.92 174 ILE D N 1
ATOM 6375 C CA . ILE C 1 211 ? 34.577 1.899 24.429 1.00 37.31 174 ILE D CA 1
ATOM 6376 C C . ILE C 1 211 ? 34.549 0.374 24.377 1.00 37.08 174 ILE D C 1
ATOM 6377 O O . ILE C 1 211 ? 35.485 -0.277 24.859 1.00 35.54 174 ILE D O 1
ATOM 6382 N N . ARG C 1 212 ? 33.476 -0.181 23.817 1.00 37.06 175 ARG D N 1
ATOM 6383 C CA . ARG C 1 212 ? 33.310 -1.634 23.737 1.00 37.35 175 ARG D CA 1
ATOM 6384 C C . ARG C 1 212 ? 34.309 -2.303 22.807 1.00 37.05 175 ARG D C 1
ATOM 6385 O O . ARG C 1 212 ? 34.174 -2.216 21.585 1.00 37.42 175 ARG D O 1
ATOM 6393 N N . ILE C 1 213 ? 35.311 -2.982 23.355 1.00 34.16 176 ILE D N 1
ATOM 6394 C CA . ILE C 1 213 ? 36.259 -3.626 22.462 1.00 34.60 176 ILE D CA 1
ATOM 6395 C C . ILE C 1 213 ? 35.672 -4.934 21.935 1.00 32.70 176 ILE D C 1
ATOM 6396 O O . ILE C 1 213 ? 34.736 -5.464 22.514 1.00 32.11 176 ILE D O 1
ATOM 6401 N N . THR C 1 214 ? 36.225 -5.452 20.838 1.00 31.85 177 THR D N 1
ATOM 6402 C CA . THR C 1 214 ? 35.731 -6.702 20.242 1.00 30.33 177 THR D CA 1
ATOM 6403 C C . THR C 1 214 ? 36.937 -7.558 19.939 1.00 31.35 177 THR D C 1
ATOM 6404 O O . THR C 1 214 ? 38.072 -7.082 20.025 1.00 31.52 177 THR D O 1
ATOM 6408 N N . ASP C 1 215 ? 36.692 -8.815 19.559 1.00 33.65 178 ASP D N 1
ATOM 6409 C CA . ASP C 1 215 ? 37.775 -9.741 19.244 1.00 34.13 178 ASP D CA 1
ATOM 6410 C C . ASP C 1 215 ? 38.482 -9.401 17.954 1.00 34.06 178 ASP D C 1
ATOM 6411 O O . ASP C 1 215 ? 39.467 -10.047 17.606 1.00 34.13 178 ASP D O 1
ATOM 6416 N N . ASN C 1 216 ? 37.983 -8.384 17.249 1.00 33.40 179 ASN D N 1
ATOM 6417 C CA . ASN C 1 216 ? 38.602 -7.940 16.001 1.00 33.06 179 ASN D CA 1
ATOM 6418 C C . ASN C 1 216 ? 39.620 -6.842 16.272 1.00 32.12 179 ASN D C 1
ATOM 6419 O O . ASN C 1 216 ? 40.131 -6.185 15.355 1.00 32.86 179 ASN D O 1
ATOM 6424 N N . MET C 1 217 ? 39.917 -6.639 17.549 1.00 33.03 180 MET D N 1
ATOM 6425 C CA . MET C 1 217 ? 40.919 -5.641 17.941 1.00 34.32 180 MET D CA 1
ATOM 6426 C C . MET C 1 217 ? 41.887 -6.261 18.942 1.00 34.54 180 MET D C 1
ATOM 6427 O O . MET C 1 217 ? 41.661 -7.350 19.449 1.00 32.51 180 MET D O 1
ATOM 6432 N N . PHE C 1 218 ? 42.969 -5.544 19.211 1.00 35.87 181 PHE D N 1
ATOM 6433 C CA . PHE C 1 218 ? 43.922 -5.922 20.246 1.00 34.08 181 PHE D CA 1
ATOM 6434 C C . PHE C 1 218 ? 44.623 -4.616 20.605 1.00 35.39 181 PHE D C 1
ATOM 6435 O O . PHE C 1 218 ? 44.660 -3.686 19.783 1.00 35.25 181 PHE D O 1
ATOM 6443 N N . CYS C 1 219 ? 45.110 -4.501 21.836 1.00 34.71 182 CYS D N 1
ATOM 6444 C CA . CYS C 1 219 ? 45.782 -3.268 22.221 1.00 33.87 182 CYS D CA 1
ATOM 6445 C C . CYS C 1 219 ? 47.238 -3.530 22.573 1.00 33.31 182 CYS D C 1
ATOM 6446 O O . CYS C 1 219 ? 47.625 -4.663 22.880 1.00 32.20 182 CYS D O 1
ATOM 6449 N N . ALA C 1 220 ? 48.059 -2.494 22.452 1.00 33.25 183 ALA D N 1
ATOM 6450 C CA . ALA C 1 220 ? 49.483 -2.591 22.769 1.00 34.13 183 ALA D CA 1
ATOM 6451 C C . ALA C 1 220 ? 49.966 -1.309 23.432 1.00 35.36 183 ALA D C 1
ATOM 6452 O O . ALA C 1 220 ? 49.351 -0.252 23.299 1.00 35.71 183 ALA D O 1
ATOM 6454 N N . GLY C 1 221 ? 51.086 -1.403 24.135 1.00 36.78 184 GLY D N 1
ATOM 6455 C CA . GLY C 1 221 ? 51.626 -0.244 24.821 1.00 36.27 184 GLY D CA 1
ATOM 6456 C C . GLY C 1 221 ? 52.109 -0.668 26.201 1.00 37.80 184 GLY D C 1
ATOM 6457 O O . GLY C 1 221 ? 51.725 -1.744 26.693 1.00 36.19 184 GLY D O 1
ATOM 6458 N N . TYR C 1 222 A 52.950 0.160 26.826 1.00 36.32 184 TYR D N 1
ATOM 6459 C CA . TYR C 1 222 A 53.472 -0.163 28.152 1.00 35.36 184 TYR D CA 1
ATOM 6460 C C . TYR C 1 222 A 52.499 0.216 29.238 1.00 35.71 184 TYR D C 1
ATOM 6461 O O . TYR C 1 222 A 51.727 1.160 29.093 1.00 35.75 184 TYR D O 1
ATOM 6470 N N . LYS C 1 223 ? 52.535 -0.545 30.329 1.00 38.95 185 LYS D N 1
ATOM 6471 C CA . LYS C 1 223 ? 51.667 -0.317 31.487 1.00 41.02 185 LYS D CA 1
ATOM 6472 C C . LYS C 1 223 ? 52.272 0.776 32.358 1.00 41.71 185 LYS D C 1
ATOM 6473 O O . LYS C 1 223 ? 53.466 1.027 32.283 1.00 40.87 185 LYS D O 1
ATOM 6479 N N . PRO C 1 224 ? 51.449 1.451 33.183 1.00 42.54 186 PRO D N 1
ATOM 6480 C CA . PRO C 1 224 ? 51.953 2.517 34.045 1.00 45.09 186 PRO D CA 1
ATOM 6481 C C . PRO C 1 224 ? 53.228 2.110 34.783 1.00 48.71 186 PRO D C 1
ATOM 6482 O O . PRO C 1 224 ? 54.228 2.834 34.771 1.00 49.72 186 PRO D O 1
ATOM 6486 N N . ASP C 1 225 A 53.168 0.931 35.396 1.00 51.86 186 ASP D N 1
ATOM 6487 C CA . ASP C 1 225 A 54.254 0.347 36.185 1.00 55.97 186 ASP D CA 1
ATOM 6488 C C . ASP C 1 225 A 55.476 -0.117 35.392 1.00 56.79 186 ASP D C 1
ATOM 6489 O O . ASP C 1 225 A 56.402 -0.708 35.956 1.00 57.41 186 ASP D O 1
ATOM 6494 N N . GLU C 1 226 B 55.487 0.130 34.087 1.00 57.56 186 GLU D N 1
ATOM 6495 C CA . GLU C 1 226 B 56.619 -0.294 33.275 1.00 56.96 186 GLU D CA 1
ATOM 6496 C C . GLU C 1 226 B 57.458 0.920 32.943 1.00 56.50 186 GLU D C 1
ATOM 6497 O O . GLU C 1 226 B 56.957 2.045 32.921 1.00 54.91 186 GLU D O 1
ATOM 6503 N N . GLY C 1 227 C 58.738 0.680 32.684 1.00 56.03 186 GLY D N 1
ATOM 6504 C CA . GLY C 1 227 C 59.652 1.762 32.384 1.00 55.94 186 GLY D CA 1
ATOM 6505 C C . GLY C 1 227 C 59.343 2.583 31.148 1.00 55.79 186 GLY D C 1
ATOM 6506 O O . GLY C 1 227 C 59.003 3.769 31.246 1.00 56.56 186 GLY D O 1
ATOM 6507 N N . LYS C 1 228 D 59.450 1.955 29.980 1.00 54.20 186 LYS D N 1
ATOM 6508 C CA . LYS C 1 228 D 59.230 2.648 28.718 1.00 51.47 186 LYS D CA 1
ATOM 6509 C C . LYS C 1 228 D 57.845 3.246 28.465 1.00 48.76 186 LYS D C 1
ATOM 6510 O O . LYS C 1 228 D 56.862 2.934 29.152 1.00 47.43 186 LYS D O 1
ATOM 6516 N N . ARG C 1 229 ? 57.801 4.120 27.457 1.00 46.71 187 ARG D N 1
ATOM 6517 C CA . ARG C 1 229 ? 56.584 4.792 26.990 1.00 42.82 187 ARG D CA 1
ATOM 6518 C C . ARG C 1 229 ? 56.489 4.544 25.474 1.00 40.45 187 ARG D C 1
ATOM 6519 O O . ARG C 1 229 ? 57.335 3.861 24.897 1.00 41.15 187 ARG D O 1
ATOM 6527 N N . GLY C 1 230 ? 55.477 5.096 24.819 1.00 38.17 188 GLY D N 1
ATOM 6528 C CA . GLY C 1 230 ? 55.378 4.901 23.380 1.00 37.00 188 GLY D CA 1
ATOM 6529 C C . GLY C 1 230 ? 53.990 4.584 22.878 1.00 35.30 188 GLY D C 1
ATOM 6530 O O . GLY C 1 230 ? 53.237 3.852 23.526 1.00 35.34 188 GLY D O 1
ATOM 6531 N N . ASP C 1 231 ? 53.648 5.121 21.714 1.00 33.27 189 ASP D N 1
ATOM 6532 C CA . ASP C 1 231 ? 52.314 4.896 21.170 1.00 32.34 189 ASP D CA 1
ATOM 6533 C C . ASP C 1 231 ? 52.197 5.379 19.733 1.00 32.70 189 ASP D C 1
ATOM 6534 O O . ASP C 1 231 ? 53.118 6.010 19.181 1.00 28.84 189 ASP D O 1
ATOM 6539 N N . ALA C 1 232 ? 51.066 5.047 19.120 1.00 33.34 190 ALA D N 1
ATOM 6540 C CA . ALA C 1 232 ? 50.780 5.543 17.781 1.00 34.25 190 ALA D CA 1
ATOM 6541 C C . ALA C 1 232 ? 49.975 6.809 18.136 1.00 33.03 190 ALA D C 1
ATOM 6542 O O . ALA C 1 232 ? 49.542 6.966 19.282 1.00 33.20 190 ALA D O 1
ATOM 6544 N N . CYS C 1 233 ? 49.782 7.710 17.186 1.00 33.23 191 CYS D N 1
ATOM 6545 C CA . CYS C 1 233 ? 49.028 8.938 17.467 1.00 35.41 191 CYS D CA 1
ATOM 6546 C C . CYS C 1 233 ? 48.236 9.405 16.220 1.00 35.76 191 CYS D C 1
ATOM 6547 O O . CYS C 1 233 ? 48.183 8.685 15.215 1.00 35.38 191 CYS D O 1
ATOM 6550 N N . GLU C 1 234 ? 47.629 10.591 16.279 1.00 35.78 192 GLU D N 1
ATOM 6551 C CA . GLU C 1 234 ? 46.850 11.104 15.140 1.00 35.53 192 GLU D CA 1
ATOM 6552 C C . GLU C 1 234 ? 47.644 11.020 13.844 1.00 33.72 192 GLU D C 1
ATOM 6553 O O . GLU C 1 234 ? 48.827 11.375 13.793 1.00 34.19 192 GLU D O 1
ATOM 6559 N N . GLY C 1 235 ? 47.001 10.517 12.798 1.00 31.99 193 GLY D N 1
ATOM 6560 C CA . GLY C 1 235 ? 47.670 10.385 11.514 1.00 30.98 193 GLY D CA 1
ATOM 6561 C C . GLY C 1 235 ? 48.417 9.077 11.297 1.00 32.22 193 GLY D C 1
ATOM 6562 O O . GLY C 1 235 ? 48.898 8.799 10.190 1.00 33.88 193 GLY D O 1
ATOM 6563 N N . ASP C 1 236 ? 48.542 8.265 12.344 1.00 31.06 194 ASP D N 1
ATOM 6564 C CA . ASP C 1 236 ? 49.238 6.999 12.196 1.00 29.58 194 ASP D CA 1
ATOM 6565 C C . ASP C 1 236 ? 48.272 5.891 11.739 1.00 28.21 194 ASP D C 1
ATOM 6566 O O . ASP C 1 236 ? 48.711 4.876 11.202 1.00 28.08 194 ASP D O 1
ATOM 6571 N N . SER C 1 237 ? 46.973 6.096 11.972 1.00 27.18 195 SER D N 1
ATOM 6572 C CA . SER C 1 237 ? 45.920 5.145 11.573 1.00 28.76 195 SER D CA 1
ATOM 6573 C C . SER C 1 237 ? 46.221 4.558 10.200 1.00 28.13 195 SER D C 1
ATOM 6574 O O . SER C 1 237 ? 46.698 5.263 9.316 1.00 26.51 195 SER D O 1
ATOM 6577 N N . GLY C 1 238 ? 45.948 3.262 10.027 1.00 29.64 196 GLY D N 1
ATOM 6578 C CA . GLY C 1 238 ? 46.203 2.618 8.750 1.00 27.96 196 GLY D CA 1
ATOM 6579 C C . GLY C 1 238 ? 47.596 2.032 8.660 1.00 29.29 196 GLY D C 1
ATOM 6580 O O . GLY C 1 238 ? 47.843 1.123 7.875 1.00 30.52 196 GLY D O 1
ATOM 6581 N N . GLY C 1 239 ? 48.524 2.567 9.443 1.00 29.44 197 GLY D N 1
ATOM 6582 C CA . GLY C 1 239 ? 49.882 2.051 9.433 1.00 28.09 197 GLY D CA 1
ATOM 6583 C C . GLY C 1 239 ? 49.917 0.630 9.991 1.00 26.85 197 GLY D C 1
ATOM 6584 O O . GLY C 1 239 ? 49.008 0.215 10.705 1.00 26.08 197 GLY D O 1
ATOM 6585 N N . PRO C 1 240 ? 50.960 -0.138 9.694 1.00 25.92 198 PRO D N 1
ATOM 6586 C CA . PRO C 1 240 ? 51.067 -1.512 10.178 1.00 27.07 198 PRO D CA 1
ATOM 6587 C C . PRO C 1 240 ? 51.704 -1.750 11.556 1.00 29.78 198 PRO D C 1
ATOM 6588 O O . PRO C 1 240 ? 52.670 -1.081 11.943 1.00 30.44 198 PRO D O 1
ATOM 6592 N N . PHE C 1 241 ? 51.162 -2.729 12.272 1.00 31.10 199 PHE D N 1
ATOM 6593 C CA . PHE C 1 241 ? 51.742 -3.198 13.523 1.00 30.17 199 PHE D CA 1
ATOM 6594 C C . PHE C 1 241 ? 52.302 -4.544 13.033 1.00 30.80 199 PHE D C 1
ATOM 6595 O O . PHE C 1 241 ? 51.526 -5.475 12.721 1.00 32.10 199 PHE D O 1
ATOM 6603 N N . VAL C 1 242 ? 53.626 -4.623 12.903 1.00 31.23 200 VAL D N 1
ATOM 6604 C CA . VAL C 1 242 ? 54.310 -5.826 12.429 1.00 31.36 200 VAL D CA 1
ATOM 6605 C C . VAL C 1 242 ? 55.084 -6.592 13.513 1.00 34.17 200 VAL D C 1
ATOM 6606 O O . VAL C 1 242 ? 55.447 -6.039 14.556 1.00 33.85 200 VAL D O 1
ATOM 6610 N N . MET C 1 243 ? 55.322 -7.873 13.247 1.00 34.05 201 MET D N 1
ATOM 6611 C CA . MET C 1 243 ? 56.054 -8.738 14.151 1.00 35.43 201 MET D CA 1
ATOM 6612 C C . MET C 1 243 ? 56.911 -9.647 13.299 1.00 37.53 201 MET D C 1
ATOM 6613 O O . MET C 1 243 ? 56.450 -10.157 12.258 1.00 37.36 201 MET D O 1
ATOM 6618 N N . LYS C 1 244 ? 58.164 -9.821 13.720 1.00 37.69 202 LYS D N 1
ATOM 6619 C CA . LYS C 1 244 ? 59.101 -10.683 13.010 1.00 39.84 202 LYS D CA 1
ATOM 6620 C C . LYS C 1 244 ? 59.022 -12.073 13.619 1.00 41.44 202 LYS D C 1
ATOM 6621 O O . LYS C 1 244 ? 59.181 -12.246 14.829 1.00 41.06 202 LYS D O 1
ATOM 6627 N N . SER C 1 245 ? 58.750 -13.059 12.776 1.00 42.84 203 SER D N 1
ATOM 6628 C CA . SER C 1 245 ? 58.624 -14.427 13.241 1.00 45.19 203 SER D CA 1
ATOM 6629 C C . SER C 1 245 ? 59.952 -15.113 13.385 1.00 46.12 203 SER D C 1
ATOM 6630 O O . SER C 1 245 ? 60.768 -15.099 12.458 1.00 46.34 203 SER D O 1
ATOM 6633 N N . PRO C 1 246 ? 60.186 -15.729 14.556 1.00 47.26 204 PRO D N 1
ATOM 6634 C CA . PRO C 1 246 ? 61.427 -16.449 14.850 1.00 48.27 204 PRO D CA 1
ATOM 6635 C C . PRO C 1 246 ? 61.519 -17.723 14.007 1.00 49.32 204 PRO D C 1
ATOM 6636 O O . PRO C 1 246 ? 62.611 -18.232 13.754 1.00 50.17 204 PRO D O 1
ATOM 6640 N N . PHE C 1 247 A 60.367 -18.214 13.556 1.00 49.90 204 PHE D N 1
ATOM 6641 C CA . PHE C 1 247 A 60.303 -19.426 12.745 1.00 50.70 204 PHE D CA 1
ATOM 6642 C C . PHE C 1 247 A 60.845 -19.283 11.318 1.00 50.02 204 PHE D C 1
ATOM 6643 O O . PHE C 1 247 A 61.484 -20.202 10.814 1.00 51.07 204 PHE D O 1
ATOM 6651 N N . ASN C 1 248 B 60.610 -18.147 10.665 1.00 47.91 204 ASN D N 1
ATOM 6652 C CA . ASN C 1 248 B 61.099 -17.953 9.301 1.00 45.73 204 ASN D CA 1
ATOM 6653 C C . ASN C 1 248 B 61.769 -16.609 9.025 1.00 44.71 204 ASN D C 1
ATOM 6654 O O . ASN C 1 248 B 62.099 -16.301 7.887 1.00 44.37 204 ASN D O 1
ATOM 6659 N N . ASN C 1 249 ? 61.960 -15.796 10.052 1.00 43.73 205 ASN D N 1
ATOM 6660 C CA . ASN C 1 249 ? 62.637 -14.514 9.876 1.00 43.72 205 ASN D CA 1
ATOM 6661 C C . ASN C 1 249 ? 61.859 -13.516 9.010 1.00 41.81 205 ASN D C 1
ATOM 6662 O O . ASN C 1 249 ? 62.451 -12.591 8.453 1.00 41.29 205 ASN D O 1
ATOM 6667 N N . ARG C 1 250 ? 60.544 -13.701 8.901 1.00 40.76 206 ARG D N 1
ATOM 6668 C CA . ARG C 1 250 ? 59.709 -12.817 8.093 1.00 39.24 206 ARG D CA 1
ATOM 6669 C C . ARG C 1 250 ? 58.838 -11.893 8.930 1.00 36.68 206 ARG D C 1
ATOM 6670 O O . ARG C 1 250 ? 58.396 -12.251 10.013 1.00 36.42 206 ARG D O 1
ATOM 6678 N N . TRP C 1 251 ? 58.568 -10.706 8.400 1.00 35.17 207 TRP D N 1
ATOM 6679 C CA . TRP C 1 251 ? 57.702 -9.755 9.080 1.00 32.89 207 TRP D CA 1
ATOM 6680 C C . TRP C 1 251 ? 56.252 -9.991 8.676 1.00 33.09 207 TRP D C 1
ATOM 6681 O O . TRP C 1 251 ? 55.936 -10.150 7.496 1.00 30.57 207 TRP D O 1
ATOM 6692 N N . TYR C 1 252 ? 55.380 -10.023 9.675 1.00 34.86 208 TYR D N 1
ATOM 6693 C CA . TYR C 1 252 ? 53.956 -10.229 9.474 1.00 34.66 208 TYR D CA 1
ATOM 6694 C C . TYR C 1 252 ? 53.188 -9.028 10.000 1.00 35.64 208 TYR D C 1
ATOM 6695 O O . TYR C 1 252 ? 53.527 -8.482 11.052 1.00 35.67 208 TYR D O 1
ATOM 6704 N N . GLN C 1 253 ? 52.141 -8.618 9.291 1.00 34.12 209 GLN D N 1
ATOM 6705 C CA . GLN C 1 253 ? 51.363 -7.504 9.787 1.00 32.38 209 GLN D CA 1
ATOM 6706 C C . GLN C 1 253 ? 50.248 -8.070 10.614 1.00 30.90 209 GLN D C 1
ATOM 6707 O O . GLN C 1 253 ? 49.278 -8.591 10.074 1.00 29.98 209 GLN D O 1
ATOM 6713 N N . MET C 1 254 ? 50.373 -7.950 11.933 1.00 29.66 210 MET D N 1
ATOM 6714 C CA . MET C 1 254 ? 49.354 -8.491 12.820 1.00 28.72 210 MET D CA 1
ATOM 6715 C C . MET C 1 254 ? 48.229 -7.507 13.045 1.00 26.29 210 MET D C 1
ATOM 6716 O O . MET C 1 254 ? 47.121 -7.889 13.406 1.00 26.84 210 MET D O 1
ATOM 6721 N N . GLY C 1 255 ? 48.504 -6.230 12.841 1.00 26.57 211 GLY D N 1
ATOM 6722 C CA . GLY C 1 255 ? 47.454 -5.246 13.062 1.00 26.14 211 GLY D CA 1
ATOM 6723 C C . GLY C 1 255 ? 47.599 -3.968 12.257 1.00 25.39 211 GLY D C 1
ATOM 6724 O O . GLY C 1 255 ? 48.608 -3.735 11.581 1.00 25.20 211 GLY D O 1
ATOM 6725 N N . ILE C 1 256 ? 46.557 -3.154 12.354 1.00 26.55 212 ILE D N 1
ATOM 6726 C CA . ILE C 1 256 ? 46.444 -1.867 11.680 1.00 26.19 212 ILE D CA 1
ATOM 6727 C C . ILE C 1 256 ? 46.155 -0.808 12.751 1.00 25.53 212 ILE D C 1
ATOM 6728 O O . ILE C 1 256 ? 45.229 -0.988 13.548 1.00 23.61 212 ILE D O 1
ATOM 6733 N N . VAL C 1 257 ? 46.934 0.280 12.771 1.00 26.01 213 VAL D N 1
ATOM 6734 C CA . VAL C 1 257 ? 46.702 1.345 13.754 1.00 26.67 213 VAL D CA 1
ATOM 6735 C C . VAL C 1 257 ? 45.275 1.774 13.562 1.00 27.34 213 VAL D C 1
ATOM 6736 O O . VAL C 1 257 ? 44.894 2.220 12.472 1.00 29.94 213 VAL D O 1
ATOM 6740 N N . SER C 1 258 ? 44.490 1.685 14.625 1.00 27.56 214 SER D N 1
ATOM 6741 C CA . SER C 1 258 ? 43.081 1.997 14.533 1.00 28.33 214 SER D CA 1
ATOM 6742 C C . SER C 1 258 ? 42.551 3.113 15.431 1.00 30.93 214 SER D C 1
ATOM 6743 O O . SER C 1 258 ? 41.967 4.076 14.927 1.00 31.86 214 SER D O 1
ATOM 6746 N N . TRP C 1 259 ? 42.698 2.978 16.745 1.00 31.58 215 TRP D N 1
ATOM 6747 C CA . TRP C 1 259 ? 42.237 4.030 17.654 1.00 32.77 215 TRP D CA 1
ATOM 6748 C C . TRP C 1 259 ? 42.913 4.056 19.013 1.00 33.38 215 TRP D C 1
ATOM 6749 O O . TRP C 1 259 ? 43.718 3.194 19.354 1.00 32.85 215 TRP D O 1
ATOM 6760 N N . GLY C 1 260 ? 42.573 5.075 19.785 1.00 34.96 216 GLY D N 1
ATOM 6761 C CA . GLY C 1 260 ? 43.138 5.226 21.109 1.00 35.88 216 GLY D CA 1
ATOM 6762 C C . GLY C 1 260 ? 42.548 6.479 21.720 1.00 36.39 216 GLY D C 1
ATOM 6763 O O . GLY C 1 260 ? 41.761 7.186 21.078 1.00 38.17 216 GLY D O 1
ATOM 6764 N N . GLU C 1 261 ? 42.901 6.754 22.963 1.00 35.76 217 GLU D N 1
ATOM 6765 C CA . GLU C 1 261 ? 42.389 7.932 23.643 1.00 36.81 217 GLU D CA 1
ATOM 6766 C C . GLU C 1 261 ? 43.593 8.770 24.020 1.00 36.91 217 GLU D C 1
ATOM 6767 O O . GLU C 1 261 ? 44.437 8.350 24.821 1.00 35.35 217 GLU D O 1
ATOM 6773 N N . GLY C 1 262 ? 43.692 9.942 23.388 1.00 36.03 219 GLY D N 1
ATOM 6774 C CA . GLY C 1 262 ? 44.857 10.777 23.591 1.00 35.35 219 GLY D CA 1
ATOM 6775 C C . GLY C 1 262 ? 45.967 9.981 22.927 1.00 36.38 219 GLY D C 1
ATOM 6776 O O . GLY C 1 262 ? 45.676 9.161 22.042 1.00 34.95 219 GLY D O 1
ATOM 6777 N N . CYS C 1 263 ? 47.217 10.210 23.332 1.00 35.46 220 CYS D N 1
ATOM 6778 C CA . CYS C 1 263 ? 48.362 9.487 22.793 1.00 35.16 220 CYS D CA 1
ATOM 6779 C C . CYS C 1 263 ? 49.353 9.379 23.934 1.00 36.10 220 CYS D C 1
ATOM 6780 O O . CYS C 1 263 ? 49.692 10.382 24.556 1.00 35.83 220 CYS D O 1
ATOM 6783 N N . ASP C 1 264 A 49.809 8.163 24.201 1.00 37.08 221 ASP D N 1
ATOM 6784 C CA . ASP C 1 264 A 50.773 7.894 25.247 1.00 37.04 221 ASP D CA 1
ATOM 6785 C C . ASP C 1 264 A 50.306 8.259 26.653 1.00 36.59 221 ASP D C 1
ATOM 6786 O O . ASP C 1 264 A 51.128 8.579 27.487 1.00 36.90 221 ASP D O 1
ATOM 6791 N N . ARG C 1 265 ? 49.003 8.210 26.908 1.00 36.29 221 ARG D N 1
ATOM 6792 C CA . ARG C 1 265 ? 48.444 8.497 28.244 1.00 38.01 221 ARG D CA 1
ATOM 6793 C C . ARG C 1 265 ? 48.616 7.253 29.144 1.00 39.51 221 ARG D C 1
ATOM 6794 O O . ARG C 1 265 ? 48.401 6.125 28.677 1.00 39.28 221 ARG D O 1
ATOM 6802 N N . ASP C 1 266 ? 49.004 7.434 30.415 1.00 39.73 222 ASP D N 1
ATOM 6803 C CA . ASP C 1 266 ? 49.175 6.280 31.333 1.00 39.54 222 ASP D CA 1
ATOM 6804 C C . ASP C 1 266 ? 47.867 5.523 31.569 1.00 36.99 222 ASP D C 1
ATOM 6805 O O . ASP C 1 266 ? 46.808 6.133 31.702 1.00 37.23 222 ASP D O 1
ATOM 6810 N N . GLY C 1 267 ? 47.947 4.198 31.663 1.00 36.18 223 GLY D N 1
ATOM 6811 C CA . GLY C 1 267 ? 46.749 3.388 31.879 1.00 34.36 223 GLY D CA 1
ATOM 6812 C C . GLY C 1 267 ? 45.870 3.318 30.627 1.00 33.92 223 GLY D C 1
ATOM 6813 O O . GLY C 1 267 ? 44.743 2.832 30.652 1.00 34.09 223 GLY D O 1
ATOM 6814 N N . LYS C 1 268 ? 46.411 3.810 29.524 1.00 33.89 224 LYS D N 1
ATOM 6815 C CA . LYS C 1 268 ? 45.715 3.859 28.245 1.00 33.88 224 LYS D CA 1
ATOM 6816 C C . LYS C 1 268 ? 46.546 3.087 27.206 1.00 32.65 224 LYS D C 1
ATOM 6817 O O . LYS C 1 268 ? 47.783 3.059 27.271 1.00 30.40 224 LYS D O 1
ATOM 6823 N N . TYR C 1 269 ? 45.874 2.459 26.248 1.00 32.18 225 TYR D N 1
ATOM 6824 C CA . TYR C 1 269 ? 46.583 1.672 25.254 1.00 32.56 225 TYR D CA 1
ATOM 6825 C C . TYR C 1 269 ? 46.101 1.941 23.826 1.00 32.86 225 TYR D C 1
ATOM 6826 O O . TYR C 1 269 ? 44.927 2.258 23.605 1.00 32.50 225 TYR D O 1
ATOM 6835 N N . GLY C 1 270 ? 47.001 1.807 22.859 1.00 31.75 226 GLY D N 1
ATOM 6836 C CA . GLY C 1 270 ? 46.594 2.013 21.485 1.00 33.23 226 GLY D CA 1
ATOM 6837 C C . GLY C 1 270 ? 45.823 0.785 21.000 1.00 33.45 226 GLY D C 1
ATOM 6838 O O . GLY C 1 270 ? 46.156 -0.328 21.400 1.00 34.03 226 GLY D O 1
ATOM 6839 N N . PHE C 1 271 ? 44.784 0.967 20.185 1.00 31.76 227 PHE D N 1
ATOM 6840 C CA . PHE C 1 271 ? 44.045 -0.175 19.675 1.00 29.70 227 PHE D CA 1
ATOM 6841 C C . PHE C 1 271 ? 44.324 -0.417 18.193 1.00 30.60 227 PHE D C 1
ATOM 6842 O O . PHE C 1 271 ? 44.462 0.520 17.408 1.00 29.85 227 PHE D O 1
ATOM 6850 N N . TYR C 1 272 ? 44.434 -1.696 17.835 1.00 29.57 228 TYR D N 1
ATOM 6851 C CA . TYR C 1 272 ? 44.760 -2.112 16.485 1.00 29.20 228 TYR D CA 1
ATOM 6852 C C . TYR C 1 272 ? 43.739 -3.081 15.896 1.00 30.39 228 TYR D C 1
ATOM 6853 O O . TYR C 1 272 ? 43.158 -3.903 16.622 1.00 29.75 228 TYR D O 1
ATOM 6862 N N . THR C 1 273 ? 43.519 -2.966 14.581 1.00 27.62 229 THR D N 1
ATOM 6863 C CA . THR C 1 273 ? 42.602 -3.860 13.900 1.00 27.57 229 THR D CA 1
ATOM 6864 C C . THR C 1 273 ? 43.353 -5.181 13.802 1.00 27.19 229 THR D C 1
ATOM 6865 O O . THR C 1 273 ? 44.497 -5.222 13.354 1.00 26.00 229 THR D O 1
ATOM 6869 N N . HIS C 1 274 ? 42.708 -6.252 14.241 1.00 29.21 230 HIS D N 1
ATOM 6870 C CA . HIS C 1 274 ? 43.324 -7.590 14.237 1.00 29.79 230 HIS D CA 1
ATOM 6871 C C . HIS C 1 274 ? 43.282 -8.119 12.802 1.00 29.34 230 HIS D C 1
ATOM 6872 O O . HIS C 1 274 ? 42.226 -8.532 12.339 1.00 30.81 230 HIS D O 1
ATOM 6879 N N . VAL C 1 275 ? 44.410 -8.095 12.099 1.00 30.56 231 VAL D N 1
ATOM 6880 C CA . VAL C 1 275 ? 44.432 -8.535 10.714 1.00 31.92 231 VAL D CA 1
ATOM 6881 C C . VAL C 1 275 ? 44.000 -9.990 10.471 1.00 34.49 231 VAL D C 1
ATOM 6882 O O . VAL C 1 275 ? 43.107 -10.242 9.641 1.00 32.72 231 VAL D O 1
ATOM 6886 N N . PHE C 1 276 ? 44.583 -10.945 11.199 1.00 34.10 232 PHE D N 1
ATOM 6887 C CA . PHE C 1 276 ? 44.197 -12.331 10.978 1.00 34.65 232 PHE D CA 1
ATOM 6888 C C . PHE C 1 276 ? 42.695 -12.541 11.094 1.00 33.88 232 PHE D C 1
ATOM 6889 O O . PHE C 1 276 ? 42.107 -13.278 10.305 1.00 33.06 232 PHE D O 1
ATOM 6897 N N . ARG C 1 277 ? 42.076 -11.907 12.082 1.00 32.77 233 ARG D N 1
ATOM 6898 C CA . ARG C 1 277 ? 40.639 -12.052 12.289 1.00 32.68 233 ARG D CA 1
ATOM 6899 C C . ARG C 1 277 ? 39.808 -11.564 11.117 1.00 31.79 233 ARG D C 1
ATOM 6900 O O . ARG C 1 277 ? 38.631 -11.892 11.016 1.00 31.34 233 ARG D O 1
ATOM 6908 N N . LEU C 1 278 ? 40.401 -10.753 10.253 1.00 31.75 234 LEU D N 1
ATOM 6909 C CA . LEU C 1 278 ? 39.664 -10.199 9.116 1.00 32.45 234 LEU D CA 1
ATOM 6910 C C . LEU C 1 278 ? 40.212 -10.702 7.765 1.00 32.32 234 LEU D C 1
ATOM 6911 O O . LEU C 1 278 ? 39.835 -10.206 6.695 1.00 31.97 234 LEU D O 1
ATOM 6916 N N . LYS C 1 279 ? 41.076 -11.710 7.823 1.00 32.50 235 LYS D N 1
ATOM 6917 C CA . LYS C 1 279 ? 41.706 -12.243 6.627 1.00 35.09 235 LYS D CA 1
ATOM 6918 C C . LYS C 1 279 ? 40.764 -12.923 5.627 1.00 34.90 235 LYS D C 1
ATOM 6919 O O . LYS C 1 279 ? 41.052 -12.951 4.434 1.00 35.13 235 LYS D O 1
ATOM 6925 N N . LYS C 1 280 ? 39.649 -13.469 6.090 1.00 34.01 236 LYS D N 1
ATOM 6926 C CA . LYS C 1 280 ? 38.734 -14.084 5.144 1.00 34.90 236 LYS D CA 1
ATOM 6927 C C . LYS C 1 280 ? 38.151 -12.981 4.245 1.00 36.61 236 LYS D C 1
ATOM 6928 O O . LYS C 1 280 ? 38.054 -13.157 3.009 1.00 35.46 236 LYS D O 1
ATOM 6934 N N . TRP C 1 281 ? 37.777 -11.847 4.848 1.00 34.91 237 TRP D N 1
ATOM 6935 C CA . TRP C 1 281 ? 37.259 -10.747 4.054 1.00 35.02 237 TRP D CA 1
ATOM 6936 C C . TRP C 1 281 ? 38.351 -10.284 3.078 1.00 35.93 237 TRP D C 1
ATOM 6937 O O . TRP C 1 281 ? 38.091 -10.116 1.877 1.00 37.31 237 TRP D O 1
ATOM 6948 N N . ILE C 1 282 ? 39.575 -10.104 3.573 1.00 36.06 238 ILE D N 1
ATOM 6949 C CA . ILE C 1 282 ? 40.688 -9.659 2.722 1.00 36.18 238 ILE D CA 1
ATOM 6950 C C . ILE C 1 282 ? 40.885 -10.583 1.519 1.00 37.89 238 ILE D C 1
ATOM 6951 O O . ILE C 1 282 ? 40.998 -10.122 0.376 1.00 37.28 238 ILE D O 1
ATOM 6956 N N . GLN C 1 283 ? 40.966 -11.882 1.792 1.00 39.99 239 GLN D N 1
ATOM 6957 C CA . GLN C 1 283 ? 41.153 -12.889 0.739 1.00 41.49 239 GLN D CA 1
ATOM 6958 C C . GLN C 1 283 ? 40.016 -12.855 -0.283 1.00 39.73 239 GLN D C 1
ATOM 6959 O O . GLN C 1 283 ? 40.285 -12.932 -1.469 1.00 38.16 239 GLN D O 1
ATOM 6965 N N . LYS C 1 284 ? 38.767 -12.743 0.176 1.00 39.54 240 LYS D N 1
ATOM 6966 C CA . LYS C 1 284 ? 37.627 -12.697 -0.737 1.00 41.00 240 LYS D CA 1
ATOM 6967 C C . LYS C 1 284 ? 37.742 -11.486 -1.654 1.00 42.53 240 LYS D C 1
ATOM 6968 O O . LYS C 1 284 ? 37.513 -11.580 -2.859 1.00 41.79 240 LYS D O 1
ATOM 6974 N N . VAL C 1 285 ? 38.096 -10.341 -1.086 1.00 42.64 241 VAL D N 1
ATOM 6975 C CA . VAL C 1 285 ? 38.216 -9.136 -1.894 1.00 41.62 241 VAL D CA 1
ATOM 6976 C C . VAL C 1 285 ? 39.286 -9.322 -2.972 1.00 41.98 241 VAL D C 1
ATOM 6977 O O . VAL C 1 285 ? 38.996 -9.151 -4.152 1.00 43.00 241 VAL D O 1
ATOM 6981 N N . ILE C 1 286 ? 40.509 -9.689 -2.592 1.00 41.85 242 ILE D N 1
ATOM 6982 C CA . ILE C 1 286 ? 41.568 -9.889 -3.581 1.00 42.42 242 ILE D CA 1
ATOM 6983 C C . ILE C 1 286 ? 41.217 -10.951 -4.647 1.00 45.70 242 ILE D C 1
ATOM 6984 O O . ILE C 1 286 ? 41.626 -10.830 -5.792 1.00 45.41 242 ILE D O 1
ATOM 6989 N N . ASP C 1 287 ? 40.482 -11.994 -4.258 1.00 48.06 243 ASP D N 1
ATOM 6990 C CA . ASP C 1 287 ? 40.101 -13.077 -5.175 1.00 50.81 243 ASP D CA 1
ATOM 6991 C C . ASP C 1 287 ? 38.962 -12.737 -6.132 1.00 51.63 243 ASP D C 1
ATOM 6992 O O . ASP C 1 287 ? 38.917 -13.238 -7.251 1.00 52.61 243 ASP D O 1
ATOM 6997 N N . GLN C 1 288 ? 38.037 -11.903 -5.687 1.00 51.91 244 GLN D N 1
ATOM 6998 C CA . GLN C 1 288 ? 36.908 -11.530 -6.513 1.00 54.13 244 GLN D CA 1
ATOM 6999 C C . GLN C 1 288 ? 37.158 -10.279 -7.362 1.00 55.80 244 GLN D C 1
ATOM 7000 O O . GLN C 1 288 ? 36.432 -10.038 -8.333 1.00 57.22 244 GLN D O 1
ATOM 7006 N N . PHE C 1 289 ? 38.177 -9.489 -7.019 1.00 55.67 245 PHE D N 1
ATOM 7007 C CA . PHE C 1 289 ? 38.445 -8.265 -7.779 1.00 55.43 245 PHE D CA 1
ATOM 7008 C C . PHE C 1 289 ? 39.880 -8.066 -8.210 1.00 54.96 245 PHE D C 1
ATOM 7009 O O . PHE C 1 289 ? 40.213 -6.999 -8.704 1.00 55.66 245 PHE D O 1
ATOM 7017 N N . GLY C 1 290 ? 40.721 -9.080 -8.031 1.00 55.16 246 GLY D N 1
ATOM 7018 C CA . GLY C 1 290 ? 42.127 -8.968 -8.399 1.00 57.27 246 GLY D CA 1
ATOM 7019 C C . GLY C 1 290 ? 42.404 -8.407 -9.787 1.00 59.37 246 GLY D C 1
ATOM 7020 O O . GLY C 1 290 ? 43.565 -8.296 -10.220 1.00 60.54 246 GLY D O 1
ATOM 7021 N N . ILE D 2 1 ? 53.671 9.039 15.564 1.00 30.31 1 ILE F N 1
ATOM 7022 C CA . ILE D 2 1 ? 54.285 8.050 16.501 1.00 30.74 1 ILE F CA 1
ATOM 7023 C C . ILE D 2 1 ? 54.905 8.776 17.708 1.00 31.60 1 ILE F C 1
ATOM 7024 O O . ILE D 2 1 ? 55.740 9.655 17.548 1.00 32.11 1 ILE F O 1
ATOM 7029 N N . VAL D 2 2 ? 54.474 8.415 18.911 1.00 32.24 2 VAL F N 1
ATOM 7030 C CA . VAL D 2 2 ? 54.997 9.033 20.125 1.00 31.73 2 VAL F CA 1
ATOM 7031 C C . VAL D 2 2 ? 56.096 8.159 20.699 1.00 32.91 2 VAL F C 1
ATOM 7032 O O . VAL D 2 2 ? 55.866 6.992 20.959 1.00 32.83 2 VAL F O 1
ATOM 7036 N N . THR D 2 3 ? 57.292 8.709 20.861 1.00 34.05 3 THR F N 1
ATOM 7037 C CA . THR D 2 3 ? 58.398 7.948 21.444 1.00 37.42 3 THR F CA 1
ATOM 7038 C C . THR D 2 3 ? 59.180 8.708 22.524 1.00 40.21 3 THR F C 1
ATOM 7039 O O . THR D 2 3 ? 59.829 8.082 23.347 1.00 41.80 3 THR F O 1
ATOM 7043 N N . LYS D 2 4 ? 59.144 10.043 22.507 1.00 42.03 4 LYS F N 1
ATOM 7044 C CA . LYS D 2 4 ? 59.893 10.836 23.482 1.00 43.53 4 LYS F CA 1
ATOM 7045 C C . LYS D 2 4 ? 59.087 11.443 24.612 1.00 43.54 4 LYS F C 1
ATOM 7046 O O . LYS D 2 4 ? 57.859 11.556 24.564 1.00 42.42 4 LYS F O 1
ATOM 7052 N N . ASP D 2 5 ? 59.818 11.820 25.653 1.00 46.35 5 ASP F N 1
ATOM 7053 C CA . ASP D 2 5 ? 59.223 12.422 26.834 1.00 47.17 5 ASP F CA 1
ATOM 7054 C C . ASP D 2 5 ? 59.596 13.896 26.792 1.00 45.50 5 ASP F C 1
ATOM 7055 O O . ASP D 2 5 ? 60.786 14.238 26.746 1.00 46.75 5 ASP F O 1
ATOM 7060 N N . TYR D 2 6 ? 58.588 14.765 26.779 1.00 41.23 6 TYR F N 1
ATOM 7061 C CA . TYR D 2 6 ? 58.836 16.202 26.733 1.00 37.92 6 TYR F CA 1
ATOM 7062 C C . TYR D 2 6 ? 58.517 16.869 28.074 1.00 36.45 6 TYR F C 1
ATOM 7063 O O . TYR D 2 6 ? 58.482 18.100 28.168 1.00 33.92 6 TYR F O 1
ATOM 7072 N N . SER D 2 7 ? 58.299 16.042 29.100 1.00 35.99 7 SER F N 1
ATOM 7073 C CA . SER D 2 7 ? 57.969 16.508 30.451 1.00 36.65 7 SER F CA 1
ATOM 7074 C C . SER D 2 7 ? 59.021 17.407 31.140 1.00 36.51 7 SER F C 1
ATOM 7075 O O . SER D 2 7 ? 58.687 18.175 32.037 1.00 37.32 7 SER F O 1
ATOM 7078 N N . LYS D 2 8 ? 60.278 17.337 30.732 1.00 37.93 8 LYS F N 1
ATOM 7079 C CA . LYS D 2 8 ? 61.297 18.182 31.380 1.00 41.52 8 LYS F CA 1
ATOM 7080 C C . LYS D 2 8 ? 61.806 19.236 30.412 1.00 42.27 8 LYS F C 1
ATOM 7081 O O . LYS D 2 8 ? 62.905 19.769 30.578 1.00 41.58 8 LYS F O 1
ATOM 7087 N N . GLU D 2 9 ? 61.006 19.544 29.402 1.00 42.26 9 GLU F N 1
ATOM 7088 C CA . GLU D 2 9 ? 61.455 20.473 28.385 1.00 41.79 9 GLU F CA 1
ATOM 7089 C C . GLU D 2 9 ? 60.912 21.880 28.473 1.00 40.00 9 GLU F C 1
ATOM 7090 O O . GLU D 2 9 ? 61.287 22.731 27.687 1.00 43.40 9 GLU F O 1
ATOM 7096 N N . SER D 2 10 ? 60.043 22.141 29.432 1.00 38.37 10 SER F N 1
ATOM 7097 C CA . SER D 2 10 ? 59.473 23.474 29.545 1.00 37.17 10 SER F CA 1
ATOM 7098 C C . SER D 2 10 ? 60.405 24.473 30.216 1.00 38.45 10 SER F C 1
ATOM 7099 O O . SER D 2 10 ? 61.190 24.115 31.091 1.00 37.86 10 SER F O 1
ATOM 7102 N N . ARG D 2 11 ? 60.314 25.731 29.805 1.00 38.14 11 ARG F N 1
ATOM 7103 C CA . ARG D 2 11 ? 61.130 26.763 30.409 1.00 37.76 11 ARG F CA 1
ATOM 7104 C C . ARG D 2 11 ? 60.325 27.478 31.499 1.00 36.51 11 ARG F C 1
ATOM 7105 O O . ARG D 2 11 ? 60.780 28.465 32.058 1.00 38.76 11 ARG F O 1
ATOM 7113 N N . VAL D 2 12 ? 59.126 26.999 31.796 1.00 35.55 12 VAL F N 1
ATOM 7114 C CA . VAL D 2 12 ? 58.324 27.652 32.809 1.00 36.09 12 VAL F CA 1
ATOM 7115 C C . VAL D 2 12 ? 58.850 27.312 34.196 1.00 37.99 12 VAL F C 1
ATOM 7116 O O . VAL D 2 12 ? 59.193 26.164 34.479 1.00 37.30 12 VAL F O 1
ATOM 7120 N N . ASN D 2 13 ? 58.924 28.323 35.057 1.00 38.71 13 ASN F N 1
ATOM 7121 C CA . ASN D 2 13 ? 59.407 28.109 36.411 1.00 39.87 13 ASN F CA 1
ATOM 7122 C C . ASN D 2 13 ? 58.389 27.337 37.199 1.00 37.64 13 ASN F C 1
ATOM 7123 O O . ASN D 2 13 ? 57.217 27.677 37.204 1.00 38.68 13 ASN F O 1
ATOM 7128 N N . GLU D 2 14 ? 58.858 26.289 37.857 1.00 37.15 14 GLU F N 1
ATOM 7129 C CA . GLU D 2 14 ? 58.025 25.421 38.665 1.00 37.18 14 GLU F CA 1
ATOM 7130 C C . GLU D 2 14 ? 57.100 26.155 39.647 1.00 35.48 14 GLU F C 1
ATOM 7131 O O . GLU D 2 14 ? 56.056 25.615 40.040 1.00 33.28 14 GLU F O 1
ATOM 7137 N N . ASN D 2 15 ? 57.457 27.376 40.053 1.00 33.42 15 ASN F N 1
ATOM 7138 C CA . ASN D 2 15 ? 56.604 28.083 40.997 1.00 33.61 15 ASN F CA 1
ATOM 7139 C C . ASN D 2 15 ? 55.644 29.064 40.334 1.00 32.42 15 ASN F C 1
ATOM 7140 O O . ASN D 2 15 ? 54.753 29.597 40.982 1.00 31.95 15 ASN F O 1
ATOM 7145 N N . SER D 2 16 ? 55.807 29.296 39.040 1.00 32.89 16 SER F N 1
ATOM 7146 C CA . SER D 2 16 ? 54.892 30.208 38.354 1.00 33.02 16 SER F CA 1
ATOM 7147 C C . SER D 2 16 ? 53.415 29.829 38.533 1.00 31.67 16 SER F C 1
ATOM 7148 O O . SER D 2 16 ? 52.565 30.702 38.651 1.00 32.76 16 SER F O 1
ATOM 7151 N N . LYS D 2 17 ? 53.102 28.536 38.587 1.00 31.98 17 LYS F N 1
ATOM 7152 C CA . LYS D 2 17 ? 51.702 28.131 38.721 1.00 31.73 17 LYS F CA 1
ATOM 7153 C C . LYS D 2 17 ? 51.068 28.434 40.065 1.00 32.62 17 LYS F C 1
ATOM 7154 O O . LYS D 2 17 ? 49.848 28.324 40.215 1.00 29.63 17 LYS F O 1
ATOM 7160 N N . TYR D 2 18 ? 51.888 28.798 41.054 1.00 33.43 18 TYR F N 1
ATOM 7161 C CA . TYR D 2 18 ? 51.364 29.113 42.384 1.00 33.39 18 TYR F CA 1
ATOM 7162 C C . TYR D 2 18 ? 51.025 30.593 42.555 1.00 32.09 18 TYR F C 1
ATOM 7163 O O . TYR D 2 18 ? 50.543 31.007 43.612 1.00 34.91 18 TYR F O 1
ATOM 7172 N N . GLY D 2 19 ? 51.271 31.382 41.509 1.00 30.94 19 GLY F N 1
ATOM 7173 C CA . GLY D 2 19 ? 50.946 32.799 41.534 1.00 27.27 19 GLY F CA 1
ATOM 7174 C C . GLY D 2 19 ? 49.442 33.037 41.516 1.00 27.63 19 GLY F C 1
ATOM 7175 O O . GLY D 2 19 ? 48.651 32.114 41.679 1.00 29.11 19 GLY F O 1
ATOM 7176 N N . THR D 2 20 ? 49.041 34.277 41.305 1.00 26.33 20 THR F N 1
ATOM 7177 C CA . THR D 2 20 ? 47.640 34.645 41.289 1.00 30.88 20 THR F CA 1
ATOM 7178 C C . THR D 2 20 ? 46.923 34.157 40.013 1.00 31.73 20 THR F C 1
ATOM 7179 O O . THR D 2 20 ? 47.368 34.435 38.893 1.00 32.44 20 THR F O 1
ATOM 7183 N N . LEU D 2 21 ? 45.837 33.412 40.185 1.00 31.57 21 LEU F N 1
ATOM 7184 C CA . LEU D 2 21 ? 45.097 32.892 39.032 1.00 33.02 21 LEU F CA 1
ATOM 7185 C C . LEU D 2 21 ? 44.341 34.006 38.298 1.00 33.52 21 LEU F C 1
ATOM 7186 O O . LEU D 2 21 ? 43.777 34.900 38.925 1.00 33.42 21 LEU F O 1
ATOM 7191 N N . ILE D 2 22 ? 44.342 33.940 36.973 1.00 34.18 22 ILE F N 1
ATOM 7192 C CA . ILE D 2 22 ? 43.642 34.916 36.121 1.00 35.92 22 ILE F CA 1
ATOM 7193 C C . ILE D 2 22 ? 42.122 34.718 36.213 1.00 34.06 22 ILE F C 1
ATOM 7194 O O . ILE D 2 22 ? 41.652 33.578 36.299 1.00 33.13 22 ILE F O 1
ATOM 7199 N N . SER D 2 23 ? 41.353 35.811 36.192 1.00 33.81 23 SER F N 1
ATOM 7200 C CA . SER D 2 23 ? 39.886 35.714 36.217 1.00 33.78 23 SER F CA 1
ATOM 7201 C C . SER D 2 23 ? 39.468 34.930 34.962 1.00 32.13 23 SER F C 1
ATOM 7202 O O . SER D 2 23 ? 40.029 35.120 33.889 1.00 30.26 23 SER F O 1
ATOM 7205 N N . ASP D 2 24 ? 38.491 34.051 35.115 1.00 33.33 24 ASP F N 1
ATOM 7206 C CA . ASP D 2 24 ? 38.044 33.203 34.029 1.00 35.37 24 ASP F CA 1
ATOM 7207 C C . ASP D 2 24 ? 37.754 33.928 32.718 1.00 34.84 24 ASP F C 1
ATOM 7208 O O . ASP D 2 24 ? 38.247 33.515 31.669 1.00 33.82 24 ASP F O 1
ATOM 7213 N N . TRP D 2 25 ? 37.000 35.027 32.784 1.00 34.82 25 TRP F N 1
ATOM 7214 C CA . TRP D 2 25 ? 36.645 35.771 31.568 1.00 34.00 25 TRP F CA 1
ATOM 7215 C C . TRP D 2 25 ? 37.844 36.280 30.818 1.00 33.13 25 TRP F C 1
ATOM 7216 O O . TRP D 2 25 ? 37.792 36.437 29.604 1.00 35.45 25 TRP F O 1
ATOM 7227 N N . TYR D 2 26 ? 38.932 36.544 31.531 1.00 30.49 26 TYR F N 1
ATOM 7228 C CA . TYR D 2 26 ? 40.125 37.053 30.885 1.00 29.39 26 TYR F CA 1
ATOM 7229 C C . TYR D 2 26 ? 41.021 35.865 30.481 1.00 30.94 26 TYR F C 1
ATOM 7230 O O . TYR D 2 26 ? 41.771 35.924 29.508 1.00 29.42 26 TYR F O 1
ATOM 7239 N N . LEU D 2 27 ? 40.913 34.777 31.244 1.00 32.36 27 LEU F N 1
ATOM 7240 C CA . LEU D 2 27 ? 41.666 33.552 30.993 1.00 30.74 27 LEU F CA 1
ATOM 7241 C C . LEU D 2 27 ? 41.448 33.014 29.575 1.00 30.97 27 LEU F C 1
ATOM 7242 O O . LEU D 2 27 ? 42.403 32.661 28.879 1.00 29.64 27 LEU F O 1
ATOM 7247 N N . LYS D 2 28 ? 40.179 32.946 29.168 1.00 31.77 28 LYS F N 1
ATOM 7248 C CA . LYS D 2 28 ? 39.815 32.423 27.851 1.00 33.42 28 LYS F CA 1
ATOM 7249 C C . LYS D 2 28 ? 40.652 33.052 26.758 1.00 32.32 28 LYS F C 1
ATOM 7250 O O . LYS D 2 28 ? 41.172 32.358 25.883 1.00 34.46 28 LYS F O 1
ATOM 7256 N N . GLY D 2 29 ? 40.813 34.363 26.815 1.00 31.42 29 GLY F N 1
ATOM 7257 C CA . GLY D 2 29 ? 41.588 35.029 25.786 1.00 29.51 29 GLY F CA 1
ATOM 7258 C C . GLY D 2 29 ? 43.069 34.749 25.872 1.00 30.74 29 GLY F C 1
ATOM 7259 O O . GLY D 2 29 ? 43.782 34.806 24.859 1.00 31.08 29 GLY F O 1
ATOM 7260 N N . ARG D 2 30 ? 43.566 34.466 27.072 1.00 29.85 30 ARG F N 1
ATOM 7261 C CA . ARG D 2 30 ? 44.994 34.163 27.183 1.00 30.24 30 ARG F CA 1
ATOM 7262 C C . ARG D 2 30 ? 45.263 32.754 26.635 1.00 26.96 30 ARG F C 1
ATOM 7263 O O . ARG D 2 30 ? 46.303 32.496 26.064 1.00 27.82 30 ARG F O 1
ATOM 7271 N N . LEU D 2 31 ? 44.319 31.841 26.806 1.00 28.09 31 LEU F N 1
ATOM 7272 C CA . LEU D 2 31 ? 44.511 30.484 26.292 1.00 28.47 31 LEU F CA 1
ATOM 7273 C C . LEU D 2 31 ? 44.464 30.511 24.753 1.00 29.93 31 LEU F C 1
ATOM 7274 O O . LEU D 2 31 ? 45.284 29.899 24.086 1.00 30.22 31 LEU F O 1
ATOM 7279 N N . THR D 2 32 ? 43.518 31.259 24.187 1.00 31.00 32 THR F N 1
ATOM 7280 C CA . THR D 2 32 ? 43.421 31.343 22.736 1.00 30.11 32 THR F CA 1
ATOM 7281 C C . THR D 2 32 ? 44.712 31.908 22.179 1.00 29.04 32 THR F C 1
ATOM 7282 O O . THR D 2 32 ? 45.233 31.415 21.182 1.00 29.46 32 THR F O 1
ATOM 7286 N N . SER D 2 33 ? 45.262 32.908 22.861 1.00 28.91 33 SER F N 1
ATOM 7287 C CA . SER D 2 33 ? 46.522 33.518 22.444 1.00 29.18 33 SER F CA 1
ATOM 7288 C C . SER D 2 33 ? 47.674 32.500 22.491 1.00 29.88 33 SER F C 1
ATOM 7289 O O . SER D 2 33 ? 48.590 32.531 21.652 1.00 32.14 33 SER F O 1
ATOM 7292 N N . LEU D 2 34 ? 47.647 31.594 23.461 1.00 29.30 34 LEU F N 1
ATOM 7293 C CA . LEU D 2 34 ? 48.719 30.592 23.537 1.00 30.94 34 LEU F CA 1
ATOM 7294 C C . LEU D 2 34 ? 48.573 29.580 22.396 1.00 30.78 34 LEU F C 1
ATOM 7295 O O . LEU D 2 34 ? 49.550 29.133 21.796 1.00 28.53 34 LEU F O 1
ATOM 7300 N N . GLU D 2 35 ? 47.326 29.219 22.122 1.00 32.41 35 GLU F N 1
ATOM 7301 C CA . GLU D 2 35 ? 47.008 28.282 21.049 1.00 34.95 35 GLU F CA 1
ATOM 7302 C C . GLU D 2 35 ? 47.554 28.858 19.739 1.00 33.01 35 GLU F C 1
ATOM 7303 O O . GLU D 2 35 ? 48.195 28.145 18.962 1.00 34.54 35 GLU F O 1
ATOM 7309 N N . SER D 2 36 ? 47.362 30.160 19.530 1.00 31.47 36 SER F N 1
ATOM 7310 C CA . SER D 2 36 ? 47.843 30.819 18.301 1.00 30.49 36 SER F CA 1
ATOM 7311 C C . SER D 2 36 ? 49.344 30.835 18.195 1.00 28.79 36 SER F C 1
ATOM 7312 O O . SER D 2 36 ? 49.908 30.688 17.112 1.00 27.42 36 SER F O 1
ATOM 7315 N N . GLN D 2 37 ? 50.008 31.051 19.319 1.00 28.41 37 GLN F N 1
ATOM 7316 C CA . GLN D 2 37 ? 51.464 31.084 19.294 1.00 28.28 37 GLN F CA 1
ATOM 7317 C C . GLN D 2 37 ? 51.994 29.719 18.869 1.00 27.44 37 GLN F C 1
ATOM 7318 O O . GLN D 2 37 ? 52.955 29.641 18.105 1.00 27.39 37 GLN F O 1
ATOM 7324 N N . PHE D 2 38 ? 51.362 28.650 19.357 1.00 27.41 38 PHE F N 1
ATOM 7325 C CA . PHE D 2 38 ? 51.793 27.296 19.001 1.00 29.48 38 PHE F CA 1
ATOM 7326 C C . PHE D 2 38 ? 51.570 27.058 17.513 1.00 29.12 38 PHE F C 1
ATOM 7327 O O . PHE D 2 38 ? 52.437 26.541 16.827 1.00 29.19 38 PHE F O 1
ATOM 7335 N N . ILE D 2 39 ? 50.409 27.467 17.021 1.00 30.39 39 ILE F N 1
ATOM 7336 C CA . ILE D 2 39 ? 50.093 27.272 15.621 1.00 31.84 39 ILE F CA 1
ATOM 7337 C C . ILE D 2 39 ? 51.113 28.007 14.784 1.00 32.07 39 ILE F C 1
ATOM 7338 O O . ILE D 2 39 ? 51.659 27.458 13.831 1.00 32.57 39 ILE F O 1
ATOM 7343 N N . ASN D 2 40 ? 51.423 29.236 15.167 1.00 32.40 40 ASN F N 1
ATOM 7344 C CA . ASN D 2 40 ? 52.410 30.003 14.419 1.00 31.91 40 ASN F CA 1
ATOM 7345 C C . ASN D 2 40 ? 53.804 29.363 14.441 1.00 31.57 40 ASN F C 1
ATOM 7346 O O . ASN D 2 40 ? 54.508 29.357 13.416 1.00 29.97 40 ASN F O 1
ATOM 7351 N N . ALA D 2 41 ? 54.219 28.846 15.604 1.00 29.97 41 ALA F N 1
ATOM 7352 C CA . ALA D 2 41 ? 55.561 28.238 15.720 1.00 29.88 41 ALA F CA 1
ATOM 7353 C C . ALA D 2 41 ? 55.655 26.948 14.887 1.00 28.60 41 ALA F C 1
ATOM 7354 O O . ALA D 2 41 ? 56.640 26.710 14.205 1.00 28.71 41 ALA F O 1
ATOM 7356 N N . LEU D 2 42 ? 54.625 26.123 14.940 1.00 30.67 42 LEU F N 1
ATOM 7357 C CA . LEU D 2 42 ? 54.620 24.893 14.150 1.00 32.04 42 LEU F CA 1
ATOM 7358 C C . LEU D 2 42 ? 54.588 25.251 12.666 1.00 31.88 42 LEU F C 1
ATOM 7359 O O . LEU D 2 42 ? 55.214 24.595 11.850 1.00 31.59 42 LEU F O 1
ATOM 7364 N N . GLY D 2 43 ? 53.891 26.329 12.330 1.00 33.00 43 GLY F N 1
ATOM 7365 C CA . GLY D 2 43 ? 53.810 26.749 10.941 1.00 34.17 43 GLY F CA 1
ATOM 7366 C C . GLY D 2 43 ? 55.148 27.131 10.362 1.00 34.98 43 GLY F C 1
ATOM 7367 O O . GLY D 2 43 ? 55.488 26.787 9.221 1.00 35.58 43 GLY F O 1
ATOM 7368 N N . ILE D 2 44 ? 55.930 27.853 11.145 1.00 36.38 44 ILE F N 1
ATOM 7369 C CA . ILE D 2 44 ? 57.225 28.268 10.667 1.00 36.92 44 ILE F CA 1
ATOM 7370 C C . ILE D 2 44 ? 58.058 27.028 10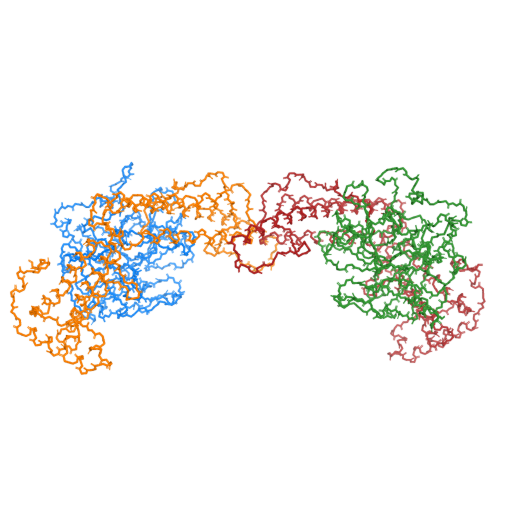.466 1.00 37.95 44 ILE F C 1
ATOM 7371 O O . ILE D 2 44 ? 58.796 26.897 9.486 1.00 39.29 44 ILE F O 1
ATOM 7376 N N . LEU D 2 45 ? 57.900 26.098 11.397 1.00 39.11 45 LEU F N 1
ATOM 7377 C CA . LEU D 2 45 ? 58.617 24.830 11.368 1.00 38.83 45 LEU F CA 1
ATOM 7378 C C . LEU D 2 45 ? 58.349 24.102 10.046 1.00 37.49 45 LEU F C 1
ATOM 7379 O O . LEU D 2 45 ? 59.280 23.660 9.386 1.00 36.55 45 LEU F O 1
ATOM 7384 N N . GLU D 2 46 ? 57.071 23.989 9.687 1.00 36.81 46 GLU F N 1
ATOM 7385 C CA . GLU D 2 46 ? 56.616 23.320 8.473 1.00 36.66 46 GLU F CA 1
ATOM 7386 C C . GLU D 2 46 ? 56.887 24.014 7.136 1.00 36.10 46 GLU F C 1
ATOM 7387 O O . GLU D 2 46 ? 56.650 23.420 6.087 1.00 37.10 46 GLU F O 1
ATOM 7393 N N . THR D 2 47 ? 57.351 25.258 7.147 1.00 34.81 47 THR F N 1
ATOM 7394 C CA . THR D 2 47 ? 57.631 25.968 5.890 1.00 34.96 47 THR F CA 1
ATOM 7395 C C . THR D 2 47 ? 58.423 25.087 4.868 1.00 34.77 47 THR F C 1
ATOM 7396 O O . THR D 2 47 ? 59.502 24.540 5.172 1.00 35.10 47 THR F O 1
ATOM 7400 N N . TYR D 2 48 ? 57.887 24.971 3.656 1.00 31.95 48 TYR F N 1
ATOM 7401 C CA . TYR D 2 48 ? 58.499 24.145 2.611 1.00 30.82 48 TYR F CA 1
ATOM 7402 C C . TYR D 2 48 ? 59.980 24.350 2.446 1.00 29.73 48 TYR F C 1
ATOM 7403 O O . TYR D 2 48 ? 60.738 23.400 2.276 1.00 31.23 48 TYR F O 1
ATOM 7412 N N . HIS D 2 49 ? 60.385 25.605 2.459 1.00 28.00 49 HIS F N 1
ATOM 7413 C CA . HIS D 2 49 ? 61.788 25.987 2.307 1.00 27.51 49 HIS F CA 1
ATOM 7414 C C . HIS D 2 49 ? 62.702 25.192 3.267 1.00 27.40 49 HIS F C 1
ATOM 7415 O O . HIS D 2 49 ? 63.827 24.804 2.910 1.00 25.01 49 HIS F O 1
ATOM 7422 N N . TYR D 2 50 ? 62.199 24.925 4.470 1.00 27.27 50 TYR F N 1
ATOM 7423 C CA . TYR D 2 50 ? 62.983 24.233 5.485 1.00 31.05 50 TYR F CA 1
ATOM 7424 C C . TYR D 2 50 ? 62.891 22.712 5.425 1.00 34.16 50 TYR F C 1
ATOM 7425 O O . TYR D 2 50 ? 63.406 22.024 6.316 1.00 35.32 50 TYR F O 1
ATOM 7434 N N . GLY D 2 51 ? 62.241 22.196 4.379 1.00 34.73 51 GLY F N 1
ATOM 7435 C CA . GLY D 2 51 ? 62.090 20.765 4.213 1.00 35.64 51 GLY F CA 1
ATOM 7436 C C . GLY D 2 51 ? 63.356 20.109 3.706 1.00 37.93 51 GLY F C 1
ATOM 7437 O O . GLY D 2 51 ? 63.349 18.973 3.282 1.00 42.16 51 GLY F O 1
ATOM 7438 N N . GLU D 2 52 ? 64.454 20.834 3.757 1.00 39.60 52 GLU F N 1
ATOM 7439 C CA . GLU D 2 52 ? 65.753 20.348 3.313 1.00 40.96 52 GLU F CA 1
ATOM 7440 C C . GLU D 2 52 ? 66.482 19.637 4.486 1.00 41.81 52 GLU F C 1
ATOM 7441 O O . GLU D 2 52 ? 66.252 19.935 5.661 1.00 42.11 52 GLU F O 1
ATOM 7447 N N . LYS D 2 53 ? 67.361 18.698 4.167 1.00 43.47 53 LYS F N 1
ATOM 7448 C CA . LYS D 2 53 ? 68.089 17.950 5.192 1.00 44.80 53 LYS F CA 1
ATOM 7449 C C . LYS D 2 53 ? 68.962 18.798 6.117 1.00 43.81 53 LYS F C 1
ATOM 7450 O O . LYS D 2 53 ? 69.098 18.493 7.303 1.00 44.40 53 LYS F O 1
ATOM 7456 N N . GLU D 2 54 ? 69.562 19.855 5.585 1.00 41.15 54 GLU F N 1
ATOM 7457 C CA . GLU D 2 54 ? 70.421 20.709 6.404 1.00 40.05 54 GLU F CA 1
ATOM 7458 C C . GLU D 2 54 ? 69.685 21.424 7.545 1.00 39.31 54 GLU F C 1
ATOM 7459 O O . GLU D 2 54 ? 70.324 22.026 8.400 1.00 40.37 54 GLU F O 1
ATOM 7465 N N . TYR D 2 55 ? 68.358 21.381 7.546 1.00 36.89 55 TYR F N 1
ATOM 7466 C CA . TYR D 2 55 ? 67.580 22.061 8.572 1.00 37.60 55 TYR F CA 1
ATOM 7467 C C . TYR D 2 55 ? 67.118 21.096 9.663 1.00 39.31 55 TYR F C 1
ATOM 7468 O O . TYR D 2 55 ? 66.451 21.510 10.626 1.00 39.60 55 TYR F O 1
ATOM 7477 N N . LYS D 2 56 ? 67.484 19.824 9.528 1.00 40.25 56 LYS F N 1
ATOM 7478 C CA . LYS D 2 56 ? 67.056 18.797 10.490 1.00 43.97 56 LYS F CA 1
ATOM 7479 C C . LYS D 2 56 ? 67.240 19.130 11.957 1.00 43.19 56 LYS F C 1
ATOM 7480 O O . LYS D 2 56 ? 66.275 19.119 12.728 1.00 43.76 56 LYS F O 1
ATOM 7486 N N . ASP D 2 57 ? 68.474 19.419 12.347 1.00 42.67 57 ASP F N 1
ATOM 7487 C CA . ASP D 2 57 ? 68.749 19.728 13.740 1.00 43.36 57 ASP F CA 1
ATOM 7488 C C . ASP D 2 57 ? 68.009 20.967 14.215 1.00 41.85 57 ASP F C 1
ATOM 7489 O O . ASP D 2 57 ? 67.319 20.945 15.237 1.00 43.82 57 ASP F O 1
ATOM 7494 N N . ALA D 2 58 ? 68.146 22.044 13.462 1.00 39.06 58 ALA F N 1
ATOM 7495 C CA . ALA D 2 58 ? 67.489 23.278 13.801 1.00 35.80 58 ALA F CA 1
ATOM 7496 C C . ALA D 2 58 ? 66.011 23.027 14.049 1.00 35.41 58 ALA F C 1
ATOM 7497 O O . ALA D 2 58 ? 65.423 23.583 14.984 1.00 34.45 58 ALA F O 1
ATOM 7499 N N . LYS D 2 59 ? 65.417 22.174 13.218 1.00 35.95 59 LYS F N 1
ATOM 7500 C CA . LYS D 2 59 ? 63.993 21.861 13.326 1.00 36.50 59 LYS F CA 1
ATOM 7501 C C . LYS D 2 59 ? 63.701 20.963 14.511 1.00 36.45 59 LYS F C 1
ATOM 7502 O O . LYS D 2 59 ? 62.681 21.138 15.187 1.00 35.65 59 LYS F O 1
ATOM 7508 N N . ASP D 2 60 ? 64.587 19.999 14.758 1.00 37.71 60 ASP F N 1
ATOM 7509 C CA . ASP D 2 60 ? 64.418 19.080 15.886 1.00 38.50 60 ASP F CA 1
ATOM 7510 C C . ASP D 2 60 ? 64.464 19.876 17.179 1.00 35.85 60 ASP F C 1
ATOM 7511 O O . ASP D 2 60 ? 63.687 19.639 18.104 1.00 35.99 60 ASP F O 1
ATOM 7516 N N . LYS D 2 61 ? 65.401 20.811 17.221 1.00 34.27 61 LYS F N 1
ATOM 7517 C CA . LYS D 2 61 ? 65.595 21.687 18.359 1.00 34.80 61 LYS F CA 1
ATOM 7518 C C . LYS D 2 61 ? 64.327 22.531 18.587 1.00 33.89 61 LYS F C 1
ATOM 7519 O O . LYS D 2 61 ? 63.813 22.623 19.708 1.00 34.91 61 LYS F O 1
ATOM 7525 N N . LEU D 2 62 ? 63.799 23.133 17.530 1.00 32.36 62 LEU F N 1
ATOM 7526 C CA . LEU D 2 62 ? 62.604 23.957 17.692 1.00 31.43 62 LEU F CA 1
ATOM 7527 C C . LEU D 2 62 ? 61.381 23.151 18.112 1.00 30.17 62 LEU F C 1
ATOM 7528 O O . LEU D 2 62 ? 60.594 23.594 18.962 1.00 29.03 62 LEU F O 1
ATOM 7533 N N . MET D 2 63 ? 61.239 21.962 17.525 1.00 29.43 63 MET F N 1
ATOM 7534 C CA . MET D 2 63 ? 60.113 21.055 17.807 1.00 28.94 63 MET F CA 1
ATOM 7535 C C . MET D 2 63 ? 60.111 20.622 19.269 1.00 27.47 63 MET F C 1
ATOM 7536 O O . MET D 2 63 ? 59.070 20.570 19.919 1.00 27.11 63 MET F O 1
ATOM 7541 N N . THR D 2 64 ? 61.296 20.322 19.782 1.00 29.64 64 THR F N 1
ATOM 7542 C CA . THR D 2 64 ? 61.446 19.916 21.182 1.00 29.57 64 THR F CA 1
ATOM 7543 C C . THR D 2 64 ? 61.013 21.049 22.111 1.00 28.80 64 THR F C 1
ATOM 7544 O O . THR D 2 64 ? 60.325 20.811 23.106 1.00 29.91 64 THR F O 1
ATOM 7548 N N . ARG D 2 65 ? 61.390 22.280 21.767 1.00 28.82 65 ARG F N 1
ATOM 7549 C CA . ARG D 2 65 ? 61.011 23.459 22.566 1.00 29.46 65 ARG F CA 1
ATOM 7550 C C . ARG D 2 65 ? 59.487 23.646 22.517 1.00 29.28 65 ARG F C 1
ATOM 7551 O O . ARG D 2 65 ? 58.833 23.883 23.540 1.00 27.50 65 ARG F O 1
ATOM 7559 N N . ILE D 2 66 ? 58.921 23.529 21.314 1.00 29.30 66 ILE F N 1
ATOM 7560 C CA . ILE D 2 66 ? 57.479 23.673 21.140 1.00 25.75 66 ILE F CA 1
ATOM 7561 C C . ILE D 2 66 ? 56.722 22.588 21.865 1.00 24.60 66 ILE F C 1
ATOM 7562 O O . ILE D 2 66 ? 55.771 22.873 22.568 1.00 27.88 66 ILE F O 1
ATOM 7567 N N . LEU D 2 67 ? 57.131 21.334 21.713 1.00 25.38 67 LEU F N 1
ATOM 7568 C CA . LEU D 2 67 ? 56.387 20.255 22.376 1.00 25.17 67 LEU F CA 1
ATOM 7569 C C . LEU D 2 67 ? 56.581 20.343 23.872 1.00 27.06 67 LEU F C 1
ATOM 7570 O O . LEU D 2 67 ? 55.716 19.945 24.661 1.00 27.59 67 LEU F O 1
ATOM 7575 N N . GLY D 2 68 ? 57.725 20.898 24.258 1.00 27.68 68 GLY F N 1
ATOM 7576 C CA . GLY D 2 68 ? 58.006 21.081 25.658 1.00 28.21 68 GLY F CA 1
ATOM 7577 C C . GLY D 2 68 ? 57.010 22.037 26.279 1.00 27.48 68 GLY F C 1
ATOM 7578 O O . GLY D 2 68 ? 56.504 21.760 27.371 1.00 28.73 68 GLY F O 1
ATOM 7579 N N . GLU D 2 69 ? 56.726 23.169 25.627 1.00 25.51 69 GLU F N 1
ATOM 7580 C CA . GLU D 2 69 ? 55.752 24.083 26.223 1.00 24.78 69 GLU F CA 1
ATOM 7581 C C . GLU D 2 69 ? 54.351 23.526 26.057 1.00 23.97 69 GLU F C 1
ATOM 7582 O O . GLU D 2 69 ? 53.463 23.789 26.859 1.00 23.34 69 GLU F O 1
ATOM 7588 N N . ASP D 2 70 ? 54.142 22.735 25.012 1.00 25.80 70 ASP F N 1
ATOM 7589 C CA . ASP D 2 70 ? 52.828 22.152 24.845 1.00 25.07 70 ASP F CA 1
ATOM 7590 C C . ASP D 2 70 ? 52.602 21.143 25.964 1.00 24.12 70 ASP F C 1
ATOM 7591 O O . ASP D 2 70 ? 51.509 21.078 26.535 1.00 25.24 70 ASP F O 1
ATOM 7596 N N . GLN D 2 71 ? 53.624 20.344 26.273 1.00 24.37 71 GLN F N 1
ATOM 7597 C CA . GLN D 2 71 ? 53.490 19.348 27.347 1.00 25.58 71 GLN F CA 1
ATOM 7598 C C . GLN D 2 71 ? 53.231 20.033 28.690 1.00 25.37 71 GLN F C 1
ATOM 7599 O O . GLN D 2 71 ? 52.467 19.532 29.509 1.00 27.82 71 GLN F O 1
ATOM 7605 N N . TYR D 2 72 ? 53.842 21.195 28.917 1.00 27.43 72 TYR F N 1
ATOM 7606 C CA . TYR D 2 72 ? 53.597 21.926 30.169 1.00 28.02 72 TYR F CA 1
ATOM 7607 C C . TYR D 2 72 ? 52.092 22.190 30.357 1.00 27.48 72 TYR F C 1
ATOM 7608 O O . TYR D 2 72 ? 51.527 21.899 31.406 1.00 28.58 72 TYR F O 1
ATOM 7617 N N . LEU D 2 73 ? 51.442 22.754 29.340 1.00 28.94 73 LEU F N 1
ATOM 7618 C CA . LEU D 2 73 ? 49.996 23.043 29.414 1.00 27.24 73 LEU F CA 1
ATOM 7619 C C . LEU D 2 73 ? 49.170 21.738 29.501 1.00 24.26 73 LEU F C 1
ATOM 7620 O O . LEU D 2 73 ? 48.192 21.654 30.247 1.00 24.33 73 LEU F O 1
ATOM 7625 N N . LEU D 2 74 ? 49.560 20.713 28.753 1.00 25.36 74 LEU F N 1
ATOM 7626 C CA . LEU D 2 74 ? 48.842 19.423 28.809 1.00 26.12 74 LEU F CA 1
ATOM 7627 C C . LEU D 2 74 ? 48.918 18.822 30.230 1.00 27.86 74 LEU F C 1
ATOM 7628 O O . LEU D 2 74 ? 47.943 18.261 30.727 1.00 28.88 74 LEU F O 1
ATOM 7633 N N . GLU D 2 75 ? 50.079 18.917 30.883 1.00 30.57 75 GLU F N 1
ATOM 7634 C CA . GLU D 2 75 ? 50.198 18.401 32.259 1.00 32.03 75 GLU F CA 1
ATOM 7635 C C . GLU D 2 75 ? 49.348 19.228 33.221 1.00 31.65 75 GLU F C 1
ATOM 7636 O O . GLU D 2 75 ? 48.732 18.686 34.133 1.00 33.03 75 GLU F O 1
ATOM 7642 N N . ARG D 2 76 ? 49.296 20.539 33.018 1.00 30.70 76 ARG F N 1
ATOM 7643 C CA . ARG D 2 76 ? 48.476 21.377 33.893 1.00 31.13 76 ARG F CA 1
ATOM 7644 C C . ARG D 2 76 ? 47.022 20.991 33.736 1.00 30.19 76 ARG F C 1
ATOM 7645 O O . ARG D 2 76 ? 46.261 20.915 34.717 1.00 31.74 76 ARG F O 1
ATOM 7653 N N . LYS D 2 77 ? 46.619 20.749 32.496 1.00 30.88 77 LYS F N 1
ATOM 7654 C CA . LYS D 2 77 ? 45.238 20.351 32.248 1.00 30.47 77 LYS F CA 1
ATOM 7655 C C . LYS D 2 77 ? 44.932 19.054 32.996 1.00 28.73 77 LYS F C 1
ATOM 7656 O O . LYS D 2 77 ? 43.905 18.937 33.664 1.00 29.60 77 LYS F O 1
ATOM 7662 N N . LYS D 2 78 ? 45.835 18.084 32.891 1.00 29.65 78 LYS F N 1
ATOM 7663 C CA . LYS D 2 78 ? 45.643 16.797 33.552 1.00 30.18 78 LYS F CA 1
ATOM 7664 C C . LYS D 2 78 ? 45.515 16.962 35.061 1.00 30.64 78 LYS F C 1
ATOM 7665 O O . LYS D 2 78 ? 44.620 16.403 35.708 1.00 28.32 78 LYS F O 1
ATOM 7671 N N . VAL D 2 79 ? 46.417 17.743 35.633 1.00 31.48 79 VAL F N 1
ATOM 7672 C CA . VAL D 2 79 ? 46.355 17.956 37.065 1.00 31.61 79 VAL F CA 1
ATOM 7673 C C . VAL D 2 79 ? 45.036 18.647 37.395 1.00 30.43 79 VAL F C 1
ATOM 7674 O O . VAL D 2 79 ? 44.315 18.239 38.297 1.00 31.17 79 VAL F O 1
ATOM 7678 N N . GLN D 2 80 ? 44.702 19.696 36.664 1.00 30.09 80 GLN F N 1
ATOM 7679 C CA . GLN D 2 80 ? 43.464 20.398 36.969 1.00 28.72 80 GLN F CA 1
ATOM 7680 C C . GLN D 2 80 ? 42.185 19.576 36.750 1.00 30.06 80 GLN F C 1
ATOM 7681 O O . GLN D 2 80 ? 41.196 19.761 37.468 1.00 27.90 80 GLN F O 1
ATOM 7687 N N . TYR D 2 81 ? 42.190 18.672 35.765 1.00 31.94 81 TYR F N 1
ATOM 7688 C CA . TYR D 2 81 ? 40.994 17.856 35.529 1.00 34.56 81 TYR F CA 1
ATOM 7689 C C . TYR D 2 81 ? 40.756 16.928 36.723 1.00 35.19 81 TYR F C 1
ATOM 7690 O O . TYR D 2 81 ? 39.608 16.696 37.126 1.00 35.45 81 TYR F O 1
ATOM 7699 N N . GLU D 2 82 ? 41.833 16.401 37.298 1.00 35.24 82 GLU F N 1
ATOM 7700 C CA . GLU D 2 82 ? 41.690 15.528 38.460 1.00 36.43 82 GLU F CA 1
ATOM 7701 C C . GLU D 2 82 ? 41.039 16.292 39.605 1.00 36.59 82 GLU F C 1
ATOM 7702 O O . GLU D 2 82 ? 40.141 15.788 40.272 1.00 37.97 82 GLU F O 1
ATOM 7708 N N . GLU D 2 83 ? 41.479 17.522 39.819 1.00 36.46 83 GLU F N 1
ATOM 7709 C CA . GLU D 2 83 ? 40.912 18.347 40.872 1.00 35.91 83 GLU F CA 1
ATOM 7710 C C . GLU D 2 83 ? 39.459 18.624 40.570 1.00 34.66 83 GLU F C 1
ATOM 7711 O O . GLU D 2 83 ? 38.602 18.575 41.465 1.00 33.18 83 GLU F O 1
ATOM 7717 N N . TYR D 2 84 ? 39.182 18.921 39.301 1.00 34.50 84 TYR F N 1
ATOM 7718 C CA . TYR D 2 84 ? 37.821 19.225 38.874 1.00 35.34 84 TYR F CA 1
ATOM 7719 C C . TYR D 2 84 ? 36.834 18.068 39.157 1.00 35.66 84 TYR F C 1
ATOM 7720 O O . TYR D 2 84 ? 35.701 18.299 39.615 1.00 35.30 84 TYR F O 1
ATOM 7729 N N . LYS D 2 85 ? 37.264 16.828 38.913 1.00 36.35 85 LYS F N 1
ATOM 7730 C CA . LYS D 2 85 ? 36.390 15.678 39.161 1.00 38.36 85 LYS F CA 1
ATOM 7731 C C . LYS D 2 85 ? 36.059 15.577 40.645 1.00 39.27 85 LYS F C 1
ATOM 7732 O O . LYS D 2 85 ? 34.913 15.322 41.012 1.00 39.53 85 LYS F O 1
ATOM 7738 N N . LYS D 2 86 ? 37.056 15.773 41.503 1.00 40.40 86 LYS F N 1
ATOM 7739 C CA . LYS D 2 86 ? 36.805 15.720 42.938 1.00 41.55 86 LYS F CA 1
ATOM 7740 C C . LYS D 2 86 ? 35.804 16.817 43.289 1.00 40.96 86 LYS F C 1
ATOM 7741 O O . LYS D 2 86 ? 34.905 16.600 44.097 1.00 42.94 86 LYS F O 1
ATOM 7747 N N . LEU D 2 87 ? 35.948 17.991 42.676 1.00 40.57 87 LEU F N 1
ATOM 7748 C CA . LEU D 2 87 ? 35.044 19.103 42.962 1.00 39.43 87 LEU F CA 1
ATOM 7749 C C . LEU D 2 87 ? 33.638 18.806 42.474 1.00 40.02 87 LEU F C 1
ATOM 7750 O O . LEU D 2 87 ? 32.657 19.143 43.140 1.00 37.80 87 LEU F O 1
ATOM 7755 N N . TYR D 2 88 ? 33.545 18.207 41.288 1.00 40.60 88 TYR F N 1
ATOM 7756 C CA . TYR D 2 88 ? 32.253 17.850 40.724 1.00 41.59 88 TYR F CA 1
ATOM 7757 C C . TYR D 2 88 ? 31.525 16.870 41.646 1.00 42.26 88 TYR F C 1
ATOM 7758 O O . TYR D 2 88 ? 30.307 16.945 41.808 1.00 42.63 88 TYR F O 1
ATOM 7767 N N . LYS D 2 89 ? 32.265 15.948 42.248 1.00 44.52 89 LYS F N 1
ATOM 7768 C CA . LYS D 2 89 ? 31.639 14.979 43.133 1.00 47.68 89 LYS F CA 1
ATOM 7769 C C . LYS D 2 89 ? 31.120 15.688 44.353 1.00 48.36 89 LYS F C 1
ATOM 7770 O O . LYS D 2 89 ? 30.019 15.405 44.823 1.00 49.16 89 LYS F O 1
ATOM 7776 N N . LYS D 2 90 ? 31.917 16.614 44.874 1.00 48.97 90 LYS F N 1
ATOM 7777 C CA . LYS D 2 90 ? 31.492 17.365 46.038 1.00 48.44 90 LYS F CA 1
ATOM 7778 C C . LYS D 2 90 ? 30.243 18.133 45.601 1.00 48.14 90 LYS F C 1
ATOM 7779 O O . LYS D 2 90 ? 29.229 18.116 46.284 1.00 48.62 90 LYS F O 1
ATOM 7785 N N . TYR D 2 91 ? 30.304 18.778 44.442 1.00 48.48 91 TYR F N 1
ATOM 7786 C CA . TYR D 2 91 ? 29.159 19.526 43.940 1.00 49.62 91 TYR F CA 1
ATOM 7787 C C . TYR D 2 91 ? 27.884 18.685 43.862 1.00 50.72 91 TYR F C 1
ATOM 7788 O O . TYR D 2 91 ? 26.785 19.192 44.076 1.00 51.84 91 TYR F O 1
ATOM 7797 N N . LYS D 2 92 ? 28.026 17.405 43.540 1.00 51.71 92 LYS F N 1
ATOM 7798 C CA . LYS D 2 92 ? 26.861 16.536 43.421 1.00 53.16 92 LYS F CA 1
ATOM 7799 C C . LYS D 2 92 ? 26.240 16.193 44.766 1.00 54.18 92 LYS F C 1
ATOM 7800 O O . LYS D 2 92 ? 25.012 16.106 44.893 1.00 54.06 92 LYS F O 1
ATOM 7806 N N . GLU D 2 93 ? 27.093 16.012 45.769 1.00 55.55 93 GLU F N 1
ATOM 7807 C CA . GLU D 2 93 ? 26.632 15.714 47.113 1.00 57.27 93 GLU F CA 1
ATOM 7808 C C . GLU D 2 93 ? 25.862 16.916 47.661 1.00 57.58 93 GLU F C 1
ATOM 7809 O O . GLU D 2 93 ? 24.959 16.766 48.476 1.00 58.24 93 GLU F O 1
ATOM 7815 N N . GLU D 2 94 ? 26.215 18.110 47.198 1.00 57.80 94 GLU F N 1
ATOM 7816 C CA . GLU D 2 94 ? 25.561 19.326 47.666 1.00 58.50 94 GLU F CA 1
ATOM 7817 C C . GLU D 2 94 ? 24.305 19.685 46.887 1.00 59.74 94 GLU F C 1
ATOM 7818 O O . GLU D 2 94 ? 23.444 20.409 47.386 1.00 59.36 94 GLU F O 1
ATOM 7824 N N . ASN D 2 95 ? 24.195 19.184 45.661 1.00 60.44 95 ASN F N 1
ATOM 7825 C CA . ASN D 2 95 ? 23.017 19.452 44.844 1.00 60.77 95 ASN F CA 1
ATOM 7826 C C . ASN D 2 95 ? 22.587 18.124 44.204 1.00 61.88 95 ASN F C 1
ATOM 7827 O O . ASN D 2 95 ? 22.684 17.942 42.990 1.00 61.48 95 ASN F O 1
ATOM 7832 N N . PRO D 2 96 ? 22.111 17.171 45.025 1.00 62.72 96 PRO F N 1
ATOM 7833 C CA . PRO D 2 96 ? 21.677 15.861 44.523 1.00 62.94 96 PRO F CA 1
ATOM 7834 C C . PRO D 2 96 ? 20.628 15.902 43.410 1.00 62.69 96 PRO F C 1
ATOM 7835 O O . PRO D 2 96 ? 20.570 15.004 42.572 1.00 63.23 96 PRO F O 1
ATOM 7839 N N . THR D 2 97 ? 19.803 16.938 43.388 1.00 62.09 97 THR F N 1
ATOM 7840 C CA . THR D 2 97 ? 18.796 17.038 42.342 1.00 62.31 97 THR F CA 1
ATOM 7841 C C . THR D 2 97 ? 19.383 17.644 41.066 1.00 62.40 97 THR F C 1
ATOM 7842 O O . THR D 2 97 ? 18.650 17.921 40.111 1.00 63.19 97 THR F O 1
ATOM 7846 N N . SER D 2 98 ? 20.696 17.862 41.046 1.00 61.24 98 SER F N 1
ATOM 7847 C CA . SER D 2 98 ? 21.342 18.446 39.873 1.00 60.13 98 SER F CA 1
ATOM 7848 C C . SER D 2 98 ? 21.475 17.426 38.752 1.00 59.68 98 SER F C 1
ATOM 7849 O O . SER D 2 98 ? 21.823 16.271 38.989 1.00 59.92 98 SER F O 1
ATOM 7852 N N . LYS D 2 99 ? 21.209 17.857 37.528 1.00 59.38 99 LYS F N 1
ATOM 7853 C CA . LYS D 2 99 ? 21.310 16.961 36.385 1.00 59.45 99 LYS F CA 1
ATOM 7854 C C . LYS D 2 99 ? 22.551 17.270 35.558 1.00 58.75 99 LYS F C 1
ATOM 7855 O O . LYS D 2 99 ? 22.794 16.636 34.524 1.00 60.32 99 LYS F O 1
ATOM 7861 N N . VAL D 2 100 ? 23.330 18.248 36.010 1.00 56.25 100 VAL F N 1
ATOM 7862 C CA . VAL D 2 100 ? 24.541 18.637 35.305 1.00 53.45 100 VAL F CA 1
ATOM 7863 C C . VAL D 2 100 ? 25.524 17.466 35.212 1.00 52.37 100 VAL F C 1
ATOM 7864 O O . VAL D 2 100 ? 25.784 16.768 36.199 1.00 50.77 100 VAL F O 1
ATOM 7868 N N . LYS D 2 101 ? 26.072 17.266 34.016 1.00 50.48 101 LYS F N 1
ATOM 7869 C CA . LYS D 2 101 ? 27.000 16.177 33.761 1.00 48.73 101 LYS F CA 1
ATOM 7870 C C . LYS D 2 101 ? 28.452 16.599 33.880 1.00 48.26 101 LYS F C 1
ATOM 7871 O O . LYS D 2 101 ? 28.832 17.708 33.502 1.00 47.84 101 LYS F O 1
ATOM 7877 N N . MET D 2 102 ? 29.267 15.687 34.395 1.00 47.18 102 MET F N 1
ATOM 7878 C CA . MET D 2 102 ? 30.680 15.951 34.553 1.00 45.09 102 MET F CA 1
ATOM 7879 C C . MET D 2 102 ? 31.321 15.956 33.180 1.00 44.94 102 MET F C 1
ATOM 7880 O O . MET D 2 102 ? 31.123 15.021 32.402 1.00 45.29 102 MET F O 1
ATOM 7885 N N . LYS D 2 103 ? 32.079 17.007 32.884 1.00 42.59 103 LYS F N 1
ATOM 7886 C CA . LYS D 2 103 ? 32.769 17.109 31.609 1.00 42.75 103 LYS F CA 1
ATOM 7887 C C . LYS D 2 103 ? 33.810 16.013 31.501 1.00 42.42 103 LYS F C 1
ATOM 7888 O O . LYS D 2 103 ? 34.355 15.547 32.509 1.00 41.49 103 LYS F O 1
ATOM 7894 N N . THR D 2 104 ? 34.088 15.607 30.269 1.00 41.44 104 THR F N 1
ATOM 7895 C CA . THR D 2 104 ? 35.093 14.587 30.005 1.00 41.17 104 THR F CA 1
ATOM 7896 C C . THR D 2 104 ? 36.401 15.364 29.856 1.00 40.91 104 THR F C 1
ATOM 7897 O O . THR D 2 104 ? 36.376 16.575 29.624 1.00 40.81 104 THR F O 1
ATOM 7901 N N . PHE D 2 105 ? 37.529 14.673 29.961 1.00 39.23 105 PHE F N 1
ATOM 7902 C CA . PHE D 2 105 ? 38.807 15.329 29.822 1.00 39.62 105 PHE F CA 1
ATOM 7903 C C . PHE D 2 105 ? 38.886 16.146 28.527 1.00 40.93 105 PHE F C 1
ATOM 7904 O O . PHE D 2 105 ? 39.399 17.267 28.523 1.00 40.93 105 PHE F O 1
ATOM 7912 N N . ASP D 2 106 ? 38.376 15.608 27.424 1.00 42.51 106 ASP F N 1
ATOM 7913 C CA . ASP D 2 106 ? 38.485 16.336 26.165 1.00 42.90 106 ASP F CA 1
ATOM 7914 C C . ASP D 2 106 ? 37.583 17.539 26.092 1.00 41.86 106 ASP F C 1
ATOM 7915 O O . ASP D 2 106 ? 37.853 18.447 25.319 1.00 43.12 106 ASP F O 1
ATOM 7920 N N . GLN D 2 107 ? 36.520 17.555 26.888 1.00 40.12 107 GLN F N 1
ATOM 7921 C CA . GLN D 2 107 ? 35.618 18.704 26.899 1.00 40.87 107 GLN F CA 1
ATOM 7922 C C . GLN D 2 107 ? 36.144 19.766 27.870 1.00 39.48 107 GLN F C 1
ATOM 7923 O O . GLN D 2 107 ? 35.952 20.970 27.674 1.00 37.77 107 GLN F O 1
ATOM 7929 N N . TYR D 2 108 ? 36.788 19.295 28.929 1.00 37.53 108 TYR F N 1
ATOM 7930 C CA . TYR D 2 108 ? 37.336 20.167 29.950 1.00 35.88 108 TYR F CA 1
ATOM 7931 C C . TYR D 2 108 ? 38.382 21.068 29.334 1.00 34.59 108 TYR F C 1
ATOM 7932 O O . TYR D 2 108 ? 39.017 20.712 28.340 1.00 34.80 108 TYR F O 1
ATOM 7941 N N . THR D 2 109 ? 38.533 22.256 29.899 1.00 34.00 109 THR F N 1
ATOM 7942 C CA . THR D 2 109 ? 39.554 23.200 29.447 1.00 32.50 109 THR F CA 1
ATOM 7943 C C . THR D 2 109 ? 40.239 23.750 30.701 1.00 30.69 109 THR F C 1
ATOM 7944 O O . THR D 2 109 ? 39.634 23.804 31.772 1.00 28.25 109 THR F O 1
ATOM 7948 N N . ILE D 2 110 ? 41.493 24.159 30.551 1.00 29.95 110 ILE F N 1
ATOM 7949 C CA . ILE D 2 110 ? 42.265 24.699 31.656 1.00 28.52 110 ILE F CA 1
ATOM 7950 C C . ILE D 2 110 ? 41.520 25.811 32.403 1.00 30.35 110 ILE F C 1
ATOM 7951 O O . ILE D 2 110 ? 41.008 26.768 31.803 1.00 31.37 110 ILE F O 1
ATOM 7956 N N . GLU D 2 111 ? 41.447 25.667 33.723 1.00 29.66 111 GLU F N 1
ATOM 7957 C CA . GLU D 2 111 ? 40.750 26.626 34.576 1.00 30.42 111 GLU F CA 1
ATOM 7958 C C . GLU D 2 111 ? 41.668 27.593 35.343 1.00 29.34 111 GLU F C 1
ATOM 7959 O O . GLU D 2 111 ? 41.250 28.676 35.742 1.00 32.72 111 GLU F O 1
ATOM 7965 N N . ASP D 2 112 ? 42.908 27.185 35.556 1.00 28.67 112 ASP F N 1
ATOM 7966 C CA . ASP D 2 112 ? 43.875 27.954 36.340 1.00 26.34 112 ASP F CA 1
ATOM 7967 C C . ASP D 2 112 ? 45.116 28.293 35.565 1.00 24.70 112 ASP F C 1
ATOM 7968 O O . ASP D 2 112 ? 45.774 27.406 35.066 1.00 24.37 112 ASP F O 1
ATOM 7973 N N . LEU D 2 113 ? 45.462 29.571 35.494 1.00 24.97 113 LEU F N 1
ATOM 7974 C CA . LEU D 2 113 ? 46.688 29.969 34.803 1.00 26.01 113 LEU F CA 1
ATOM 7975 C C . LEU D 2 113 ? 47.074 31.292 35.430 1.00 26.07 113 LEU F C 1
ATOM 7976 O O . LEU D 2 113 ? 46.204 32.054 35.834 1.00 28.90 113 LEU F O 1
ATOM 7981 N N . THR D 2 114 ? 48.367 31.584 35.503 1.00 26.17 114 THR F N 1
ATOM 7982 C CA . THR D 2 114 ? 48.790 32.857 36.085 1.00 26.89 114 THR F CA 1
ATOM 7983 C C . THR D 2 114 ? 49.436 33.692 34.986 1.00 26.66 114 THR F C 1
ATOM 7984 O O . THR D 2 114 ? 49.862 33.153 33.970 1.00 25.72 114 THR F O 1
ATOM 7988 N N . MET D 2 115 ? 49.515 35.007 35.172 1.00 27.30 115 MET F N 1
ATOM 7989 C CA . MET D 2 115 ? 50.173 35.811 34.149 1.00 27.84 115 MET F CA 1
ATOM 7990 C C . MET D 2 115 ? 51.615 35.371 34.079 1.00 28.28 115 MET F C 1
ATOM 7991 O O . MET D 2 115 ? 52.239 35.397 33.018 1.00 29.30 115 MET F O 1
ATOM 7996 N N . ARG D 2 116 ? 52.167 34.938 35.202 1.00 31.11 116 ARG F N 1
ATOM 7997 C CA . ARG D 2 116 ? 53.563 34.498 35.167 1.00 33.52 116 ARG F CA 1
ATOM 7998 C C . ARG D 2 116 ? 53.694 33.301 34.199 1.00 32.86 116 ARG F C 1
ATOM 7999 O O . ARG D 2 116 ? 54.636 33.235 33.415 1.00 35.13 116 ARG F O 1
ATOM 8007 N N . GLU D 2 117 ? 52.759 32.353 34.247 1.00 31.87 117 GLU F N 1
ATOM 8008 C CA . GLU D 2 117 ? 52.836 31.205 33.336 1.00 31.71 117 GLU F CA 1
ATOM 8009 C C . GLU D 2 117 ? 52.682 31.654 31.875 1.00 29.40 117 GLU F C 1
ATOM 8010 O O . GLU D 2 117 ? 53.448 31.259 31.003 1.00 28.80 117 GLU F O 1
ATOM 8016 N N . TYR D 2 118 ? 51.684 32.499 31.632 1.00 30.80 118 TYR F N 1
ATOM 8017 C CA . TYR D 2 118 ? 51.412 32.999 30.293 1.00 31.11 118 TYR F CA 1
ATOM 8018 C C . TYR D 2 118 ? 52.647 33.665 29.712 1.00 31.40 118 TYR F C 1
ATOM 8019 O O . TYR D 2 118 ? 53.095 33.332 28.605 1.00 31.37 118 TYR F O 1
ATOM 8028 N N . ASN D 2 119 ? 53.227 34.593 30.473 1.00 33.15 119 ASN F N 1
ATOM 8029 C CA . ASN D 2 119 ? 54.411 35.316 30.014 1.00 33.57 119 ASN F CA 1
ATOM 8030 C C . ASN D 2 119 ? 55.607 34.411 29.774 1.00 33.23 119 ASN F C 1
ATOM 8031 O O . ASN D 2 119 ? 56.346 34.585 28.797 1.00 34.10 119 ASN F O 1
ATOM 8036 N N . GLU D 2 120 ? 55.803 33.436 30.653 1.00 32.66 120 GLU F N 1
ATOM 8037 C CA . GLU D 2 120 ? 56.935 32.521 30.492 1.00 34.02 120 GLU F CA 1
ATOM 8038 C C . GLU D 2 120 ? 56.774 31.585 29.278 1.00 31.65 120 GLU F C 1
ATOM 8039 O O . GLU D 2 120 ? 57.741 31.300 28.550 1.00 30.15 120 GLU F O 1
ATOM 8045 N N . LEU D 2 121 ? 55.551 31.106 29.061 1.00 31.06 121 LEU F N 1
ATOM 8046 C CA . LEU D 2 121 ? 55.273 30.230 27.904 1.00 28.84 121 LEU F CA 1
ATOM 8047 C C . LEU D 2 121 ? 55.505 31.072 26.658 1.00 28.64 121 LEU F C 1
ATOM 8048 O O . LEU D 2 121 ? 56.184 30.655 25.729 1.00 30.36 121 LEU F O 1
ATOM 8053 N N . THR D 2 122 ? 54.975 32.292 26.681 1.00 31.42 122 THR F N 1
ATOM 8054 C CA . THR D 2 122 ? 55.093 33.214 25.548 1.00 31.44 122 THR F CA 1
ATOM 8055 C C . THR D 2 122 ? 56.532 33.539 25.233 1.00 33.46 122 THR F C 1
ATOM 8056 O O . THR D 2 122 ? 56.942 33.478 24.068 1.00 35.28 122 THR F O 1
ATOM 8060 N N . GLU D 2 123 ? 57.319 33.885 26.253 1.00 33.43 123 GLU F N 1
ATOM 8061 C CA . GLU D 2 123 ? 58.729 34.200 26.002 1.00 31.77 123 GLU F CA 1
ATOM 8062 C C . GLU D 2 123 ? 59.499 32.960 25.603 1.00 29.68 123 GLU F C 1
ATOM 8063 O O . GLU D 2 123 ? 60.458 33.012 24.825 1.00 27.87 123 GLU F O 1
ATOM 8069 N N . SER D 2 124 ? 59.102 31.821 26.145 1.00 29.81 124 SER F N 1
ATOM 8070 C CA . SER D 2 124 ? 59.809 30.599 25.770 1.00 29.92 124 SER F CA 1
ATOM 8071 C C . SER D 2 124 ? 59.616 30.300 24.257 1.00 30.23 124 SER F C 1
ATOM 8072 O O . SER D 2 124 ? 60.592 30.091 23.524 1.00 31.03 124 SER F O 1
ATOM 8075 N N . LEU D 2 125 ? 58.371 30.292 23.781 1.00 28.08 125 LEU F N 1
ATOM 8076 C CA . LEU D 2 125 ? 58.152 30.024 22.353 1.00 28.58 125 LEU F CA 1
ATOM 8077 C C . LEU D 2 125 ? 58.841 31.074 21.476 1.00 30.00 125 LEU F C 1
ATOM 8078 O O . LEU D 2 125 ? 59.464 30.752 20.453 1.00 31.62 125 LEU F O 1
ATOM 8083 N N . LYS D 2 126 ? 58.746 32.333 21.892 1.00 31.69 126 LYS F N 1
ATOM 8084 C CA . LYS D 2 126 ? 59.347 33.447 21.161 1.00 34.26 126 LYS F CA 1
ATOM 8085 C C . LYS D 2 126 ? 60.844 33.224 21.018 1.00 35.79 126 LYS F C 1
ATOM 8086 O O . LYS D 2 126 ? 61.443 33.359 19.936 1.00 36.28 126 LYS F O 1
ATOM 8092 N N . SER D 2 127 ? 61.450 32.873 22.138 1.00 35.34 127 SER F N 1
ATOM 8093 C CA . SER D 2 127 ? 62.873 32.609 22.186 1.00 35.56 127 SER F CA 1
ATOM 8094 C C . SER D 2 127 ? 63.223 31.382 21.337 1.00 33.32 127 SER F C 1
ATOM 8095 O O . SER D 2 127 ? 64.279 31.322 20.707 1.00 33.69 127 SER F O 1
ATOM 8098 N N . ALA D 2 128 ? 62.340 30.393 21.324 1.00 33.34 128 ALA F N 1
ATOM 8099 C CA . ALA D 2 128 ? 62.604 29.189 20.546 1.00 32.20 128 ALA F CA 1
ATOM 8100 C C . ALA D 2 128 ? 62.612 29.518 19.055 1.00 31.31 128 ALA F C 1
ATOM 8101 O O . ALA D 2 128 ? 63.488 29.064 18.323 1.00 31.63 128 ALA F O 1
ATOM 8103 N N . VAL D 2 129 ? 61.637 30.306 18.615 1.00 31.74 129 VAL F N 1
ATOM 8104 C CA . VAL D 2 129 ? 61.557 30.716 17.204 1.00 33.40 129 VAL F CA 1
ATOM 8105 C C . VAL D 2 129 ? 62.813 31.550 16.864 1.00 33.72 129 VAL F C 1
ATOM 8106 O O . VAL D 2 129 ? 63.453 31.356 15.829 1.00 34.54 129 VAL F O 1
ATOM 8110 N N . LYS D 2 130 ? 63.175 32.459 17.758 1.00 34.54 130 LYS F N 1
ATOM 8111 C CA . LYS D 2 130 ? 64.344 33.294 17.547 1.00 35.02 130 LYS F CA 1
ATOM 8112 C C . LYS D 2 130 ? 65.605 32.446 17.309 1.00 34.55 130 LYS F C 1
ATOM 8113 O O . LYS D 2 130 ? 66.380 32.720 16.391 1.00 33.77 130 LYS F O 1
ATOM 8119 N N . ASP D 2 131 ? 65.810 31.407 18.118 1.00 34.53 131 ASP F N 1
ATOM 8120 C CA . ASP D 2 131 ? 66.991 30.552 17.938 1.00 35.56 131 ASP F CA 1
ATOM 8121 C C . ASP D 2 131 ? 66.897 29.834 16.613 1.00 34.56 131 ASP F C 1
ATOM 8122 O O . ASP D 2 131 ? 67.908 29.643 15.943 1.00 34.39 131 ASP F O 1
ATOM 8127 N N . PHE D 2 132 ? 65.685 29.419 16.250 1.00 34.35 132 PHE F N 1
ATOM 8128 C CA . PHE D 2 132 ? 65.487 28.717 14.984 1.00 34.56 132 PHE F CA 1
ATOM 8129 C C . PHE D 2 132 ? 65.900 29.612 13.843 1.00 32.78 132 PHE F C 1
ATOM 8130 O O . PHE D 2 132 ? 66.569 29.172 12.916 1.00 33.32 132 PHE F O 1
ATOM 8138 N N . GLU D 2 133 ? 65.506 30.878 13.915 1.00 35.37 133 GLU F N 1
ATOM 8139 C CA . GLU D 2 133 ? 65.852 31.830 12.867 1.00 36.33 133 GLU F CA 1
ATOM 8140 C C . GLU D 2 133 ? 67.346 32.060 12.838 1.00 37.18 133 GLU F C 1
ATOM 8141 O O . GLU D 2 133 ? 67.923 32.249 11.769 1.00 36.71 133 GLU F O 1
ATOM 8147 N N . LYS D 2 134 ? 67.995 32.047 13.999 1.00 38.06 134 LYS F N 1
ATOM 8148 C CA . LYS D 2 134 ? 69.441 32.254 13.988 1.00 38.58 134 LYS F CA 1
ATOM 8149 C C . LYS D 2 134 ? 70.084 31.011 13.387 1.00 38.33 134 LYS F C 1
ATOM 8150 O O . LYS D 2 134 ? 71.006 31.104 12.575 1.00 38.00 134 LYS F O 1
ATOM 8156 N N . ASP D 2 135 ? 69.579 29.840 13.765 1.00 38.02 135 ASP F N 1
ATOM 8157 C CA . ASP D 2 135 ? 70.122 28.589 13.251 1.00 38.20 135 ASP F CA 1
ATOM 8158 C C . ASP D 2 135 ? 69.995 28.511 11.744 1.00 37.66 135 ASP F C 1
ATOM 8159 O O . ASP D 2 135 ? 70.931 28.095 11.056 1.00 36.11 135 ASP F O 1
ATOM 8164 N N . VAL D 2 136 ? 68.821 28.902 11.242 1.00 37.55 136 VAL F N 1
ATOM 8165 C CA . VAL D 2 136 ? 68.544 28.887 9.808 1.00 37.48 136 VAL F CA 1
ATOM 8166 C C . VAL D 2 136 ? 69.525 29.813 9.084 1.00 39.37 136 VAL F C 1
ATOM 8167 O O . VAL D 2 136 ? 70.09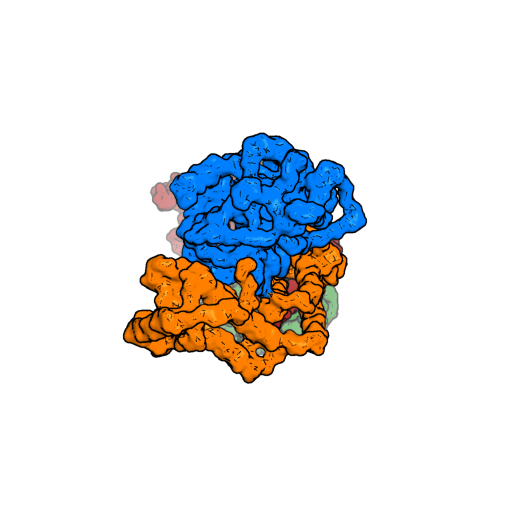8 29.457 8.044 1.00 39.09 136 VAL F O 1
ATOM 8171 N N . GLU D 2 137 ? 69.725 30.993 9.657 1.00 40.74 137 GLU F N 1
ATOM 8172 C CA . GLU D 2 137 ? 70.623 31.996 9.092 1.00 44.60 137 GLU F CA 1
ATOM 8173 C C . GLU D 2 137 ? 72.048 31.469 8.954 1.00 45.11 137 GLU F C 1
ATOM 8174 O O . GLU D 2 137 ? 72.753 31.785 7.988 1.00 44.63 137 GLU F O 1
ATOM 8180 N N . ILE D 2 138 ? 72.471 30.663 9.926 1.00 45.57 138 ILE F N 1
ATOM 8181 C CA . ILE D 2 138 ? 73.811 30.099 9.907 1.00 45.42 138 ILE F CA 1
ATOM 8182 C C . ILE D 2 138 ? 73.875 29.014 8.846 1.00 45.21 138 ILE F C 1
ATOM 8183 O O . ILE D 2 138 ? 74.853 28.906 8.108 1.00 46.04 138 ILE F O 1
ATOM 8188 N N . ILE D 2 139 ? 72.823 28.210 8.762 1.00 44.36 139 ILE F N 1
ATOM 8189 C CA . ILE D 2 139 ? 72.774 27.160 7.758 1.00 42.36 139 ILE F CA 1
ATOM 8190 C C . ILE D 2 139 ? 72.884 27.758 6.345 1.00 42.37 139 ILE F C 1
ATOM 8191 O O . ILE D 2 139 ? 73.623 27.262 5.500 1.00 41.61 139 ILE F O 1
ATOM 8196 N N . GLU D 2 140 ? 72.161 28.846 6.110 1.00 42.59 140 GLU F N 1
ATOM 8197 C CA . GLU D 2 140 ? 72.136 29.467 4.801 1.00 44.70 140 GLU F CA 1
ATOM 8198 C C . GLU D 2 140 ? 73.388 30.233 4.386 1.00 47.97 140 GLU F C 1
ATOM 8199 O O . GLU D 2 140 ? 73.550 30.565 3.207 1.00 48.48 140 GLU F O 1
ATOM 8205 N N . ASN D 2 141 ? 74.279 30.502 5.339 1.00 49.72 141 ASN F N 1
ATOM 8206 C CA . ASN D 2 141 ? 75.516 31.200 5.030 1.00 51.48 141 ASN F CA 1
ATOM 8207 C C . ASN D 2 141 ? 76.553 30.166 4.640 1.00 52.45 141 ASN F C 1
ATOM 8208 O O . ASN D 2 141 ? 77.514 30.469 3.947 1.00 54.08 141 ASN F O 1
ATOM 8213 N N . GLN D 2 142 ? 76.337 28.937 5.085 1.00 53.34 142 GLN F N 1
ATOM 8214 C CA . GLN D 2 142 ? 77.237 27.831 4.792 1.00 54.09 142 GLN F CA 1
ATOM 8215 C C . GLN D 2 142 ? 76.797 26.997 3.582 1.00 53.59 142 GLN F C 1
ATOM 8216 O O . GLN D 2 142 ? 77.553 26.161 3.072 1.00 54.04 142 GLN F O 1
ATOM 8222 N N . HIS D 2 143 ? 75.565 27.204 3.137 1.00 52.09 143 HIS F N 1
ATOM 8223 C CA . HIS D 2 143 ? 75.047 26.480 1.976 1.00 49.59 143 HIS F CA 1
ATOM 8224 C C . HIS D 2 143 ? 74.382 27.521 1.117 1.00 47.28 143 HIS F C 1
ATOM 8225 O O . HIS D 2 143 ? 73.190 27.749 1.242 1.00 47.22 143 HIS F O 1
ATOM 8232 N N . HIS D 2 144 ? 75.155 28.170 0.260 1.00 45.80 144 HIS F N 1
ATOM 8233 C CA . HIS D 2 144 ? 74.605 29.223 -0.585 1.00 45.65 144 HIS F CA 1
ATOM 8234 C C . HIS D 2 144 ? 73.423 28.835 -1.462 1.00 42.09 144 HIS F C 1
ATOM 8235 O O . HIS D 2 144 ? 72.641 29.702 -1.845 1.00 39.95 144 HIS F O 1
ATOM 8242 N N . ASP D 2 145 ? 73.279 27.546 -1.764 1.00 39.53 145 ASP F N 1
ATOM 8243 C CA . ASP D 2 145 ? 72.152 27.099 -2.567 1.00 38.85 145 ASP F CA 1
ATOM 8244 C C . ASP D 2 145 ? 70.849 27.120 -1.759 1.00 37.39 145 ASP F C 1
ATOM 8245 O O . ASP D 2 145 ? 69.766 26.932 -2.311 1.00 36.99 145 ASP F O 1
ATOM 8250 N N . LEU D 2 146 ? 70.948 27.376 -0.454 1.00 34.82 146 LEU F N 1
ATOM 8251 C CA . LEU D 2 146 ? 69.756 27.443 0.397 1.00 34.36 146 LEU F CA 1
ATOM 8252 C C . LEU D 2 146 ? 69.326 28.878 0.742 1.00 33.46 146 LEU F C 1
ATOM 8253 O O . LEU D 2 146 ? 68.225 29.116 1.275 1.00 31.46 146 LEU F O 1
ATOM 8258 N N . LYS D 2 147 ? 70.202 29.825 0.425 1.00 35.60 147 LYS F N 1
ATOM 8259 C CA . LYS D 2 147 ? 69.975 31.248 0.672 1.00 36.97 147 LYS F CA 1
ATOM 8260 C C . LYS D 2 147 ? 68.744 31.680 -0.123 1.00 37.21 147 LYS F C 1
ATOM 8261 O O . LYS D 2 147 ? 68.627 31.386 -1.324 1.00 36.48 147 LYS F O 1
ATOM 8267 N N . PRO D 2 148 ? 67.791 32.368 0.530 1.00 37.08 148 PRO F N 1
ATOM 8268 C CA . PRO D 2 148 ? 66.635 32.752 -0.286 1.00 36.79 148 PRO F CA 1
ATOM 8269 C C . PRO D 2 148 ? 66.942 33.718 -1.449 1.00 36.84 148 PRO F C 1
ATOM 8270 O O . PRO D 2 148 ? 67.888 34.513 -1.405 1.00 37.32 148 PRO F O 1
ATOM 8274 N N . PHE D 2 149 ? 66.153 33.605 -2.515 1.00 34.94 149 PHE F N 1
ATOM 8275 C CA . PHE D 2 149 ? 66.328 34.443 -3.692 1.00 32.82 149 PHE F CA 1
ATOM 8276 C C . PHE D 2 149 ? 65.772 35.825 -3.410 1.00 31.21 149 PHE F C 1
ATOM 8277 O O . PHE D 2 149 ? 64.937 35.980 -2.530 1.00 31.83 149 PHE F O 1
ATOM 8285 N N . THR D 2 150 ? 66.228 36.822 -4.159 1.00 30.85 150 THR F N 1
ATOM 8286 C CA . THR D 2 150 ? 65.618 38.141 -4.069 1.00 32.17 150 THR F CA 1
ATOM 8287 C C . THR D 2 150 ? 64.269 37.866 -4.795 1.00 33.82 150 THR F C 1
ATOM 8288 O O . THR D 2 150 ? 64.120 36.830 -5.484 1.00 33.95 150 THR F O 1
ATOM 8292 N N . ASP D 2 151 ? 63.295 38.758 -4.655 1.00 33.70 151 ASP F N 1
ATOM 8293 C CA . ASP D 2 151 ? 62.013 38.562 -5.302 1.00 34.46 151 ASP F CA 1
ATOM 8294 C C . ASP D 2 151 ? 62.156 38.370 -6.804 1.00 36.56 151 ASP F C 1
ATOM 8295 O O . ASP D 2 151 ? 61.478 37.529 -7.404 1.00 36.05 151 ASP F O 1
ATOM 8300 N N . GLU D 2 152 ? 63.036 39.146 -7.417 1.00 36.80 152 GLU F N 1
ATOM 8301 C CA . GLU D 2 152 ? 63.227 39.007 -8.837 1.00 38.37 152 GLU F CA 1
ATOM 8302 C C . GLU D 2 152 ? 63.796 37.629 -9.219 1.00 38.16 152 GLU F C 1
ATOM 8303 O O . GLU D 2 152 ? 63.282 36.985 -10.140 1.00 36.10 152 GLU F O 1
ATOM 8309 N N . MET D 2 153 ? 64.854 37.180 -8.536 1.00 36.61 153 MET F N 1
ATOM 8310 C CA . MET D 2 153 ? 65.417 35.872 -8.847 1.00 37.34 153 MET F CA 1
ATOM 8311 C C . MET D 2 153 ? 64.379 34.761 -8.638 1.00 34.57 153 MET F C 1
ATOM 8312 O O . MET D 2 153 ? 64.343 33.804 -9.404 1.00 34.77 153 MET F O 1
ATOM 8317 N N . GLU D 2 154 ? 63.530 34.903 -7.621 1.00 32.92 154 GLU F N 1
ATOM 8318 C CA . GLU D 2 154 ? 62.492 33.913 -7.349 1.00 33.05 154 GLU F CA 1
ATOM 8319 C C . GLU D 2 154 ? 61.430 33.908 -8.443 1.00 32.95 154 GLU F C 1
ATOM 8320 O O . GLU D 2 154 ? 60.934 32.844 -8.832 1.00 31.30 154 GLU F O 1
ATOM 8326 N N . GLU D 2 155 ? 61.083 35.095 -8.932 1.00 33.38 155 GLU F N 1
ATOM 8327 C CA . GLU D 2 155 ? 60.073 35.199 -9.964 1.00 32.99 155 GLU F CA 1
ATOM 8328 C C . GLU D 2 155 ? 60.543 34.454 -11.206 1.00 32.58 155 GLU F C 1
ATOM 8329 O O . GLU D 2 155 ? 59.773 33.712 -11.830 1.00 30.76 155 GLU F O 1
ATOM 8335 N N . LYS D 2 156 ? 61.810 34.650 -11.549 1.00 32.49 156 LYS F N 1
ATOM 8336 C CA . LYS D 2 156 ? 62.388 34.002 -12.713 1.00 35.09 156 LYS F CA 1
ATOM 8337 C C . LYS D 2 156 ? 62.454 32.506 -12.540 1.00 35.51 156 LYS F C 1
ATOM 8338 O O . LYS D 2 156 ? 61.998 31.770 -13.406 1.00 37.08 156 LYS F O 1
ATOM 8344 N N . ALA D 2 157 ? 63.026 32.063 -11.421 1.00 35.28 157 ALA F N 1
ATOM 8345 C CA . ALA D 2 157 ? 63.139 30.640 -11.132 1.00 33.10 157 ALA F CA 1
ATOM 8346 C C . ALA D 2 157 ? 61.750 30.005 -11.162 1.00 31.90 157 ALA F C 1
ATOM 8347 O O . ALA D 2 157 ? 61.557 28.968 -11.781 1.00 29.88 157 ALA F O 1
ATOM 8349 N N . THR D 2 158 ? 60.787 30.632 -10.500 1.00 31.33 158 THR F N 1
ATOM 8350 C CA . THR D 2 158 ? 59.426 30.112 -10.476 1.00 31.91 158 THR F CA 1
ATOM 8351 C C . THR D 2 158 ? 58.829 30.022 -11.909 1.00 31.55 158 THR F C 1
ATOM 8352 O O . THR D 2 158 ? 58.044 29.119 -12.208 1.00 31.48 158 THR F O 1
ATOM 8356 N N . ALA D 2 159 ? 59.212 30.919 -12.810 1.00 31.04 159 ALA F N 1
ATOM 8357 C CA . ALA D 2 159 ? 58.630 30.866 -14.157 1.00 31.43 159 ALA F CA 1
ATOM 8358 C C . ALA D 2 159 ? 59.191 29.693 -14.948 1.00 31.29 159 ALA F C 1
ATOM 8359 O O . ALA D 2 159 ? 58.492 29.094 -15.759 1.00 34.07 159 ALA F O 1
ATOM 8361 N N . ARG D 2 160 ? 60.450 29.360 -14.731 1.00 30.35 160 ARG F N 1
ATOM 8362 C CA . ARG D 2 160 ? 61.018 28.240 -15.446 1.00 32.20 160 ARG F CA 1
ATOM 8363 C C . ARG D 2 160 ? 60.330 26.976 -14.952 1.00 32.83 160 ARG F C 1
ATOM 8364 O O . ARG D 2 160 ? 60.016 26.065 -15.736 1.00 33.20 160 ARG F O 1
ATOM 8372 N N . VAL D 2 161 ? 60.088 26.921 -13.646 1.00 31.69 161 VAL F N 1
ATOM 8373 C CA . VAL D 2 161 ? 59.439 25.760 -13.063 1.00 31.20 161 VAL F CA 1
ATOM 8374 C C . VAL D 2 161 ? 58.031 25.597 -13.602 1.00 32.24 161 VAL F C 1
ATOM 8375 O O . VAL D 2 161 ? 57.633 24.497 -13.975 1.00 32.95 161 VAL F O 1
ATOM 8379 N N . ASP D 2 162 ? 57.274 26.685 -13.643 1.00 31.97 162 ASP F N 1
ATOM 8380 C CA . ASP D 2 162 ? 55.899 26.606 -14.114 1.00 31.66 162 ASP F CA 1
ATOM 8381 C C . ASP D 2 162 ? 55.864 26.273 -15.606 1.00 31.69 162 ASP F C 1
ATOM 8382 O O . ASP D 2 162 ? 54.978 25.547 -16.060 1.00 31.79 162 ASP F O 1
ATOM 8387 N N . ASP D 2 163 ? 56.838 26.774 -16.358 1.00 31.50 163 ASP F N 1
ATOM 8388 C CA . ASP D 2 163 ? 56.884 26.480 -17.774 1.00 32.95 163 ASP F CA 1
ATOM 8389 C C . ASP D 2 163 ? 57.040 24.970 -17.994 1.00 34.03 163 ASP F C 1
ATOM 8390 O O . ASP D 2 163 ? 56.277 24.364 -18.760 1.00 34.76 163 ASP F O 1
ATOM 8395 N N . LEU D 2 164 ? 58.025 24.364 -17.326 1.00 34.07 164 LEU F N 1
ATOM 8396 C CA . LEU D 2 164 ? 58.264 22.924 -17.449 1.00 32.26 164 LEU F CA 1
ATOM 8397 C C . LEU D 2 164 ? 57.011 22.171 -17.051 1.00 31.85 164 LEU F C 1
ATOM 8398 O O . LEU D 2 164 ? 56.577 21.256 -17.746 1.00 31.25 164 LEU F O 1
ATOM 8403 N N . ALA D 2 165 ? 56.426 22.550 -15.925 1.00 31.11 165 ALA F N 1
ATOM 8404 C CA . ALA D 2 165 ? 55.241 21.853 -15.476 1.00 32.64 165 ALA F CA 1
ATOM 8405 C C . ALA D 2 165 ? 54.160 21.937 -16.561 1.00 33.72 165 ALA F C 1
ATOM 8406 O O . ALA D 2 165 ? 53.420 20.970 -16.782 1.00 34.21 165 ALA F O 1
ATOM 8408 N N . ASN D 2 166 ? 54.068 23.091 -17.228 1.00 33.46 166 ASN F N 1
ATOM 8409 C CA . ASN D 2 166 ? 53.058 23.284 -18.268 1.00 33.41 166 ASN F CA 1
ATOM 8410 C C . ASN D 2 166 ? 53.327 22.377 -19.483 1.00 33.51 166 ASN F C 1
ATOM 8411 O O . ASN D 2 166 ? 52.396 21.983 -20.204 1.00 34.22 166 ASN F O 1
ATOM 8416 N N . LYS D 2 167 ? 54.588 22.027 -19.708 1.00 32.59 167 LYS F N 1
ATOM 8417 C CA . LYS D 2 167 ? 54.888 21.128 -20.805 1.00 33.53 167 LYS F CA 1
ATOM 8418 C C . LYS D 2 167 ? 54.379 19.747 -20.369 1.00 35.49 167 LYS F C 1
ATOM 8419 O O . LYS D 2 167 ? 53.806 18.985 -21.175 1.00 33.80 167 LYS F O 1
ATOM 8425 N N . ALA D 2 168 ? 54.555 19.441 -19.078 1.00 34.04 168 ALA F N 1
ATOM 8426 C CA . ALA D 2 168 ? 54.077 18.172 -18.552 1.00 33.20 168 ALA F CA 1
ATOM 8427 C C . ALA D 2 168 ? 52.563 18.119 -18.690 1.00 32.23 168 ALA F C 1
ATOM 8428 O O . ALA D 2 168 ? 52.005 17.078 -19.040 1.00 32.30 168 ALA F O 1
ATOM 8430 N N . TYR D 2 169 ? 51.884 19.226 -18.406 1.00 32.33 169 TYR F N 1
ATOM 8431 C CA . TYR D 2 169 ? 50.428 19.215 -18.511 1.00 34.61 169 TYR F CA 1
ATOM 8432 C C . TYR D 2 169 ? 49.975 18.982 -19.957 1.00 35.45 169 TYR F C 1
ATOM 8433 O O . TYR D 2 169 ? 48.930 18.381 -20.185 1.00 37.05 169 TYR F O 1
ATOM 8442 N N . SER D 2 170 ? 50.757 19.446 -20.925 1.00 35.62 170 SER F N 1
ATOM 8443 C CA . SER D 2 170 ? 50.433 19.227 -22.335 1.00 35.95 170 SER F CA 1
ATOM 8444 C C . SER D 2 170 ? 50.472 17.720 -22.602 1.00 36.62 170 SER F C 1
ATOM 8445 O O . SER D 2 170 ? 49.513 17.141 -23.155 1.00 37.09 170 SER F O 1
ATOM 8448 N N . VAL D 2 171 ? 51.578 17.077 -22.226 1.00 34.83 171 VAL F N 1
ATOM 8449 C CA . VAL D 2 171 ? 51.664 15.642 -22.434 1.00 34.47 171 VAL F CA 1
ATOM 8450 C C . VAL D 2 171 ? 50.466 14.974 -21.769 1.00 36.51 171 VAL F C 1
ATOM 8451 O O . VAL D 2 171 ? 49.835 14.089 -22.356 1.00 36.87 171 VAL F O 1
ATOM 8455 N N . TYR D 2 172 ? 50.143 15.402 -20.548 1.00 36.64 172 TYR F N 1
ATOM 8456 C CA . TYR D 2 172 ? 48.998 14.824 -19.851 1.00 36.18 172 TYR F CA 1
ATOM 8457 C C . TYR D 2 172 ? 47.720 14.964 -20.699 1.00 37.52 172 TYR F C 1
ATOM 8458 O O . TYR D 2 172 ? 46.989 13.983 -20.900 1.00 37.34 172 TYR F O 1
ATOM 8467 N N . PHE D 2 173 ? 47.432 16.180 -21.162 1.00 35.77 173 PHE F N 1
ATOM 8468 C CA . PHE D 2 173 ? 46.230 16.407 -21.959 1.00 36.86 173 PHE F CA 1
ATOM 8469 C C . PHE D 2 173 ? 46.218 15.611 -23.267 1.00 37.14 173 PHE F C 1
ATOM 8470 O O . PHE D 2 173 ? 45.168 15.205 -23.731 1.00 38.69 173 PHE F O 1
ATOM 8478 N N . ALA D 2 174 ? 47.389 15.376 -23.838 1.00 36.76 174 ALA F N 1
ATOM 8479 C CA . ALA D 2 174 ? 47.502 14.653 -25.088 1.00 36.79 174 ALA F CA 1
ATOM 8480 C C . ALA D 2 174 ? 47.255 13.155 -24.999 1.00 38.43 174 ALA F C 1
ATOM 8481 O O . ALA D 2 174 ? 47.070 12.498 -26.027 1.00 38.52 174 ALA F O 1
ATOM 8483 N N . PHE D 2 175 ? 47.254 12.608 -23.786 1.00 37.77 175 PHE F N 1
ATOM 8484 C CA . PHE D 2 175 ? 47.055 11.184 -23.632 1.00 36.91 175 PHE F CA 1
ATOM 8485 C C . PHE D 2 175 ? 45.984 10.755 -22.650 1.00 37.87 175 PHE F C 1
ATOM 8486 O O . PHE D 2 175 ? 45.709 9.560 -22.511 1.00 35.81 175 PHE F O 1
ATOM 8494 N N . VAL D 2 176 ? 45.356 11.727 -21.990 1.00 39.10 176 VAL F N 1
ATOM 8495 C CA . VAL D 2 176 ? 44.307 11.421 -21.032 1.00 40.67 176 VAL F CA 1
ATOM 8496 C C . VAL D 2 176 ? 43.054 10.801 -21.696 1.00 42.31 176 VAL F C 1
ATOM 8497 O O . VAL D 2 176 ? 42.213 10.204 -21.011 1.00 40.73 176 VAL F O 1
ATOM 8501 N N . ARG D 2 177 ? 42.919 10.929 -23.020 1.00 44.44 177 ARG F N 1
ATOM 8502 C CA . ARG D 2 177 ? 41.763 10.325 -23.713 1.00 46.12 177 ARG F CA 1
ATOM 8503 C C . ARG D 2 177 ? 42.207 9.110 -24.535 1.00 47.04 177 ARG F C 1
ATOM 8504 O O . ARG D 2 177 ? 41.430 8.528 -25.287 1.00 48.67 177 ARG F O 1
ATOM 8512 N N . ASP D 2 178 ? 43.471 8.745 -24.387 1.00 47.14 178 ASP F N 1
ATOM 8513 C CA . ASP D 2 178 ? 44.048 7.613 -25.083 1.00 46.99 178 ASP F CA 1
ATOM 8514 C C . ASP D 2 178 ? 43.933 6.371 -24.179 1.00 48.43 178 ASP F C 1
ATOM 8515 O O . ASP D 2 178 ? 44.747 6.156 -23.286 1.00 48.68 178 ASP F O 1
ATOM 8520 N N . THR D 2 179 ? 42.904 5.561 -24.414 1.00 49.78 179 THR F N 1
ATOM 8521 C CA . THR D 2 179 ? 42.649 4.357 -23.618 1.00 52.21 179 THR F CA 1
ATOM 8522 C C . THR D 2 179 ? 43.897 3.548 -23.270 1.00 51.70 179 THR F C 1
ATOM 8523 O O . THR D 2 179 ? 43.993 2.987 -22.189 1.00 52.41 179 THR F O 1
ATOM 8527 N N . GLN D 2 180 ? 44.853 3.485 -24.180 1.00 50.39 180 GLN F N 1
ATOM 8528 C CA . GLN D 2 180 ? 46.056 2.728 -23.920 1.00 49.07 180 GLN F CA 1
ATOM 8529 C C . GLN D 2 180 ? 47.025 3.370 -22.930 1.00 47.76 180 GLN F C 1
ATOM 8530 O O . GLN D 2 180 ? 47.748 2.664 -22.221 1.00 45.43 180 GLN F O 1
ATOM 8536 N N . HIS D 2 181 ? 47.034 4.698 -22.860 1.00 45.27 181 HIS F N 1
ATOM 8537 C CA . HIS D 2 181 ? 47.970 5.391 -21.973 1.00 43.36 181 HIS F CA 1
ATOM 8538 C C . HIS D 2 181 ? 47.352 6.284 -20.898 1.00 42.48 181 HIS F C 1
ATOM 8539 O O . HIS D 2 181 ? 48.073 7.014 -20.205 1.00 43.84 181 HIS F O 1
ATOM 8546 N N . LYS D 2 182 ? 46.036 6.223 -20.752 1.00 39.91 182 LYS F N 1
ATOM 8547 C CA . LYS D 2 182 ? 45.325 7.031 -19.770 1.00 40.43 182 LYS F CA 1
ATOM 8548 C C . LYS D 2 182 ? 45.903 7.014 -18.343 1.00 40.81 182 LYS F C 1
ATOM 8549 O O . LYS D 2 182 ? 46.261 8.045 -17.793 1.00 41.01 182 LYS F O 1
ATOM 8555 N N . THR D 2 183 ? 45.980 5.843 -17.739 1.00 39.86 183 THR F N 1
ATOM 8556 C CA . THR D 2 183 ? 46.489 5.740 -16.386 1.00 39.77 183 THR F CA 1
ATOM 8557 C C . THR D 2 183 ? 47.836 6.445 -16.208 1.00 39.21 183 THR F C 1
ATOM 8558 O O . THR D 2 183 ? 48.055 7.147 -15.222 1.00 39.16 183 THR F O 1
ATOM 8562 N N . GLU D 2 184 ? 48.744 6.260 -17.155 1.00 38.77 184 GLU F N 1
ATOM 8563 C CA . GLU D 2 184 ? 50.041 6.902 -17.053 1.00 37.98 184 GLU F CA 1
ATOM 8564 C C . GLU D 2 184 ? 49.904 8.412 -17.132 1.00 38.12 184 GLU F C 1
ATOM 8565 O O . GLU D 2 184 ? 50.715 9.157 -16.572 1.00 37.75 184 GLU F O 1
ATOM 8571 N N . ALA D 2 185 ? 48.879 8.853 -17.854 1.00 37.03 185 ALA F N 1
ATOM 8572 C CA . ALA D 2 185 ? 48.639 10.266 -18.049 1.00 37.27 185 ALA F CA 1
ATOM 8573 C C . ALA D 2 185 ? 48.067 10.854 -16.773 1.00 37.15 185 ALA F C 1
ATOM 8574 O O . ALA D 2 185 ? 48.492 11.920 -16.322 1.00 36.11 185 ALA F O 1
ATOM 8576 N N . LEU D 2 186 ? 47.093 10.151 -16.201 1.00 36.96 186 LEU F N 1
ATOM 8577 C CA . LEU D 2 186 ? 46.462 10.605 -14.978 1.00 36.74 186 LEU F CA 1
ATOM 8578 C C . LEU D 2 186 ? 47.483 10.704 -13.861 1.00 36.25 186 LEU F C 1
ATOM 8579 O O . LEU D 2 186 ? 47.451 11.645 -13.083 1.00 36.60 186 LEU F O 1
ATOM 8584 N N . GLU D 2 187 ? 48.398 9.745 -13.796 1.00 35.73 187 GLU F N 1
ATOM 8585 C CA . GLU D 2 187 ? 49.412 9.752 -12.751 1.00 35.41 187 GLU F CA 1
ATOM 8586 C C . GLU D 2 187 ? 50.392 10.881 -12.989 1.00 33.33 187 GLU F C 1
ATOM 8587 O O . GLU D 2 187 ? 50.849 11.511 -12.047 1.00 32.83 187 GLU F O 1
ATOM 8593 N N . LEU D 2 188 ? 50.709 11.133 -14.255 1.00 32.40 188 LEU F N 1
ATOM 8594 C CA . LEU D 2 188 ? 51.605 12.226 -14.623 1.00 31.92 188 LEU F CA 1
ATOM 8595 C C . LEU D 2 188 ? 51.036 13.535 -14.098 1.00 32.05 188 LEU F C 1
ATOM 8596 O O . LEU D 2 188 ? 51.745 14.337 -13.494 1.00 32.55 188 LEU F O 1
ATOM 8601 N N . LYS D 2 189 ? 49.750 13.752 -14.331 1.00 31.67 189 LYS F N 1
ATOM 8602 C CA . LYS D 2 189 ? 49.122 14.961 -13.854 1.00 33.77 189 LYS F CA 1
ATOM 8603 C C . LYS D 2 189 ? 49.148 15.030 -12.326 1.00 34.66 189 LYS F C 1
ATOM 8604 O O . LYS D 2 189 ? 49.485 16.062 -11.758 1.00 34.52 189 LYS F O 1
ATOM 8610 N N . ALA D 2 190 ? 48.786 13.928 -11.669 1.00 33.25 190 ALA F N 1
ATOM 8611 C CA . ALA D 2 190 ? 48.750 13.890 -10.216 1.00 32.58 190 ALA F CA 1
ATOM 8612 C C . ALA D 2 190 ? 50.125 14.112 -9.613 1.00 32.70 190 ALA F C 1
ATOM 8613 O O . ALA D 2 190 ? 50.248 14.779 -8.583 1.00 34.87 190 ALA F O 1
ATOM 8615 N N . LYS D 2 191 ? 51.160 13.574 -10.247 1.00 31.54 191 LYS F N 1
ATOM 8616 C CA . LYS D 2 191 ? 52.499 13.734 -9.712 1.00 31.80 191 LYS F CA 1
ATOM 8617 C C . LYS D 2 191 ? 53.045 15.143 -9.935 1.00 32.46 191 LYS F C 1
ATOM 8618 O O . LYS D 2 191 ? 53.845 15.623 -9.129 1.00 32.40 191 LYS F O 1
ATOM 8624 N N . VAL D 2 192 ? 52.630 15.796 -11.025 1.00 30.81 192 VAL F N 1
ATOM 8625 C CA . VAL D 2 192 ? 53.068 17.156 -11.313 1.00 27.95 192 VAL F CA 1
ATOM 8626 C C . VAL D 2 192 ? 52.363 18.038 -10.283 1.00 27.90 192 VAL F C 1
ATOM 8627 O O . VAL D 2 192 ? 52.969 18.944 -9.705 1.00 28.50 192 VAL F O 1
ATOM 8631 N N . ASP D 2 193 ? 51.095 17.756 -10.021 1.00 27.46 193 ASP F N 1
ATOM 8632 C CA . ASP D 2 193 ? 50.357 18.517 -9.019 1.00 30.06 193 ASP F CA 1
ATOM 8633 C C . ASP D 2 193 ? 50.979 18.382 -7.608 1.00 31.55 193 ASP F C 1
ATOM 8634 O O . ASP D 2 193 ? 51.102 19.349 -6.870 1.00 33.15 193 ASP F O 1
ATOM 8639 N N . LEU D 2 194 ? 51.361 17.169 -7.255 1.00 32.15 194 LEU F N 1
ATOM 8640 C CA . LEU D 2 194 ? 51.927 16.865 -5.961 1.00 32.13 194 LEU F CA 1
ATOM 8641 C C . LEU D 2 194 ? 53.210 17.666 -5.705 1.00 32.74 194 LEU F C 1
ATOM 8642 O O . LEU D 2 194 ? 53.334 18.348 -4.688 1.00 30.64 194 LEU F O 1
ATOM 8647 N N . VAL D 2 195 ? 54.149 17.630 -6.638 1.00 31.67 195 VAL F N 1
ATOM 8648 C CA . VAL D 2 195 ? 55.391 18.334 -6.412 1.00 32.85 195 VAL F CA 1
ATOM 8649 C C . VAL D 2 195 ? 55.283 19.848 -6.428 1.00 32.41 195 VAL F C 1
ATOM 8650 O O . VAL D 2 195 ? 56.078 20.529 -5.791 1.00 34.11 195 VAL F O 1
ATOM 8654 N N . LEU D 2 196 ? 54.285 20.367 -7.127 1.00 31.62 196 LEU F N 1
ATOM 8655 C CA . LEU D 2 196 ? 54.082 21.791 -7.234 1.00 31.82 196 LEU F CA 1
ATOM 8656 C C . LEU D 2 196 ? 53.395 22.356 -5.986 1.00 32.23 196 LEU F C 1
ATOM 8657 O O . LEU D 2 196 ? 53.689 23.474 -5.572 1.00 34.18 196 LEU F O 1
ATOM 8662 N N . GLY D 2 197 ? 52.482 21.587 -5.398 1.00 32.98 197 GLY F N 1
ATOM 8663 C CA . GLY D 2 197 ? 51.738 22.032 -4.226 1.00 32.54 197 GLY F CA 1
ATOM 8664 C C . GLY D 2 197 ? 50.338 22.474 -4.646 1.00 34.71 197 GLY F C 1
ATOM 8665 O O . GLY D 2 197 ? 49.999 22.419 -5.829 1.00 33.53 197 GLY F O 1
ATOM 8666 N N . ASP D 2 198 ? 49.515 22.920 -3.700 1.00 36.46 198 ASP F N 1
ATOM 8667 C CA . ASP D 2 198 ? 48.166 23.375 -4.036 1.00 38.39 198 ASP F CA 1
ATOM 8668 C C . ASP D 2 198 ? 48.257 24.553 -4.985 1.00 38.49 198 ASP F C 1
ATOM 8669 O O . ASP D 2 198 ? 49.184 25.347 -4.897 1.00 38.04 198 ASP F O 1
ATOM 8674 N N . GLU D 2 199 ? 47.285 24.692 -5.877 1.00 40.47 199 GLU F N 1
ATOM 8675 C CA . GLU D 2 199 ? 47.327 25.781 -6.844 1.00 41.99 199 GLU F CA 1
ATOM 8676 C C . GLU D 2 199 ? 47.241 27.145 -6.196 1.00 41.28 199 GLU F C 1
ATOM 8677 O O . GLU D 2 199 ? 47.911 28.075 -6.631 1.00 40.81 199 GLU F O 1
ATOM 8683 N N . ASP D 2 200 ? 46.429 27.256 -5.150 1.00 41.06 200 ASP F N 1
ATOM 8684 C CA . ASP D 2 200 ? 46.259 28.516 -4.434 1.00 41.29 200 ASP F CA 1
ATOM 8685 C C . ASP D 2 200 ? 47.472 28.906 -3.557 1.00 41.41 200 ASP F C 1
ATOM 8686 O O . ASP D 2 200 ? 47.650 30.085 -3.234 1.00 41.62 200 ASP F O 1
ATOM 8691 N N . LYS D 2 201 ? 48.303 27.933 -3.181 1.00 38.39 201 LYS F N 1
ATOM 8692 C CA . LYS D 2 201 ? 49.472 28.219 -2.359 1.00 36.87 201 LYS F CA 1
ATOM 8693 C C . LYS D 2 201 ? 50.568 27.216 -2.694 1.00 35.48 201 LYS F C 1
ATOM 8694 O O . LYS D 2 201 ? 50.915 26.346 -1.901 1.00 35.50 201 LYS F O 1
ATOM 8700 N N . PRO D 2 202 ? 51.140 27.337 -3.889 1.00 32.96 202 PRO F N 1
ATOM 8701 C CA . PRO D 2 202 ? 52.190 26.409 -4.303 1.00 32.20 202 PRO F CA 1
ATOM 8702 C C . PRO D 2 202 ? 53.474 26.584 -3.532 1.00 33.55 202 PRO F C 1
ATOM 8703 O O . PRO D 2 202 ? 53.701 27.636 -2.926 1.00 34.40 202 PRO F O 1
ATOM 8707 N N . HIS D 2 203 ? 54.316 25.557 -3.552 1.00 31.04 203 HIS F N 1
ATOM 8708 C CA . HIS D 2 203 ? 55.593 25.648 -2.868 1.00 32.07 203 HIS F CA 1
ATOM 8709 C C . HIS D 2 203 ? 56.444 26.692 -3.597 1.00 32.32 203 HIS F C 1
ATOM 8710 O O . HIS D 2 203 ? 56.646 26.615 -4.812 1.00 31.56 203 HIS F O 1
ATOM 8717 N N . ARG D 2 204 ? 56.945 27.678 -2.868 1.00 31.55 204 ARG F N 1
ATOM 8718 C CA . ARG D 2 204 ? 57.772 28.686 -3.515 1.00 30.48 204 ARG F CA 1
ATOM 8719 C C . ARG D 2 204 ? 59.120 28.133 -3.941 1.00 30.48 204 ARG F C 1
ATOM 8720 O O . ARG D 2 204 ? 59.690 27.259 -3.296 1.00 32.23 204 ARG F O 1
ATOM 8728 N N . ILE D 2 205 ? 59.617 28.646 -5.054 1.00 29.13 205 ILE F N 1
ATOM 8729 C CA . ILE D 2 205 ? 60.888 28.240 -5.602 1.00 29.86 205 ILE F CA 1
ATOM 8730 C C . ILE D 2 205 ? 61.717 29.382 -5.022 1.00 31.09 205 ILE F C 1
ATOM 8731 O O . ILE D 2 205 ? 62.047 30.354 -5.711 1.00 29.73 205 ILE F O 1
ATOM 8736 N N . SER D 2 206 ? 62.034 29.244 -3.738 1.00 31.07 206 SER F N 1
ATOM 8737 C CA . SER D 2 206 ? 62.729 30.287 -2.984 1.00 30.66 206 SER F CA 1
ATOM 8738 C C . SER D 2 206 ? 64.239 30.298 -2.964 1.00 31.50 206 SER F C 1
ATOM 8739 O O . SER D 2 206 ? 64.845 31.233 -2.430 1.00 31.87 206 SER F O 1
ATOM 8742 N N . ASN D 2 207 ? 64.866 29.282 -3.536 1.00 30.56 207 ASN F N 1
ATOM 8743 C CA . ASN D 2 207 ? 66.309 29.275 -3.582 1.00 30.53 207 ASN F CA 1
ATOM 8744 C C . ASN D 2 207 ? 66.786 28.410 -4.728 1.00 32.37 207 ASN F C 1
ATOM 8745 O O . ASN D 2 207 ? 65.984 27.770 -5.419 1.00 31.60 207 ASN F O 1
ATOM 8750 N N . GLU D 2 208 ? 68.095 28.408 -4.936 1.00 32.70 208 GLU F N 1
ATOM 8751 C CA . GLU D 2 208 ? 68.720 27.654 -6.016 1.00 34.53 208 GLU F CA 1
ATOM 8752 C C . GLU D 2 208 ? 68.514 26.161 -5.937 1.00 35.46 208 GLU F C 1
ATOM 8753 O O . GLU D 2 208 ? 68.415 25.483 -6.961 1.00 33.34 208 GLU F O 1
ATOM 8759 N N . ARG D 2 209 ? 68.489 25.645 -4.715 1.00 36.59 209 ARG F N 1
ATOM 8760 C CA . ARG D 2 209 ? 68.336 24.227 -4.527 1.00 35.62 209 ARG F CA 1
ATOM 8761 C C . ARG D 2 209 ? 66.956 23.773 -4.934 1.00 33.52 209 ARG F C 1
ATOM 8762 O O . ARG D 2 209 ? 66.806 22.793 -5.644 1.00 34.72 209 ARG F O 1
ATOM 8770 N N . ILE D 2 210 ? 65.943 24.470 -4.455 1.00 31.99 210 ILE F N 1
ATOM 8771 C CA . ILE D 2 210 ? 64.580 24.107 -4.803 1.00 32.54 210 ILE F CA 1
ATOM 8772 C C . ILE D 2 210 ? 64.369 24.271 -6.308 1.00 34.01 210 ILE F C 1
ATOM 8773 O O . ILE D 2 210 ? 63.690 23.467 -6.933 1.00 36.08 210 ILE F O 1
ATOM 8778 N N . GLU D 2 211 ? 64.988 25.278 -6.909 1.00 35.43 211 GLU F N 1
ATOM 8779 C CA . GLU D 2 211 ? 64.837 25.458 -8.345 1.00 36.11 211 GLU F CA 1
ATOM 8780 C C . GLU D 2 211 ? 65.424 24.251 -9.082 1.00 35.93 211 GLU F C 1
ATOM 8781 O O . GLU D 2 211 ? 64.766 23.626 -9.917 1.00 35.28 211 GLU F O 1
ATOM 8787 N N . LYS D 2 212 ? 66.671 23.931 -8.767 1.00 34.77 212 LYS F N 1
ATOM 8788 C CA . LYS D 2 212 ? 67.341 22.818 -9.411 1.00 35.66 212 LYS F CA 1
ATOM 8789 C C . LYS D 2 212 ? 66.658 21.464 -9.177 1.00 34.88 212 LYS F C 1
ATOM 8790 O O . LYS D 2 212 ? 66.544 20.665 -10.104 1.00 33.66 212 LYS F O 1
ATOM 8796 N N . GLU D 2 213 ? 66.176 21.216 -7.961 1.00 33.33 213 GLU F N 1
ATOM 8797 C CA . GLU D 2 213 ? 65.536 19.943 -7.658 1.00 32.72 213 GLU F CA 1
ATOM 8798 C C . GLU D 2 213 ? 64.107 19.826 -8.179 1.00 32.44 213 GLU F C 1
ATOM 8799 O O . GLU D 2 213 ? 63.667 18.745 -8.561 1.00 29.77 213 GLU F O 1
ATOM 8805 N N . MET D 2 214 ? 63.384 20.939 -8.191 1.00 32.96 214 MET F N 1
ATOM 8806 C CA . MET D 2 214 ? 62.006 20.929 -8.663 1.00 34.13 214 MET F CA 1
ATOM 8807 C C . MET D 2 214 ? 62.026 20.675 -10.183 1.00 33.89 214 MET F C 1
ATOM 8808 O O . MET D 2 214 ? 61.160 19.975 -10.725 1.00 31.99 214 MET F O 1
ATOM 8813 N N . ILE D 2 215 ? 63.029 21.250 -10.847 1.00 33.77 215 ILE F N 1
ATOM 8814 C CA . ILE D 2 215 ? 63.201 21.081 -12.287 1.00 33.29 215 ILE F CA 1
ATOM 8815 C C . ILE D 2 215 ? 63.573 19.626 -12.553 1.00 34.12 215 ILE F C 1
ATOM 8816 O O . ILE D 2 215 ? 62.994 18.996 -13.432 1.00 32.69 215 ILE F O 1
ATOM 8821 N N . LYS D 2 216 ? 64.532 19.084 -11.797 1.00 33.65 216 LYS F N 1
ATOM 8822 C CA . LYS D 2 216 ? 64.908 17.695 -11.999 1.00 34.09 216 LYS F CA 1
ATOM 8823 C C . LYS D 2 216 ? 63.739 16.761 -11.700 1.00 33.40 216 LYS F C 1
ATOM 8824 O O . LYS D 2 216 ? 63.539 15.773 -12.407 1.00 34.36 216 LYS F O 1
ATOM 8830 N N . ASP D 2 217 ? 62.941 17.084 -10.682 1.00 33.71 217 ASP F N 1
ATOM 8831 C CA . ASP D 2 217 ? 61.799 16.241 -10.332 1.00 32.46 217 ASP F CA 1
ATOM 8832 C C . ASP D 2 217 ? 60.808 16.249 -11.494 1.00 32.65 217 ASP F C 1
ATOM 8833 O O . ASP D 2 217 ? 60.400 15.187 -11.986 1.00 31.39 217 ASP F O 1
ATOM 8838 N N . LEU D 2 218 ? 60.426 17.451 -11.916 1.00 32.35 218 LEU F N 1
ATOM 8839 C CA . LEU D 2 218 ? 59.491 17.605 -13.018 1.00 32.08 218 LEU F CA 1
ATOM 8840 C C . LEU D 2 218 ? 59.985 16.878 -14.268 1.00 32.73 218 LEU F C 1
ATOM 8841 O O . LEU D 2 218 ? 59.193 16.218 -14.921 1.00 31.81 218 LEU F O 1
ATOM 8846 N N . GLU D 2 219 ? 61.274 16.991 -14.593 1.00 34.41 219 GLU F N 1
ATOM 8847 C CA . GLU D 2 219 ? 61.818 16.308 -15.758 1.00 36.05 219 GLU F CA 1
ATOM 8848 C C . GLU D 2 219 ? 61.711 14.810 -15.540 1.00 36.37 219 GLU F C 1
ATOM 8849 O O . GLU D 2 219 ? 61.300 14.080 -16.440 1.00 35.27 219 GLU F O 1
ATOM 8855 N N . SER D 2 220 ? 62.076 14.353 -14.345 1.00 34.06 220 SER F N 1
ATOM 8856 C CA . SER D 2 220 ? 62.024 12.933 -14.055 1.00 32.51 220 SER F CA 1
ATOM 8857 C C . SER D 2 220 ? 60.596 12.425 -14.160 1.00 31.46 220 SER F C 1
ATOM 8858 O O . SER D 2 220 ? 60.379 11.300 -14.598 1.00 33.23 220 SER F O 1
ATOM 8861 N N . ILE D 2 221 ? 59.626 13.240 -13.756 1.00 30.99 221 ILE F N 1
ATOM 8862 C CA . ILE D 2 221 ? 58.214 12.840 -13.806 1.00 31.38 221 ILE F CA 1
ATOM 8863 C C . ILE D 2 221 ? 57.673 12.695 -15.252 1.00 32.49 221 ILE F C 1
ATOM 8864 O O . ILE D 2 221 ? 56.846 11.818 -15.539 1.00 32.32 221 ILE F O 1
ATOM 8869 N N . ILE D 2 222 ? 58.158 13.552 -16.146 1.00 31.92 222 ILE F N 1
ATOM 8870 C CA . ILE D 2 222 ? 57.775 13.536 -17.559 1.00 31.39 222 ILE F CA 1
ATOM 8871 C C . ILE D 2 222 ? 58.411 12.303 -18.197 1.00 32.08 222 ILE F C 1
ATOM 8872 O O . ILE D 2 222 ? 57.790 11.593 -18.975 1.00 30.51 222 ILE F O 1
ATOM 8877 N N . GLU D 2 223 ? 59.673 12.066 -17.853 1.00 31.83 223 GLU F N 1
ATOM 8878 C CA . GLU D 2 223 ? 60.373 10.928 -18.375 1.00 32.19 223 GLU F CA 1
ATOM 8879 C C . GLU D 2 223 ? 59.737 9.629 -17.868 1.00 32.86 223 GLU F C 1
ATOM 8880 O O . GLU D 2 223 ? 59.717 8.634 -18.602 1.00 33.85 223 GLU F O 1
ATOM 8886 N N . ASP D 2 224 ? 59.192 9.637 -16.647 1.00 32.05 224 ASP F N 1
ATOM 8887 C CA . ASP D 2 224 ? 58.547 8.439 -16.106 1.00 30.55 224 ASP F CA 1
ATOM 8888 C C . ASP D 2 224 ? 57.394 8.088 -17.048 1.00 31.69 224 ASP F C 1
ATOM 8889 O O . ASP D 2 224 ? 57.160 6.922 -17.363 1.00 31.52 224 ASP F O 1
ATOM 8894 N N . PHE D 2 225 ? 56.637 9.099 -17.454 1.00 30.59 225 PHE F N 1
ATOM 8895 C CA . PHE D 2 225 ? 55.491 8.853 -18.313 1.00 31.31 225 PHE F CA 1
ATOM 8896 C C . PHE D 2 225 ? 55.913 8.111 -19.576 1.00 32.00 225 PHE F C 1
ATOM 8897 O O . PHE D 2 225 ? 55.301 7.119 -19.944 1.00 32.36 225 PHE F O 1
ATOM 8905 N N . PHE D 2 226 ? 56.962 8.594 -20.230 1.00 32.16 226 PHE F N 1
ATOM 8906 C CA . PHE D 2 226 ? 57.440 7.958 -21.444 1.00 34.94 226 PHE F CA 1
ATOM 8907 C C . PHE D 2 226 ? 58.061 6.576 -21.222 1.00 36.64 226 PHE F C 1
ATOM 8908 O O . PHE D 2 226 ? 57.892 5.671 -22.058 1.00 37.27 226 PHE F O 1
ATOM 8916 N N . ILE D 2 227 ? 58.772 6.413 -20.104 1.00 37.79 227 ILE F N 1
ATOM 8917 C CA . ILE D 2 227 ? 59.402 5.135 -19.768 1.00 37.55 227 ILE F CA 1
ATOM 8918 C C . ILE D 2 227 ? 58.331 4.057 -19.612 1.00 39.37 227 ILE F C 1
ATOM 8919 O O . ILE D 2 227 ? 58.449 2.964 -20.169 1.00 39.30 227 ILE F O 1
ATOM 8924 N N . GLU D 2 228 ? 57.281 4.395 -18.871 1.00 40.10 228 GLU F N 1
ATOM 8925 C CA . GLU D 2 228 ? 56.171 3.486 -18.578 1.00 41.39 228 GLU F CA 1
ATOM 8926 C C . GLU D 2 228 ? 55.157 3.182 -19.708 1.00 41.47 228 GLU F C 1
ATOM 8927 O O . GLU D 2 228 ? 54.641 2.059 -19.786 1.00 41.33 228 GLU F O 1
ATOM 8933 N N . THR D 2 229 ? 54.864 4.158 -20.568 1.00 39.07 229 THR F N 1
ATOM 8934 C CA . THR D 2 229 ? 53.933 3.943 -21.675 1.00 37.17 229 THR F CA 1
ATOM 8935 C C . THR D 2 229 ? 54.706 3.323 -22.843 1.00 37.06 229 THR F C 1
ATOM 8936 O O . THR D 2 229 ? 54.130 2.751 -23.774 1.00 38.21 229 THR F O 1
ATOM 8940 N N . GLY D 2 230 ? 56.017 3.470 -22.801 1.00 36.54 230 GLY F N 1
ATOM 8941 C CA . GLY D 2 230 ? 56.831 2.956 -23.884 1.00 36.27 230 GLY F CA 1
ATOM 8942 C C . GLY D 2 230 ? 56.965 3.948 -25.034 1.00 36.49 230 GLY F C 1
ATOM 8943 O O . GLY D 2 230 ? 57.512 3.601 -26.076 1.00 36.82 230 GLY F O 1
ATOM 8944 N N . LEU D 2 231 ? 56.474 5.173 -24.857 1.00 35.52 231 LEU F N 1
ATOM 8945 C CA . LEU D 2 231 ? 56.562 6.201 -25.895 1.00 35.64 231 LEU F CA 1
ATOM 8946 C C . LEU D 2 231 ? 57.873 6.983 -25.833 1.00 36.22 231 LEU F C 1
ATOM 8947 O O . LEU D 2 231 ? 58.554 6.996 -24.797 1.00 36.79 231 LEU F O 1
ATOM 8952 N N . ASN D 2 232 ? 58.236 7.641 -26.933 1.00 36.29 232 ASN F N 1
ATOM 8953 C CA . ASN D 2 232 ? 59.469 8.431 -26.954 1.00 36.41 232 ASN F CA 1
ATOM 8954 C C . ASN D 2 232 ? 59.180 9.916 -26.644 1.00 35.90 232 ASN F C 1
ATOM 8955 O O . ASN D 2 232 ? 58.174 10.484 -27.091 1.00 33.13 232 ASN F O 1
ATOM 8960 N N . LYS D 2 233 ? 60.080 10.530 -25.876 1.00 34.47 233 LYS F N 1
ATOM 8961 C CA . LYS D 2 233 ? 59.941 11.930 -25.465 1.00 33.07 233 LYS F CA 1
ATOM 8962 C C . LYS D 2 233 ? 60.418 12.896 -26.555 1.00 31.73 233 LYS F C 1
ATOM 8963 O O . LYS D 2 233 ? 61.598 12.917 -26.917 1.00 30.16 233 LYS F O 1
ATOM 8969 N N . PRO D 2 234 ? 59.506 13.730 -27.067 1.00 31.38 234 PRO F N 1
ATOM 8970 C CA . PRO D 2 234 ? 59.863 14.691 -28.113 1.00 33.08 234 PRO F CA 1
ATOM 8971 C C . PRO D 2 234 ? 60.727 15.801 -27.547 1.00 35.06 234 PRO F C 1
ATOM 8972 O O . PRO D 2 234 ? 60.628 16.124 -26.362 1.00 35.82 234 PRO F O 1
ATOM 8976 N N . ASP D 2 235 ? 61.591 16.368 -28.383 1.00 35.75 235 ASP F N 1
ATOM 8977 C CA . ASP D 2 235 ? 62.470 17.436 -27.948 1.00 36.61 235 ASP F CA 1
ATOM 8978 C C . ASP D 2 235 ? 61.703 18.727 -27.797 1.00 37.72 235 ASP F C 1
ATOM 8979 O O . ASP D 2 235 ? 62.177 19.666 -27.160 1.00 38.81 235 ASP F O 1
ATOM 8984 N N . ASN D 2 236 ? 60.514 18.778 -28.378 1.00 38.15 236 ASN F N 1
ATOM 8985 C CA . ASN D 2 236 ? 59.710 19.981 -28.306 1.00 38.92 236 ASN F CA 1
ATOM 8986 C C . ASN D 2 236 ? 58.279 19.761 -27.894 1.00 37.42 236 ASN F C 1
ATOM 8987 O O . ASN D 2 236 ? 57.541 19.011 -28.530 1.00 38.89 236 ASN F O 1
ATOM 8992 N N . ILE D 2 237 ? 57.888 20.411 -26.807 1.00 35.55 237 ILE F N 1
ATOM 8993 C CA . ILE D 2 237 ? 56.524 20.309 -26.334 1.00 35.02 237 ILE F CA 1
ATOM 8994 C C . ILE D 2 237 ? 56.074 21.724 -26.075 1.00 35.87 237 ILE F C 1
ATOM 8995 O O . ILE D 2 237 ? 56.764 22.487 -25.406 1.00 37.06 237 ILE F O 1
ATOM 9000 N N . THR D 2 238 ? 54.941 22.086 -26.655 1.00 35.65 238 THR F N 1
ATOM 9001 C CA . THR D 2 238 ? 54.376 23.407 -26.467 1.00 35.02 238 THR F CA 1
ATOM 9002 C C . THR D 2 238 ? 53.866 23.484 -25.021 1.00 35.52 238 THR F C 1
ATOM 9003 O O . THR D 2 238 ? 53.059 22.638 -24.591 1.00 33.78 238 THR F O 1
ATOM 9007 N N . SER D 2 239 ? 54.313 24.489 -24.272 1.00 34.55 239 SER F N 1
ATOM 9008 C CA . SER D 2 239 ? 53.855 24.628 -22.889 1.00 34.65 239 SER F CA 1
ATOM 9009 C C . SER D 2 239 ? 52.353 24.878 -22.867 1.00 34.12 239 SER F C 1
ATOM 9010 O O . SER D 2 239 ? 51.857 25.703 -23.616 1.00 33.68 239 SER F O 1
ATOM 9013 N N . TYR D 2 240 ? 51.628 24.178 -22.006 1.00 34.20 240 TYR F N 1
ATOM 9014 C CA . TYR D 2 240 ? 50.190 24.395 -21.911 1.00 36.18 240 TYR F CA 1
ATOM 9015 C C . TYR D 2 240 ? 49.943 25.826 -21.410 1.00 39.13 240 TYR F C 1
ATOM 9016 O O . TYR D 2 240 ? 50.634 26.310 -20.495 1.00 37.99 240 TYR F O 1
ATOM 9025 N N . ASP D 2 241 ? 48.948 26.484 -22.006 1.00 39.07 241 ASP F N 1
ATOM 9026 C CA . ASP D 2 241 ? 48.579 27.848 -21.667 1.00 38.49 241 ASP F CA 1
ATOM 9027 C C . ASP D 2 241 ? 47.060 27.934 -21.674 1.00 40.25 241 ASP F C 1
ATOM 9028 O O . ASP D 2 241 ? 46.433 27.907 -22.736 1.00 40.42 241 ASP F O 1
ATOM 9033 N N . SER D 2 242 ? 46.469 28.054 -20.490 1.00 40.91 242 SER F N 1
ATOM 9034 C CA . SER D 2 242 ? 45.016 28.113 -20.355 1.00 42.48 242 SER F CA 1
ATOM 9035 C C . SER D 2 242 ? 44.291 29.086 -21.283 1.00 43.98 242 SER F C 1
ATOM 9036 O O . SER D 2 242 ? 43.233 28.749 -21.845 1.00 45.31 242 SER F O 1
ATOM 9039 N N . SER D 2 243 ? 44.833 30.289 -21.427 1.00 42.76 243 SER F N 1
ATOM 9040 C CA . SER D 2 243 ? 44.196 31.293 -22.271 1.00 44.19 243 SER F CA 1
ATOM 9041 C C . SER D 2 243 ? 44.160 30.862 -23.737 1.00 44.66 243 SER F C 1
ATOM 9042 O O . SER D 2 243 ? 43.327 31.337 -24.507 1.00 46.42 243 SER F O 1
ATOM 9045 N N . LYS D 2 244 ? 45.052 29.953 -24.108 1.00 43.68 244 LYS F N 1
ATOM 9046 C CA . LYS D 2 244 ? 45.119 29.475 -25.470 1.00 43.63 244 LYS F CA 1
ATOM 9047 C C . LYS D 2 244 ? 44.588 28.060 -25.659 1.00 43.68 244 LYS F C 1
ATOM 9048 O O . LYS D 2 244 ? 44.006 27.742 -26.696 1.00 45.47 244 LYS F O 1
ATOM 9054 N N . HIS D 2 245 ? 44.768 27.216 -24.653 1.00 42.78 245 HIS F N 1
ATOM 9055 C CA . HIS D 2 245 ? 44.413 25.814 -24.785 1.00 41.77 245 HIS F CA 1
ATOM 9056 C C . HIS D 2 245 ? 43.326 25.225 -23.904 1.00 42.80 245 HIS F C 1
ATOM 9057 O O . HIS D 2 245 ? 43.116 24.011 -23.948 1.00 42.30 245 HIS F O 1
ATOM 9064 N N . HIS D 2 246 ? 42.634 26.040 -23.114 1.00 43.81 246 HIS F N 1
ATOM 9065 C CA . HIS D 2 246 ? 41.611 25.496 -22.225 1.00 46.51 246 HIS F CA 1
ATOM 9066 C C . HIS D 2 246 ? 40.659 24.617 -23.019 1.00 48.62 246 HIS F C 1
ATOM 9067 O O . HIS D 2 246 ? 40.072 25.063 -23.997 1.00 48.08 246 HIS F O 1
ATOM 9074 N N . TYR D 2 247 ? 40.496 23.371 -22.590 1.00 50.77 247 TYR F N 1
ATOM 9075 C CA . TYR D 2 247 ? 39.655 22.442 -23.331 1.00 53.37 247 TYR F CA 1
ATOM 9076 C C . TYR D 2 247 ? 38.186 22.834 -23.452 1.00 52.69 247 TYR F C 1
ATOM 9077 O O . TYR D 2 247 ? 37.481 22.304 -24.301 1.00 52.28 247 TYR F O 1
ATOM 9086 N N . LYS D 2 248 ? 37.720 23.765 -22.626 1.00 52.86 248 LYS F N 1
ATOM 9087 C CA . LYS D 2 248 ? 36.326 24.188 -22.723 1.00 53.12 248 LYS F CA 1
ATOM 9088 C C . LYS D 2 248 ? 36.209 25.599 -23.283 1.00 52.96 248 LYS F C 1
ATOM 9089 O O . LYS D 2 248 ? 35.290 25.890 -24.048 1.00 53.33 248 LYS F O 1
ATOM 9095 N N . ASN D 2 249 ? 37.146 26.467 -22.915 1.00 52.23 249 ASN F N 1
ATOM 9096 C CA . ASN D 2 249 ? 37.126 27.850 -23.373 1.00 51.63 249 ASN F CA 1
ATOM 9097 C C . ASN D 2 249 ? 37.822 28.034 -24.715 1.00 51.80 249 ASN F C 1
ATOM 9098 O O . ASN D 2 249 ? 37.617 29.042 -25.393 1.00 51.77 249 ASN F O 1
ATOM 9103 N N . HIS D 2 250 ? 38.655 27.068 -25.092 1.00 51.50 250 HIS F N 1
ATOM 9104 C CA . HIS D 2 250 ? 39.394 27.126 -26.356 1.00 51.20 250 HIS F CA 1
ATOM 9105 C C . HIS D 2 250 ? 39.564 25.740 -26.952 1.00 51.07 250 HIS F C 1
ATOM 9106 O O . HIS D 2 250 ? 40.698 25.291 -27.161 1.00 50.80 250 HIS F O 1
ATOM 9113 N N . SER D 2 251 ? 38.430 25.081 -27.215 1.00 49.96 251 SER F N 1
ATOM 9114 C CA . SER D 2 251 ? 38.391 23.735 -27.785 1.00 50.46 251 SER F CA 1
ATOM 9115 C C . SER D 2 251 ? 39.345 23.569 -28.945 1.00 50.09 251 SER F C 1
ATOM 9116 O O . SER D 2 251 ? 40.174 22.653 -28.962 1.00 50.15 251 SER F O 1
ATOM 9119 N N . GLU D 2 252 ? 39.217 24.456 -29.923 1.00 49.27 252 GLU F N 1
ATOM 9120 C CA . GLU D 2 252 ? 40.070 24.399 -31.078 1.00 49.08 252 GLU F CA 1
ATOM 9121 C C . GLU D 2 252 ? 41.514 24.354 -30.617 1.00 47.36 252 GLU F C 1
ATOM 9122 O O . GLU D 2 252 ? 42.233 23.414 -30.941 1.00 47.10 252 GLU F O 1
ATOM 9128 N N . GLY D 2 253 ? 41.935 25.363 -29.856 1.00 45.00 253 GLY F N 1
ATOM 9129 C CA . GLY D 2 253 ? 43.309 25.399 -29.379 1.00 42.56 253 GLY F CA 1
ATOM 9130 C C . GLY D 2 253 ? 43.704 24.146 -28.604 1.00 41.09 253 GLY F C 1
ATOM 9131 O O . GLY D 2 253 ? 44.817 23.638 -28.709 1.00 39.13 253 GLY F O 1
ATOM 9132 N N . PHE D 2 254 ? 42.780 23.655 -27.796 1.00 40.60 254 PHE F N 1
ATOM 9133 C CA . PHE D 2 254 ? 43.034 22.465 -27.033 1.00 41.23 254 PHE F CA 1
ATOM 9134 C C . PHE D 2 254 ? 43.417 21.363 -28.012 1.00 42.28 254 PHE F C 1
ATOM 9135 O O . PHE D 2 254 ? 44.534 20.826 -27.957 1.00 44.01 254 PHE F O 1
ATOM 9143 N N . GLU D 2 255 ? 42.498 21.044 -28.921 1.00 41.12 255 GLU F N 1
ATOM 9144 C CA . GLU D 2 255 ? 42.720 19.979 -29.903 1.00 40.25 255 GLU F CA 1
ATOM 9145 C C . GLU D 2 255 ? 43.995 20.135 -30.703 1.00 38.56 255 GLU F C 1
ATOM 9146 O O . GLU D 2 255 ? 44.709 19.162 -30.979 1.00 38.84 255 GLU F O 1
ATOM 9152 N N . ALA D 2 256 ? 44.297 21.363 -31.069 1.00 36.89 256 ALA F N 1
ATOM 9153 C CA . ALA D 2 256 ? 45.496 21.610 -31.828 1.00 37.47 256 ALA F CA 1
ATOM 9154 C C . ALA D 2 256 ? 46.738 21.299 -30.982 1.00 38.45 256 ALA F C 1
ATOM 9155 O O . ALA D 2 256 ? 47.763 20.864 -31.512 1.00 40.01 256 ALA F O 1
ATOM 9157 N N . LEU D 2 257 ? 46.662 21.526 -29.670 1.00 38.38 257 LEU F N 1
ATOM 9158 C CA . LEU D 2 257 ? 47.810 21.260 -28.790 1.00 37.26 257 LEU F CA 1
ATOM 9159 C C . LEU D 2 257 ? 48.006 19.741 -28.666 1.00 36.79 257 LEU F C 1
ATOM 9160 O O . LEU D 2 257 ? 49.130 19.229 -28.718 1.00 36.64 257 LEU F O 1
ATOM 9165 N N . VAL D 2 258 ? 46.898 19.025 -28.504 1.00 35.58 258 VAL F N 1
ATOM 9166 C CA . VAL D 2 258 ? 46.925 17.579 -28.375 1.00 36.81 258 VAL F CA 1
ATOM 9167 C C . VAL D 2 258 ? 47.485 16.970 -29.656 1.00 38.57 258 VAL F C 1
ATOM 9168 O O . VAL D 2 258 ? 48.455 16.203 -29.628 1.00 39.79 258 VAL F O 1
ATOM 9172 N N . LYS D 2 259 ? 46.888 17.338 -30.783 1.00 38.96 259 LYS F N 1
ATOM 9173 C CA . LYS D 2 259 ? 47.332 16.835 -32.079 1.00 39.80 259 LYS F CA 1
ATOM 9174 C C . LYS D 2 259 ? 48.825 17.061 -32.276 1.00 39.24 259 LYS F C 1
ATOM 9175 O O . LYS D 2 259 ? 49.575 16.135 -32.614 1.00 38.58 259 LYS F O 1
ATOM 9181 N N . GLU D 2 260 ? 49.265 18.294 -32.058 1.00 38.30 260 GLU F N 1
ATOM 9182 C CA . GLU D 2 260 ? 50.674 18.619 -32.236 1.00 36.80 260 GLU F CA 1
ATOM 9183 C C . GLU D 2 260 ? 51.594 17.816 -31.305 1.00 36.30 260 GLU F C 1
ATOM 9184 O O . GLU D 2 260 ? 52.685 17.406 -31.694 1.00 35.17 260 GLU F O 1
ATOM 9190 N N . THR D 2 261 ? 51.135 17.603 -30.074 1.00 35.16 261 THR F N 1
ATOM 9191 C CA . THR D 2 261 ? 51.902 16.879 -29.058 1.00 34.08 261 THR F CA 1
ATOM 9192 C C . THR D 2 261 ? 51.999 15.395 -29.420 1.00 32.82 261 THR F C 1
ATOM 9193 O O . THR D 2 261 ? 53.086 14.795 -29.385 1.00 29.95 261 THR F O 1
ATOM 9197 N N . ARG D 2 262 ? 50.861 14.813 -29.785 1.00 34.11 262 ARG F N 1
ATOM 9198 C CA . ARG D 2 262 ? 50.812 13.412 -30.206 1.00 35.24 262 ARG F CA 1
ATOM 9199 C C . ARG D 2 262 ? 51.741 13.190 -31.396 1.00 35.99 262 ARG F C 1
ATOM 9200 O O . ARG D 2 262 ? 52.510 12.229 -31.431 1.00 36.66 262 ARG F O 1
ATOM 9208 N N . GLU D 2 263 ? 51.700 14.106 -32.357 1.00 36.48 263 GLU F N 1
ATOM 9209 C CA . GLU D 2 263 ? 52.546 13.966 -33.528 1.00 38.40 263 GLU F CA 1
ATOM 9210 C C . GLU D 2 263 ? 54.017 14.074 -33.136 1.00 38.01 263 GLU F C 1
ATOM 9211 O O . GLU D 2 263 ? 54.865 13.316 -33.634 1.00 37.85 263 GLU F O 1
ATOM 9217 N N . ALA D 2 264 ? 54.335 14.998 -32.234 1.00 37.19 264 ALA F N 1
ATOM 9218 C CA . ALA D 2 264 ? 55.720 15.131 -31.795 1.00 35.75 264 ALA F CA 1
ATOM 9219 C C . ALA D 2 264 ? 56.184 13.793 -31.176 1.00 35.11 264 ALA F C 1
ATOM 9220 O O . ALA D 2 264 ? 57.301 13.341 -31.408 1.00 34.95 264 ALA F O 1
ATOM 9222 N N . VAL D 2 265 ? 55.318 13.155 -30.398 1.00 34.06 265 VAL F N 1
ATOM 9223 C CA . VAL D 2 265 ? 55.686 11.893 -29.768 1.00 34.17 265 VAL F CA 1
ATOM 9224 C C . VAL D 2 265 ? 55.961 10.831 -30.845 1.00 35.85 265 VAL F C 1
ATOM 9225 O O . VAL D 2 265 ? 57.007 10.192 -30.845 1.00 33.72 265 VAL F O 1
ATOM 9229 N N . THR D 2 266 ? 55.012 10.655 -31.764 1.00 36.39 266 THR F N 1
ATOM 9230 C CA . THR D 2 266 ? 55.164 9.708 -32.863 1.00 37.05 266 THR F CA 1
ATOM 9231 C C . THR D 2 266 ? 56.463 9.942 -33.633 1.00 37.00 266 THR F C 1
ATOM 9232 O O . THR D 2 266 ? 57.176 8.993 -33.975 1.00 38.78 266 THR F O 1
ATOM 9236 N N . ASN D 2 267 ? 56.784 11.203 -33.897 1.00 36.52 267 ASN F N 1
ATOM 9237 C CA . ASN D 2 267 ? 58.009 11.530 -34.617 1.00 37.03 267 ASN F CA 1
ATOM 9238 C C . ASN D 2 267 ? 59.289 11.471 -33.785 1.00 37.10 267 ASN F C 1
ATOM 9239 O O . ASN D 2 267 ? 60.374 11.624 -34.341 1.00 35.71 267 ASN F O 1
ATOM 9244 N N . ALA D 2 268 ? 59.181 11.251 -32.470 1.00 35.06 268 ALA F N 1
ATOM 9245 C CA . ALA D 2 268 ? 60.375 11.217 -31.623 1.00 35.11 268 ALA F CA 1
ATOM 9246 C C . ALA D 2 268 ? 61.159 9.914 -31.639 1.00 33.86 268 ALA F C 1
ATOM 9247 O O . ALA D 2 268 ? 60.583 8.837 -31.745 1.00 34.72 268 ALA F O 1
ATOM 9249 N N . ASN D 2 269 ? 62.481 10.018 -31.541 1.00 33.17 269 ASN F N 1
ATOM 9250 C CA . ASN D 2 269 ? 63.306 8.833 -31.500 1.00 34.34 269 ASN F CA 1
ATOM 9251 C C . ASN D 2 269 ? 63.615 8.531 -30.026 1.00 36.40 269 ASN F C 1
ATOM 9252 O O . ASN D 2 269 ? 63.138 9.243 -29.132 1.00 37.38 269 ASN F O 1
ATOM 9257 N N . ASP D 2 270 ? 64.414 7.506 -29.761 1.00 36.33 270 ASP F N 1
ATOM 9258 C CA . ASP D 2 270 ? 64.683 7.125 -28.378 1.00 37.96 270 ASP F CA 1
ATOM 9259 C C . ASP D 2 270 ? 66.000 7.594 -27.769 1.00 37.69 270 ASP F C 1
ATOM 9260 O O . ASP D 2 270 ? 66.470 7.008 -26.810 1.00 37.80 270 ASP F O 1
ATOM 9265 N N . SER D 2 271 ? 66.598 8.637 -28.332 1.00 38.37 271 SER F N 1
ATOM 9266 C CA . SER D 2 271 ? 67.863 9.158 -27.823 1.00 39.50 271 SER F CA 1
ATOM 9267 C C . SER D 2 271 ? 67.793 9.658 -26.381 1.00 38.49 271 SER F C 1
ATOM 9268 O O . SER D 2 271 ? 68.760 9.547 -25.639 1.00 39.20 271 SER F O 1
ATOM 9271 N N . TRP D 2 272 ? 66.655 10.228 -26.005 1.00 38.59 272 TRP F N 1
ATOM 9272 C CA . TRP D 2 272 ? 66.451 10.768 -24.668 1.00 39.59 272 TRP F CA 1
ATOM 9273 C C . TRP D 2 272 ? 66.731 9.754 -23.562 1.00 40.65 272 TRP F C 1
ATOM 9274 O O . TRP D 2 272 ? 67.165 10.137 -22.485 1.00 39.82 272 TRP F O 1
ATOM 9285 N N . LYS D 2 273 ? 66.490 8.469 -23.829 1.00 42.07 273 LYS F N 1
ATOM 9286 C CA . LYS D 2 273 ? 66.714 7.432 -22.819 1.00 43.50 273 LYS F CA 1
ATOM 9287 C C . LYS D 2 273 ? 68.119 7.461 -22.223 1.00 44.27 273 LYS F C 1
ATOM 9288 O O . LYS D 2 273 ? 68.303 7.178 -21.041 1.00 44.76 273 LYS F O 1
ATOM 9294 N N . THR D 2 274 ? 69.106 7.823 -23.027 1.00 44.51 274 THR F N 1
ATOM 9295 C CA . THR D 2 274 ? 70.468 7.875 -22.527 1.00 45.50 274 THR F CA 1
ATOM 9296 C C . THR D 2 274 ? 70.732 9.121 -21.670 1.00 44.90 274 THR F C 1
ATOM 9297 O O . THR D 2 274 ? 71.843 9.293 -21.159 1.00 45.87 274 THR F O 1
ATOM 9301 N N . LYS D 2 275 ? 69.728 9.980 -21.502 1.00 43.95 275 LYS F N 1
ATOM 9302 C CA . LYS D 2 275 ? 69.921 11.225 -20.753 1.00 43.09 275 LYS F CA 1
ATOM 9303 C C . LYS D 2 275 ? 68.900 11.482 -19.653 1.00 40.85 275 LYS F C 1
ATOM 9304 O O . LYS D 2 275 ? 68.771 12.615 -19.207 1.00 41.05 275 LYS F O 1
ATOM 9310 N N . THR D 2 276 ? 68.158 10.473 -19.221 1.00 39.24 276 THR F N 1
ATOM 9311 C CA . THR D 2 276 ? 67.147 10.708 -18.202 1.00 37.59 276 THR F CA 1
ATOM 9312 C C . THR D 2 276 ? 67.714 11.105 -16.832 1.00 37.80 276 THR F C 1
ATOM 9313 O O . THR D 2 276 ? 68.881 10.832 -16.503 1.00 35.36 276 THR F O 1
ATOM 9317 N N . VAL D 2 277 ? 66.880 11.763 -16.036 1.00 36.84 277 VAL F N 1
ATOM 9318 C CA . VAL D 2 277 ? 67.304 12.180 -14.719 1.00 37.51 277 VAL F CA 1
ATOM 9319 C C . VAL D 2 277 ? 67.524 10.928 -13.869 1.00 39.35 277 VAL F C 1
ATOM 9320 O O . VAL D 2 277 ? 68.582 10.772 -13.245 1.00 39.10 277 VAL F O 1
ATOM 9324 N N . LYS D 2 278 ? 66.532 10.037 -13.865 1.00 38.12 278 LYS F N 1
ATOM 9325 C CA . LYS D 2 278 ? 66.592 8.793 -13.102 1.00 38.25 278 LYS F CA 1
ATOM 9326 C C . LYS D 2 278 ? 67.269 7.650 -13.881 1.00 41.11 278 LYS F C 1
ATOM 9327 O O . LYS D 2 278 ? 67.485 7.734 -15.095 1.00 41.77 278 LYS F O 1
ATOM 9333 N N . LYS D 2 279 ? 67.639 6.590 -13.171 1.00 43.78 279 LYS F N 1
ATOM 9334 C CA . LYS D 2 279 ? 68.265 5.431 -13.808 1.00 45.00 279 LYS F CA 1
ATOM 9335 C C . LYS D 2 279 ? 67.107 4.448 -13.915 1.00 46.13 279 LYS F C 1
ATOM 9336 O O . LYS D 2 279 ? 66.488 4.118 -12.913 1.00 48.75 279 LYS F O 1
ATOM 9342 N N . TYR D 2 280 ? 66.762 4.015 -15.117 1.00 46.68 280 TYR F N 1
ATOM 9343 C CA . TYR D 2 280 ? 65.650 3.088 -15.231 1.00 48.25 280 TYR F CA 1
ATOM 9344 C C . TYR D 2 280 ? 66.147 1.671 -15.507 1.00 50.95 280 TYR F C 1
ATOM 9345 O O . TYR D 2 280 ? 67.224 1.482 -16.061 1.00 51.44 280 TYR F O 1
ATOM 9354 N N . GLY D 2 281 ? 65.360 0.677 -15.114 1.00 54.82 281 GLY F N 1
ATOM 9355 C CA . GLY D 2 281 ? 65.758 -0.707 -15.327 1.00 58.82 281 GLY F CA 1
ATOM 9356 C C . GLY D 2 281 ? 67.248 -0.858 -15.070 1.00 61.63 281 GLY F C 1
ATOM 9357 O O . GLY D 2 281 ? 67.959 -1.443 -15.931 1.00 63.27 281 GLY F O 1
#

Radius of gyration: 46.32 Å; Cα contacts (8 Å, |Δi|>4): 2048; chains: 4; bounding box: 107×104×117 Å

Nearest PDB structures (foldseek):
  1nu9-assemb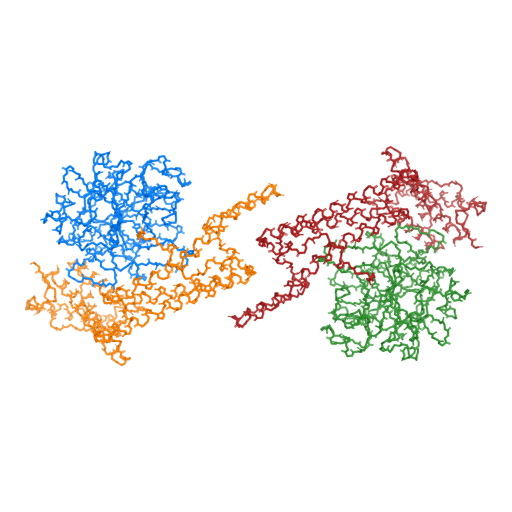ly2_F  TM=1.004E+00  e=1.989E-41  Staphylococcus aureus
  2a1d-assembly2_H  TM=9.774E-01  e=1.907E-33  Staphylococcus aureus
  1nu9-assembly2_D  TM=1.003E+00  e=6.646E-61  Homo sapiens
  1doj-assembly1_A  TM=9.627E-01  e=6.794E-52  Homo sapiens
  1shh-assembly2_E  TM=9.821E-01  e=1.814E-49  Homo sapiens

Secondary structure (DSSP, 8-state):
--TTTT--TTTGGGT---SSGGGGSSS----S----SBPPTTSSTTEEEEEEETTEEEEEEEEE-SSSEEEE-GGGTEEGGGTEE--GGGEEEEES-SBSSS--TTT-EEEEEEEEEE-TT-BTTTT-BT--EEEEESSPPPP-SS--PPBPP-HHHHHHH--TT-EEEEEESS-SS--SSGGG-----SB-EEEEEEB--HHHHHHH-SS---TTEEEE---GGG----B--TT-TT-EEEEE-TTTS-EEEEEEEEE-SSSS-TT--EEEEETGGGHHHHHHHHHH--/-B----TT---S-TTGGGSPBPPHHHHHHHHHHHHHHHHHHHHHHH-GGG-SGGGHHHHHHHHHHHHHHHHHHHHHHHHHHHHHHHHHHHHHHHSTT--PPPPPTTT------BHHHHHHHHHHHHHHHHHHHHHHHHHHHS-GGGSPPPHHHHHHHHHHHHHHHHHHHHHHHHHTT-TTTHHHHHHHHHHHHHHH--TTSPPP--SHHHHHHHHHHHHHHHHHHHHHHTPPPPS--PPP-HHHH-TTTTHHHHHHHHHHHHHHHHH--SGGGGG-SS---/--TTTT--TTTGGGT---TTGGGGSTT----S--S-SBPPTTS-TTEEEEEETTTTEEEEEEEE-SSSEEEE-GGGTEEGGGTEE--GGGEEEEES-SBTTS--TTT-EEEEEEEEEE-TT-BTTTT-BT--EEEEESSPPPP-SS--PPBPP-HHHHHHH--TT-EEEEEES--SS--SSGGG-----SB-EEEEEEB--HHHHHHT-SS---TTEEEE---TTSS---B--TT-TT-EEEEE-TTTS-EEEEEEEEE-SSSS-TT--EEEEETGGGHHHHHHHHHHH-/-B----TT---S-TTGGGSPBPPHHHHHHHHHHHHHHHHHHHHHHH-GGG-SGGGHHHHHHHHHHHHHHHHHHHHHHHHHHHHHHHHHHHHHHH-TT--PPPPPTTT------BHHHHHHHHHHHHHHHHHHHHHHHHHHHH-GGGSPPPHHHHHHHHHHHHHHHHHHHHHHHHHTT-TTTHHHHHHHHHHHHHHHB-SSSBPP--SHHHHHHHHHHHHHHHHHHHHHH-PPPPS--PPP-HHHH-TTT-HHHHHHHHHHHHHHHHH--SGGGGG-SS---

Solvent-accessible surface area: 54446 Å² total; per-residue (Å²): 39,150,85,48,15,0,33,0,19,29,14,22,94,116,106,86,98,7,138,17,13,145,28,29,96,156,88,86,142,36,43,228,128,112,75,53,11,67,5,43,91,13,10,10,2,3,4,0,2,0,18,73,79,80,68,42,64,18,22,8,5,0,0,0,19,34,60,66,4,0,0,0,0,0,20,3,0,43,42,54,78,178,132,43,104,27,70,35,113,58,3,5,0,10,0,6,12,32,24,40,29,44,22,32,39,113,36,6,51,4,3,50,3,54,89,17,33,48,8,111,152,18,37,57,187,97,6,26,9,54,1,0,0,0,0,23,0,67,56,75,9,80,65,52,66,62,3,8,1,2,5,33,0,74,165,115,24,6,64,42,16,33,79,51,49,70,39,0,4,0,3,2,6,0,7,20,13,21,21,12,35,106,94,2,26,67,2,27,11,21,17,6,7,12,13,15,0,9,11,5,66,98,92,46,4,125,123,16,13,236,63,128,28,19,86,8,5,10,0,1,4,31,62,84,133,81,66,68,94,5,15,9,13,107,17,1,14,0,0,1,0,6,7,43,6,112,186,48,71,56,1,26,0,0,0,0,9,4,32,36,52,30,16,25,39,101,29,58,12,4,4,1,3,24,0,36,121,10,35,151,30,3,87,138,10,46,116,139,70,72,0,3,41,99,89,18,56,179,56,31,122,16,89,126,108,5,34,159,42,116,43,21,27,58,86,6,3,125,34,29,21,82,30,0,32,60,37,0,84,88,1,10,39,43,4,73,59,51,19,35,9,25,191,47,0,62,113,7,25,64,92,1,15,42,22,0,2,0,0,0,29,27,0,4,81,27,16,54,73,9,24,77,101,14,68,124,36,28,128,71,40,67,122,74,58,103,106,24,169,76,188,70,91,62,28,110,112,2,77,6,46,41,2,2,65,140,0,19,71,17,0,22,103,1,5,113,34,2,21,112,45,1,91,126,31,9,111,110,34,13,102,125,55,140,35,0,105,73,35,98,118,112,92,22,130,115,4,43,58,128,1,66,61,28,2,42,60,0,27,1,0,27,39,3,8,24,136,25,139,140,24,103,17,20,0,48,10,2,76,12,14,0,40,16,8,23,6,19,162,121,132,71,49,156,4,11,0,72,46,5,29,122,56,6,18,80,13,0,71,0,1,7,11,4,6,1,55,69,21,57,43,32,46,7,135,124,19,55,26,34,54,56,77,130,21,56,140,167,98,70,49,139,20,6,76,62,5,10,125,88,3,91,87,28,7,110,127,23,101,83,59,13,99,115,154,29,50,30,182,73,127,39,134,90,51,10,0,34,0,15,27,14,24,97,112,103,87,132,7,121,17,13,148,30,25,93,157,100,56,141,92,21,161,88,112,69,58,14,56,6,37,87,13,8,10,3,3,4,0,2,0,19,68,81,83,67,42,64,18,20,9,5,0,0,0,21,26,61,56,7,0,0,0,0,0,22,2,0,37,42,56,76,175,141,49,106,25,65,36,110,52,3,4,0,10,0,8,12,28,22,43,28,45,24,32,40,113,38,8,46,4,3,37,4,55,92,14,37,49,7,110,154,18,37,57,184,98,6,26,11,52,1,0,0,0,0,20,0,80,47,66,6,79,69,51,69,64,4,6,0,2,5,32,0,77,157,116,23,6,64,44,14,33,76,49,45,91,34,0,4,0,3,2,6,1,6,23,14,20,18,18,30,101,93,2,26,87,4,27,10,28,20,6,6,13,9,16,0,10,11,6,64,91,92,45,1,134,125,20,12,240,61,135,25,20,86,9,4,11,0,0,4,30,57,79,126,66,53,38,84,6,14,11,11,114,24,1,14,0,0,0,0,5,7,39,7,112,184,50,67,53,1,25,0,0,0,0,9,5,33,38,48,30,12,27,42,98,30,59,12,6,4,1,2,22,0,34,121,8,36,146,30,5,90,141,10,47,122,141,85,60,0,2,14,119,88,16,37,178,52,31,123,16,89,114,96,1,45,160,38,119,47,18,32,50,88,5,0,96,34,29,17,82,28,0,32,62,37,0,85,89,1,9,39,45,7,70,59,54,20,42,10,23,183,56,0,74,113,6,24,69,107,2,14,39,22,0,2,0,0,0,27,18,0,4,55,29,16,68,83,9,20,86,96,15,67,124,36,31,128,100,40,58,110,76,59,99,133,20,186,88,173,74,99,68,29,109,107,3,74,2,41,43,1,2,55,145,1,20,69,29,0,17,98,6,4,107,49,3,20,126,58,1,83,130,25,12,104,95,24,14,91,138,59,140,45,0,113,71,40,91,119,105,88,23,128,120,3,40,60,132,1,66,61,29,2,44,58,0,34,0,0,27,39,3,4,28,144,28,136,141,14,100,30,23,0,50,7,2,77,12,12,0,45,15,8,26,7,19,171,117,120,70,47,153,4,10,0,95,48,4,25,123,57,6,20,70,14,0,68,0,0,6,12,4,5,1,53,64,21,60,40,33,45,8,133,123,19,55,27,35,53,57,79,132,22,48,136,158,100,73,61,156,22,12,75,62,4,9,131,88,2,80,83,24,9,115,128,22,98,84,56,10,108,117,145,27,50,32,182,51,135

CATH classification: 2.40.10.10 (+1 more: 2.40.10.10)

Sequence (1142 aa):
GEADCGLRPLFEKKSLEDKTERELLESYIDGRIVEGSDAEIGMSPWQVMLFRKSPQELLCGASLISDRWVLTAAHCLLYPPWDKNFTENDLLVRIGKHSRTRYERNIEKISMLEKIYIHPRYNWRENLDRDIALMKLKKPVAFSDYIHPVCLPDRETAASLLQAGYKGRVTGWGNLKETWTANVGKGQPSVLQVVNLPIVERPVCKDSTRIRITDNMFCAGYKPDEGKRGDACEGDSGGPFVMKSPFNNRWYQMGIVSWGEGCDRDGKYGFYTHVFRLKKWIQKVIDQFGIVTKDYSKESRVNENSKYGTLISDWYLKGRLTSLESQFINALGILETYHYGEKEYKDAKDKLMTRILGEDQYLLERKKVQYEEYKKLYKKYKEENPTSKVKMKTFDQYTIEDLTMREYNELTESLKSAVKDFEKDVEIIENQHHDLKPFTDEMEEKATARVDDLANKAYSVYFAFVRDTQHKTEALELKAKVDLVLGDEDKPHRISNERIEKEMIKDLESIIEDFFIETGLNKPDNITSYDSSKHHYKNHSEGFEALVKETREAVTNANDSWKTKTVKKYGGEADCGLRPLFEKKSLEDKTERELLESYIDGRIVEGSDAEIGMSPWQVMLFRKSPQELLCGASLISDRWVLTAAHCLLYPPWDKNFTENDLLVRIGKHSRTRYERNIEKISMLEKIYIHPRYNWRENLDRDIALMKLKKPVAFSDYIHPVCLPDRETAASLLQAGYKGRVTGWGNLKETWTANVGKGQPSVLQVVNLPIVERPVCKDSTRIRITDNMFCAGYKPDEGKRGDACEGDSGGPFVMKSPFNNRWYQMGIVSWGEGCDRDGKYGFYTHVFRLKKWIQKVIDQFGIVTKDYSKESRVNENSKYGTLISDWYLKGRLTSLESQFINALGILETYHYGEKEYKDAKDKLMTRILGEDQYLLERKKVQYEEYKKLYKKYKEENPTSKVKMKTFDQYTIEDLTMREYNELTESLKSAVKDFEKDVEIIENQHHDLKPFTDEMEEKATARVDDLANKAYSVYFAFVRDTQHKTEALELKAKVDLVLGDEDKPHRISNERIEKEMIKDLESIIEDFFIETGLNKPDNITSYDSSKHHYKNHSEGFEALVKETREAVTNANDSWKTKTVKKYG

Organism: Homo sapiens (NCBI:txid9606)

GO terms:
  GO:0030195 negative regulation of blood coagulation (P, IDA)
  GO:0048018 receptor ligand activity (F, IDA)
  GO:2000379 positive regulation of reactive oxygen species metabolic process (P, IDA)
  GO:0005515 protein binding (F, IPI)
  GO:0006508 proteolysis (P, TAS)
  GO:0007596 blood coagulation (P, TAS)
  GO:0005576 extracellular region (C, TAS)
  GO:0005788 endoplasmic reticulum lumen (C, TAS)
  GO:0005796 Golgi lumen (C, TAS)
  GO:0005886 plasma membrane (C, TAS)
  GO:0070053 thrombospondin receptor activity (F, IDA)
  GO:0005576 extracellular region (C, IDA)
  GO:0009611 response to wounding (P, IDA)
  GO:0045861 negative regulation of proteolysis (P, IDA)
  GO:0004252 serine-type endopeptidase activity (F, IDA)
  GO:1900182 positive regulation of protein localization to nucleus (P, IDA)
  GO:1900738 positive regulation of phospholipase C-activating G protein-coupled receptor signaling pathway (P, IDA)
  GO:0030168 platelet activation (P, IDA)
  GO:0030194 positive regulation of blood coagulation (P, IDA)
  GO:0051281 positive regulation of release of sequestered calcium ion into cytosol (P, IDA)

Foldseek 3Di:
DQVCAQQAPVDNVVVHDFDCQCVLDPDDDDDDDDDFFFGDQLPQQQKKFKFFVVVTDGQEIWGHAFLWKIKFFQVSQDAPVVPHHHFQVRTWMKGLDWFPPDDDVPGIDIFRFDGKAQDPPQDRVAFRARGMIMTTTPDGHDADNRHHHHHADADVCLVVQQDFFRKWKAKFFFAPFFDDDPPVDGDTDRGITMDIWGWHDPVLQCVLDPGDDDPQKTWTFDAQPPPDWFWADRRHGNIFGWDQDPVPRGIHGQWTFGAWDGTGDHSTTTMTGGRNVCVVVVVVVVVVDD/DDDDDLQVLAPQDPCQQVDDWDDQVVVVVLVVVLVVLLVVLVVVLPQPLCPDPLLVVLSVQLVSLSVNLVVVQVVQLVVVLVVQVVVVVVVCVVVVVDPDDRDDSVRDDRRTHGVSSSVRSNVSNVVSSVSSVVSLVVSCVVPVQSDFDDVVRQVVLVVVLLQLLQLLLLLLLLPCPPPLQNVLSVVLNVQSDVQQDDPVDGRGCTGNVSSVVSNLSSQQSSVVSCVVSVWADAPDGHGHDCVQQPCPPHVVSVVVNSVVRVVRRVVHDRPCVVPRSDDDD/DAVCAQQALVDNVVPHHDDCQVVQDVVDDDDLDPDDFFDDQRPQQQKKFKFFVVVTDRQAIWGHAFQWKIKFFQVSADAVVVPHHHFQVRTKMKGLDWFPPDDDPPGIDIFGFPGKAQPPVQDRVAFRARGMIMTTTPDGDDDDNRHHHHHADAVVVLVVQQDFFRKWKAKFQFAPFFDPDPVVDGDTDRGIGMDIWGWHDVVLQPVLDPGDDDPQKTWTFDALPDSYWDWQARRHGNTFGWDQDPVPRGIHGQWTFHAWDGTRDHSTTTMTGGRNVCVVVVVVCVVVPD/DDDDDLQVQAPADPCQQVDDWDDQVVVVVLVVVLVVLLVVLVVVLPAPLCPDPLLVVLSVQLVSLSVNLVVVQVVQLVVVLVVQVVVVVVVCVVPVVDPDDRDDSVRDHHDTHHVSSSVRSVVSNVVSVVSSVVSLVVSCVVPVQSPFDDVVVQVVLVVVLLQLLQLLLLVLLLCCVPVLQNVLSVVLNVQSDVLQDDPVDGRGCTGNVSSVVSNLSSQLSSVVSCVVSVWADAPDAHGHDCVQQPCVVHVVSVVVNSVVRVVSRVPHDHPCLVPRSDPDD

InterPro domains:
  IPR000001 Kringle [PF00051] (108-186)
  IPR000001 Kringle [PF00051] (213-291)
  IPR000001 Kringle [PS50070] (107-186)
  IPR000001 Kringle [PS50070] (212-291)
  IPR000001 Kringle [SM00130] (106-188)
  IPR000001 Kringle [SM00130] (211-293)
  IPR000001 Kringle [cd00108] (105-186)
  IPR000001 Kringle [cd00108] (211-292)
  IPR000294 Gamma-carboxyglutamic acid-rich (GLA) domain [PF00594] (48-88)
  IPR000294 Gamma-carboxyglutamic acid-rich (GLA) domain [PR00001] (47-60)
  IPR000294 Gamma-carboxyglutamic acid-rich (GLA) domain [PR00001] (61-74)
  IPR000294 Gamma-carboxyglutamic acid-rich (GLA) domain [PR00001] (75-89)
  IPR000294 Gamma-carboxyglutamic acid-rich (GLA) domain [PS00011] (59-84)
  IPR000294 Gamma-carboxyglutamic acid-rich (GLA) domain [PS50998] (43-89)
  IPR000294 Gamma-carboxyglutamic acid-rich (GLA) domain [SM00069] (25-88)
  IPR001254 Serine proteases, trypsin domain [PF00089] (364-613)
  IPR001254 Serine proteases, trypsin domain [PS50240] (364-618)
  IPR001254 Serine proteases, trypsin domain [SM00020] (363-613)
  IPR001254 Serine proteases, trypsin domain [cd00190] (364-616)
  IPR001314 Peptidase S1A, chymotrypsin family [PR00722] (392-407)